Protein AF-0000000084611366 (afdb_homodimer)

pLDDT: mean 76.88, std 22.02, range [22.88, 98.81]

Foldseek 3Di:
DPPPDPPPCDDDCPPVNVVVVVVPDPVVVVVVVVVVVVVVVVVVPVVPPVPDDDDPCPVPPVCPPQPPPPCRPVNPDDQLVVQCVVCVLDDSQQSVQKAWQPPDAPAQFDQLFEEEAEEAELPCVVVVLVQLVQQVAAYQYEYEAEDQDSPCPPVVNVVSVVVVVVVCVVRNSNNHHYGYMYGHDHDPVVPPRCRQDDFLVRRLSSLVPDRYFKYKHDYPQKHWANCQRVLVSVVSVLQVVFAKEFAWEKEFDPPAPDQDPVPDDRWLVSVLVCVVVVRMFTDWPPDDTQPDQLHVPVLNVQDKDWRDDDDLQTATIMMHGSDPPADRFDRNDRQDNRRRSSRVNLRQQLQHIYIYRSGTHMYRHDPDPCVVVSNDDDDPVNVVVVVVVVVVSNLVSLQVSLLVCLVVVNCPPNSNVRSCVVCVVSCLVPVVPSRPPPDVVVNPDD/DPPPDPPPPPPDCPPVNVVVVCCPPPVNVCVVVVVVVVVVVVVVVVVVCVVPPDDPCPVPPPPPPQPPPPCRPVNPDDQLVVQCVVCVLDDSQQSVQKAWQPPDAPAQFDQLFEEEQEEAELPCVVVVLVQLVQQVAAYQYEYEAADQDPPCPPVVNVVSVVVVVVVCVVRNSNNHHYGYMYGHGYDPVVPPRCRQDDFLVSRLSSLVPDRYFKYKHDYPQKHWANCQRVLVSVVSVLQVVFAKEFAWEKEFDPPAPDQDPVPDDRWLVSVLVCVVVVRMFTDWPPDDTQPDQLHVPVLNVQDKDWRDDDDLQTATIMMHGSDPPADRFDRNPRQDNRRRSSRVNLRQQLQHIYIYRSGTHMYRHDPDPCVVVSNDDDDPVNVVVVVVVVVVSNLVSLQVSCLVCLVVVNCPPNSNVRSCVVCVVSCLVPVVPSRVPDDVVVSDDD

InterPro domains:
  IPR051292 Alpha-1,3-xylosyltransferase/Beta-1,3-glucuronyltransferase [PTHR12270] (98-371)

Solvent-accessible surface area (backbone atoms only — not comparable to full-atom values): 48431 Å² total; per-residue (Å²): 134,70,84,74,74,81,78,75,85,75,81,79,85,54,71,70,59,49,56,56,45,55,80,64,35,69,64,62,54,48,52,58,51,49,50,60,50,48,58,55,49,50,68,53,49,61,78,51,54,101,66,72,78,81,69,68,80,49,23,63,61,66,66,34,66,42,67,48,88,60,83,28,77,67,68,73,46,56,65,60,55,53,43,36,46,45,39,55,75,49,59,64,58,53,50,72,24,52,27,65,49,63,40,62,31,71,52,78,60,53,54,83,36,63,23,39,24,33,59,29,50,75,84,31,57,67,56,48,50,52,47,42,66,37,57,69,48,42,29,19,30,27,37,42,39,69,23,79,55,82,31,57,60,40,62,70,55,44,52,52,50,50,51,50,49,52,52,39,70,69,31,64,64,44,39,38,26,33,28,29,24,36,30,48,29,62,31,38,69,85,63,52,73,55,60,81,60,77,22,21,58,46,51,44,51,17,48,70,68,39,74,29,46,24,32,28,49,46,59,74,54,50,40,62,36,77,56,23,60,66,54,53,56,73,49,47,69,51,30,75,70,54,20,31,41,30,33,52,31,29,33,73,34,88,73,32,87,70,90,50,80,86,67,59,61,87,43,57,68,50,39,49,52,36,35,76,71,48,27,26,38,42,54,35,75,96,43,58,72,45,64,27,51,84,32,46,73,57,45,73,67,67,45,76,42,66,59,79,58,78,53,77,66,51,51,74,36,37,34,34,46,49,56,70,87,42,72,69,46,60,44,83,38,73,77,34,91,56,19,58,9,51,30,49,43,52,34,33,36,64,36,31,50,48,33,36,37,50,76,30,36,30,38,48,51,71,86,49,78,70,60,64,69,57,60,73,84,70,50,74,61,55,48,52,49,48,51,51,52,49,52,52,47,51,55,48,50,43,53,51,40,50,39,51,32,39,51,68,68,34,54,90,38,78,42,29,48,45,34,52,64,79,26,39,72,54,35,66,73,60,34,64,68,70,32,88,79,57,45,82,69,66,74,50,72,131,137,80,82,77,78,75,76,66,80,64,77,75,75,45,67,68,59,44,49,53,40,50,64,60,33,67,63,52,42,47,50,51,49,48,46,52,51,47,48,51,46,45,53,51,44,47,65,45,35,71,65,62,64,70,58,71,72,57,19,63,63,66,67,36,70,43,66,48,91,58,84,28,76,67,67,74,46,55,64,60,55,52,43,35,46,45,39,58,75,48,58,64,58,51,49,71,26,51,27,63,49,62,40,63,31,72,51,78,60,52,55,82,36,62,22,40,23,34,60,28,48,75,84,32,57,66,57,48,50,52,47,41,66,38,56,71,47,39,30,19,30,25,38,40,38,69,21,79,53,79,36,58,65,38,63,68,58,44,53,52,49,50,52,48,49,51,51,39,71,69,29,64,65,44,38,38,27,32,28,30,24,34,30,46,23,61,31,41,68,86,64,53,74,51,59,80,61,76,22,21,57,48,51,45,52,15,48,71,69,40,74,29,46,24,32,28,49,46,58,75,52,50,40,59,36,77,56,22,61,66,54,53,56,72,49,46,68,52,30,75,71,54,20,32,41,30,36,51,31,30,31,73,34,88,75,33,87,69,89,50,79,88,66,59,58,88,43,59,68,51,40,50,53,37,36,75,69,48,28,26,38,42,52,34,76,95,40,57,71,44,64,28,53,84,32,44,74,58,42,74,66,67,47,76,42,66,59,79,60,78,53,79,68,50,52,73,36,37,34,35,46,49,57,69,89,44,71,70,46,58,44,82,40,74,79,35,93,54,19,57,9,51,28,47,42,54,34,34,36,65,35,31,50,50,33,34,36,49,76,32,36,29,38,50,51,70,85,51,77,69,59,62,69,56,59,73,82,72,51,73,63,54,47,52,49,49,52,52,50,47,52,51,47,50,53,49,51,42,55,52,41,52,41,51,33,43,48,68,68,34,54,89,38,77,43,28,46,46,35,51,63,79,26,39,72,54,35,63,75,60,32,63,69,71,37,79,82,51,47,82,72,69,71,56,80,127

Nearest PDB structures (foldseek):
  2z87-assembly2_A  TM=4.853E-01  e=6.093E-07  Escherichia coli
  2z87-assembly3_B  TM=5.654E-01  e=9.197E-06  Escherichia coli
  1h7l-assembly1_A  TM=5.752E-01  e=6.029E-06  Bacillus subtilis
  6p61-assembly3_C  TM=4.900E-01  e=2.118E-04  Leptospira borgpetersenii serovar Hardjo-bovis str. JB197
  7mxo-assembly1_A  TM=3.920E-01  e=6.456E-01  Homo sapiens

Organism: Rhizophagus irregularis (strain DAOM 197198w) (NCBI:txid1432141)

Sequence (892 aa):
MLPIFSSTNSPRLTPKTFLSWLITTRLVRIIVISFITFSAIFSFTHLFRGFYFGRSKILHPISRTYDTNQISPLSEMNNLYRFSKMHSKTSKLFTDSLYPYYYRAERTPELDDITVTTFVSQQGFDDLIRLAEAWQGPVSAVLHVPTETLDDKDPRIVNILATYNDLYKRNAILKQNVDIHLLAGPVSINNVTILPRPTNFHFNIARFFARSEFVLFLDQDTWPTQRARKILRKHKEILLQNDILVLPTFVFTELSTSHTSNDFPRSIEELTKLAKRKYMGLKDSGWSLNKGPTSYENWLKKKVYNVSDYEMHYQPNFVVRRGRELPWCTERFDNFENSKAACLLQMYISGSELWVIPEAFLIEYHYNRHSYLLKPIESKWEKTIKDRMYTKFFREACIHYAKILDSMGEWNTPKANHVKQQCARIITNWGLGIIDGLTADSITVLMLPIFSSTNSPRLTPKTFLSWLITTRLVRIIVISFITFSAIFSFTHLFRGFYFGRSKILHPISRTYDTNQISPLSEMNNLYRFSKMHSKTSKLFTDSLYPYYYRAERTPELDDITVTTFVSQQGFDDLIRLAEAWQGPVSAVLHVPTETLDDKDPRIVNILATYNDLYKRNAILKQNVDIHLLAGPVSINNVTILPRPTNFHFNIARFFARSEFVLFLDQDTWPTQRARKILRKHKEILLQNDILVLPTFVFTELSTSHTSNDFPRSIEELTKLAKRKYMGLKDSGWSLNKGPTSYENWLKKKVYNVSDYEMHYQPNFVVRRGRELPWCTERFDNFENSKAACLLQMYISGSELWVIPEAFLIEYHYNRHSYLLKPIESKWEKTIKDRMYTKFFREACIHYAKILDSMGEWNTPKANHVKQQCARIITNWGLGIIDGLTADSITVL

Radius of gyration: 35.4 Å; Cα contacts (8 Å, |Δi|>4): 1455; chains: 2; bounding box: 101×123×134 Å

Structure (mmCIF, N/CA/C/O backbone):
data_AF-0000000084611366-model_v1
#
loop_
_entity.id
_entity.type
_entity.pdbx_description
1 polymer 'Glycosyltransferase family 49 protein'
#
loop_
_atom_site.group_PDB
_atom_site.id
_atom_site.type_symbol
_atom_site.label_atom_id
_atom_site.label_alt_id
_atom_site.label_comp_id
_atom_site.label_asym_id
_atom_site.label_entity_id
_atom_site.label_seq_id
_atom_site.pdbx_PDB_ins_code
_atom_site.Cartn_x
_atom_site.Cartn_y
_atom_site.Cartn_z
_atom_site.occupancy
_atom_site.B_iso_or_equiv
_atom_site.auth_seq_id
_atom_site.auth_comp_id
_atom_site.auth_asym_id
_atom_site.auth_atom_id
_atom_site.pdbx_PDB_model_num
ATOM 1 N N . MET A 1 1 ? 53.094 -76.125 69.5 1 25.17 1 MET A N 1
ATOM 2 C CA . MET A 1 1 ? 52.188 -76.438 68.375 1 25.17 1 MET A CA 1
ATOM 3 C C . MET A 1 1 ? 51.031 -75.438 68.312 1 25.17 1 MET A C 1
ATOM 5 O O . MET A 1 1 ? 50.062 -75.562 69.062 1 25.17 1 MET A O 1
ATOM 9 N N . LEU A 1 2 ? 51.375 -74.25 68.125 1 29.25 2 LEU A N 1
ATOM 10 C CA . LEU A 1 2 ? 50.656 -73.062 68.375 1 29.25 2 LEU A CA 1
ATOM 11 C C . LEU A 1 2 ? 49.438 -72.875 67.5 1 29.25 2 LEU A C 1
ATOM 13 O O . LEU A 1 2 ? 49.531 -73.188 66.312 1 29.25 2 LEU A O 1
ATOM 17 N N . PRO A 1 3 ? 48.219 -72.938 68.062 1 35.88 3 PRO A N 1
ATOM 18 C CA . PRO A 1 3 ? 47.031 -73.25 67.312 1 35.88 3 PRO A CA 1
ATOM 19 C C . PRO A 1 3 ? 46.812 -72.312 66.125 1 35.88 3 PRO A C 1
ATOM 21 O O . PRO A 1 3 ? 46.969 -71.062 66.312 1 35.88 3 PRO A O 1
ATOM 24 N N . ILE A 1 4 ? 47.344 -72.562 65 1 29.56 4 ILE A N 1
ATOM 25 C CA . ILE A 1 4 ? 47.469 -71.875 63.688 1 29.56 4 ILE A CA 1
ATOM 26 C C . ILE A 1 4 ? 46.156 -71.25 63.312 1 29.56 4 ILE A C 1
ATOM 28 O O . ILE A 1 4 ? 45.125 -71.938 63.281 1 29.56 4 ILE A O 1
ATOM 32 N N . PHE A 1 5 ? 46.094 -70 63.438 1 31.31 5 PHE A N 1
ATOM 33 C CA . PHE A 1 5 ? 45.031 -69 63.375 1 31.31 5 PHE A CA 1
ATOM 34 C C . PHE A 1 5 ? 44.281 -69.062 62.031 1 31.31 5 PHE A C 1
ATOM 36 O O . PHE A 1 5 ? 44.906 -69.062 60.969 1 31.31 5 PHE A O 1
ATOM 43 N N . SER A 1 6 ? 43.25 -69.812 61.938 1 31.31 6 SER A N 1
ATOM 44 C CA . SER A 1 6 ? 42.5 -70.25 60.75 1 31.31 6 SER A CA 1
ATOM 45 C C . SER A 1 6 ? 42.125 -69 59.906 1 31.31 6 SER A C 1
ATOM 47 O O . SER A 1 6 ? 41.5 -68.062 60.375 1 31.31 6 SER A O 1
ATOM 49 N N . SER A 1 7 ? 43 -68.562 59 1 29.39 7 SER A N 1
ATOM 50 C CA . SER A 1 7 ? 43.188 -67.438 58.094 1 29.39 7 SER A CA 1
ATOM 51 C C . SER A 1 7 ? 41.938 -67.188 57.25 1 29.39 7 SER A C 1
ATOM 53 O O . SER A 1 7 ? 41.656 -68 56.344 1 29.39 7 SER A O 1
ATOM 55 N N . THR A 1 8 ? 40.875 -66.812 57.812 1 33.16 8 THR A N 1
ATOM 56 C CA . THR A 1 8 ? 39.562 -66.688 57.125 1 33.16 8 THR A CA 1
ATOM 57 C C . THR A 1 8 ? 39.656 -65.75 55.938 1 33.16 8 THR A C 1
ATOM 59 O O . THR A 1 8 ? 40.281 -64.688 56.031 1 33.16 8 THR A O 1
ATOM 62 N N . ASN A 1 9 ? 39.469 -66.125 54.625 1 30.45 9 ASN A N 1
ATOM 63 C CA . ASN A 1 9 ? 39.562 -65.75 53.219 1 30.45 9 ASN A CA 1
ATOM 64 C C . ASN A 1 9 ? 39 -64.312 53 1 30.45 9 ASN A C 1
ATOM 66 O O . ASN A 1 9 ? 37.812 -64.125 53.156 1 30.45 9 ASN A O 1
ATOM 70 N N . SER A 1 10 ? 39.781 -63.25 53.219 1 32.84 10 SER A N 1
ATOM 71 C CA . SER A 1 10 ? 39.406 -61.844 53.031 1 32.84 10 SER A CA 1
ATOM 72 C C . SER A 1 10 ? 39.094 -61.562 51.562 1 32.84 10 SER A C 1
ATOM 74 O O . SER A 1 10 ? 39.875 -61.875 50.656 1 32.84 10 SER A O 1
ATOM 76 N N . PRO A 1 11 ? 37.875 -61.312 51.094 1 36.56 11 PRO A N 1
ATOM 77 C CA . PRO A 1 11 ? 37.5 -61.25 49.656 1 36.56 11 PRO A CA 1
ATOM 78 C C . PRO A 1 11 ? 38.281 -60.219 48.875 1 36.56 11 PRO A C 1
ATOM 80 O O . PRO A 1 11 ? 38.688 -59.188 49.406 1 36.56 11 PRO A O 1
ATOM 83 N N . ARG A 1 12 ? 39.062 -60.531 47.844 1 36 12 ARG A N 1
ATOM 84 C CA . ARG A 1 12 ? 39.906 -59.875 46.844 1 36 12 ARG A CA 1
ATOM 85 C C . ARG A 1 12 ? 39.188 -58.625 46.312 1 36 12 ARG A C 1
ATOM 87 O O . ARG A 1 12 ? 38.062 -58.719 45.781 1 36 12 ARG A O 1
ATOM 94 N N . LEU A 1 13 ? 39.562 -57.375 46.688 1 36.94 13 LEU A N 1
ATOM 95 C CA . LEU A 1 13 ? 39.031 -56.094 46.25 1 36.94 13 LEU A CA 1
ATOM 96 C C . LEU A 1 13 ? 39.25 -55.875 44.781 1 36.94 13 LEU A C 1
ATOM 98 O O . LEU A 1 13 ? 40.406 -55.75 44.312 1 36.94 13 LEU A O 1
ATOM 102 N N . THR A 1 14 ? 38.562 -56.562 43.688 1 42.03 14 THR A N 1
ATOM 103 C CA . THR A 1 14 ? 38.844 -56.469 42.25 1 42.03 14 THR A CA 1
ATOM 104 C C . THR A 1 14 ? 38.812 -55.031 41.781 1 42.03 14 THR A C 1
ATOM 106 O O . THR A 1 14 ? 38.188 -54.188 42.438 1 42.03 14 THR A O 1
ATOM 109 N N . PRO A 1 15 ? 39.406 -54.625 40.781 1 43.94 15 PRO A N 1
ATOM 110 C CA . PRO A 1 15 ? 39.531 -53.312 40.188 1 43.94 15 PRO A CA 1
ATOM 111 C C . PRO A 1 15 ? 38.219 -52.562 40.094 1 43.94 15 PRO A C 1
ATOM 113 O O . PRO A 1 15 ? 38.219 -51.312 40.062 1 43.94 15 PRO A O 1
ATOM 116 N N . LYS A 1 16 ? 37.125 -53.312 39.969 1 49.06 16 LYS A N 1
ATOM 117 C CA . LYS A 1 16 ? 35.781 -52.688 39.781 1 49.06 16 LYS A CA 1
ATOM 118 C C . LYS A 1 16 ? 35.438 -51.812 40.969 1 49.06 16 LYS A C 1
ATOM 120 O O . LYS A 1 16 ? 34.781 -50.781 40.812 1 49.06 16 LYS A O 1
ATOM 125 N N . THR A 1 17 ? 35.906 -52.219 42.094 1 49.72 17 THR A N 1
ATOM 126 C CA . THR A 1 17 ? 35.625 -51.5 43.344 1 49.72 17 THR A CA 1
ATOM 127 C C . THR A 1 17 ? 36.344 -50.156 43.375 1 49.72 17 THR A C 1
ATOM 129 O O . THR A 1 17 ? 35.844 -49.219 43.969 1 49.72 17 THR A O 1
ATOM 132 N N . PHE A 1 18 ? 37.5 -50.25 42.844 1 48.38 18 PHE A N 1
ATOM 133 C CA . PHE A 1 18 ? 38.312 -49.031 42.938 1 48.38 18 PHE A CA 1
ATOM 134 C C . PHE A 1 18 ? 37.719 -47.906 42.062 1 48.38 18 PHE A C 1
ATOM 136 O O . PHE A 1 18 ? 37.625 -46.781 42.5 1 48.38 18 PHE A O 1
ATOM 143 N N . LEU A 1 19 ? 37.406 -48.312 40.812 1 44.44 19 LEU A N 1
ATOM 144 C CA . LEU A 1 19 ? 36.875 -47.344 39.906 1 44.44 19 LEU A CA 1
ATOM 145 C C . LEU A 1 19 ? 35.594 -46.688 40.438 1 44.44 19 LEU A C 1
ATOM 147 O O . LEU A 1 19 ? 35.375 -45.5 40.25 1 44.44 19 LEU A O 1
ATOM 151 N N . SER A 1 20 ? 34.812 -47.469 41.281 1 46.03 20 SER A N 1
ATOM 152 C CA . SER A 1 20 ? 33.688 -46.938 42 1 46.03 20 SER A CA 1
ATOM 153 C C . SER A 1 20 ? 34.125 -45.844 42.969 1 46.03 20 SER A C 1
ATOM 155 O O . SER A 1 20 ? 33.375 -44.875 43.188 1 46.03 20 SER A O 1
ATOM 157 N N . TRP A 1 21 ? 35.281 -46.094 43.406 1 52.41 21 TRP A N 1
ATOM 158 C CA . TRP A 1 21 ? 35.844 -45.219 44.438 1 52.41 21 TRP A CA 1
ATOM 159 C C . TRP A 1 21 ? 36.281 -43.906 43.812 1 52.41 21 TRP A C 1
ATOM 161 O O . TRP A 1 21 ? 36.062 -42.812 44.375 1 52.41 21 TRP A O 1
ATOM 171 N N . LEU A 1 22 ? 37.031 -44.094 42.75 1 45.44 22 LEU A N 1
ATOM 172 C CA . LEU A 1 22 ? 37.562 -42.875 42.156 1 45.44 22 LEU A CA 1
ATOM 173 C C . LEU A 1 22 ? 36.438 -41.906 41.812 1 45.44 22 LEU A C 1
ATOM 175 O O . LEU A 1 22 ? 36.562 -40.688 42 1 45.44 22 LEU A O 1
ATOM 179 N N . ILE A 1 23 ? 35.438 -42.406 41.031 1 48.97 23 ILE A N 1
ATOM 180 C CA . ILE A 1 23 ? 34.375 -41.594 40.469 1 48.97 23 ILE A CA 1
ATOM 181 C C . ILE A 1 23 ? 33.562 -40.938 41.594 1 48.97 23 ILE A C 1
ATOM 183 O O . ILE A 1 23 ? 32.906 -39.938 41.406 1 48.97 23 ILE A O 1
ATOM 187 N N . THR A 1 24 ? 33.688 -41.5 42.906 1 48.72 24 THR A N 1
ATOM 188 C CA . THR A 1 24 ? 33.156 -41.062 44.188 1 48.72 24 THR A CA 1
ATOM 189 C C . THR A 1 24 ? 34.062 -39.969 44.812 1 48.72 24 THR A C 1
ATOM 191 O O . THR A 1 24 ? 33.719 -39.406 45.844 1 48.72 24 THR A O 1
ATOM 194 N N . THR A 1 25 ? 35.344 -39.906 44.25 1 48.94 25 THR A N 1
ATOM 195 C CA . THR A 1 25 ? 36.125 -39 45.062 1 48.94 25 THR A CA 1
ATOM 196 C C . THR A 1 25 ? 35.75 -37.531 44.719 1 48.94 25 THR A C 1
ATOM 198 O O . THR A 1 25 ? 35.562 -37.188 43.562 1 48.94 25 THR A O 1
ATOM 201 N N . ARG A 1 26 ? 35.656 -36.625 45.688 1 55.62 26 ARG A N 1
ATOM 202 C CA . ARG A 1 26 ? 35.219 -35.25 45.719 1 55.62 26 ARG A CA 1
ATOM 203 C C . ARG A 1 26 ? 36.062 -34.375 44.844 1 55.62 26 ARG A C 1
ATOM 205 O O . ARG A 1 26 ? 35.562 -33.5 44.125 1 55.62 26 ARG A O 1
ATOM 212 N N . LEU A 1 27 ? 37.344 -34.719 44.781 1 59.81 27 LEU A N 1
ATOM 213 C CA . LEU A 1 27 ? 38.281 -33.75 44.188 1 59.81 27 LEU A CA 1
ATOM 214 C C . LEU A 1 27 ? 38.25 -33.812 42.688 1 59.81 27 LEU A C 1
ATOM 216 O O . LEU A 1 27 ? 38.281 -32.781 42 1 59.81 27 LEU A O 1
ATOM 220 N N . VAL A 1 28 ? 38.219 -34.969 42.25 1 56.75 28 VAL A N 1
ATOM 221 C CA . VAL A 1 28 ? 38.219 -35.125 40.812 1 56.75 28 VAL A CA 1
ATOM 222 C C . VAL A 1 28 ? 36.906 -34.562 40.219 1 56.75 28 VAL A C 1
ATOM 224 O O . VAL A 1 28 ? 36.906 -33.938 39.188 1 56.75 28 VAL A O 1
ATOM 227 N N . ARG A 1 29 ? 35.812 -34.625 41.062 1 53.44 29 ARG A N 1
ATOM 228 C CA . ARG A 1 29 ? 34.562 -34.031 40.625 1 53.44 29 ARG A CA 1
ATOM 229 C C . ARG A 1 29 ? 34.656 -32.531 40.5 1 53.44 29 ARG A C 1
ATOM 231 O O . ARG A 1 29 ? 34.156 -31.938 39.531 1 53.44 29 ARG A O 1
ATOM 238 N N . ILE A 1 30 ? 35.469 -31.938 41.219 1 60.25 30 ILE A N 1
ATOM 239 C CA . ILE A 1 30 ? 35.688 -30.5 41.219 1 60.25 30 ILE A CA 1
ATOM 240 C C . ILE A 1 30 ? 36.438 -30.062 39.969 1 60.25 30 ILE A C 1
ATOM 242 O O . ILE A 1 30 ? 36.062 -29.078 39.312 1 60.25 30 ILE A O 1
ATOM 246 N N . ILE A 1 31 ? 37.438 -30.812 39.625 1 60.31 31 ILE A N 1
ATOM 247 C CA . ILE A 1 31 ? 38.312 -30.422 38.531 1 60.31 31 ILE A CA 1
ATOM 248 C C . ILE A 1 31 ? 37.562 -30.516 37.219 1 60.31 31 ILE A C 1
ATOM 250 O O . ILE A 1 31 ? 37.625 -29.609 36.375 1 60.31 31 ILE A O 1
ATOM 254 N N . VAL A 1 32 ? 36.906 -31.609 37.094 1 55.5 32 VAL A N 1
ATOM 255 C CA . VAL A 1 32 ? 36.156 -31.781 35.875 1 55.5 32 VAL A CA 1
ATOM 256 C C . VAL A 1 32 ? 35.031 -30.75 35.781 1 55.5 32 VAL A C 1
ATOM 258 O O . VAL A 1 32 ? 34.812 -30.141 34.75 1 55.5 32 VAL A O 1
ATOM 261 N N . ILE A 1 33 ? 34.469 -30.234 37 1 55.53 33 ILE A N 1
ATOM 262 C CA . ILE A 1 33 ? 33.469 -29.172 37.031 1 55.53 33 ILE A CA 1
ATOM 263 C C . ILE A 1 33 ? 34.125 -27.844 36.625 1 55.53 33 ILE A C 1
ATOM 265 O O . ILE A 1 33 ? 33.531 -27.078 35.844 1 55.53 33 ILE A O 1
ATOM 269 N N . SER A 1 34 ? 35.281 -27.625 37 1 59.88 34 SER A N 1
ATOM 270 C CA . SER A 1 34 ? 35.969 -26.359 36.688 1 59.88 34 SER A CA 1
ATOM 271 C C . SER A 1 34 ? 36.25 -26.234 35.188 1 59.88 34 SER A C 1
ATOM 273 O O . SER A 1 34 ? 36.062 -25.172 34.594 1 59.88 34 SER A O 1
ATOM 275 N N . PHE A 1 35 ? 36.688 -27.281 34.688 1 58.34 35 PHE A N 1
ATOM 276 C CA . PHE A 1 35 ? 37.062 -27.25 33.281 1 58.34 35 PHE A CA 1
ATOM 277 C C . PHE A 1 35 ? 35.844 -27.016 32.406 1 58.34 35 PHE A C 1
ATOM 279 O O . PHE A 1 35 ? 35.875 -26.203 31.469 1 58.34 35 PHE A O 1
ATOM 286 N N . ILE A 1 36 ? 34.719 -27.766 32.781 1 53.22 36 ILE A N 1
ATOM 287 C CA . ILE A 1 36 ? 33.469 -27.594 32 1 53.22 36 ILE A CA 1
ATOM 288 C C . ILE A 1 36 ? 32.969 -26.156 32.156 1 53.22 36 ILE A C 1
ATOM 290 O O . ILE A 1 36 ? 32.562 -25.531 31.188 1 53.22 36 ILE A O 1
ATOM 294 N N . THR A 1 37 ? 33.281 -25.391 33.25 1 54.81 37 THR A N 1
ATOM 295 C CA . THR A 1 37 ? 32.969 -23.984 33.5 1 54.81 37 THR A CA 1
ATOM 296 C C . THR A 1 37 ? 33.812 -23.078 32.625 1 54.81 37 THR A C 1
ATOM 298 O O . THR A 1 37 ? 33.281 -22.125 32.031 1 54.81 37 THR A O 1
ATOM 301 N N . PHE A 1 38 ? 35.031 -23.312 32.438 1 56.78 38 PHE A N 1
ATOM 302 C CA . PHE A 1 38 ? 35.938 -22.453 31.703 1 56.78 38 PHE A CA 1
ATOM 303 C C . PHE A 1 38 ? 35.625 -22.516 30.203 1 56.78 38 PHE A C 1
ATOM 305 O O . PHE A 1 38 ? 35.594 -21.484 29.531 1 56.78 38 PHE A O 1
ATOM 312 N N . SER A 1 39 ? 35.531 -23.688 29.672 1 48.88 39 SER A N 1
ATOM 313 C CA . SER A 1 39 ? 35.125 -23.828 28.281 1 48.88 39 SER A CA 1
ATOM 314 C C . SER A 1 39 ? 33.781 -23.125 28.031 1 48.88 39 SER A C 1
ATOM 316 O O . SER A 1 39 ? 33.562 -22.594 26.938 1 48.88 39 SER A O 1
ATOM 318 N N . ALA A 1 40 ? 32.844 -23.031 29.109 1 53.22 40 ALA A N 1
ATOM 319 C CA . ALA A 1 40 ? 31.625 -22.25 28.953 1 53.22 40 ALA A CA 1
ATOM 320 C C . ALA A 1 40 ? 31.938 -20.766 28.859 1 53.22 40 ALA A C 1
ATOM 322 O O . ALA A 1 40 ? 31.375 -20.047 28.016 1 53.22 40 ALA A O 1
ATOM 323 N N . ILE A 1 41 ? 32.938 -20.266 29.359 1 55.78 41 ILE A N 1
ATOM 324 C CA . ILE A 1 41 ? 33.344 -18.859 29.359 1 55.78 41 ILE A CA 1
ATOM 325 C C . ILE A 1 41 ? 33.969 -18.5 28.016 1 55.78 41 ILE A C 1
ATOM 327 O O . ILE A 1 41 ? 33.656 -17.453 27.438 1 55.78 41 ILE A O 1
ATOM 331 N N . PHE A 1 42 ? 34.906 -19.266 27.562 1 49.25 42 PHE A N 1
ATOM 332 C CA . PHE A 1 42 ? 35.688 -18.953 26.375 1 49.25 42 PHE A CA 1
ATOM 333 C C . PHE A 1 42 ? 34.812 -18.953 25.125 1 49.25 42 PHE A C 1
ATOM 335 O O . PHE A 1 42 ? 34.938 -18.062 24.281 1 49.25 42 PHE A O 1
ATOM 342 N N . SER A 1 43 ? 34.031 -19.984 24.812 1 42.31 43 SER A N 1
ATOM 343 C CA . SER A 1 43 ? 33 -19.938 23.781 1 42.31 43 SER A CA 1
ATOM 344 C C . SER A 1 43 ? 32.031 -18.766 24 1 42.31 43 SER A C 1
ATOM 346 O O . SER A 1 43 ? 31.469 -18.234 23.047 1 42.31 43 SER A O 1
ATOM 348 N N . PHE A 1 44 ? 31.953 -18.062 25.234 1 47.28 44 PHE A N 1
ATOM 349 C CA . PHE A 1 44 ? 31.344 -16.766 25.469 1 47.28 44 PHE A CA 1
ATOM 350 C C . PHE A 1 44 ? 32.156 -15.648 24.844 1 47.28 44 PHE A C 1
ATOM 352 O O . PHE A 1 44 ? 31.625 -14.75 24.203 1 47.28 44 PHE A O 1
ATOM 359 N N . THR A 1 45 ? 33.406 -15.648 24.891 1 43.38 45 THR A N 1
ATOM 360 C CA . THR A 1 45 ? 34.156 -14.477 24.484 1 43.38 45 THR A CA 1
ATOM 361 C C . THR A 1 45 ? 34.344 -14.43 22.969 1 43.38 45 THR A C 1
ATOM 363 O O . THR A 1 45 ? 34.281 -13.359 22.375 1 43.38 45 THR A O 1
ATOM 366 N N . HIS A 1 46 ? 34.719 -15.461 22.359 1 39.16 46 HIS A N 1
ATOM 367 C CA . HIS A 1 46 ? 35 -15.469 20.938 1 39.16 46 HIS A CA 1
ATOM 368 C C . HIS A 1 46 ? 33.75 -15.156 20.125 1 39.16 46 HIS A C 1
ATOM 370 O O . HIS A 1 46 ? 33.812 -14.609 19.031 1 39.16 46 HIS A O 1
ATOM 376 N N . LEU A 1 47 ? 32.438 -15.609 20.516 1 34.09 47 LEU A N 1
ATOM 377 C CA . LEU A 1 47 ? 31.188 -15.07 20 1 34.09 47 LEU A CA 1
ATOM 378 C C . LEU A 1 47 ? 31.109 -13.562 20.219 1 34.09 47 LEU A C 1
ATOM 380 O O . LEU A 1 47 ? 30.469 -12.852 19.438 1 34.09 47 LEU A O 1
ATOM 384 N N . PHE A 1 48 ? 32.031 -12.867 20.641 1 37.19 48 PHE A N 1
ATOM 385 C CA . PHE A 1 48 ? 32.281 -11.445 20.891 1 37.19 48 PHE A CA 1
ATOM 386 C C . PHE A 1 48 ? 33.031 -10.82 19.719 1 37.19 48 PHE A C 1
ATOM 388 O O . PHE A 1 48 ? 32.719 -9.695 19.312 1 37.19 48 PHE A O 1
ATOM 395 N N . ARG A 1 49 ? 34.219 -11.164 19.328 1 34.91 49 ARG A N 1
ATOM 396 C CA . ARG A 1 49 ? 35.156 -10.398 18.484 1 34.91 49 ARG A CA 1
ATOM 397 C C . ARG A 1 49 ? 34.719 -10.43 17.031 1 34.91 49 ARG A C 1
ATOM 399 O O . ARG A 1 49 ? 34.969 -9.492 16.281 1 34.91 49 ARG A O 1
ATOM 406 N N . GLY A 1 50 ? 34.562 -11.555 16.094 1 32.66 50 GLY A N 1
ATOM 407 C CA . GLY A 1 50 ? 33.875 -11.57 14.82 1 32.66 50 GLY A CA 1
ATOM 408 C C . GLY A 1 50 ? 32.688 -10.625 14.773 1 32.66 50 GLY A C 1
ATOM 409 O O . GLY A 1 50 ? 31.859 -10.695 13.859 1 32.66 50 GLY A O 1
ATOM 410 N N . PHE A 1 51 ? 32.594 -9.555 15.492 1 30.92 51 PHE A N 1
ATOM 411 C CA . PHE A 1 51 ? 32.312 -8.148 15.773 1 30.92 51 PHE A CA 1
ATOM 412 C C . PHE A 1 51 ? 33.188 -7.25 14.914 1 30.92 51 PHE A C 1
ATOM 414 O O . PHE A 1 51 ? 32.75 -6.188 14.461 1 30.92 51 PHE A O 1
ATOM 421 N N . TYR A 1 52 ? 34.438 -7.281 14.852 1 28.89 52 TYR A N 1
ATOM 422 C CA . TYR A 1 52 ? 35.219 -6.074 14.648 1 28.89 52 TYR A CA 1
ATOM 423 C C . TYR A 1 52 ? 35.312 -5.715 13.172 1 28.89 52 TYR A C 1
ATOM 425 O O . TYR A 1 52 ? 35.125 -4.555 12.797 1 28.89 52 TYR A O 1
ATOM 433 N N . PHE A 1 53 ? 36.469 -6.008 12.312 1 29 53 PHE A N 1
ATOM 434 C CA . PHE A 1 53 ? 37.156 -5.191 11.312 1 29 53 PHE A CA 1
ATOM 435 C C . PHE A 1 53 ? 36.531 -5.383 9.938 1 29 53 PHE A C 1
ATOM 437 O O . PHE A 1 53 ? 36.5 -4.453 9.133 1 29 53 PHE A O 1
ATOM 444 N N . GLY A 1 54 ? 36.875 -6.355 9.164 1 27.75 54 GLY A N 1
ATOM 445 C CA . GLY A 1 54 ? 37.031 -6.453 7.719 1 27.75 54 GLY A CA 1
ATOM 446 C C . GLY A 1 54 ? 35.719 -6.184 6.965 1 27.75 54 GLY A C 1
ATOM 447 O O . GLY A 1 54 ? 35.625 -6.531 5.785 1 27.75 54 GLY A O 1
ATOM 448 N N . ARG A 1 55 ? 34.656 -6.258 7.609 1 26.77 55 ARG A N 1
ATOM 449 C CA . ARG A 1 55 ? 33.406 -6.23 6.867 1 26.77 55 ARG A CA 1
ATOM 450 C C . ARG A 1 55 ? 33.25 -4.941 6.066 1 26.77 55 ARG A C 1
ATOM 452 O O . ARG A 1 55 ? 33.531 -3.852 6.582 1 26.77 55 ARG A O 1
ATOM 459 N N . SER A 1 56 ? 33.625 -5.047 4.621 1 24.69 56 SER A N 1
ATOM 460 C CA . SER A 1 56 ? 33.469 -3.951 3.668 1 24.69 56 SER A CA 1
ATOM 461 C C . SER A 1 56 ? 32.531 -2.875 4.199 1 24.69 56 SER A C 1
ATOM 463 O O . SER A 1 56 ? 31.531 -3.184 4.844 1 24.69 56 SER A O 1
ATOM 465 N N . LYS A 1 57 ? 33.094 -1.693 4.191 1 23.88 57 LYS A N 1
ATOM 466 C CA . LYS A 1 57 ? 32.469 -0.585 4.91 1 23.88 57 LYS A CA 1
ATOM 467 C C . LYS A 1 57 ? 31 -0.44 4.52 1 23.88 57 LYS A C 1
ATOM 469 O O . LYS A 1 57 ? 30.672 0.203 3.518 1 23.88 57 LYS A O 1
ATOM 474 N N . ILE A 1 58 ? 30.375 -1.583 4.449 1 25.22 58 ILE A N 1
ATOM 475 C CA . ILE A 1 58 ? 28.922 -1.466 4.457 1 25.22 58 ILE A CA 1
ATOM 476 C C . ILE A 1 58 ? 28.516 -0.252 5.285 1 25.22 58 ILE A C 1
ATOM 478 O O . ILE A 1 58 ? 28.906 -0.122 6.449 1 25.22 58 ILE A O 1
ATOM 482 N N . LEU A 1 59 ? 28.438 0.942 4.586 1 27.09 59 LEU A N 1
ATOM 483 C CA . LEU A 1 59 ? 28 1.968 5.523 1 27.09 59 LEU A CA 1
ATOM 484 C C . LEU A 1 59 ? 27.391 1.337 6.777 1 27.09 59 LEU A C 1
ATOM 486 O O . LEU A 1 59 ? 26.547 0.443 6.68 1 27.09 59 LEU A O 1
ATOM 490 N N . HIS A 1 60 ? 28.266 1.015 7.719 1 29.08 60 HIS A N 1
ATOM 491 C CA . HIS A 1 60 ? 27.75 0.445 8.953 1 29.08 60 HIS A CA 1
ATOM 492 C C . HIS A 1 60 ? 26.281 0.838 9.172 1 29.08 60 HIS A C 1
ATOM 494 O O . HIS A 1 60 ? 25.953 2.023 9.148 1 29.08 60 HIS A O 1
ATOM 500 N N . PRO A 1 61 ? 25.438 0.029 8.492 1 31.84 61 PRO A N 1
ATOM 501 C CA . PRO A 1 61 ? 24.062 0.407 8.781 1 31.84 61 PRO A CA 1
ATOM 502 C C . PRO A 1 61 ? 23.922 1.146 10.109 1 31.84 61 PRO A C 1
ATOM 504 O O . PRO A 1 61 ? 24.547 0.775 11.094 1 31.84 61 PRO A O 1
ATOM 507 N N . ILE A 1 62 ? 24.203 2.475 10.047 1 35.38 62 ILE A N 1
ATOM 508 C CA . ILE A 1 62 ? 23.703 3.033 11.305 1 35.38 62 ILE A CA 1
ATOM 509 C C . ILE A 1 62 ? 22.781 2.023 11.992 1 35.38 62 ILE A C 1
ATOM 511 O O . ILE A 1 62 ? 21.812 1.551 11.391 1 35.38 62 ILE A O 1
ATOM 515 N N . SER A 1 63 ? 23.469 1.061 12.703 1 38.81 63 SER A N 1
ATOM 516 C CA . SER A 1 63 ? 22.609 0.099 13.375 1 38.81 63 SER A CA 1
ATOM 517 C C . SER A 1 63 ? 21.188 0.632 13.492 1 38.81 63 SER A C 1
ATOM 519 O O . SER A 1 63 ? 20.953 1.702 14.062 1 38.81 63 SER A O 1
ATOM 521 N N . ARG A 1 64 ? 20.641 0.499 12.391 1 41.25 64 ARG A N 1
ATOM 522 C CA . ARG A 1 64 ? 19.234 0.868 12.523 1 41.25 64 ARG A CA 1
ATOM 523 C C . ARG A 1 64 ? 18.734 0.656 13.945 1 41.25 64 ARG A C 1
ATOM 525 O O . ARG A 1 64 ? 18.922 -0.421 14.523 1 41.25 64 ARG A O 1
ATOM 532 N N . THR A 1 65 ? 18.969 1.734 14.641 1 37.59 65 THR A N 1
ATOM 533 C CA . THR A 1 65 ? 18.453 1.649 16 1 37.59 65 THR A CA 1
ATOM 534 C C . THR A 1 65 ? 17.406 0.55 16.109 1 37.59 65 THR A C 1
ATOM 536 O O . THR A 1 65 ? 17.141 0.042 17.203 1 37.59 65 THR A O 1
ATOM 539 N N . TYR A 1 66 ? 16.688 0.236 14.906 1 40.78 66 TYR A N 1
ATOM 540 C CA . TYR A 1 66 ? 15.633 -0.754 15.062 1 40.78 66 TYR A CA 1
ATOM 541 C C . TYR A 1 66 ? 16.172 -2.168 14.898 1 40.78 66 TYR A C 1
ATOM 543 O O . TYR A 1 66 ? 15.477 -3.146 15.172 1 40.78 66 TYR A O 1
ATOM 551 N N . ASP A 1 67 ? 17.219 -2.359 14.18 1 41.47 67 ASP A N 1
ATOM 552 C CA . ASP A 1 67 ? 17.688 -3.729 13.992 1 41.47 67 ASP A CA 1
ATOM 553 C C . ASP A 1 67 ? 18.25 -4.301 15.297 1 41.47 67 ASP A C 1
ATOM 555 O O . ASP A 1 67 ? 18.609 -5.48 15.359 1 41.47 67 ASP A O 1
ATOM 559 N N . THR A 1 68 ? 18.969 -3.498 16 1 38.28 68 THR A N 1
ATOM 560 C CA . THR A 1 68 ? 19.375 -4.23 17.188 1 38.28 68 THR A CA 1
ATOM 561 C C . THR A 1 68 ? 18.188 -4.918 17.844 1 38.28 68 THR A C 1
ATOM 563 O O . THR A 1 68 ? 17.047 -4.445 17.734 1 38.28 68 THR A O 1
ATOM 566 N N . ASN A 1 69 ? 18.359 -6.211 18.203 1 38.91 69 ASN A N 1
ATOM 567 C CA . ASN A 1 69 ? 17.438 -7.164 18.828 1 38.91 69 ASN A CA 1
ATOM 568 C C . ASN A 1 69 ? 16.375 -6.461 19.641 1 38.91 69 ASN A C 1
ATOM 570 O O . ASN A 1 69 ? 15.57 -7.109 20.328 1 38.91 69 ASN A O 1
ATOM 574 N N . GLN A 1 70 ? 16.688 -5.289 20.203 1 42.62 70 GLN A N 1
ATOM 575 C CA . GLN A 1 70 ? 15.602 -4.844 21.078 1 42.62 70 GLN A CA 1
ATOM 576 C C . GLN A 1 70 ? 14.312 -4.629 20.281 1 42.62 70 GLN A C 1
ATOM 578 O O . GLN A 1 70 ? 14.328 -4.602 19.047 1 42.62 70 GLN A O 1
ATOM 583 N N . ILE A 1 71 ? 13.195 -4.109 20.969 1 46.91 71 ILE A N 1
ATOM 584 C CA . ILE A 1 71 ? 11.781 -3.889 20.703 1 46.91 71 ILE A CA 1
ATOM 585 C C . ILE A 1 71 ? 11.617 -2.971 19.5 1 46.91 71 ILE A C 1
ATOM 587 O O . ILE A 1 71 ? 11.992 -1.797 19.547 1 46.91 71 ILE A O 1
ATOM 591 N N . SER A 1 72 ? 11.844 -3.551 18.25 1 57.34 72 SER A N 1
ATOM 592 C CA . SER A 1 72 ? 11.5 -2.777 17.062 1 57.34 72 SER A CA 1
ATOM 593 C C . SER A 1 72 ? 10.242 -1.944 17.297 1 57.34 72 SER A C 1
ATOM 595 O O . SER A 1 72 ? 9.281 -2.414 17.906 1 57.34 72 SER A O 1
ATOM 597 N N . PRO A 1 73 ? 10.406 -0.572 17.125 1 66.5 73 PRO A N 1
ATOM 598 C CA . PRO A 1 73 ? 9.211 0.265 17.266 1 66.5 73 PRO A CA 1
ATOM 599 C C . PRO A 1 73 ? 7.984 -0.34 16.578 1 66.5 73 PRO A C 1
ATOM 601 O O . PRO A 1 73 ? 6.859 -0.149 17.047 1 66.5 73 PRO A O 1
ATOM 604 N N . LEU A 1 74 ? 8.328 -1.252 15.602 1 73.31 74 LEU A N 1
ATOM 605 C CA . LEU A 1 74 ? 7.199 -1.871 14.914 1 73.31 74 LEU A CA 1
ATOM 606 C C . LEU A 1 74 ? 6.559 -2.949 15.781 1 73.31 74 LEU A C 1
ATOM 608 O O . LEU A 1 74 ? 5.34 -3.148 15.734 1 73.31 74 LEU A O 1
ATOM 612 N N . SER A 1 75 ? 7.406 -3.586 16.594 1 68.38 75 SER A N 1
ATOM 613 C CA . SER A 1 75 ? 6.898 -4.695 17.406 1 68.38 75 SER A CA 1
ATOM 614 C C . SER A 1 75 ? 5.992 -4.199 18.516 1 68.38 75 SER A C 1
ATOM 616 O O . SER A 1 75 ? 5.172 -4.957 19.047 1 68.38 75 SER A O 1
ATOM 618 N N . GLU A 1 76 ? 6.09 -2.926 18.797 1 71.19 76 GLU A N 1
ATOM 619 C CA . GLU A 1 76 ? 5.273 -2.34 19.859 1 71.19 76 GLU A CA 1
ATOM 620 C C . GLU A 1 76 ? 3.904 -1.922 19.344 1 71.19 76 GLU A C 1
ATOM 622 O O . GLU A 1 76 ? 2.975 -1.698 20.109 1 71.19 76 GLU A O 1
ATOM 627 N N . MET A 1 77 ? 3.77 -1.969 18.141 1 82.06 77 MET A N 1
ATOM 628 C CA . MET A 1 77 ? 2.533 -1.493 17.531 1 82.06 77 MET A CA 1
ATOM 629 C C . MET A 1 77 ? 1.516 -2.623 17.406 1 82.06 77 MET A C 1
ATOM 631 O O . MET A 1 77 ? 1.889 -3.785 17.25 1 82.06 77 MET A O 1
ATOM 635 N N . ASN A 1 78 ? 0.267 -2.26 17.516 1 81.5 78 ASN A N 1
ATOM 636 C CA . ASN A 1 78 ? -0.808 -3.223 17.312 1 81.5 78 ASN A CA 1
ATOM 637 C C . ASN A 1 78 ? -0.789 -3.777 15.883 1 81.5 78 ASN A C 1
ATOM 639 O O . ASN A 1 78 ? -0.498 -3.051 14.938 1 81.5 78 ASN A O 1
ATOM 643 N N . ASN A 1 79 ? -1.132 -5.086 15.781 1 80.81 79 ASN A N 1
ATOM 644 C CA . ASN A 1 79 ? -1.093 -5.754 14.484 1 80.81 79 ASN A CA 1
ATOM 645 C C . ASN A 1 79 ? -2.064 -5.117 13.492 1 80.81 79 ASN A C 1
ATOM 647 O O . ASN A 1 79 ? -1.756 -4.984 12.305 1 80.81 79 ASN A O 1
ATOM 651 N N . LEU A 1 80 ? -3.184 -4.762 14.039 1 84.81 80 LEU A N 1
ATOM 652 C CA . LEU A 1 80 ? -4.176 -4.164 13.148 1 84.81 80 LEU A CA 1
ATOM 653 C C . LEU A 1 80 ? -3.65 -2.869 12.539 1 84.81 80 LEU A C 1
ATOM 655 O O . LEU A 1 80 ? -3.883 -2.594 11.359 1 84.81 80 LEU A O 1
ATOM 659 N N . TYR A 1 81 ? -2.947 -2.162 13.406 1 88.62 81 TYR A N 1
ATOM 660 C CA . TYR A 1 81 ? -2.352 -0.915 12.938 1 88.62 81 TYR A CA 1
ATOM 661 C C . TYR A 1 81 ? -1.275 -1.183 11.891 1 88.62 81 TYR A C 1
ATOM 663 O O . TYR A 1 81 ? -1.252 -0.54 10.836 1 88.62 81 TYR A O 1
ATOM 671 N N . ARG A 1 82 ? -0.46 -2.174 12.07 1 88.38 82 ARG A N 1
ATOM 672 C CA . ARG A 1 82 ? 0.587 -2.539 11.117 1 88.38 82 ARG A CA 1
ATOM 673 C C . ARG A 1 82 ? -0.011 -3.041 9.812 1 88.38 82 ARG A C 1
ATOM 675 O O . ARG A 1 82 ? 0.404 -2.617 8.727 1 88.38 82 ARG A O 1
ATOM 682 N N . PHE A 1 83 ? -1.027 -3.877 9.859 1 88.31 83 PHE A N 1
ATOM 683 C CA . PHE A 1 83 ? -1.636 -4.461 8.672 1 88.31 83 PHE A CA 1
ATOM 684 C C . PHE A 1 83 ? -2.389 -3.404 7.875 1 88.31 83 PHE A C 1
ATOM 686 O O . PHE A 1 83 ? -2.441 -3.471 6.645 1 88.31 83 PHE A O 1
ATOM 693 N N . SER A 1 84 ? -2.93 -2.477 8.609 1 90.19 84 SER A N 1
ATOM 694 C CA . SER A 1 84 ? -3.645 -1.412 7.91 1 90.19 84 SER A CA 1
ATOM 695 C C . SER A 1 84 ? -2.723 -0.663 6.953 1 90.19 84 SER A C 1
ATOM 697 O O . SER A 1 84 ? -3.133 -0.295 5.848 1 90.19 84 SER A O 1
ATOM 699 N N . LYS A 1 85 ? -1.477 -0.46 7.41 1 92.31 85 LYS A N 1
ATOM 700 C CA . LYS A 1 85 ? -0.526 0.231 6.543 1 92.31 85 LYS A CA 1
ATOM 701 C C . LYS A 1 85 ? -0.028 -0.688 5.434 1 92.31 85 LYS A C 1
ATOM 703 O O . LYS A 1 85 ? 0.206 -0.239 4.309 1 92.31 85 LYS A O 1
ATOM 708 N N . MET A 1 86 ? 0.085 -1.947 5.727 1 91.19 86 MET A N 1
ATOM 709 C CA . MET A 1 86 ? 0.575 -2.906 4.742 1 91.19 86 MET A CA 1
ATOM 710 C C . MET A 1 86 ? -0.431 -3.084 3.609 1 91.19 86 MET A C 1
ATOM 712 O O . MET A 1 86 ? -0.05 -3.373 2.475 1 91.19 86 MET A O 1
ATOM 716 N N . HIS A 1 87 ? -1.65 -2.963 3.967 1 89.19 87 HIS A N 1
ATOM 717 C CA . HIS A 1 87 ? -2.738 -3.152 3.016 1 89.19 87 HIS A CA 1
ATOM 718 C C . HIS A 1 87 ? -3.621 -1.911 2.934 1 89.19 87 HIS A C 1
ATOM 720 O O . HIS A 1 87 ? -4.844 -2.004 3.068 1 89.19 87 HIS A O 1
ATOM 726 N N . SER A 1 88 ? -2.963 -0.813 2.596 1 87.69 88 SER A N 1
ATOM 727 C CA . SER A 1 88 ? -3.582 0.504 2.707 1 87.69 88 SER A CA 1
ATOM 728 C C . SER A 1 88 ? -4.703 0.676 1.688 1 87.69 88 SER A C 1
ATOM 730 O O . SER A 1 88 ? -5.543 1.567 1.827 1 87.69 88 SER A O 1
ATOM 732 N N . LYS A 1 89 ? -4.793 -0.151 0.673 1 82.62 89 LYS A N 1
ATOM 733 C CA . LYS A 1 89 ? -5.828 -0.016 -0.348 1 82.62 89 LYS A CA 1
ATOM 734 C C . LYS A 1 89 ? -7.012 -0.932 -0.055 1 82.62 89 LYS A C 1
ATOM 736 O O . LYS A 1 89 ? -8.055 -0.837 -0.708 1 82.62 89 LYS A O 1
ATOM 741 N N . THR A 1 90 ? -6.797 -1.753 0.927 1 79.62 90 THR A N 1
ATOM 742 C CA . THR A 1 90 ? -7.855 -2.701 1.262 1 79.62 90 THR A CA 1
ATOM 743 C C . THR A 1 90 ? -8.719 -2.168 2.4 1 79.62 90 THR A C 1
ATOM 745 O O . THR A 1 90 ? -8.242 -1.402 3.242 1 79.62 90 THR A O 1
ATOM 748 N N . SER A 1 91 ? -9.969 -2.594 2.367 1 76.06 91 SER A N 1
ATOM 749 C CA . SER A 1 91 ? -10.898 -2.162 3.408 1 76.06 91 SER A CA 1
ATOM 750 C C . SER A 1 91 ? -10.445 -2.637 4.785 1 76.06 91 SER A C 1
ATOM 752 O O . SER A 1 91 ? -9.891 -3.729 4.918 1 76.06 91 SER A O 1
ATOM 754 N N . LYS A 1 92 ? -10.734 -1.845 5.727 1 77.69 92 LYS A N 1
ATOM 755 C CA . LYS A 1 92 ? -10.391 -2.18 7.105 1 77.69 92 LYS A CA 1
ATOM 756 C C . LYS A 1 92 ? -11.094 -3.463 7.547 1 77.69 92 LYS A C 1
ATOM 758 O O . LYS A 1 92 ? -10.562 -4.207 8.375 1 77.69 92 LYS A O 1
ATOM 763 N N . LEU A 1 93 ? -12.172 -3.689 6.965 1 76.75 93 LEU A N 1
ATOM 764 C CA . LEU A 1 93 ? -12.906 -4.898 7.312 1 76.75 93 LEU A CA 1
ATOM 765 C C . LEU A 1 93 ? -12.078 -6.145 7.02 1 76.75 93 LEU A C 1
ATOM 767 O O . LEU A 1 93 ? -12.078 -7.098 7.805 1 76.75 93 LEU A O 1
ATOM 771 N N . PHE A 1 94 ? -11.359 -6.094 5.949 1 79.25 94 PHE A N 1
ATOM 772 C CA . PHE A 1 94 ? -10.523 -7.234 5.578 1 79.25 94 PHE A CA 1
ATOM 773 C C . PHE A 1 94 ? -9.328 -7.352 6.512 1 79.25 94 PHE A C 1
ATOM 775 O O . PHE A 1 94 ? -9.016 -8.445 6.988 1 79.25 94 PHE A O 1
ATOM 782 N N . THR A 1 95 ? -8.742 -6.203 6.809 1 83.19 95 THR A N 1
ATOM 783 C CA . THR A 1 95 ? -7.543 -6.242 7.645 1 83.19 95 THR A CA 1
ATOM 784 C C . THR A 1 95 ? -7.898 -6.617 9.078 1 83.19 95 THR A C 1
ATOM 786 O O . THR A 1 95 ? -7.117 -7.273 9.766 1 83.19 95 THR A O 1
ATOM 789 N N . ASP A 1 96 ? -9.109 -6.258 9.5 1 79.75 96 ASP A N 1
ATOM 790 C CA . ASP A 1 96 ? -9.562 -6.555 10.852 1 79.75 96 ASP A CA 1
ATOM 791 C C . ASP A 1 96 ? -9.883 -8.039 11.016 1 79.75 96 ASP A C 1
ATOM 793 O O . ASP A 1 96 ? -9.906 -8.562 12.133 1 79.75 96 ASP A O 1
ATOM 797 N N . SER A 1 97 ? -10.062 -8.656 9.922 1 79.94 97 SER A N 1
ATOM 798 C CA . SER A 1 97 ? -10.508 -10.039 9.977 1 79.94 97 SER A CA 1
ATOM 799 C C . SER A 1 97 ? -9.414 -11 9.508 1 79.94 97 SER A C 1
ATOM 801 O O . SER A 1 97 ? -9.695 -12.141 9.141 1 79.94 97 SER A O 1
ATOM 803 N N . LEU A 1 98 ? -8.25 -10.508 9.422 1 86.25 98 LEU A N 1
ATOM 804 C CA . LEU A 1 98 ? -7.125 -11.312 8.961 1 86.25 98 LEU A CA 1
ATOM 805 C C . LEU A 1 98 ? -6.391 -11.938 10.148 1 86.25 98 LEU A C 1
ATOM 807 O O . LEU A 1 98 ? -6.016 -11.242 11.086 1 86.25 98 LEU A O 1
ATOM 811 N N . TYR A 1 99 ? -6.246 -13.242 10.102 1 86 99 TYR A N 1
ATOM 812 C CA . TYR A 1 99 ? -5.523 -14.008 11.117 1 86 99 TYR A CA 1
ATOM 813 C C . TYR A 1 99 ? -4.398 -14.812 10.484 1 86 99 TYR A C 1
ATOM 815 O O . TYR A 1 99 ? -4.574 -15.992 10.164 1 86 99 TYR A O 1
ATOM 823 N N . PRO A 1 100 ? -3.201 -14.172 10.391 1 89.81 100 PRO A N 1
ATOM 824 C CA . PRO A 1 100 ? -2.08 -14.914 9.82 1 89.81 100 PRO A CA 1
ATOM 825 C C . PRO A 1 100 ? -1.667 -16.109 10.672 1 89.81 100 PRO A C 1
ATOM 827 O O . PRO A 1 100 ? -1.713 -16.047 11.906 1 89.81 100 PRO A O 1
ATOM 830 N N . TYR A 1 101 ? -1.269 -17.219 9.992 1 91.06 101 TYR A N 1
ATOM 831 C CA . TYR A 1 101 ? -0.824 -18.438 10.656 1 91.06 101 TYR A CA 1
ATOM 832 C C . TYR A 1 101 ? -1.875 -18.922 11.641 1 91.06 101 TYR A C 1
ATOM 834 O O . TYR A 1 101 ? -1.558 -19.234 12.797 1 91.06 101 TYR A O 1
ATOM 842 N N . TYR A 1 102 ? -3.072 -18.812 11.148 1 87.88 102 TYR A N 1
ATOM 843 C CA . TYR A 1 102 ? -4.117 -19.469 11.938 1 87.88 102 TYR A CA 1
ATOM 844 C C . TYR A 1 102 ? -3.771 -20.922 12.219 1 87.88 102 TYR A C 1
ATOM 846 O O . TYR A 1 102 ? -3.965 -21.406 13.336 1 87.88 102 TYR A O 1
ATOM 854 N N . TYR A 1 103 ? -3.391 -21.594 11.234 1 89.69 103 TYR A N 1
ATOM 855 C CA . TYR A 1 103 ? -2.643 -22.844 11.359 1 89.69 103 TYR A CA 1
ATOM 856 C C . TYR A 1 103 ? -1.229 -22.688 10.812 1 89.69 103 TYR A C 1
ATOM 858 O O . TYR A 1 103 ? -1.043 -22.234 9.68 1 89.69 103 TYR A O 1
ATOM 866 N N . ARG A 1 104 ? -0.285 -23 11.617 1 90.88 104 ARG A N 1
ATOM 867 C CA . ARG A 1 104 ? 1.105 -22.938 11.18 1 90.88 104 ARG A CA 1
ATOM 868 C C . ARG A 1 104 ? 1.699 -24.328 11.031 1 90.88 104 ARG A C 1
ATOM 870 O O . ARG A 1 104 ? 1.574 -25.172 11.93 1 90.88 104 ARG A O 1
ATOM 877 N N . ALA A 1 105 ? 2.307 -24.516 9.906 1 94.81 105 ALA A N 1
ATOM 878 C CA . ALA A 1 105 ? 2.914 -25.812 9.641 1 94.81 105 ALA A CA 1
ATOM 879 C C . ALA A 1 105 ? 4.031 -26.109 10.633 1 94.81 105 ALA A C 1
ATOM 881 O O . ALA A 1 105 ? 4.766 -25.203 11.039 1 94.81 105 ALA A O 1
ATOM 882 N N . GLU A 1 106 ? 4.215 -27.297 10.961 1 93.31 106 GLU A N 1
ATOM 883 C CA . GLU A 1 106 ? 5.23 -27.75 11.906 1 93.31 106 GLU A CA 1
ATOM 884 C C . GLU A 1 106 ? 6.621 -27.719 11.273 1 93.31 106 GLU A C 1
ATOM 886 O O . GLU A 1 106 ? 7.602 -27.375 11.938 1 93.31 106 GLU A O 1
ATOM 891 N N . ARG A 1 107 ? 6.656 -28.094 10.094 1 94.62 107 ARG A N 1
ATOM 892 C CA . ARG A 1 107 ? 7.941 -28.141 9.406 1 94.62 107 ARG A CA 1
ATOM 893 C C . ARG A 1 107 ? 8.359 -26.766 8.914 1 94.62 107 ARG A C 1
ATOM 895 O O . ARG A 1 107 ? 7.531 -26.016 8.391 1 94.62 107 ARG A O 1
ATOM 902 N N . THR A 1 108 ? 9.555 -26.375 9.141 1 93.19 108 THR A N 1
ATOM 903 C CA . THR A 1 108 ? 10.125 -25.172 8.555 1 93.19 108 THR A CA 1
ATOM 904 C C . THR A 1 108 ? 10.727 -25.469 7.18 1 93.19 108 THR A C 1
ATOM 906 O O . THR A 1 108 ? 11.617 -26.312 7.059 1 93.19 108 THR A O 1
ATOM 909 N N . PRO A 1 109 ? 10.227 -24.844 6.215 1 96.12 109 PRO A N 1
ATOM 910 C CA . PRO A 1 109 ? 10.758 -25.125 4.879 1 96.12 109 PRO A CA 1
ATOM 911 C C . PRO A 1 109 ? 12.219 -24.719 4.727 1 96.12 109 PRO A C 1
ATOM 913 O O . PRO A 1 109 ? 12.68 -23.812 5.422 1 96.12 109 PRO A O 1
ATOM 916 N N . GLU A 1 110 ? 12.875 -25.453 3.803 1 95.56 110 GLU A N 1
ATOM 917 C CA . GLU A 1 110 ? 14.195 -24.969 3.396 1 95.56 110 GLU A CA 1
ATOM 918 C C . GLU A 1 110 ? 14.109 -23.594 2.742 1 95.56 110 GLU A C 1
ATOM 920 O O . GLU A 1 110 ? 13.148 -23.312 2.027 1 95.56 110 GLU A O 1
ATOM 925 N N . LEU A 1 111 ? 15.102 -22.844 2.928 1 92.62 111 LEU A N 1
ATOM 926 C CA . LEU A 1 111 ? 15.094 -21.484 2.422 1 92.62 111 LEU A CA 1
ATOM 927 C C . LEU A 1 111 ? 14.953 -21.469 0.904 1 92.62 111 LEU A C 1
ATOM 929 O O . LEU A 1 111 ? 14.281 -20.594 0.35 1 92.62 111 LEU A O 1
ATOM 933 N N . ASP A 1 112 ? 15.594 -22.406 0.243 1 94.69 112 ASP A N 1
ATOM 934 C CA . ASP A 1 112 ? 15.594 -22.391 -1.217 1 94.69 112 ASP A CA 1
ATOM 935 C C . ASP A 1 112 ? 14.43 -23.203 -1.772 1 94.69 112 ASP A C 1
ATOM 937 O O . ASP A 1 112 ? 14.422 -23.562 -2.955 1 94.69 112 ASP A O 1
ATOM 941 N N . ASP A 1 113 ? 13.531 -23.562 -0.896 1 97.5 113 ASP A N 1
ATOM 942 C CA . ASP A 1 113 ? 12.336 -24.266 -1.351 1 97.5 113 ASP A CA 1
ATOM 943 C C . ASP A 1 113 ? 11.344 -23.312 -2.004 1 97.5 113 ASP A C 1
ATOM 945 O O . ASP A 1 113 ? 11.562 -22.094 -2.006 1 97.5 113 ASP A O 1
ATOM 949 N N . ILE A 1 114 ? 10.359 -23.875 -2.654 1 98.38 114 ILE A N 1
ATOM 950 C CA . ILE A 1 114 ? 9.312 -23.109 -3.312 1 98.38 114 ILE A CA 1
ATOM 951 C C . ILE A 1 114 ? 7.98 -23.312 -2.588 1 98.38 114 ILE A C 1
ATOM 953 O O . ILE A 1 114 ? 7.469 -24.438 -2.535 1 98.38 114 ILE A O 1
ATOM 957 N N . THR A 1 115 ? 7.484 -22.266 -1.958 1 98.56 115 THR A N 1
ATOM 958 C CA . THR A 1 115 ? 6.191 -22.328 -1.282 1 98.56 115 THR A CA 1
ATOM 959 C C . THR A 1 115 ? 5.055 -22.047 -2.262 1 98.56 115 THR A C 1
ATOM 961 O O . THR A 1 115 ? 5.062 -21.016 -2.953 1 98.56 115 THR A O 1
ATOM 964 N N . VAL A 1 116 ? 4.086 -22.938 -2.326 1 98.5 116 VAL A N 1
ATOM 965 C CA . VAL A 1 116 ? 2.879 -22.656 -3.098 1 98.5 116 VAL A CA 1
ATOM 966 C C . VAL A 1 116 ? 2.012 -21.641 -2.361 1 98.5 116 VAL A C 1
ATOM 968 O O . VAL A 1 116 ? 1.699 -21.828 -1.182 1 98.5 116 VAL A O 1
ATOM 971 N N . THR A 1 117 ? 1.701 -20.547 -3.018 1 97.94 117 THR A N 1
ATOM 972 C CA . THR A 1 117 ? 0.738 -19.578 -2.508 1 97.94 117 THR A CA 1
ATOM 973 C C . THR A 1 117 ? -0.604 -19.719 -3.219 1 97.94 117 THR A C 1
ATOM 975 O O . THR A 1 117 ? -0.664 -19.719 -4.449 1 97.94 117 THR A O 1
ATOM 978 N N . THR A 1 118 ? -1.662 -19.844 -2.43 1 94.88 118 THR A N 1
ATOM 979 C CA . THR A 1 118 ? -2.945 -20.094 -3.07 1 94.88 118 THR A CA 1
ATOM 980 C C . THR A 1 118 ? -4.098 -19.594 -2.207 1 94.88 118 THR A C 1
ATOM 982 O O . THR A 1 118 ? -3.918 -19.328 -1.016 1 94.88 118 THR A O 1
ATOM 985 N N . PHE A 1 119 ? -5.176 -19.391 -2.902 1 91.62 119 PHE A N 1
ATOM 986 C CA . PHE A 1 119 ? -6.449 -19.031 -2.285 1 91.62 119 PHE A CA 1
ATOM 987 C C . PHE A 1 119 ? -7.305 -20.281 -2.072 1 91.62 119 PHE A C 1
ATOM 989 O O . PHE A 1 119 ? -7.324 -21.172 -2.918 1 91.62 119 PHE A O 1
ATOM 996 N N . VAL A 1 120 ? -7.898 -20.344 -0.899 1 88.62 120 VAL A N 1
ATOM 997 C CA . VAL A 1 120 ? -8.789 -21.469 -0.597 1 88.62 120 VAL A CA 1
ATOM 998 C C . VAL A 1 120 ? -10.156 -20.938 -0.163 1 88.62 120 VAL A C 1
ATOM 1000 O O . VAL A 1 120 ? -10.25 -20.156 0.784 1 88.62 120 VAL A O 1
ATOM 1003 N N . SER A 1 121 ? -11.125 -21.391 -0.896 1 81.94 121 SER A N 1
ATOM 1004 C CA . SER A 1 121 ? -12.484 -21.031 -0.503 1 81.94 121 SER A CA 1
ATOM 1005 C C . SER A 1 121 ? -12.961 -21.875 0.676 1 81.94 121 SER A C 1
ATOM 1007 O O . SER A 1 121 ? -12.312 -22.859 1.041 1 81.94 121 SER A O 1
ATOM 1009 N N . GLN A 1 122 ? -14.094 -21.531 1.201 1 77.62 122 GLN A N 1
ATOM 1010 C CA . GLN A 1 122 ? -14.664 -22.234 2.344 1 77.62 122 GLN A CA 1
ATOM 1011 C C . GLN A 1 122 ? -14.906 -23.703 2.018 1 77.62 122 GLN A C 1
ATOM 1013 O O . GLN A 1 122 ? -14.742 -24.562 2.879 1 77.62 122 GLN A O 1
ATOM 1018 N N . GLN A 1 123 ? -15.172 -23.969 0.801 1 77.12 123 GLN A N 1
ATOM 1019 C CA . GLN A 1 123 ? -15.5 -25.328 0.393 1 77.12 123 GLN A CA 1
ATOM 1020 C C . GLN A 1 123 ? -14.289 -26.016 -0.224 1 77.12 123 GLN A C 1
ATOM 1022 O O . GLN A 1 123 ? -14.391 -27.156 -0.697 1 77.12 123 GLN A O 1
ATOM 1027 N N . GLY A 1 124 ? -13.188 -25.375 -0.141 1 80.5 124 GLY A N 1
ATOM 1028 C CA . GLY A 1 124 ? -12.047 -25.891 -0.893 1 80.5 124 GLY A CA 1
ATOM 1029 C C . GLY A 1 124 ? -11.016 -26.578 -0.022 1 80.5 124 GLY A C 1
ATOM 1030 O O . GLY A 1 124 ? -9.875 -26.766 -0.437 1 80.5 124 GLY A O 1
ATOM 1031 N N . PHE A 1 125 ? -11.352 -26.969 1.107 1 82.25 125 PHE A N 1
ATOM 1032 C CA . PHE A 1 125 ? -10.375 -27.547 2.016 1 82.25 125 PHE A CA 1
ATOM 1033 C C . PHE A 1 125 ? -9.906 -28.906 1.499 1 82.25 125 PHE A C 1
ATOM 1035 O O . PHE A 1 125 ? -8.734 -29.266 1.65 1 82.25 125 PHE A O 1
ATOM 1042 N N . ASP A 1 126 ? -10.797 -29.703 0.913 1 85.94 126 ASP A N 1
ATOM 1043 C CA . ASP A 1 126 ? -10.398 -30.969 0.289 1 85.94 126 ASP A CA 1
ATOM 1044 C C . ASP A 1 126 ? -9.375 -30.719 -0.822 1 85.94 126 ASP A C 1
ATOM 1046 O O . ASP A 1 126 ? -8.438 -31.5 -0.987 1 85.94 126 ASP A O 1
ATOM 1050 N N . ASP A 1 127 ? -9.648 -29.719 -1.539 1 89.94 127 ASP A N 1
ATOM 1051 C CA . ASP A 1 127 ? -8.727 -29.359 -2.611 1 89.94 127 ASP A CA 1
ATOM 1052 C C . ASP A 1 127 ? -7.363 -28.969 -2.049 1 89.94 127 ASP A C 1
ATOM 1054 O O . ASP A 1 127 ? -6.332 -29.219 -2.678 1 89.94 127 ASP A O 1
ATOM 1058 N N . LEU A 1 128 ? -7.391 -28.375 -0.915 1 92.12 128 LEU A N 1
ATOM 1059 C CA . LEU A 1 128 ? -6.129 -28.016 -0.269 1 92.12 128 LEU A CA 1
ATOM 1060 C C . LEU A 1 128 ? -5.348 -29.266 0.116 1 92.12 128 LEU A C 1
ATOM 1062 O O . LEU A 1 128 ? -4.125 -29.312 -0.034 1 92.12 128 LEU A O 1
ATOM 1066 N N . ILE A 1 129 ? -6.027 -30.266 0.579 1 92.31 129 ILE A N 1
ATOM 1067 C CA . ILE A 1 129 ? -5.391 -31.531 0.924 1 92.31 129 ILE A CA 1
ATOM 1068 C C . ILE A 1 129 ? -4.773 -32.156 -0.326 1 92.31 129 ILE A C 1
ATOM 1070 O O . ILE A 1 129 ? -3.613 -32.562 -0.31 1 92.31 129 ILE A O 1
ATOM 1074 N N . ARG A 1 130 ? -5.547 -32.188 -1.373 1 91.69 130 ARG A N 1
ATOM 1075 C CA . ARG A 1 130 ? -5.07 -32.719 -2.639 1 91.69 130 ARG A CA 1
ATOM 1076 C C . ARG A 1 130 ? -3.828 -31.984 -3.123 1 91.69 130 ARG A C 1
ATOM 1078 O O . ARG A 1 130 ? -2.883 -32.625 -3.615 1 91.69 130 ARG A O 1
ATOM 1085 N N . LEU A 1 131 ? -3.9 -30.719 -2.992 1 94.56 131 LEU A N 1
ATOM 1086 C CA . LEU A 1 131 ? -2.766 -29.891 -3.412 1 94.56 131 LEU A CA 1
ATOM 1087 C C . LEU A 1 131 ? -1.529 -30.219 -2.58 1 94.56 131 LEU A C 1
ATOM 1089 O O . LEU A 1 131 ? -0.43 -30.359 -3.121 1 94.56 131 LEU A O 1
ATOM 1093 N N . ALA A 1 132 ? -1.712 -30.266 -1.293 1 95.44 132 ALA A N 1
ATOM 1094 C CA . ALA A 1 132 ? -0.6 -30.578 -0.396 1 95.44 132 ALA A CA 1
ATOM 1095 C C . ALA A 1 132 ? -0.001 -31.938 -0.71 1 95.44 132 ALA A C 1
ATOM 1097 O O . ALA A 1 132 ? 1.218 -32.125 -0.658 1 95.44 132 ALA A O 1
ATOM 1098 N N . GLU A 1 133 ? -0.812 -32.875 -1.032 1 93.38 133 GLU A N 1
ATOM 1099 C CA . GLU A 1 133 ? -0.355 -34.219 -1.369 1 93.38 133 GLU A CA 1
ATOM 1100 C C . GLU A 1 133 ? 0.416 -34.219 -2.688 1 93.38 133 GLU A C 1
ATOM 1102 O O . GLU A 1 133 ? 1.402 -34.969 -2.832 1 93.38 133 GLU A O 1
ATOM 1107 N N . ALA A 1 134 ? -0.079 -33.5 -3.596 1 92.44 134 ALA A N 1
ATOM 1108 C CA . ALA A 1 134 ? 0.562 -33.438 -4.906 1 92.44 134 ALA A CA 1
ATOM 1109 C C . ALA A 1 134 ? 1.889 -32.688 -4.836 1 92.44 134 ALA A C 1
ATOM 1111 O O . ALA A 1 134 ? 2.879 -33.094 -5.441 1 92.44 134 ALA A O 1
ATOM 1112 N N . TRP A 1 135 ? 1.93 -31.594 -4.125 1 96.19 135 TRP A N 1
ATOM 1113 C CA . TRP A 1 135 ? 3.082 -30.703 -4.098 1 96.19 135 TRP A CA 1
ATOM 1114 C C . TRP A 1 135 ? 4.184 -31.25 -3.199 1 96.19 135 TRP A C 1
ATOM 1116 O O . TRP A 1 135 ? 5.367 -31.125 -3.506 1 96.19 135 TRP A O 1
ATOM 1126 N N . GLN A 1 136 ? 3.82 -31.875 -2.064 1 94.75 136 GLN A N 1
ATOM 1127 C CA . GLN A 1 136 ? 4.75 -32.469 -1.107 1 94.75 136 GLN A CA 1
ATOM 1128 C C . GLN A 1 136 ? 5.801 -31.453 -0.662 1 94.75 136 GLN A C 1
ATOM 1130 O O . GLN A 1 136 ? 6.996 -31.734 -0.675 1 94.75 136 GLN A O 1
ATOM 1135 N N . GLY A 1 137 ? 5.395 -30.266 -0.371 1 96.94 137 GLY A N 1
ATOM 1136 C CA . GLY A 1 137 ? 6.219 -29.156 0.079 1 96.94 137 GLY A CA 1
ATOM 1137 C C . GLY A 1 137 ? 5.418 -28.062 0.753 1 96.94 137 GLY A C 1
ATOM 1138 O O . GLY A 1 137 ? 4.242 -28.25 1.07 1 96.94 137 GLY A O 1
ATOM 1139 N N . PRO A 1 138 ? 6.121 -26.969 1.03 1 98.25 138 PRO A N 1
ATOM 1140 C CA . PRO A 1 138 ? 5.449 -25.906 1.783 1 98.25 138 PRO A CA 1
ATOM 1141 C C . PRO A 1 138 ? 4.328 -25.234 0.987 1 98.25 138 PRO A C 1
ATOM 1143 O O . PRO A 1 138 ? 4.473 -25.016 -0.217 1 98.25 138 PRO A O 1
ATOM 1146 N N . VAL A 1 139 ? 3.244 -24.953 1.693 1 98.31 139 VAL A N 1
ATOM 1147 C CA . VAL A 1 139 ? 2.092 -24.266 1.131 1 98.31 139 VAL A CA 1
ATOM 1148 C C . VAL A 1 139 ? 1.67 -23.125 2.059 1 98.31 139 VAL A C 1
ATOM 1150 O O . VAL A 1 139 ? 1.609 -23.312 3.279 1 98.31 139 VAL A O 1
ATOM 1153 N N . SER A 1 140 ? 1.557 -21.953 1.547 1 98 140 SER A N 1
ATOM 1154 C CA . SER A 1 140 ? 0.954 -20.797 2.207 1 98 140 SER A CA 1
ATOM 1155 C C . SER A 1 140 ? -0.427 -20.5 1.638 1 98 140 SER A C 1
ATOM 1157 O O . SER A 1 140 ? -0.543 -19.906 0.56 1 98 140 SER A O 1
ATOM 1159 N N . ALA A 1 141 ? -1.451 -20.797 2.393 1 96.62 141 ALA A N 1
ATOM 1160 C CA . ALA A 1 141 ? -2.816 -20.734 1.876 1 96.62 141 ALA A CA 1
ATOM 1161 C C . ALA A 1 141 ? -3.641 -19.703 2.652 1 96.62 141 ALA A C 1
ATOM 1163 O O . ALA A 1 141 ? -3.527 -19.609 3.877 1 96.62 141 ALA A O 1
ATOM 1164 N N . VAL A 1 142 ? -4.367 -18.906 1.911 1 94.06 142 VAL A N 1
ATOM 1165 C CA . VAL A 1 142 ? -5.32 -18 2.539 1 94.06 142 VAL A CA 1
ATOM 1166 C C . VAL A 1 142 ? -6.723 -18.609 2.479 1 94.06 142 VAL A C 1
ATOM 1168 O O . VAL A 1 142 ? -7.293 -18.766 1.395 1 94.06 142 VAL A O 1
ATOM 1171 N N . LEU A 1 143 ? -7.207 -18.984 3.6 1 90.12 143 LEU A N 1
ATOM 1172 C CA . LEU A 1 143 ? -8.562 -19.5 3.732 1 90.12 143 LEU A CA 1
ATOM 1173 C C . LEU A 1 143 ? -9.555 -18.375 3.988 1 90.12 143 LEU A C 1
ATOM 1175 O O . LEU A 1 143 ? -9.492 -17.703 5.023 1 90.12 143 LEU A O 1
ATOM 1179 N N . HIS A 1 144 ? -10.391 -18.156 3.051 1 86.38 144 HIS A N 1
ATOM 1180 C CA . HIS A 1 144 ? -11.375 -17.094 3.17 1 86.38 144 HIS A CA 1
ATOM 1181 C C . HIS A 1 144 ? -12.742 -17.656 3.549 1 86.38 144 HIS A C 1
ATOM 1183 O O . HIS A 1 144 ? -13.359 -18.391 2.771 1 86.38 144 HIS A O 1
ATOM 1189 N N . VAL A 1 145 ? -13.18 -17.328 4.711 1 81.5 145 VAL A N 1
ATOM 1190 C CA . VAL A 1 145 ? -14.469 -17.766 5.234 1 81.5 145 VAL A CA 1
ATOM 1191 C C . VAL A 1 145 ? -15.391 -16.562 5.426 1 81.5 145 VAL A C 1
ATOM 1193 O O . VAL A 1 145 ? -15.305 -15.867 6.438 1 81.5 145 VAL A O 1
ATOM 1196 N N . PRO A 1 146 ? -16.266 -16.391 4.418 1 75.19 146 PRO A N 1
ATOM 1197 C CA . PRO A 1 146 ? -17.156 -15.227 4.535 1 75.19 146 PRO A CA 1
ATOM 1198 C C . PRO A 1 146 ? -18.094 -15.32 5.738 1 75.19 146 PRO A C 1
ATOM 1200 O O . PRO A 1 146 ? -18.672 -16.375 5.992 1 75.19 146 PRO A O 1
ATOM 1203 N N . THR A 1 147 ? -18.062 -14.336 6.586 1 66.38 147 THR A N 1
ATOM 1204 C CA . THR A 1 147 ? -18.969 -14.281 7.734 1 66.38 147 THR A CA 1
ATOM 1205 C C . THR A 1 147 ? -19.781 -12.992 7.727 1 66.38 147 THR A C 1
ATOM 1207 O O . THR A 1 147 ? -19.297 -11.953 7.266 1 66.38 147 THR A O 1
ATOM 1210 N N . GLU A 1 148 ? -21.172 -13.203 7.699 1 58.78 148 GLU A N 1
ATOM 1211 C CA . GLU A 1 148 ? -22.031 -12.031 7.77 1 58.78 148 GLU A CA 1
ATOM 1212 C C . GLU A 1 148 ? -21.641 -11.133 8.938 1 58.78 148 GLU A C 1
ATOM 1214 O O . GLU A 1 148 ? -21.688 -9.906 8.828 1 58.78 148 GLU A O 1
ATOM 1219 N N . THR A 1 149 ? -21.656 -11.812 10.117 1 52.03 149 THR A N 1
ATOM 1220 C CA . THR A 1 149 ? -21.281 -11.055 11.312 1 52.03 149 THR A CA 1
ATOM 1221 C C . THR A 1 149 ? -19.812 -11.266 11.648 1 52.03 149 THR A C 1
ATOM 1223 O O . THR A 1 149 ? -19.266 -12.344 11.422 1 52.03 149 THR A O 1
ATOM 1226 N N . LEU A 1 150 ? -19.031 -10.125 11.641 1 48.59 150 LEU A N 1
ATOM 1227 C CA . LEU A 1 150 ? -17.656 -10.219 12.133 1 48.59 150 LEU A CA 1
ATOM 1228 C C . LEU A 1 150 ? -17.594 -10.945 13.469 1 48.59 150 LEU A C 1
ATOM 1230 O O . LEU A 1 150 ? -16.562 -10.953 14.133 1 48.59 150 LEU A O 1
ATOM 1234 N N . ASP A 1 151 ? -18.734 -11.438 13.891 1 46.72 151 ASP A N 1
ATOM 1235 C CA . ASP A 1 151 ? -18.797 -12.07 15.203 1 46.72 151 ASP A CA 1
ATOM 1236 C C . ASP A 1 151 ? -18.344 -13.523 15.133 1 46.72 151 ASP A C 1
ATOM 1238 O O . ASP A 1 151 ? -18.938 -14.344 14.43 1 46.72 151 ASP A O 1
ATOM 1242 N N . ASP A 1 152 ? -17.25 -13.758 15.492 1 48 152 ASP A N 1
ATOM 1243 C CA . ASP A 1 152 ? -16.703 -15.109 15.594 1 48 152 ASP A CA 1
ATOM 1244 C C . ASP A 1 152 ? -17.688 -16.047 16.281 1 48 152 ASP A C 1
ATOM 1246 O O . ASP A 1 152 ? -17.422 -17.25 16.391 1 48 152 ASP A O 1
ATOM 1250 N N . LYS A 1 153 ? -18.891 -15.422 16.688 1 50.59 153 LYS A N 1
ATOM 1251 C CA . LYS A 1 153 ? -19.891 -16.266 17.344 1 50.59 153 LYS A CA 1
ATOM 1252 C C . LYS A 1 153 ? -20.938 -16.75 16.359 1 50.59 153 LYS A C 1
ATOM 1254 O O . LYS A 1 153 ? -21.922 -17.375 16.766 1 50.59 153 LYS A O 1
ATOM 1259 N N . ASP A 1 154 ? -20.766 -16.234 15.117 1 58.75 154 ASP A N 1
ATOM 1260 C CA . ASP A 1 154 ? -21.672 -16.812 14.117 1 58.75 154 ASP A CA 1
ATOM 1261 C C . ASP A 1 154 ? -21.547 -18.328 14.07 1 58.75 154 ASP A C 1
ATOM 1263 O O . ASP A 1 154 ? -20.469 -18.859 13.789 1 58.75 154 ASP A O 1
ATOM 1267 N N . PRO A 1 155 ? -22.547 -18.969 14.656 1 61.84 155 PRO A N 1
ATOM 1268 C CA . PRO A 1 155 ? -22.484 -20.438 14.727 1 61.84 155 PRO A CA 1
ATOM 1269 C C . PRO A 1 155 ? -21.984 -21.062 13.43 1 61.84 155 PRO A C 1
ATOM 1271 O O . PRO A 1 155 ? -21.328 -22.109 13.461 1 61.84 155 PRO A O 1
ATOM 1274 N N . ARG A 1 156 ? -22.312 -20.453 12.398 1 61.62 156 ARG A N 1
ATOM 1275 C CA . ARG A 1 156 ? -21.891 -21.031 11.125 1 61.62 156 ARG A CA 1
ATOM 1276 C C . ARG A 1 156 ? -20.359 -21.016 11.008 1 61.62 156 ARG A C 1
ATOM 1278 O O . ARG A 1 156 ? -19.766 -22 10.586 1 61.62 156 ARG A O 1
ATOM 1285 N N . ILE A 1 157 ? -19.703 -19.969 11.5 1 69.44 157 ILE A N 1
ATOM 1286 C CA . ILE A 1 157 ? -18.25 -19.859 11.391 1 69.44 157 ILE A CA 1
ATOM 1287 C C . ILE A 1 157 ? -17.578 -20.781 12.406 1 69.44 157 ILE A C 1
ATOM 1289 O O . ILE A 1 157 ? -16.562 -21.422 12.102 1 69.44 157 ILE A O 1
ATOM 1293 N N . VAL A 1 158 ? -18.234 -20.891 13.445 1 72.38 158 VAL A N 1
ATOM 1294 C CA . VAL A 1 158 ? -17.672 -21.734 14.492 1 72.38 158 VAL A CA 1
ATOM 1295 C C . VAL A 1 158 ? -17.656 -23.188 14.031 1 72.38 158 VAL A C 1
ATOM 1297 O O . VAL A 1 158 ? -16.641 -23.891 14.195 1 72.38 158 VAL A O 1
ATOM 1300 N N . ASN A 1 159 ? -18.75 -23.578 13.477 1 75.31 159 ASN A N 1
ATOM 1301 C CA . ASN A 1 159 ? -18.844 -24.953 13.008 1 75.31 159 ASN A CA 1
ATOM 1302 C C . ASN A 1 159 ? -17.859 -25.234 11.875 1 75.31 159 ASN A C 1
ATOM 1304 O O . ASN A 1 159 ? -17.203 -26.281 11.852 1 75.31 159 ASN A O 1
ATOM 1308 N N . ILE A 1 160 ? -17.719 -24.328 11.039 1 76.06 160 ILE A N 1
ATOM 1309 C CA . ILE A 1 160 ? -16.812 -24.469 9.898 1 76.06 160 ILE A CA 1
ATOM 1310 C C . ILE A 1 160 ? -15.375 -24.531 10.391 1 76.06 160 ILE A C 1
ATOM 1312 O O . ILE A 1 160 ? -14.609 -25.406 9.969 1 76.06 160 ILE A O 1
ATOM 1316 N N . LEU A 1 161 ? -15.086 -23.75 11.352 1 80.62 161 LEU A N 1
ATOM 1317 C CA . LEU A 1 161 ? -13.727 -23.703 11.859 1 80.62 161 LEU A CA 1
ATOM 1318 C C . LEU A 1 161 ? -13.406 -24.969 12.672 1 80.62 161 LEU A C 1
ATOM 1320 O O . LEU A 1 161 ? -12.273 -25.453 12.656 1 80.62 161 LEU A O 1
ATOM 1324 N N . ALA A 1 162 ? -14.438 -25.438 13.297 1 81.38 162 ALA A N 1
ATOM 1325 C CA . ALA A 1 162 ? -14.25 -26.688 14.023 1 81.38 162 ALA A CA 1
ATOM 1326 C C . ALA A 1 162 ? -13.93 -27.828 13.062 1 81.38 162 ALA A C 1
ATOM 1328 O O . ALA A 1 162 ? -13.047 -28.641 13.328 1 81.38 162 ALA A O 1
ATOM 1329 N N . THR A 1 163 ? -14.656 -27.828 12.062 1 82.25 163 THR A N 1
ATOM 1330 C CA . THR A 1 163 ? -14.422 -28.844 11.039 1 82.25 163 THR A CA 1
ATOM 1331 C C . THR A 1 163 ? -13.023 -28.719 10.453 1 82.25 163 THR A C 1
ATOM 1333 O O . THR A 1 163 ? -12.312 -29.719 10.305 1 82.25 163 THR A O 1
ATOM 1336 N N . TYR A 1 164 ? -12.602 -27.531 10.18 1 84.56 164 TYR A N 1
ATOM 1337 C CA . TYR A 1 164 ? -11.281 -27.297 9.609 1 84.56 164 TYR A CA 1
ATOM 1338 C C . TYR A 1 164 ? -10.188 -27.672 10.602 1 84.56 164 TYR A C 1
ATOM 1340 O O . TYR A 1 164 ? -9.141 -28.188 10.211 1 84.56 164 TYR A O 1
ATOM 1348 N N . ASN A 1 165 ? -10.477 -27.406 11.797 1 85.75 165 ASN A N 1
ATOM 1349 C CA . ASN A 1 165 ? -9.523 -27.781 12.836 1 85.75 165 ASN A CA 1
ATOM 1350 C C . ASN A 1 165 ? -9.32 -29.297 12.891 1 85.75 165 ASN A C 1
ATOM 1352 O O . ASN A 1 165 ? -8.18 -29.766 12.969 1 85.75 165 ASN A O 1
ATOM 1356 N N . ASP A 1 166 ? -10.398 -29.922 12.805 1 87 166 ASP A N 1
ATOM 1357 C CA . ASP A 1 166 ? -10.336 -31.375 12.828 1 87 166 ASP A CA 1
ATOM 1358 C C . ASP A 1 166 ? -9.602 -31.922 11.602 1 87 166 ASP A C 1
ATOM 1360 O O . ASP A 1 166 ? -8.742 -32.781 11.727 1 87 166 ASP A O 1
ATOM 1364 N N . LEU A 1 167 ? -9.914 -31.406 10.523 1 86.25 167 LEU A N 1
ATOM 1365 C CA . LEU A 1 167 ? -9.305 -31.844 9.273 1 86.25 167 LEU A CA 1
ATOM 1366 C C . LEU A 1 167 ? -7.809 -31.547 9.258 1 86.25 167 LEU A C 1
ATOM 1368 O O . LEU A 1 167 ? -7.004 -32.375 8.828 1 86.25 167 LEU A O 1
ATOM 1372 N N . TYR A 1 168 ? -7.453 -30.406 9.742 1 90.5 168 TYR A N 1
ATOM 1373 C CA . TYR A 1 168 ? -6.047 -30.016 9.773 1 90.5 168 TYR A CA 1
ATOM 1374 C C . TYR A 1 168 ? -5.258 -30.891 10.734 1 90.5 168 TYR A C 1
ATOM 1376 O O . TYR A 1 168 ? -4.172 -31.375 10.391 1 90.5 168 TYR A O 1
ATOM 1384 N N . LYS A 1 169 ? -5.848 -31.188 11.836 1 88.06 169 LYS A N 1
ATOM 1385 C CA . LYS A 1 169 ? -5.156 -31.969 12.852 1 88.06 169 LYS A CA 1
ATOM 1386 C C . LYS A 1 169 ? -5.031 -33.438 12.43 1 88.06 169 LYS A C 1
ATOM 1388 O O . LYS A 1 169 ? -4.031 -34.094 12.734 1 88.06 169 LYS A O 1
ATOM 1393 N N . ARG A 1 170 ? -5.953 -33.875 11.711 1 91.31 170 ARG A N 1
ATOM 1394 C CA . ARG A 1 170 ? -5.988 -35.281 11.359 1 91.31 170 ARG A CA 1
ATOM 1395 C C . ARG A 1 170 ? -5.16 -35.562 10.109 1 91.31 170 ARG A C 1
ATOM 1397 O O . ARG A 1 170 ? -4.797 -36.688 9.836 1 91.31 170 ARG A O 1
ATOM 1404 N N . ASN A 1 171 ? -4.93 -34.562 9.391 1 94.25 171 ASN A N 1
ATOM 1405 C CA . ASN A 1 171 ? -4.188 -34.75 8.148 1 94.25 171 ASN A CA 1
ATOM 1406 C C . ASN A 1 171 ? -2.715 -34.375 8.32 1 94.25 171 ASN A C 1
ATOM 1408 O O . ASN A 1 171 ? -2.363 -33.219 8.383 1 94.25 171 ASN A O 1
ATOM 1412 N N . ALA A 1 172 ? -1.882 -35.344 8.25 1 94.88 172 ALA A N 1
ATOM 1413 C CA . ALA A 1 172 ? -0.458 -35.156 8.539 1 94.88 172 ALA A CA 1
ATOM 1414 C C . ALA A 1 172 ? 0.2 -34.25 7.512 1 94.88 172 ALA A C 1
ATOM 1416 O O . ALA A 1 172 ? 1.066 -33.438 7.859 1 94.88 172 ALA A O 1
ATOM 1417 N N . ILE A 1 173 ? -0.233 -34.406 6.293 1 95.5 173 ILE A N 1
ATOM 1418 C CA . ILE A 1 173 ? 0.4 -33.625 5.238 1 95.5 173 ILE A CA 1
ATOM 1419 C C . ILE A 1 173 ? 0.088 -32.125 5.434 1 95.5 173 ILE A C 1
ATOM 1421 O O . ILE A 1 173 ? 0.94 -31.266 5.191 1 95.5 173 ILE A O 1
ATOM 1425 N N . LEU A 1 174 ? -1.097 -31.797 5.828 1 95.06 174 LEU A N 1
ATOM 1426 C CA . LEU A 1 174 ? -1.461 -30.406 6.129 1 95.06 174 LEU A CA 1
ATOM 1427 C C . LEU A 1 174 ? -0.663 -29.891 7.32 1 95.06 174 LEU A C 1
ATOM 1429 O O . LEU A 1 174 ? -0.032 -28.828 7.23 1 95.06 174 LEU A O 1
ATOM 1433 N N . LYS A 1 175 ? -0.591 -30.625 8.297 1 94.69 175 LYS A N 1
ATOM 1434 C CA . LYS A 1 175 ? 0.067 -30.234 9.539 1 94.69 175 LYS A CA 1
ATOM 1435 C C . LYS A 1 175 ? 1.557 -29.984 9.312 1 94.69 175 LYS A C 1
ATOM 1437 O O . LYS A 1 175 ? 2.146 -29.109 9.945 1 94.69 175 LYS A O 1
ATOM 1442 N N . GLN A 1 176 ? 2.066 -30.688 8.461 1 95.88 176 GLN A N 1
ATOM 1443 C CA . GLN A 1 176 ? 3.512 -30.641 8.266 1 95.88 176 GLN A CA 1
ATOM 1444 C C . GLN A 1 176 ? 3.898 -29.516 7.301 1 95.88 176 GLN A C 1
ATOM 1446 O O . GLN A 1 176 ? 4.957 -28.906 7.445 1 95.88 176 GLN A O 1
ATOM 1451 N N . ASN A 1 177 ? 3.02 -29.234 6.336 1 97 177 ASN A N 1
ATOM 1452 C CA . ASN A 1 177 ? 3.541 -28.453 5.219 1 97 177 ASN A CA 1
ATOM 1453 C C . ASN A 1 177 ? 2.699 -27.203 4.961 1 97 177 ASN A C 1
ATOM 1455 O O . ASN A 1 177 ? 3.129 -26.297 4.246 1 97 177 ASN A O 1
ATOM 1459 N N . VAL A 1 178 ? 1.558 -27.094 5.578 1 97.31 178 VAL A N 1
ATOM 1460 C CA . VAL A 1 178 ? 0.625 -26.078 5.086 1 97.31 178 VAL A CA 1
ATOM 1461 C C . VAL A 1 178 ? 0.391 -25.031 6.164 1 97.31 178 VAL A C 1
ATOM 1463 O O . VAL A 1 178 ? -0.121 -25.328 7.242 1 97.31 178 VAL A O 1
ATOM 1466 N N . ASP A 1 179 ? 0.833 -23.828 5.914 1 95.81 179 ASP A N 1
ATOM 1467 C CA . ASP A 1 179 ? 0.406 -22.656 6.684 1 95.81 179 ASP A CA 1
ATOM 1468 C C . ASP A 1 179 ? -0.945 -22.141 6.191 1 95.81 179 ASP A C 1
ATOM 1470 O O . ASP A 1 179 ? -1.15 -21.969 4.988 1 95.81 179 ASP A O 1
ATOM 1474 N N . ILE A 1 180 ? -1.811 -21.906 7.113 1 94.38 180 ILE A N 1
ATOM 1475 C CA . ILE A 1 180 ? -3.115 -21.359 6.742 1 94.38 180 ILE A CA 1
ATOM 1476 C C . ILE A 1 180 ? -3.309 -20 7.391 1 94.38 180 ILE A C 1
ATOM 1478 O O . ILE A 1 180 ? -3.152 -19.844 8.602 1 94.38 180 ILE A O 1
ATOM 1482 N N . HIS A 1 181 ? -3.545 -19.031 6.578 1 93.19 181 HIS A N 1
ATOM 1483 C CA . HIS A 1 181 ? -3.941 -17.688 7 1 93.19 181 HIS A CA 1
ATOM 1484 C C . HIS A 1 181 ? -5.445 -17.484 6.848 1 93.19 181 HIS A C 1
ATOM 1486 O O . HIS A 1 181 ? -5.973 -17.531 5.734 1 93.19 181 HIS A O 1
ATOM 1492 N N . LEU A 1 182 ? -6.074 -17.219 7.91 1 89.69 182 LEU A N 1
ATOM 1493 C CA . LEU A 1 182 ? -7.531 -17.156 7.914 1 89.69 182 LEU A CA 1
ATOM 1494 C C . LEU A 1 182 ? -8.016 -15.734 7.668 1 89.69 182 LEU A C 1
ATOM 1496 O O . LEU A 1 182 ? -7.543 -14.789 8.312 1 89.69 182 LEU A O 1
ATOM 1500 N N . LEU A 1 183 ? -8.781 -15.562 6.734 1 87.12 183 LEU A N 1
ATOM 1501 C CA . LEU A 1 183 ? -9.555 -14.344 6.496 1 87.12 183 LEU A CA 1
ATOM 1502 C C . LEU A 1 183 ? -11.031 -14.578 6.781 1 87.12 183 LEU A C 1
ATOM 1504 O O . LEU A 1 183 ? -11.734 -15.211 5.984 1 87.12 183 LEU A O 1
ATOM 1508 N N . ALA A 1 184 ? -11.453 -14.195 8.016 1 77.94 184 ALA A N 1
ATOM 1509 C CA . ALA A 1 184 ? -12.828 -14.422 8.445 1 77.94 184 ALA A CA 1
ATOM 1510 C C . ALA A 1 184 ? -13.719 -13.242 8.078 1 77.94 184 ALA A C 1
ATOM 1512 O O . ALA A 1 184 ? -14.148 -12.484 8.953 1 77.94 184 ALA A O 1
ATOM 1513 N N . GLY A 1 185 ? -13.719 -12.734 7.07 1 68.88 185 GLY A N 1
ATOM 1514 C CA . GLY A 1 185 ? -14.414 -11.461 7.043 1 68.88 185 GLY A CA 1
ATOM 1515 C C . GLY A 1 185 ? -15.117 -11.195 5.723 1 68.88 185 GLY A C 1
ATOM 1516 O O . GLY A 1 185 ? -14.992 -11.977 4.777 1 68.88 185 GLY A O 1
ATOM 1517 N N . PRO A 1 186 ? -15.742 -9.75 5.684 1 58.81 186 PRO A N 1
ATOM 1518 C CA . PRO A 1 186 ? -17.172 -9.414 5.754 1 58.81 186 PRO A CA 1
ATOM 1519 C C . PRO A 1 186 ? -17.922 -9.797 4.484 1 58.81 186 PRO A C 1
ATOM 1521 O O . PRO A 1 186 ? -17.312 -10.008 3.436 1 58.81 186 PRO A O 1
ATOM 1524 N N . VAL A 1 187 ? -19.016 -10.453 4.875 1 55.03 187 VAL A N 1
ATOM 1525 C CA . VAL A 1 187 ? -19.953 -10.617 3.773 1 55.03 187 VAL A CA 1
ATOM 1526 C C . VAL A 1 187 ? -20.531 -9.258 3.385 1 55.03 187 VAL A C 1
ATOM 1528 O O . VAL A 1 187 ? -20.75 -8.398 4.242 1 55.03 187 VAL A O 1
ATOM 1531 N N . SER A 1 188 ? -20.203 -8.93 2.125 1 50.38 188 SER A N 1
ATOM 1532 C CA . SER A 1 188 ? -20.922 -7.723 1.747 1 50.38 188 SER A CA 1
ATOM 1533 C C . SER A 1 188 ? -22.375 -7.77 2.236 1 50.38 188 SER A C 1
ATOM 1535 O O . SER A 1 188 ? -23.016 -8.82 2.197 1 50.38 188 SER A O 1
ATOM 1537 N N . ILE A 1 189 ? -22.859 -6.883 3.092 1 44.69 189 ILE A N 1
ATOM 1538 C CA . ILE A 1 189 ? -24.219 -6.785 3.604 1 44.69 189 ILE A CA 1
ATOM 1539 C C . ILE A 1 189 ? -25.219 -6.977 2.463 1 44.69 189 ILE A C 1
ATOM 1541 O O . ILE A 1 189 ? -26.297 -7.523 2.664 1 44.69 189 ILE A O 1
ATOM 1545 N N . ASN A 1 190 ? -25.047 -6.27 1.416 1 43.38 190 ASN A N 1
ATOM 1546 C CA . ASN A 1 190 ? -26.141 -6.289 0.455 1 43.38 190 ASN A CA 1
ATOM 1547 C C . ASN A 1 190 ? -26.234 -7.629 -0.271 1 43.38 190 ASN A C 1
ATOM 1549 O O . ASN A 1 190 ? -26.812 -7.719 -1.352 1 43.38 190 ASN A O 1
ATOM 1553 N N . ASN A 1 191 ? -26 -8.688 0.365 1 40.97 191 ASN A N 1
ATOM 1554 C CA . ASN A 1 191 ? -26.297 -10.047 -0.074 1 40.97 191 ASN A CA 1
ATOM 1555 C C . ASN A 1 191 ? -25.453 -10.438 -1.282 1 40.97 191 ASN A C 1
ATOM 1557 O O . ASN A 1 191 ? -25.844 -11.297 -2.07 1 40.97 191 ASN A O 1
ATOM 1561 N N . VAL A 1 192 ? -24.891 -9.508 -1.839 1 40.66 192 VAL A N 1
ATOM 1562 C CA . VAL A 1 192 ? -24.109 -10.055 -2.949 1 40.66 192 VAL A CA 1
ATOM 1563 C C . VAL A 1 192 ? -23.016 -10.961 -2.414 1 40.66 192 VAL A C 1
ATOM 1565 O O . VAL A 1 192 ? -22.25 -10.57 -1.527 1 40.66 192 VAL A O 1
ATOM 1568 N N . THR A 1 193 ? -23.453 -12.172 -2.303 1 42.06 193 THR A N 1
ATOM 1569 C CA . THR A 1 193 ? -22.594 -13.289 -1.927 1 42.06 193 THR A CA 1
ATOM 1570 C C . THR A 1 193 ? -21.156 -13.023 -2.357 1 42.06 193 THR A C 1
ATOM 1572 O O . THR A 1 193 ? -20.859 -13.016 -3.553 1 42.06 193 THR A O 1
ATOM 1575 N N . ILE A 1 194 ? -20.547 -12.117 -1.781 1 46.44 194 ILE A N 1
ATOM 1576 C CA . ILE A 1 194 ? -19.156 -11.992 -2.205 1 46.44 194 ILE A CA 1
ATOM 1577 C C . ILE A 1 194 ? -18.422 -13.312 -2.004 1 46.44 194 ILE A C 1
ATOM 1579 O O . ILE A 1 194 ? -18.141 -13.703 -0.87 1 46.44 194 ILE A O 1
ATOM 1583 N N . LEU A 1 195 ? -19.047 -14.445 -2.564 1 49.94 195 LEU A N 1
ATOM 1584 C CA . LEU A 1 195 ? -18.062 -15.508 -2.531 1 49.94 195 LEU A CA 1
ATOM 1585 C C . LEU A 1 195 ? -16.656 -14.953 -2.803 1 49.94 195 LEU A C 1
ATOM 1587 O O . LEU A 1 195 ? -16.453 -14.227 -3.773 1 49.94 195 LEU A O 1
ATOM 1591 N N . PRO A 1 196 ? -15.773 -15.086 -1.806 1 62.69 196 PRO A N 1
ATOM 1592 C CA . PRO A 1 196 ? -14.445 -14.477 -1.946 1 62.69 196 PRO A CA 1
ATOM 1593 C C . PRO A 1 196 ? -13.695 -14.977 -3.178 1 62.69 196 PRO A C 1
ATOM 1595 O O . PRO A 1 196 ? -13.68 -16.188 -3.449 1 62.69 196 PRO A O 1
ATOM 1598 N N . ARG A 1 197 ? -13.5 -14.258 -4.16 1 73.12 197 ARG A N 1
ATOM 1599 C CA . ARG A 1 197 ? -12.586 -14.531 -5.27 1 73.12 197 ARG A CA 1
ATOM 1600 C C . ARG A 1 197 ? -11.156 -14.164 -4.902 1 73.12 197 ARG A C 1
ATOM 1602 O O . ARG A 1 197 ? -10.922 -13.289 -4.066 1 73.12 197 ARG A O 1
ATOM 1609 N N . PRO A 1 198 ? -10.406 -15.07 -5.488 1 83.44 198 PRO A N 1
ATOM 1610 C CA . PRO A 1 198 ? -9 -14.734 -5.238 1 83.44 198 PRO A CA 1
ATOM 1611 C C . PRO A 1 198 ? -8.617 -13.359 -5.781 1 83.44 198 PRO A C 1
ATOM 1613 O O . PRO A 1 198 ? -8.961 -13.023 -6.918 1 83.44 198 PRO A O 1
ATOM 1616 N N . THR A 1 199 ? -8.062 -12.516 -5.016 1 85.75 199 THR A N 1
ATOM 1617 C CA . THR A 1 199 ? -7.539 -11.203 -5.395 1 85.75 199 THR A CA 1
ATOM 1618 C C . THR A 1 199 ? -6.07 -11.07 -4.996 1 85.75 199 THR A C 1
ATOM 1620 O O . THR A 1 199 ? -5.523 -11.945 -4.324 1 85.75 199 THR A O 1
ATOM 1623 N N . ASN A 1 200 ? -5.457 -10 -5.457 1 91.19 200 ASN A N 1
ATOM 1624 C CA . ASN A 1 200 ? -4.059 -9.773 -5.113 1 91.19 200 ASN A CA 1
ATOM 1625 C C . ASN A 1 200 ? -3.875 -9.555 -3.615 1 91.19 200 ASN A C 1
ATOM 1627 O O . ASN A 1 200 ? -2.77 -9.711 -3.092 1 91.19 200 ASN A O 1
ATOM 1631 N N . PHE A 1 201 ? -5.004 -9.203 -2.938 1 89.81 201 PHE A N 1
ATOM 1632 C CA . PHE A 1 201 ? -4.926 -9.156 -1.481 1 89.81 201 PHE A CA 1
ATOM 1633 C C . PHE A 1 201 ? -4.59 -10.531 -0.914 1 89.81 201 PHE A C 1
ATOM 1635 O O . PHE A 1 201 ? -3.684 -10.656 -0.089 1 89.81 201 PHE A O 1
ATOM 1642 N N . HIS A 1 202 ? -5.254 -11.516 -1.386 1 91.44 202 HIS A N 1
ATOM 1643 C CA . HIS A 1 202 ? -5.02 -12.883 -0.938 1 91.44 202 HIS A CA 1
ATOM 1644 C C . HIS A 1 202 ? -3.609 -13.344 -1.285 1 91.44 202 HIS A C 1
ATOM 1646 O O . HIS A 1 202 ? -2.91 -13.906 -0.44 1 91.44 202 HIS A O 1
ATOM 1652 N N . PHE A 1 203 ? -3.156 -13.047 -2.469 1 93.5 203 PHE A N 1
ATOM 1653 C CA . PHE A 1 203 ? -1.847 -13.484 -2.932 1 93.5 203 PHE A CA 1
ATOM 1654 C C . PHE A 1 203 ? -0.735 -12.789 -2.16 1 93.5 203 PHE A C 1
ATOM 1656 O O . PHE A 1 203 ? 0.268 -13.406 -1.803 1 93.5 203 PHE A O 1
ATOM 1663 N N . ASN A 1 204 ? -0.967 -11.477 -1.934 1 95.19 204 ASN A N 1
ATOM 1664 C CA . ASN A 1 204 ? 0.023 -10.742 -1.155 1 95.19 204 ASN A CA 1
ATOM 1665 C C . ASN A 1 204 ? 0.146 -11.297 0.262 1 95.19 204 ASN A C 1
ATOM 1667 O O . ASN A 1 204 ? 1.246 -11.359 0.813 1 95.19 204 ASN A O 1
ATOM 1671 N N . ILE A 1 205 ? -1.003 -11.656 0.839 1 93.81 205 ILE A N 1
ATOM 1672 C CA . ILE A 1 205 ? -0.973 -12.227 2.18 1 93.81 205 ILE A CA 1
ATOM 1673 C C . ILE A 1 205 ? -0.2 -13.547 2.16 1 93.81 205 ILE A C 1
ATOM 1675 O O . ILE A 1 205 ? 0.706 -13.75 2.973 1 93.81 205 ILE A O 1
ATOM 1679 N N . ALA A 1 206 ? -0.555 -14.359 1.254 1 97 206 ALA A N 1
ATOM 1680 C CA . ALA A 1 206 ? 0.105 -15.656 1.157 1 97 206 ALA A CA 1
ATOM 1681 C C . ALA A 1 206 ? 1.599 -15.492 0.888 1 97 206 ALA A C 1
ATOM 1683 O O . ALA A 1 206 ? 2.422 -16.203 1.48 1 97 206 ALA A O 1
ATOM 1684 N N . ARG A 1 207 ? 1.99 -14.641 0.001 1 97.5 207 ARG A N 1
ATOM 1685 C CA . ARG A 1 207 ? 3.387 -14.359 -0.313 1 97.5 207 ARG A CA 1
ATOM 1686 C C . ARG A 1 207 ? 4.121 -13.797 0.901 1 97.5 207 ARG A C 1
ATOM 1688 O O . ARG A 1 207 ? 5.215 -14.258 1.239 1 97.5 207 ARG A O 1
ATOM 1695 N N . PHE A 1 208 ? 3.512 -12.812 1.542 1 95.69 208 PHE A N 1
ATOM 1696 C CA . PHE A 1 208 ? 4.141 -12.086 2.641 1 95.69 208 PHE A CA 1
ATOM 1697 C C . PHE A 1 208 ? 4.48 -13.031 3.787 1 95.69 208 PHE A C 1
ATOM 1699 O O . PHE A 1 208 ? 5.52 -12.883 4.434 1 95.69 208 PHE A O 1
ATOM 1706 N N . PHE A 1 209 ? 3.656 -14.031 4.004 1 95 209 PHE A N 1
ATOM 1707 C CA . PHE A 1 209 ? 3.83 -14.891 5.168 1 95 209 PHE A CA 1
ATOM 1708 C C . PHE A 1 209 ? 4.457 -16.219 4.77 1 95 209 PHE A C 1
ATOM 1710 O O . PHE A 1 209 ? 4.598 -17.109 5.605 1 95 209 PHE A O 1
ATOM 1717 N N . ALA A 1 210 ? 4.77 -16.359 3.49 1 96.69 210 ALA A N 1
ATOM 1718 C CA . ALA A 1 210 ? 5.512 -17.547 3.09 1 96.69 210 ALA A CA 1
ATOM 1719 C C . ALA A 1 210 ? 6.852 -17.641 3.812 1 96.69 210 ALA A C 1
ATOM 1721 O O . ALA A 1 210 ? 7.434 -16.609 4.176 1 96.69 210 ALA A O 1
ATOM 1722 N N . ARG A 1 211 ? 7.371 -18.797 3.994 1 94.25 211 ARG A N 1
ATOM 1723 C CA . ARG A 1 211 ? 8.547 -18.953 4.836 1 94.25 211 ARG A CA 1
ATOM 1724 C C . ARG A 1 211 ? 9.734 -19.484 4.031 1 94.25 211 ARG A C 1
ATOM 1726 O O . ARG A 1 211 ? 10.75 -19.875 4.602 1 94.25 211 ARG A O 1
ATOM 1733 N N . SER A 1 212 ? 9.602 -19.578 2.717 1 96.38 212 SER A N 1
ATOM 1734 C CA . SER A 1 212 ? 10.695 -19.906 1.809 1 96.38 212 SER A CA 1
ATOM 1735 C C . SER A 1 212 ? 11.047 -18.703 0.926 1 96.38 212 SER A C 1
ATOM 1737 O O . SER A 1 212 ? 10.305 -17.719 0.877 1 96.38 212 SER A O 1
ATOM 1739 N N . GLU A 1 213 ? 12.148 -18.781 0.227 1 96.25 213 GLU A N 1
ATOM 1740 C CA . GLU A 1 213 ? 12.648 -17.672 -0.578 1 96.25 213 GLU A CA 1
ATOM 1741 C C . GLU A 1 213 ? 11.852 -17.516 -1.87 1 96.25 213 GLU A C 1
ATOM 1743 O O . GLU A 1 213 ? 11.789 -16.422 -2.438 1 96.25 213 GLU A O 1
ATOM 1748 N N . PHE A 1 214 ? 11.312 -18.578 -2.299 1 98.38 214 PHE A N 1
ATOM 1749 C CA . PHE A 1 214 ? 10.578 -18.562 -3.559 1 98.38 214 PHE A CA 1
ATOM 1750 C C . PHE A 1 214 ? 9.125 -18.938 -3.342 1 98.38 214 PHE A C 1
ATOM 1752 O O . PHE A 1 214 ? 8.805 -19.703 -2.434 1 98.38 214 PHE A O 1
ATOM 1759 N N . VAL A 1 215 ? 8.266 -18.328 -4.168 1 98.62 215 VAL A N 1
ATOM 1760 C CA . VAL A 1 215 ? 6.836 -18.609 -4.047 1 98.62 215 VAL A CA 1
ATOM 1761 C C . VAL A 1 215 ? 6.246 -18.891 -5.426 1 98.62 215 VAL A C 1
ATOM 1763 O O . VAL A 1 215 ? 6.652 -18.281 -6.418 1 98.62 215 VAL A O 1
ATOM 1766 N N . LEU A 1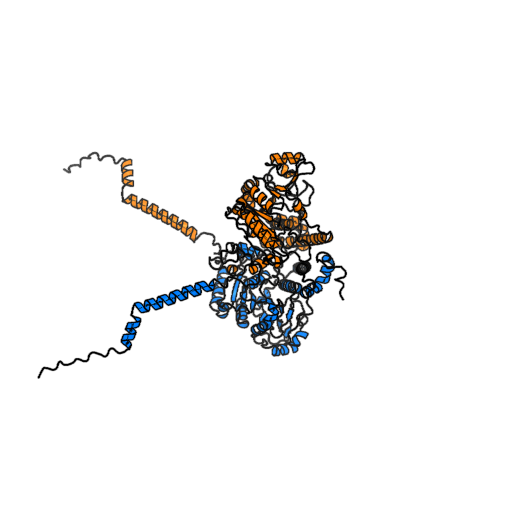 216 ? 5.332 -19.828 -5.469 1 98.62 216 LEU A N 1
ATOM 1767 C CA . LEU A 1 216 ? 4.543 -20.141 -6.652 1 98.62 216 LEU A CA 1
ATOM 1768 C C . LEU A 1 216 ? 3.131 -19.578 -6.527 1 98.62 216 LEU A C 1
ATOM 1770 O O . LEU A 1 216 ? 2.389 -19.953 -5.617 1 98.62 216 LEU A O 1
ATOM 1774 N N . PHE A 1 217 ? 2.779 -18.641 -7.41 1 97.38 217 PHE A N 1
ATOM 1775 C CA . PHE A 1 217 ? 1.399 -18.172 -7.508 1 97.38 217 PHE A CA 1
ATOM 1776 C C . PHE A 1 217 ? 0.541 -19.203 -8.25 1 97.38 217 PHE A C 1
ATOM 1778 O O . PHE A 1 217 ? 0.586 -19.281 -9.477 1 97.38 217 PHE A O 1
ATOM 1785 N N . LEU A 1 218 ? -0.265 -19.875 -7.496 1 96.69 218 LEU A N 1
ATOM 1786 C CA . LEU A 1 218 ? -1.026 -20.969 -8.078 1 96.69 218 LEU A CA 1
ATOM 1787 C C . LEU A 1 218 ? -2.521 -20.672 -8.062 1 96.69 218 LEU A C 1
ATOM 1789 O O . LEU A 1 218 ? -3.078 -20.328 -7.016 1 96.69 218 LEU A O 1
ATOM 1793 N N . ASP A 1 219 ? -3.137 -20.859 -9.203 1 91.75 219 ASP A N 1
ATOM 1794 C CA . ASP A 1 219 ? -4.574 -20.656 -9.328 1 91.75 219 ASP A CA 1
ATOM 1795 C C . ASP A 1 219 ? -5.352 -21.812 -8.68 1 91.75 219 ASP A C 1
ATOM 1797 O O . ASP A 1 219 ? -4.848 -22.922 -8.57 1 91.75 219 ASP A O 1
ATOM 1801 N N . GLN A 1 220 ? -6.531 -21.406 -8.344 1 86.25 220 GLN A N 1
ATOM 1802 C CA . GLN A 1 220 ? -7.434 -22.453 -7.871 1 86.25 220 GLN A CA 1
ATOM 1803 C C . GLN A 1 220 ? -7.695 -23.484 -8.961 1 86.25 220 GLN A C 1
ATOM 1805 O O . GLN A 1 220 ? -7.648 -23.172 -10.148 1 86.25 220 GLN A O 1
ATOM 1810 N N . ASP A 1 221 ? -7.902 -24.688 -8.578 1 87.25 221 ASP A N 1
ATOM 1811 C CA . ASP A 1 221 ? -8.266 -25.812 -9.445 1 87.25 221 ASP A CA 1
ATOM 1812 C C . ASP A 1 221 ? -7.137 -26.141 -10.414 1 87.25 221 ASP A C 1
ATOM 1814 O O . ASP A 1 221 ? -7.387 -26.656 -11.508 1 87.25 221 ASP A O 1
ATOM 1818 N N . THR A 1 222 ? -6.027 -25.734 -10.148 1 92.44 222 THR A N 1
ATOM 1819 C CA . THR A 1 222 ? -4.832 -26.078 -10.906 1 92.44 222 THR A CA 1
ATOM 1820 C C . THR A 1 222 ? -3.918 -26.984 -10.078 1 92.44 222 THR A C 1
ATOM 1822 O O . THR A 1 222 ? -3.676 -26.719 -8.898 1 92.44 222 THR A O 1
ATOM 1825 N N . TRP A 1 223 ? -3.387 -28.016 -10.742 1 93.62 223 TRP A N 1
ATOM 1826 C CA . TRP A 1 223 ? -2.699 -29.047 -9.992 1 93.62 223 TRP A CA 1
ATOM 1827 C C . TRP A 1 223 ? -1.311 -29.312 -10.57 1 93.62 223 TRP A C 1
ATOM 1829 O O . TRP A 1 223 ? -1.17 -29.594 -11.758 1 93.62 223 TRP A O 1
ATOM 1839 N N . PRO A 1 224 ? -0.324 -29.266 -9.688 1 94.94 224 PRO A N 1
ATOM 1840 C CA . PRO A 1 224 ? 1.022 -29.594 -10.156 1 94.94 224 PRO A CA 1
ATOM 1841 C C . PRO A 1 224 ? 1.231 -31.109 -10.32 1 94.94 224 PRO A C 1
ATOM 1843 O O . PRO A 1 224 ? 0.584 -31.906 -9.641 1 94.94 224 PRO A O 1
ATOM 1846 N N . THR A 1 225 ? 2.096 -31.406 -11.188 1 87.75 225 THR A N 1
ATOM 1847 C CA . THR A 1 225 ? 2.494 -32.812 -11.328 1 87.75 225 THR A CA 1
ATOM 1848 C C . THR A 1 225 ? 3.494 -33.188 -10.242 1 87.75 225 THR A C 1
ATOM 1850 O O . THR A 1 225 ? 4.086 -32.312 -9.602 1 87.75 225 THR A O 1
ATOM 1853 N N . GLN A 1 226 ? 3.674 -34.438 -10.023 1 80 226 GLN A N 1
ATOM 1854 C CA . GLN A 1 226 ? 4.453 -34.969 -8.898 1 80 226 GLN A CA 1
ATOM 1855 C C . GLN A 1 226 ? 5.902 -34.5 -8.977 1 80 226 GLN A C 1
ATOM 1857 O O . GLN A 1 226 ? 6.555 -34.281 -7.949 1 80 226 GLN A O 1
ATOM 1862 N N . ARG A 1 227 ? 6.41 -34.188 -10.047 1 88.44 227 ARG A N 1
ATOM 1863 C CA . ARG A 1 227 ? 7.828 -33.812 -10.141 1 88.44 227 ARG A CA 1
ATOM 1864 C C . ARG A 1 227 ? 8.016 -32.312 -10.336 1 88.44 227 ARG A C 1
ATOM 1866 O O . ARG A 1 227 ? 9.141 -31.844 -10.484 1 88.44 227 ARG A O 1
ATOM 1873 N N . ALA A 1 228 ? 7 -31.672 -10.281 1 94.75 228 ALA A N 1
ATOM 1874 C CA . ALA A 1 228 ? 7.07 -30.25 -10.617 1 94.75 228 ALA A CA 1
ATOM 1875 C C . ALA A 1 228 ? 7.973 -29.5 -9.648 1 94.75 228 ALA A C 1
ATOM 1877 O O . ALA A 1 228 ? 8.836 -28.719 -10.062 1 94.75 228 ALA A O 1
ATOM 1878 N N . ARG A 1 229 ? 7.844 -29.734 -8.344 1 96.25 229 ARG A N 1
ATOM 1879 C CA . ARG A 1 229 ? 8.617 -29.047 -7.312 1 96.25 229 ARG A CA 1
ATOM 1880 C C . ARG A 1 229 ? 10.117 -29.297 -7.496 1 96.25 229 ARG A C 1
ATOM 1882 O O . ARG A 1 229 ? 10.914 -28.359 -7.504 1 96.25 229 ARG A O 1
ATOM 1889 N N . LYS A 1 230 ? 10.43 -30.531 -7.668 1 94.88 230 LYS A N 1
ATOM 1890 C CA . LYS A 1 230 ? 11.828 -30.906 -7.859 1 94.88 230 LYS A CA 1
ATOM 1891 C C . LYS A 1 230 ? 12.406 -30.266 -9.117 1 94.88 230 LYS A C 1
ATOM 1893 O O . LYS A 1 230 ? 13.539 -29.766 -9.102 1 94.88 230 LYS A O 1
ATOM 1898 N N . ILE A 1 231 ? 11.688 -30.281 -10.172 1 96.19 231 ILE A N 1
ATOM 1899 C CA . ILE A 1 231 ? 12.117 -29.719 -11.445 1 96.19 231 ILE A CA 1
ATOM 1900 C C . ILE A 1 231 ? 12.359 -28.219 -11.281 1 96.19 231 ILE A C 1
ATOM 1902 O O . ILE A 1 231 ? 13.383 -27.688 -11.727 1 96.19 231 ILE A O 1
ATOM 1906 N N . LEU A 1 232 ? 11.453 -27.531 -10.641 1 97.81 232 LEU A N 1
ATOM 1907 C CA . LEU A 1 232 ? 11.531 -26.094 -10.5 1 97.81 232 LEU A CA 1
ATOM 1908 C C . LEU A 1 232 ? 12.727 -25.688 -9.641 1 97.81 232 LEU A C 1
ATOM 1910 O O . LEU A 1 232 ? 13.367 -24.672 -9.906 1 97.81 232 LEU A O 1
ATOM 1914 N N . ARG A 1 233 ? 13 -26.438 -8.672 1 96.69 233 ARG A N 1
ATOM 1915 C CA . ARG A 1 233 ? 14.102 -26.141 -7.766 1 96.69 233 ARG A CA 1
ATOM 1916 C C . ARG A 1 233 ? 15.438 -26.172 -8.5 1 96.69 233 ARG A C 1
ATOM 1918 O O . ARG A 1 233 ? 16.406 -25.531 -8.062 1 96.69 233 ARG A O 1
ATOM 1925 N N . LYS A 1 234 ? 15.461 -26.828 -9.594 1 96.25 234 LYS A N 1
ATOM 1926 C CA . LYS A 1 234 ? 16.672 -26.891 -10.398 1 96.25 234 LYS A CA 1
ATOM 1927 C C . LYS A 1 234 ? 16.953 -25.562 -11.086 1 96.25 234 LYS A C 1
ATOM 1929 O O . LYS A 1 234 ? 18.062 -25.312 -11.562 1 96.25 234 LYS A O 1
ATOM 1934 N N . HIS A 1 235 ? 15.969 -24.734 -11.148 1 97.06 235 HIS A N 1
ATOM 1935 C CA . HIS A 1 235 ? 16.109 -23.484 -11.875 1 97.06 235 HIS A CA 1
ATOM 1936 C C . HIS A 1 235 ? 16.188 -22.297 -10.906 1 97.06 235 HIS A C 1
ATOM 1938 O O . HIS A 1 235 ? 15.781 -21.188 -11.25 1 97.06 235 HIS A O 1
ATOM 1944 N N . LYS A 1 236 ? 16.672 -22.484 -9.727 1 96.06 236 LYS A N 1
ATOM 1945 C CA . LYS A 1 236 ? 16.734 -21.469 -8.68 1 96.06 236 LYS A CA 1
ATOM 1946 C C . LYS A 1 236 ? 17.625 -20.297 -9.102 1 96.06 236 LYS A C 1
ATOM 1948 O O . LYS A 1 236 ? 17.406 -19.156 -8.68 1 96.06 236 LYS A O 1
ATOM 1953 N N . GLU A 1 237 ? 18.594 -20.547 -9.938 1 96.69 237 GLU A N 1
ATOM 1954 C CA . GLU A 1 237 ? 19.5 -19.484 -10.383 1 96.69 237 GLU A CA 1
ATOM 1955 C C . GLU A 1 237 ? 18.75 -18.406 -11.156 1 96.69 237 GLU A C 1
ATOM 1957 O O . GLU A 1 237 ? 19.078 -17.219 -11.062 1 96.69 237 GLU A O 1
ATOM 1962 N N . ILE A 1 238 ? 17.781 -18.828 -11.922 1 97.44 238 ILE A N 1
ATOM 1963 C CA . ILE A 1 238 ? 16.969 -17.875 -12.664 1 97.44 238 ILE A CA 1
ATOM 1964 C C . ILE A 1 238 ? 16.203 -16.984 -11.688 1 97.44 238 ILE A C 1
ATOM 1966 O O . ILE A 1 238 ? 16.125 -15.766 -11.875 1 97.44 238 ILE A O 1
ATOM 1970 N N . LEU A 1 239 ? 15.727 -17.562 -10.609 1 97.94 239 LEU A N 1
ATOM 1971 C CA . LEU A 1 239 ? 14.945 -16.859 -9.602 1 97.94 239 LEU A CA 1
ATOM 1972 C C . LEU A 1 239 ? 15.828 -15.898 -8.812 1 97.94 239 LEU A C 1
ATOM 1974 O O . LEU A 1 239 ? 15.391 -14.805 -8.453 1 97.94 239 LEU A O 1
ATOM 1978 N N . LEU A 1 240 ? 17.016 -16.281 -8.57 1 96.5 240 LEU A N 1
ATOM 1979 C CA . LEU A 1 240 ? 17.953 -15.453 -7.812 1 96.5 240 LEU A CA 1
ATOM 1980 C C . LEU A 1 240 ? 18.312 -14.195 -8.594 1 96.5 240 LEU A C 1
ATOM 1982 O O . LEU A 1 240 ? 18.734 -13.195 -8.008 1 96.5 240 LEU A O 1
ATOM 1986 N N . GLN A 1 241 ? 18.141 -14.242 -9.891 1 95.81 241 GLN A N 1
ATOM 1987 C CA . GLN A 1 241 ? 18.344 -13.062 -10.727 1 95.81 241 GLN A CA 1
ATOM 1988 C C . GLN A 1 241 ? 17.078 -12.219 -10.828 1 95.81 241 GLN A C 1
ATOM 1990 O O . GLN A 1 241 ? 17.016 -11.266 -11.609 1 95.81 241 GLN A O 1
ATOM 1995 N N . ASN A 1 242 ? 16.094 -12.57 -10.086 1 96.38 242 ASN A N 1
ATOM 1996 C CA . ASN A 1 242 ? 14.805 -11.883 -10.016 1 96.38 242 ASN A CA 1
ATOM 1997 C C . ASN A 1 242 ? 14 -12.062 -11.297 1 96.38 242 ASN A C 1
ATOM 1999 O O . ASN A 1 242 ? 13.188 -11.211 -11.656 1 96.38 242 ASN A O 1
ATOM 2003 N N . ASP A 1 243 ? 14.289 -13.109 -12.039 1 98.19 243 ASP A N 1
ATOM 2004 C CA . ASP A 1 243 ? 13.445 -13.516 -13.156 1 98.19 243 ASP A CA 1
ATOM 2005 C C . ASP A 1 243 ? 12.336 -14.453 -12.695 1 98.19 243 ASP A C 1
ATOM 2007 O O . ASP A 1 243 ? 12.281 -14.828 -11.523 1 98.19 243 ASP A O 1
ATOM 2011 N N . ILE A 1 244 ? 11.43 -14.75 -13.633 1 98.69 244 ILE A N 1
ATOM 2012 C CA . ILE A 1 244 ? 10.188 -15.438 -13.281 1 98.69 244 ILE A CA 1
ATOM 2013 C C . ILE A 1 244 ? 10.102 -16.766 -14.039 1 98.69 244 ILE A C 1
ATOM 2015 O O . ILE A 1 244 ? 10.406 -16.828 -15.227 1 98.69 244 ILE A O 1
ATOM 2019 N N . LEU A 1 245 ? 9.773 -17.859 -13.32 1 98.81 245 LEU A N 1
ATOM 2020 C CA . LEU A 1 245 ? 9.484 -19.125 -13.961 1 98.81 245 LEU A CA 1
ATOM 2021 C C . LEU A 1 245 ? 7.988 -19.281 -14.234 1 98.81 245 LEU A C 1
ATOM 2023 O O . LEU A 1 245 ? 7.168 -19.094 -13.336 1 98.81 245 LEU A O 1
ATOM 2027 N N . VAL A 1 246 ? 7.68 -19.562 -15.453 1 98.69 246 VAL A N 1
ATOM 2028 C CA . VAL A 1 246 ? 6.289 -19.734 -15.867 1 98.69 246 VAL A CA 1
ATOM 2029 C C . VAL A 1 246 ? 5.98 -21.219 -16.031 1 98.69 246 VAL A C 1
ATOM 2031 O O . VAL A 1 246 ? 6.758 -21.953 -16.641 1 98.69 246 VAL A O 1
ATOM 2034 N N . LEU A 1 247 ? 4.891 -21.641 -15.445 1 98.38 247 LEU A N 1
ATOM 2035 C CA . LEU A 1 247 ? 4.445 -23.031 -15.594 1 98.38 247 LEU A CA 1
ATOM 2036 C C . LEU A 1 247 ? 3.295 -23.125 -16.594 1 98.38 247 LEU A C 1
ATOM 2038 O O . LEU A 1 247 ? 2.24 -22.516 -16.391 1 98.38 247 LEU A O 1
ATOM 2042 N N . PRO A 1 248 ? 3.521 -23.906 -17.656 1 98 248 PRO A N 1
ATOM 2043 C CA . PRO A 1 248 ? 2.402 -24.109 -18.578 1 98 248 PRO A CA 1
ATOM 2044 C C . PRO A 1 248 ? 1.247 -24.891 -17.938 1 98 248 PRO A C 1
ATOM 2046 O O . PRO A 1 248 ? 1.474 -25.844 -17.188 1 98 248 PRO A O 1
ATOM 2049 N N . THR A 1 249 ? 0.05 -24.484 -18.172 1 97.62 249 THR A N 1
ATOM 2050 C CA . THR A 1 249 ? -1.156 -25.125 -17.656 1 97.62 249 THR A CA 1
ATOM 2051 C C . THR A 1 249 ? -1.934 -25.797 -18.781 1 97.62 249 THR A C 1
ATOM 2053 O O . THR A 1 249 ? -2.221 -25.172 -19.812 1 97.62 249 THR A O 1
ATOM 2056 N N . PHE A 1 250 ? -2.275 -27.031 -18.594 1 96.56 250 PHE A N 1
ATOM 2057 C CA . PHE A 1 250 ? -3.002 -27.781 -19.609 1 96.56 250 PHE A CA 1
ATOM 2058 C C . PHE A 1 250 ? -4.391 -28.156 -19.109 1 96.56 250 PHE A C 1
ATOM 2060 O O . PHE A 1 250 ? -4.617 -28.25 -17.891 1 96.56 250 PHE A O 1
ATOM 2067 N N . VAL A 1 251 ? -5.289 -28.344 -20 1 94.75 251 VAL A N 1
ATOM 2068 C CA . VAL A 1 251 ? -6.656 -28.75 -19.703 1 94.75 251 VAL A CA 1
ATOM 2069 C C . VAL A 1 251 ? -7.082 -29.859 -20.656 1 94.75 251 VAL A C 1
ATOM 2071 O O . VAL A 1 251 ? -6.586 -29.953 -21.781 1 94.75 251 VAL A O 1
ATOM 2074 N N . PHE A 1 252 ? -7.934 -30.672 -20.188 1 92.56 252 PHE A N 1
ATOM 2075 C CA . PHE A 1 252 ? -8.531 -31.672 -21.062 1 92.56 252 PHE A CA 1
ATOM 2076 C C . PHE A 1 252 ? -9.508 -31.047 -22.047 1 92.56 252 PHE A C 1
ATOM 2078 O O . PHE A 1 252 ? -10.258 -30.141 -21.672 1 92.56 252 PHE A O 1
ATOM 2085 N N . THR A 1 253 ? -9.414 -31.531 -23.219 1 91.44 253 THR A N 1
ATOM 2086 C CA . THR A 1 253 ? -10.344 -31.031 -24.234 1 91.44 253 THR A CA 1
ATOM 2087 C C . THR A 1 253 ? -11.602 -31.891 -24.281 1 91.44 253 THR A C 1
ATOM 2089 O O . THR A 1 253 ? -11.688 -32.906 -23.594 1 91.44 253 THR A O 1
ATOM 2092 N N . GLU A 1 254 ? -12.57 -31.391 -25.031 1 84.44 254 GLU A N 1
ATOM 2093 C CA . GLU A 1 254 ? -13.82 -32.125 -25.188 1 84.44 254 GLU A CA 1
ATOM 2094 C C . GLU A 1 254 ? -13.586 -33.469 -25.844 1 84.44 254 GLU A C 1
ATOM 2096 O O . GLU A 1 254 ? -14.406 -34.406 -25.703 1 84.44 254 GLU A O 1
ATOM 2101 N N . LEU A 1 255 ? -12.57 -33.625 -26.516 1 77.81 255 LEU A N 1
ATOM 2102 C CA . LEU A 1 255 ? -12.273 -34.844 -27.25 1 77.81 255 LEU A CA 1
ATOM 2103 C C . LEU A 1 255 ? -11.789 -35.969 -26.312 1 77.81 255 LEU A C 1
ATOM 2105 O O . LEU A 1 255 ? -11.758 -37.125 -26.688 1 77.81 255 LEU A O 1
ATOM 2109 N N . SER A 1 256 ? -11.453 -35.438 -25.188 1 73.75 256 SER A N 1
ATOM 2110 C CA . SER A 1 256 ? -10.945 -36.438 -24.25 1 73.75 256 SER A CA 1
ATOM 2111 C C . SER A 1 256 ? -12.078 -37.281 -23.672 1 73.75 256 SER A C 1
ATOM 2113 O O . SER A 1 256 ? -13.133 -36.75 -23.328 1 73.75 256 SER A O 1
ATOM 2115 N N . THR A 1 257 ? -11.945 -38.531 -23.781 1 63.34 257 THR A N 1
ATOM 2116 C CA . THR A 1 257 ? -12.961 -39.469 -23.312 1 63.34 257 THR A CA 1
ATOM 2117 C C . THR A 1 257 ? -12.906 -39.594 -21.781 1 63.34 257 THR A C 1
ATOM 2119 O O . THR A 1 257 ? -13.891 -40 -21.156 1 63.34 257 THR A O 1
ATOM 2122 N N . SER A 1 258 ? -11.781 -39.469 -21.25 1 58.69 258 SER A N 1
ATOM 2123 C CA . SER A 1 258 ? -11.641 -39.562 -19.812 1 58.69 258 SER A CA 1
ATOM 2124 C C . SER A 1 258 ? -11.273 -38.219 -19.203 1 58.69 258 SER A C 1
ATOM 2126 O O . SER A 1 258 ? -10.391 -37.531 -19.703 1 58.69 258 SER A O 1
ATOM 2128 N N . HIS A 1 259 ? -12.117 -37.781 -18.375 1 63.19 259 HIS A N 1
ATOM 2129 C CA . HIS A 1 259 ? -11.898 -36.5 -17.719 1 63.19 259 HIS A CA 1
ATOM 2130 C C . HIS A 1 259 ? -11.656 -36.688 -16.219 1 63.19 259 HIS A C 1
ATOM 2132 O O . HIS A 1 259 ? -12.133 -35.906 -15.406 1 63.19 259 HIS A O 1
ATOM 2138 N N . THR A 1 260 ? -10.984 -37.906 -16.062 1 67.06 260 THR A N 1
ATOM 2139 C CA . THR A 1 260 ? -10.812 -38.125 -14.625 1 67.06 260 THR A CA 1
ATOM 2140 C C . THR A 1 260 ? -9.391 -37.781 -14.188 1 67.06 260 THR A C 1
ATOM 2142 O O . THR A 1 260 ? -8.469 -37.75 -15.016 1 67.06 260 THR A O 1
ATOM 2145 N N . SER A 1 261 ? -9.219 -37.469 -13.016 1 68.06 261 SER A N 1
ATOM 2146 C CA . SER A 1 261 ? -7.93 -37.125 -12.422 1 68.06 261 SER A CA 1
ATOM 2147 C C . SER A 1 261 ? -6.949 -38.281 -12.508 1 68.06 261 SER A C 1
ATOM 2149 O O . SER A 1 261 ? -5.734 -38.094 -12.422 1 68.06 261 SER A O 1
ATOM 2151 N N . ASN A 1 262 ? -7.426 -39.375 -12.656 1 66.56 262 ASN A N 1
ATOM 2152 C CA . ASN A 1 262 ? -6.578 -40.562 -12.789 1 66.56 262 ASN A CA 1
ATOM 2153 C C . ASN A 1 262 ? -5.855 -40.594 -14.133 1 66.56 262 ASN A C 1
ATOM 2155 O O . ASN A 1 262 ? -4.883 -41.312 -14.312 1 66.56 262 ASN A O 1
ATOM 2159 N N . ASP A 1 263 ? -6.195 -39.75 -14.906 1 72.69 263 ASP A N 1
ATOM 2160 C CA . ASP A 1 263 ? -5.641 -39.719 -16.266 1 72.69 263 ASP A CA 1
ATOM 2161 C C . ASP A 1 263 ? -4.656 -38.562 -16.453 1 72.69 263 ASP A C 1
ATOM 2163 O O . ASP A 1 263 ? -4.312 -38.219 -17.578 1 72.69 263 ASP A O 1
ATOM 2167 N N . PHE A 1 264 ? -4.25 -38.094 -15.383 1 86.62 264 PHE A N 1
ATOM 2168 C CA . PHE A 1 264 ? -3.273 -37.031 -15.492 1 86.62 264 PHE A CA 1
ATOM 2169 C C . PHE A 1 264 ? -1.952 -37.531 -16.047 1 86.62 264 PHE A C 1
ATOM 2171 O O . PHE A 1 264 ? -1.434 -38.562 -15.578 1 86.62 264 PHE A O 1
ATOM 2178 N N . PRO A 1 265 ? -1.478 -36.906 -17.109 1 91.88 265 PRO A N 1
ATOM 2179 C CA . PRO A 1 265 ? -0.129 -37.281 -17.547 1 91.88 265 PRO A CA 1
ATOM 2180 C C . PRO A 1 265 ? 0.918 -37.062 -16.453 1 91.88 265 PRO A C 1
ATOM 2182 O O . PRO A 1 265 ? 0.848 -36.094 -15.695 1 91.88 265 PRO A O 1
ATOM 2185 N N . ARG A 1 266 ? 1.914 -37.969 -16.391 1 89 266 ARG A N 1
ATOM 2186 C CA . ARG A 1 266 ? 2.904 -37.938 -15.32 1 89 266 ARG A CA 1
ATOM 2187 C C . ARG A 1 266 ? 4.246 -37.438 -15.836 1 89 266 ARG A C 1
ATOM 2189 O O . ARG A 1 266 ? 5.16 -37.188 -15.047 1 89 266 ARG A O 1
ATOM 2196 N N . SER A 1 267 ? 4.363 -37.312 -17.094 1 91.31 267 SER A N 1
ATOM 2197 C CA . SER A 1 267 ? 5.598 -36.875 -17.703 1 91.31 267 SER A CA 1
ATOM 2198 C C . SER A 1 267 ? 5.316 -35.969 -18.906 1 91.31 267 SER A C 1
ATOM 2200 O O . SER A 1 267 ? 4.199 -35.969 -19.438 1 91.31 267 SER A O 1
ATOM 2202 N N . ILE A 1 268 ? 6.305 -35.312 -19.25 1 94 268 ILE A N 1
ATOM 2203 C CA . ILE A 1 268 ? 6.164 -34.406 -20.391 1 94 268 ILE A CA 1
ATOM 2204 C C . ILE A 1 268 ? 5.906 -35.219 -21.656 1 94 268 ILE A C 1
ATOM 2206 O O . ILE A 1 268 ? 5.172 -34.781 -22.547 1 94 268 ILE A O 1
ATOM 2210 N N . GLU A 1 269 ? 6.434 -36.438 -21.719 1 94.19 269 GLU A N 1
ATOM 2211 C CA . GLU A 1 269 ? 6.219 -37.312 -22.859 1 94.19 269 GLU A CA 1
ATOM 2212 C C . GLU A 1 269 ? 4.758 -37.75 -22.984 1 94.19 269 GLU A C 1
ATOM 2214 O O . GLU A 1 269 ? 4.176 -37.688 -24.062 1 94.19 269 GLU A O 1
ATOM 2219 N N . GLU A 1 270 ? 4.238 -38.094 -21.844 1 93.88 270 GLU A N 1
ATOM 2220 C CA . GLU A 1 270 ? 2.826 -38.469 -21.844 1 93.88 270 GLU A CA 1
ATOM 2221 C C . GLU A 1 270 ? 1.937 -37.281 -22.203 1 93.88 270 GLU A C 1
ATOM 2223 O O . GLU A 1 270 ? 0.977 -37.438 -22.969 1 93.88 270 GLU A O 1
ATOM 2228 N N . LEU A 1 271 ? 2.26 -36.188 -21.672 1 94.88 271 LEU A N 1
ATOM 2229 C CA . LEU A 1 271 ? 1.487 -35 -21.953 1 94.88 271 LEU A CA 1
ATOM 2230 C C . LEU A 1 271 ? 1.564 -34.625 -23.438 1 94.88 271 LEU A C 1
ATOM 2232 O O . LEU A 1 271 ? 0.56 -34.25 -24.047 1 94.88 271 LEU A O 1
ATOM 2236 N N . THR A 1 272 ? 2.76 -34.75 -23.984 1 96.12 272 THR A N 1
ATOM 2237 C CA . THR A 1 272 ? 2.963 -34.438 -25.391 1 96.12 272 THR A CA 1
ATOM 2238 C C . THR A 1 272 ? 2.107 -35.344 -26.281 1 96.12 272 THR A C 1
ATOM 2240 O O . THR A 1 272 ? 1.534 -34.875 -27.281 1 96.12 272 THR A O 1
ATOM 2243 N N . LYS A 1 273 ? 1.993 -36.562 -25.906 1 94.62 273 LYS A N 1
ATOM 2244 C CA . LYS A 1 273 ? 1.162 -37.5 -26.656 1 94.62 273 LYS A CA 1
ATOM 2245 C C . LYS A 1 273 ? -0.307 -37.062 -26.625 1 94.62 273 LYS A C 1
ATOM 2247 O O . LYS A 1 273 ? -0.982 -37.062 -27.656 1 94.62 273 LYS A O 1
ATOM 2252 N N . LEU A 1 274 ? -0.716 -36.781 -25.422 1 94.06 274 LEU A N 1
ATOM 2253 C CA . LEU A 1 274 ? -2.107 -36.375 -25.266 1 94.06 274 LEU A CA 1
ATOM 2254 C C . LEU A 1 274 ? -2.383 -35.062 -26 1 94.06 274 LEU A C 1
ATOM 2256 O O . LEU A 1 274 ? -3.453 -34.875 -26.594 1 94.06 274 LEU A O 1
ATOM 2260 N N . ALA A 1 275 ? -1.463 -34.156 -25.969 1 94.75 275 ALA A N 1
ATOM 2261 C CA . ALA A 1 275 ? -1.612 -32.844 -26.625 1 94.75 275 ALA A CA 1
ATOM 2262 C C . ALA A 1 275 ? -1.635 -33 -28.141 1 94.75 275 ALA A C 1
ATOM 2264 O O . ALA A 1 275 ? -2.449 -32.375 -28.828 1 94.75 275 ALA A O 1
ATOM 2265 N N . LYS A 1 276 ? -0.785 -33.812 -28.656 1 94.56 276 LYS A N 1
ATOM 2266 C CA . LYS A 1 276 ? -0.727 -34.031 -30.094 1 94.56 276 LYS A CA 1
ATOM 2267 C C . LYS A 1 276 ? -2.008 -34.688 -30.609 1 94.56 276 LYS A C 1
ATOM 2269 O O . LYS A 1 276 ? -2.441 -34.438 -31.734 1 94.56 276 LYS A O 1
ATOM 2274 N N . ARG A 1 277 ? -2.594 -35.469 -29.75 1 92.88 277 ARG A N 1
ATOM 2275 C CA . ARG A 1 277 ? -3.85 -36.125 -30.109 1 92.88 277 ARG A CA 1
ATOM 2276 C C . ARG A 1 277 ? -5.035 -35.219 -29.859 1 92.88 277 ARG A C 1
ATOM 2278 O O . ARG A 1 277 ? -6.188 -35.594 -30.047 1 92.88 277 ARG A O 1
ATOM 2285 N N . LYS A 1 278 ? -4.758 -34.062 -29.281 1 92.75 278 LYS A N 1
ATOM 2286 C CA . LYS A 1 278 ? -5.742 -33.031 -29.047 1 92.75 278 LYS A CA 1
ATOM 2287 C C . LYS A 1 278 ? -6.672 -33.375 -27.891 1 92.75 278 LYS A C 1
ATOM 2289 O O . LYS A 1 278 ? -7.793 -32.875 -27.797 1 92.75 278 LYS A O 1
ATOM 2294 N N . TYR A 1 279 ? -6.199 -34.281 -27.078 1 93.12 279 TYR A N 1
ATOM 2295 C CA . TYR A 1 279 ? -6.961 -34.625 -25.875 1 93.12 279 TYR A CA 1
ATOM 2296 C C . TYR A 1 279 ? -6.73 -33.594 -24.781 1 93.12 279 TYR A C 1
ATOM 2298 O O . TYR A 1 279 ? -7.562 -33.438 -23.875 1 93.12 279 TYR A O 1
ATOM 2306 N N . MET A 1 280 ? -5.594 -33 -24.859 1 94.81 280 MET A N 1
ATOM 2307 C CA . MET A 1 280 ? -5.27 -31.906 -23.953 1 94.81 280 MET A CA 1
ATOM 2308 C C . MET A 1 280 ? -4.703 -30.719 -24.719 1 94.81 280 MET A C 1
ATOM 2310 O O . MET A 1 280 ? -4.148 -30.875 -25.812 1 94.81 280 MET A O 1
ATOM 2314 N N . GLY A 1 281 ? -4.855 -29.547 -24.141 1 96.38 281 GLY A N 1
ATOM 2315 C CA . GLY A 1 281 ? -4.324 -28.344 -24.75 1 96.38 281 GLY A CA 1
ATOM 2316 C C . GLY A 1 281 ? -3.764 -27.359 -23.734 1 96.38 281 GLY A C 1
ATOM 2317 O O . GLY A 1 281 ? -4.105 -27.422 -22.562 1 96.38 281 GLY A O 1
ATOM 2318 N N . LEU A 1 282 ? -2.803 -26.578 -24.25 1 97.94 282 LEU A N 1
ATOM 2319 C CA . LEU A 1 282 ? -2.215 -25.516 -23.438 1 97.94 282 LEU A CA 1
ATOM 2320 C C . LEU A 1 282 ? -3.195 -24.375 -23.25 1 97.94 282 LEU A C 1
ATOM 2322 O O . LEU A 1 282 ? -3.699 -23.812 -24.234 1 97.94 282 LEU A O 1
ATOM 2326 N N . LYS A 1 283 ? -3.422 -24.047 -21.984 1 96.69 283 LYS A N 1
ATOM 2327 C CA . LYS A 1 283 ? -4.426 -23.031 -21.672 1 96.69 283 LYS A CA 1
ATOM 2328 C C . LYS A 1 283 ? -3.777 -21.781 -21.094 1 96.69 283 LYS A C 1
ATOM 2330 O O . LYS A 1 283 ? -3.064 -21.844 -20.094 1 96.69 283 LYS A O 1
ATOM 2335 N N . ASP A 1 284 ? -3.941 -20.672 -21.734 1 95.19 284 ASP A N 1
ATOM 2336 C CA . ASP A 1 284 ? -3.746 -19.328 -21.188 1 95.19 284 ASP A CA 1
ATOM 2337 C C . ASP A 1 284 ? -5.078 -18.609 -21.031 1 95.19 284 ASP A C 1
ATOM 2339 O O . ASP A 1 284 ? -5.828 -18.453 -22 1 95.19 284 ASP A O 1
ATOM 2343 N N . SER A 1 285 ? -5.352 -18.203 -19.828 1 89.62 285 SER A N 1
ATOM 2344 C CA . SER A 1 285 ? -6.625 -17.547 -19.578 1 89.62 285 SER A CA 1
ATOM 2345 C C . SER A 1 285 ? -6.82 -16.344 -20.5 1 89.62 285 SER A C 1
ATOM 2347 O O . SER A 1 285 ? -5.938 -15.492 -20.609 1 89.62 285 SER A O 1
ATOM 2349 N N . GLY A 1 286 ? -7.957 -16.281 -21.141 1 87.75 286 GLY A N 1
ATOM 2350 C CA . GLY A 1 286 ? -8.266 -15.172 -22.047 1 87.75 286 GLY A CA 1
ATOM 2351 C C . GLY A 1 286 ? -7.957 -15.477 -23.5 1 87.75 286 GLY A C 1
ATOM 2352 O O . GLY A 1 286 ? -8.328 -14.719 -24.391 1 87.75 286 GLY A O 1
ATOM 2353 N N . TRP A 1 287 ? -7.297 -16.562 -23.812 1 94.69 287 TRP A N 1
ATOM 2354 C CA . TRP A 1 287 ? -6.957 -16.953 -25.172 1 94.69 287 TRP A CA 1
ATOM 2355 C C . TRP A 1 287 ? -7.57 -18.297 -25.516 1 94.69 287 TRP A C 1
ATOM 2357 O O . TRP A 1 287 ? -7.887 -19.094 -24.625 1 94.69 287 TRP A O 1
ATOM 2367 N N . SER A 1 288 ? -7.688 -18.469 -26.828 1 95 288 SER A N 1
ATOM 2368 C CA . SER A 1 288 ? -8.047 -19.812 -27.297 1 95 288 SER A CA 1
ATOM 2369 C C . SER A 1 288 ? -6.949 -20.812 -26.969 1 95 288 SER A C 1
ATOM 2371 O O . SER A 1 288 ? -5.781 -20.453 -26.844 1 95 288 SER A O 1
ATOM 2373 N N . LEU A 1 289 ? -7.336 -22.062 -26.906 1 95.44 289 LEU A N 1
ATOM 2374 C CA . LEU A 1 289 ? -6.402 -23.141 -26.562 1 95.44 289 LEU A CA 1
ATOM 2375 C C . LEU A 1 289 ? -5.195 -23.109 -27.5 1 95.44 289 LEU A C 1
ATOM 2377 O O . LEU A 1 289 ? -5.352 -23 -28.719 1 95.44 289 LEU A O 1
ATOM 2381 N N . ASN A 1 290 ? -4.059 -23.172 -26.953 1 96.88 290 ASN A N 1
ATOM 2382 C CA . ASN A 1 290 ? -2.783 -23.297 -27.641 1 96.88 290 ASN A CA 1
ATOM 2383 C C . ASN A 1 290 ? -2.41 -22.016 -28.375 1 96.88 290 ASN A C 1
ATOM 2385 O O . ASN A 1 290 ? -1.498 -22.016 -29.203 1 96.88 290 ASN A O 1
ATOM 2389 N N . LYS A 1 291 ? -3.074 -20.922 -28.094 1 96.06 291 LYS A N 1
ATOM 2390 C CA . LYS A 1 291 ? -2.826 -19.703 -28.859 1 96.06 291 LYS A CA 1
ATOM 2391 C C . LYS A 1 291 ? -2.396 -18.562 -27.938 1 96.06 291 LYS A C 1
ATOM 2393 O O . LYS A 1 291 ? -2.377 -17.391 -28.359 1 96.06 291 LYS A O 1
ATOM 2398 N N . GLY A 1 292 ? -2.07 -18.844 -26.75 1 97.12 292 GLY A N 1
ATOM 2399 C CA . GLY A 1 292 ? -1.69 -17.797 -25.812 1 97.12 292 GLY A CA 1
ATOM 2400 C C . GLY A 1 292 ? -0.199 -17.516 -25.797 1 97.12 292 GLY A C 1
ATOM 2401 O O . GLY A 1 292 ? 0.557 -18.125 -26.547 1 97.12 292 GLY A O 1
ATOM 2402 N N . PRO A 1 293 ? 0.236 -16.562 -24.953 1 97.75 293 PRO A N 1
ATOM 2403 C CA . PRO A 1 293 ? 1.63 -16.125 -24.906 1 97.75 293 PRO A CA 1
ATOM 2404 C C . PRO A 1 293 ? 2.592 -17.219 -24.484 1 97.75 293 PRO A C 1
ATOM 2406 O O . PRO A 1 293 ? 3.787 -17.156 -24.781 1 97.75 293 PRO A O 1
ATOM 2409 N N . THR A 1 294 ? 2.141 -18.234 -23.703 1 98.31 294 THR A N 1
ATOM 2410 C CA . THR A 1 294 ? 3.012 -19.328 -23.297 1 98.31 294 THR A CA 1
ATOM 2411 C C . THR A 1 294 ? 3.521 -20.094 -24.531 1 98.31 294 THR A C 1
ATOM 2413 O O . THR A 1 294 ? 4.602 -20.672 -24.5 1 98.31 294 THR A O 1
ATOM 2416 N N . SER A 1 295 ? 2.791 -20.125 -25.609 1 97.81 295 SER A N 1
ATOM 2417 C CA . SER A 1 295 ? 3.166 -20.641 -26.922 1 97.81 295 SER A CA 1
ATOM 2418 C C . SER A 1 295 ? 3.258 -22.156 -26.922 1 97.81 295 SER A C 1
ATOM 2420 O O . SER A 1 295 ? 4.266 -22.734 -26.484 1 97.81 295 SER A O 1
ATOM 2422 N N . TYR A 1 296 ? 2.283 -22.75 -27.469 1 97.69 296 TYR A N 1
ATOM 2423 C CA . TYR A 1 296 ? 2.24 -24.203 -27.625 1 97.69 296 TYR A CA 1
ATOM 2424 C C . TYR A 1 296 ? 3.381 -24.688 -28.516 1 97.69 296 TYR A C 1
ATOM 2426 O O . TYR A 1 296 ? 3.998 -25.719 -28.219 1 97.69 296 TYR A O 1
ATOM 2434 N N . GLU A 1 297 ? 3.705 -23.969 -29.531 1 96.81 297 GLU A N 1
ATOM 2435 C CA . GLU A 1 297 ? 4.766 -24.328 -30.469 1 96.81 297 GLU A CA 1
ATOM 2436 C C . GLU A 1 297 ? 6.117 -24.391 -29.766 1 96.81 297 GLU A C 1
ATOM 2438 O O . GLU A 1 297 ? 6.883 -25.344 -29.969 1 96.81 297 GLU A O 1
ATOM 2443 N N . ASN A 1 298 ? 6.391 -23.422 -28.984 1 97.69 298 ASN A N 1
ATOM 2444 C CA . ASN A 1 298 ? 7.656 -23.422 -28.25 1 97.69 298 ASN A CA 1
ATOM 2445 C C . ASN A 1 298 ? 7.691 -24.516 -27.188 1 97.69 298 ASN A C 1
ATOM 2447 O O . ASN A 1 298 ? 8.742 -25.109 -26.938 1 97.69 298 ASN A O 1
ATOM 2451 N N . TRP A 1 299 ? 6.555 -24.719 -26.562 1 97.81 299 TRP A N 1
ATOM 2452 C CA . TRP A 1 299 ? 6.484 -25.75 -25.547 1 97.81 299 TRP A CA 1
ATOM 2453 C C . TRP A 1 299 ? 6.801 -27.125 -26.141 1 97.81 299 TRP A C 1
ATOM 2455 O O . TRP A 1 299 ? 7.457 -27.953 -25.5 1 97.81 299 TRP A O 1
ATOM 2465 N N . LEU A 1 300 ? 6.398 -27.391 -27.359 1 96.5 300 LEU A N 1
ATOM 2466 C CA . LEU A 1 300 ? 6.598 -28.672 -28.031 1 96.5 300 LEU A CA 1
ATOM 2467 C C . LEU A 1 300 ? 8.078 -28.984 -28.172 1 96.5 300 LEU A C 1
ATOM 2469 O O . LEU A 1 300 ? 8.469 -30.156 -28.312 1 96.5 300 LEU A O 1
ATOM 2473 N N . LYS A 1 301 ? 8.875 -27.938 -28.125 1 95.44 301 LYS A N 1
ATOM 2474 C CA . LYS A 1 301 ? 10.32 -28.125 -28.266 1 95.44 301 LYS A CA 1
ATOM 2475 C C . LYS A 1 301 ? 10.922 -28.688 -26.984 1 95.44 301 LYS A C 1
ATOM 2477 O O . LYS A 1 301 ? 12.055 -29.172 -26.984 1 95.44 301 LYS A O 1
ATOM 2482 N N . LYS A 1 302 ? 10.258 -28.672 -25.875 1 93.75 302 LYS A N 1
ATOM 2483 C CA . LYS A 1 302 ? 10.578 -29.297 -24.594 1 93.75 302 LYS A CA 1
ATOM 2484 C C . LYS A 1 302 ? 11.867 -28.719 -24 1 93.75 302 LYS A C 1
ATOM 2486 O O . LYS A 1 302 ? 12.641 -29.438 -23.375 1 93.75 302 LYS A O 1
ATOM 2491 N N . LYS A 1 303 ? 12.18 -27.469 -24.359 1 96 303 LYS A N 1
ATOM 2492 C CA . LYS A 1 303 ? 13.297 -26.719 -23.781 1 96 303 LYS A CA 1
ATOM 2493 C C . LYS A 1 303 ? 12.812 -25.438 -23.109 1 96 303 LYS A C 1
ATOM 2495 O O . LYS A 1 303 ? 11.781 -24.875 -23.5 1 96 303 LYS A O 1
ATOM 2500 N N . VAL A 1 304 ? 13.609 -25.125 -22.094 1 97.75 304 VAL A N 1
ATOM 2501 C CA . VAL A 1 304 ? 13.297 -23.859 -21.422 1 97.75 304 VAL A CA 1
ATOM 2502 C C . VAL A 1 304 ? 13.383 -22.703 -22.422 1 97.75 304 VAL A C 1
ATOM 2504 O O . VAL A 1 304 ? 14.32 -22.625 -23.219 1 97.75 304 VAL A O 1
ATOM 2507 N N . TYR A 1 305 ? 12.328 -21.844 -22.406 1 98 305 TYR A N 1
ATOM 2508 C CA . TYR A 1 305 ? 12.305 -20.734 -23.344 1 98 305 TYR A CA 1
ATOM 2509 C C . TYR A 1 305 ? 11.695 -19.484 -22.703 1 98 305 TYR A C 1
ATOM 2511 O O . TYR A 1 305 ? 11.047 -19.578 -21.656 1 98 305 TYR A O 1
ATOM 2519 N N . ASN A 1 306 ? 11.953 -18.328 -23.297 1 96.94 306 ASN A N 1
ATOM 2520 C CA . ASN A 1 306 ? 11.398 -17.062 -22.844 1 96.94 306 ASN A CA 1
ATOM 2521 C C . ASN A 1 306 ? 10.062 -16.766 -23.516 1 96.94 306 ASN A C 1
ATOM 2523 O O . ASN A 1 306 ? 9.852 -17.125 -24.672 1 96.94 306 ASN A O 1
ATOM 2527 N N . VAL A 1 307 ? 9.219 -16.109 -22.734 1 97.44 307 VAL A N 1
ATOM 2528 C CA . VAL A 1 307 ? 7.984 -15.609 -23.328 1 97.44 307 VAL A CA 1
ATOM 2529 C C . VAL A 1 307 ? 8.297 -14.422 -24.25 1 97.44 307 VAL A C 1
ATOM 2531 O O . VAL A 1 307 ? 8.789 -13.391 -23.781 1 97.44 307 VAL A O 1
ATOM 2534 N N . SER A 1 308 ? 8.047 -14.531 -25.484 1 91.06 308 SER A N 1
ATOM 2535 C CA . SER A 1 308 ? 8.391 -13.492 -26.453 1 91.06 308 SER A CA 1
ATOM 2536 C C . SER A 1 308 ? 7.195 -12.602 -26.766 1 91.06 308 SER A C 1
ATOM 2538 O O . SER A 1 308 ? 7.352 -11.406 -27.016 1 91.06 308 SER A O 1
ATOM 2540 N N . ASP A 1 309 ? 6.039 -13.148 -26.781 1 93 309 ASP A N 1
ATOM 2541 C CA . ASP A 1 309 ? 4.832 -12.406 -27.156 1 93 309 ASP A CA 1
ATOM 2542 C C . ASP A 1 309 ? 4 -12.07 -25.922 1 93 309 ASP A C 1
ATOM 2544 O O . ASP A 1 309 ? 2.822 -12.422 -25.844 1 93 309 ASP A O 1
ATOM 2548 N N . TYR A 1 310 ? 4.578 -11.25 -25.125 1 95.81 310 TYR A N 1
ATOM 2549 C CA . TYR A 1 310 ? 3.893 -10.859 -23.906 1 95.81 310 TYR A CA 1
ATOM 2550 C C . TYR A 1 310 ? 2.709 -9.945 -24.203 1 95.81 310 TYR A C 1
ATOM 2552 O O . TYR A 1 310 ? 2.799 -9.07 -25.062 1 95.81 310 TYR A O 1
ATOM 2560 N N . GLU A 1 311 ? 1.619 -10.18 -23.531 1 93.19 311 GLU A N 1
ATOM 2561 C CA . GLU A 1 311 ? 0.438 -9.328 -23.578 1 93.19 311 GLU A CA 1
ATOM 2562 C C . GLU A 1 311 ? -0.025 -8.953 -22.172 1 93.19 311 GLU A C 1
ATOM 2564 O O . GLU A 1 311 ? 0.049 -9.766 -21.25 1 93.19 311 GLU A O 1
ATOM 2569 N N . MET A 1 312 ? -0.592 -7.766 -22.047 1 90.81 312 MET A N 1
ATOM 2570 C CA . MET A 1 312 ? -0.827 -7.164 -20.734 1 90.81 312 MET A CA 1
ATOM 2571 C C . MET A 1 312 ? -1.843 -7.977 -19.938 1 90.81 312 MET A C 1
ATOM 2573 O O . MET A 1 312 ? -1.936 -7.836 -18.719 1 90.81 312 MET A O 1
ATOM 2577 N N . HIS A 1 313 ? -2.648 -8.812 -20.531 1 91.94 313 HIS A N 1
ATOM 2578 C CA . HIS A 1 313 ? -3.645 -9.602 -19.812 1 91.94 313 HIS A CA 1
ATOM 2579 C C . HIS A 1 313 ? -3.125 -11 -19.5 1 91.94 313 HIS A C 1
ATOM 2581 O O . HIS A 1 313 ? -3.844 -11.82 -18.922 1 91.94 313 HIS A O 1
ATOM 2587 N N . TYR A 1 314 ? -1.9 -11.281 -19.859 1 95.44 314 TYR A N 1
ATOM 2588 C CA . TYR A 1 314 ? -1.273 -12.578 -19.625 1 95.44 314 TYR A CA 1
ATOM 2589 C C . TYR A 1 314 ? -1.173 -12.875 -18.141 1 95.44 314 TYR A C 1
ATOM 2591 O O . TYR A 1 314 ? -0.643 -12.07 -17.359 1 95.44 314 TYR A O 1
ATOM 2599 N N . GLN A 1 315 ? -1.723 -14.016 -17.672 1 95.19 315 GLN A N 1
ATOM 2600 C CA . GLN A 1 315 ? -1.733 -14.336 -16.25 1 95.19 315 GLN A CA 1
ATOM 2601 C C . GLN A 1 315 ? -1.508 -15.828 -16.016 1 95.19 315 GLN A C 1
ATOM 2603 O O . GLN A 1 315 ? -2.367 -16.516 -15.453 1 95.19 315 GLN A O 1
ATOM 2608 N N . PRO A 1 316 ? -0.379 -16.344 -16.359 1 96.81 316 PRO A N 1
ATOM 2609 C CA . PRO A 1 316 ? -0.02 -17.75 -16.078 1 96.81 316 PRO A CA 1
ATOM 2610 C C . PRO A 1 316 ? 0.263 -17.984 -14.594 1 96.81 316 PRO A C 1
ATOM 2612 O O . PRO A 1 316 ? 0.248 -17.047 -13.789 1 96.81 316 PRO A O 1
ATOM 2615 N N . ASN A 1 317 ? 0.381 -19.266 -14.227 1 97.25 317 ASN A N 1
ATOM 2616 C CA . ASN A 1 317 ? 0.994 -19.594 -12.945 1 97.25 317 ASN A CA 1
ATOM 2617 C C . ASN A 1 317 ? 2.51 -19.438 -12.992 1 97.25 317 ASN A C 1
ATOM 2619 O O . ASN A 1 317 ? 3.15 -19.797 -13.977 1 97.25 317 ASN A O 1
ATOM 2623 N N . PHE A 1 318 ? 3.082 -18.812 -11.984 1 98.38 318 PHE A N 1
ATOM 2624 C CA . PHE A 1 318 ? 4.5 -18.484 -12.094 1 98.38 318 PHE A CA 1
ATOM 2625 C C . PHE A 1 318 ? 5.164 -18.516 -10.727 1 98.38 318 PHE A C 1
ATOM 2627 O O . PHE A 1 318 ? 4.492 -18.391 -9.695 1 98.38 318 PHE A O 1
ATOM 2634 N N . VAL A 1 319 ? 6.48 -18.75 -10.703 1 98.75 319 VAL A N 1
ATOM 2635 C CA . VAL A 1 319 ? 7.324 -18.75 -9.508 1 98.75 319 VAL A CA 1
ATOM 2636 C C . VAL A 1 319 ? 8.203 -17.5 -9.5 1 98.75 319 VAL A C 1
ATOM 2638 O O . VAL A 1 319 ? 8.781 -17.125 -10.523 1 98.75 319 VAL A O 1
ATOM 2641 N N . VAL A 1 320 ? 8.25 -16.828 -8.383 1 98.5 320 VAL A N 1
ATOM 2642 C CA . VAL A 1 320 ? 9.086 -15.648 -8.234 1 98.5 320 VAL A CA 1
ATOM 2643 C C . VAL A 1 320 ? 9.828 -15.695 -6.898 1 98.5 320 VAL A C 1
ATOM 2645 O O . VAL A 1 320 ? 9.516 -16.531 -6.039 1 98.5 320 VAL A O 1
ATOM 2648 N N . ARG A 1 321 ? 10.805 -14.875 -6.828 1 97.69 321 ARG A N 1
ATOM 2649 C CA . ARG A 1 321 ? 11.406 -14.625 -5.52 1 97.69 321 ARG A CA 1
ATOM 2650 C C . ARG A 1 321 ? 10.438 -13.875 -4.609 1 97.69 321 ARG A C 1
ATOM 2652 O O . ARG A 1 321 ? 9.789 -12.914 -5.039 1 97.69 321 ARG A O 1
ATOM 2659 N N . ARG A 1 322 ? 10.336 -14.25 -3.387 1 96.12 322 ARG A N 1
ATOM 2660 C CA . ARG A 1 322 ? 9.367 -13.758 -2.414 1 96.12 322 ARG A CA 1
ATOM 2661 C C . ARG A 1 322 ? 9.711 -12.336 -1.97 1 96.12 322 ARG A C 1
ATOM 2663 O O . ARG A 1 322 ? 8.812 -11.547 -1.675 1 96.12 322 ARG A O 1
ATOM 2670 N N . GLY A 1 323 ? 10.891 -12.039 -1.953 1 89.5 323 GLY A N 1
ATOM 2671 C CA . GLY A 1 323 ? 11.414 -10.875 -1.257 1 89.5 323 GLY A CA 1
ATOM 2672 C C . GLY A 1 323 ? 10.961 -9.562 -1.859 1 89.5 323 GLY A C 1
ATOM 2673 O O . GLY A 1 323 ? 10.023 -9.531 -2.658 1 89.5 323 GLY A O 1
ATOM 2674 N N . ARG A 1 324 ? 11.609 -8.562 -1.452 1 88.69 324 ARG A N 1
ATOM 2675 C CA . ARG A 1 324 ? 11.25 -7.18 -1.766 1 88.69 324 ARG A CA 1
ATOM 2676 C C . ARG A 1 324 ? 11.82 -6.766 -3.119 1 88.69 324 ARG A C 1
ATOM 2678 O O . ARG A 1 324 ? 11.594 -5.637 -3.568 1 88.69 324 ARG A O 1
ATOM 2685 N N . GLU A 1 325 ? 12.523 -7.59 -3.729 1 90.56 325 GLU A N 1
ATOM 2686 C CA . GLU A 1 325 ? 13.18 -7.234 -4.984 1 90.56 325 GLU A CA 1
ATOM 2687 C C . GLU A 1 325 ? 12.164 -7.117 -6.121 1 90.56 325 GLU A C 1
ATOM 2689 O O . GLU A 1 325 ? 12.398 -6.387 -7.09 1 90.56 325 GLU A O 1
ATOM 2694 N N . LEU A 1 326 ? 11.156 -7.836 -5.988 1 95.31 326 LEU A N 1
ATOM 2695 C CA . LEU A 1 326 ? 10.078 -7.742 -6.969 1 95.31 326 LEU A CA 1
ATOM 2696 C C . LEU A 1 326 ? 8.891 -6.969 -6.41 1 95.31 326 LEU A C 1
ATOM 2698 O O . LEU A 1 326 ? 8.648 -6.984 -5.199 1 95.31 326 LEU A O 1
ATOM 2702 N N . PRO A 1 327 ? 8.258 -6.289 -7.293 1 95.12 327 PRO A N 1
ATOM 2703 C CA . PRO A 1 327 ? 7.117 -5.492 -6.824 1 95.12 327 PRO A CA 1
ATOM 2704 C C . PRO A 1 327 ? 6.035 -6.344 -6.164 1 95.12 327 PRO A C 1
ATOM 2706 O O . PRO A 1 327 ? 5.824 -7.496 -6.555 1 95.12 327 PRO A O 1
ATOM 2709 N N . TRP A 1 328 ? 5.395 -5.746 -5.129 1 95 328 TRP A N 1
ATOM 2710 C CA . TRP A 1 328 ? 4.176 -6.332 -4.578 1 95 328 TRP A CA 1
ATOM 2711 C C . TRP A 1 328 ? 3.01 -6.172 -5.547 1 95 328 TRP A C 1
ATOM 2713 O O . TRP A 1 328 ? 2.953 -5.207 -6.309 1 95 328 TRP A O 1
ATOM 2723 N N . CYS A 1 329 ? 2.096 -7.148 -5.504 1 94.5 329 CYS A N 1
ATOM 2724 C CA . CYS A 1 329 ? 0.937 -7.098 -6.391 1 94.5 329 CYS A CA 1
ATOM 2725 C C . CYS A 1 329 ? -0.023 -5.992 -5.969 1 94.5 329 CYS A C 1
ATOM 2727 O O . CYS A 1 329 ? -0.324 -5.84 -4.785 1 94.5 329 CYS A O 1
ATOM 2729 N N . THR A 1 330 ? -0.485 -5.23 -6.926 1 90.75 330 THR A N 1
ATOM 2730 C CA . THR A 1 330 ? -1.419 -4.152 -6.617 1 90.75 330 THR A CA 1
ATOM 2731 C C . THR A 1 330 ? -2.729 -4.711 -6.074 1 90.75 330 THR A C 1
ATOM 2733 O O . THR A 1 330 ? -3.262 -5.688 -6.602 1 90.75 330 THR A O 1
ATOM 2736 N N . GLU A 1 331 ? -3.236 -4.148 -5.051 1 87.5 331 GLU A N 1
ATOM 2737 C CA . GLU A 1 331 ? -4.484 -4.586 -4.43 1 87.5 331 GLU A CA 1
ATOM 2738 C C . GLU A 1 331 ? -5.648 -3.688 -4.832 1 87.5 331 GLU A C 1
ATOM 2740 O O . GLU A 1 331 ? -6.703 -3.705 -4.195 1 87.5 331 GLU A O 1
ATOM 2745 N N . ARG A 1 332 ? -5.453 -3.021 -5.844 1 76.44 332 ARG A N 1
ATOM 2746 C CA . ARG A 1 332 ? -6.426 -2.041 -6.316 1 76.44 332 ARG A CA 1
ATOM 2747 C C . ARG A 1 332 ? -7.668 -2.729 -6.875 1 76.44 332 ARG A C 1
ATOM 2749 O O . ARG A 1 332 ? -8.75 -2.145 -6.887 1 76.44 332 ARG A O 1
ATOM 2756 N N . PHE A 1 333 ? -7.453 -3.992 -7.266 1 74.06 333 PHE A N 1
ATOM 2757 C CA . PHE A 1 333 ? -8.531 -4.66 -7.984 1 74.06 333 PHE A CA 1
ATOM 2758 C C . PHE A 1 333 ? -9.195 -5.715 -7.105 1 74.06 333 PHE A C 1
ATOM 2760 O O . PHE A 1 333 ? -8.531 -6.633 -6.617 1 74.06 333 PHE A O 1
ATOM 2767 N N . ASP A 1 334 ? -10.281 -5.543 -6.363 1 61.25 334 ASP A N 1
ATOM 2768 C CA . ASP A 1 334 ? -10.945 -6.449 -5.434 1 61.25 334 ASP A CA 1
ATOM 2769 C C . ASP A 1 334 ? -11.617 -7.602 -6.176 1 61.25 334 ASP A C 1
ATOM 2771 O O . ASP A 1 334 ? -11.891 -8.648 -5.59 1 61.25 334 ASP A O 1
ATOM 2775 N N . ASN A 1 335 ? -11.867 -7.488 -7.328 1 57.16 335 ASN A N 1
ATOM 2776 C CA . ASN A 1 335 ? -12.711 -8.539 -7.898 1 57.16 335 ASN A CA 1
ATOM 2777 C C . ASN A 1 335 ? -12.414 -8.75 -9.375 1 57.16 335 ASN A C 1
ATOM 2779 O O . ASN A 1 335 ? -13.328 -9 -10.164 1 57.16 335 ASN A O 1
ATOM 2783 N N . PHE A 1 336 ? -11.258 -8.578 -9.594 1 57.03 336 PHE A N 1
ATOM 2784 C CA . PHE A 1 336 ? -11.156 -8.531 -11.047 1 57.03 336 PHE A CA 1
ATOM 2785 C C . PHE A 1 336 ? -10.266 -9.656 -11.562 1 57.03 336 PHE A C 1
ATOM 2787 O O . PHE A 1 336 ? -9.289 -10.023 -10.906 1 57.03 336 PHE A O 1
ATOM 2794 N N . GLU A 1 337 ? -10.836 -10.406 -12.508 1 58.16 337 GLU A N 1
ATOM 2795 C CA . GLU A 1 337 ? -10.094 -11.438 -13.234 1 58.16 337 GLU A CA 1
ATOM 2796 C C . GLU A 1 337 ? -8.68 -10.961 -13.57 1 58.16 337 GLU A C 1
ATOM 2798 O O . GLU A 1 337 ? -7.758 -11.773 -13.664 1 58.16 337 GLU A O 1
ATOM 2803 N N . ASN A 1 338 ? -8.539 -9.695 -13.43 1 67.12 338 ASN A N 1
ATOM 2804 C CA . ASN A 1 338 ? -7.273 -9.164 -13.93 1 67.12 338 ASN A CA 1
ATOM 2805 C C . ASN A 1 338 ? -6.297 -8.867 -12.789 1 67.12 338 ASN A C 1
ATOM 2807 O O . ASN A 1 338 ? -5.281 -8.203 -12.992 1 67.12 338 ASN A O 1
ATOM 2811 N N . SER A 1 339 ? -6.551 -9.523 -11.664 1 82.69 339 SER A N 1
ATOM 2812 C CA . SER A 1 339 ? -5.68 -9.195 -10.539 1 82.69 339 SER A CA 1
ATOM 2813 C C . SER A 1 339 ? -4.293 -9.797 -10.719 1 82.69 339 SER A C 1
ATOM 2815 O O . SER A 1 339 ? -3.285 -9.109 -10.562 1 82.69 339 SER A O 1
ATOM 2817 N N . LYS A 1 340 ? -4.297 -11.031 -11.148 1 90.62 340 LYS A N 1
ATOM 2818 C CA . LYS A 1 340 ? -3.006 -11.695 -11.289 1 90.62 340 LYS A CA 1
ATOM 2819 C C . LYS A 1 340 ? -2.225 -11.133 -12.477 1 90.62 340 LYS A C 1
ATOM 2821 O O . LYS A 1 340 ? -0.997 -11.039 -12.43 1 90.62 340 LYS A O 1
ATOM 2826 N N . ALA A 1 341 ? -2.961 -10.781 -13.562 1 93.62 341 ALA A N 1
ATOM 2827 C CA . ALA A 1 341 ? -2.322 -10.164 -14.719 1 93.62 341 ALA A CA 1
ATOM 2828 C C . ALA A 1 341 ? -1.621 -8.859 -14.328 1 93.62 341 ALA A C 1
ATOM 2830 O O . ALA A 1 341 ? -0.512 -8.586 -14.789 1 93.62 341 ALA A O 1
ATOM 2831 N N . ALA A 1 342 ? -2.301 -8.102 -13.492 1 93.69 342 ALA A N 1
ATOM 2832 C CA . ALA A 1 342 ? -1.709 -6.844 -13.031 1 93.69 342 ALA A CA 1
ATOM 2833 C C . ALA A 1 342 ? -0.427 -7.102 -12.242 1 93.69 342 ALA A C 1
ATOM 2835 O O . ALA A 1 342 ? 0.543 -6.348 -12.359 1 93.69 342 ALA A O 1
ATOM 2836 N N . CYS A 1 343 ? -0.444 -8.109 -11.453 1 95.5 343 CYS A N 1
ATOM 2837 C CA . CYS A 1 343 ? 0.724 -8.492 -10.672 1 95.5 343 CYS A CA 1
ATOM 2838 C C . CYS A 1 343 ? 1.897 -8.844 -11.578 1 95.5 343 CYS A C 1
ATOM 2840 O O . CYS A 1 343 ? 2.988 -8.289 -11.43 1 95.5 343 CYS A O 1
ATOM 2842 N N . LEU A 1 344 ? 1.645 -9.711 -12.516 1 96.88 344 LEU A N 1
ATOM 2843 C CA . LEU A 1 344 ? 2.699 -10.133 -13.422 1 96.88 344 LEU A CA 1
ATOM 2844 C C . LEU A 1 344 ? 3.195 -8.969 -14.266 1 96.88 344 LEU A C 1
ATOM 2846 O O . LEU A 1 344 ? 4.395 -8.852 -14.531 1 96.88 344 LEU A O 1
ATOM 2850 N N . LEU A 1 345 ? 2.305 -8.156 -14.727 1 96.38 345 LEU A N 1
ATOM 2851 C CA . LEU A 1 345 ? 2.668 -6.984 -15.516 1 96.38 345 LEU A CA 1
ATOM 2852 C C . LEU A 1 345 ? 3.666 -6.109 -14.766 1 96.38 345 LEU A C 1
ATOM 2854 O O . LEU A 1 345 ? 4.672 -5.68 -15.336 1 96.38 345 LEU A O 1
ATOM 2858 N N . GLN A 1 346 ? 3.412 -5.836 -13.508 1 95.94 346 GLN A N 1
ATOM 2859 C CA . GLN A 1 346 ? 4.312 -5.012 -12.703 1 95.94 346 GLN A CA 1
ATOM 2860 C C . GLN A 1 346 ? 5.715 -5.617 -12.656 1 95.94 346 GLN A C 1
ATOM 2862 O O . GLN A 1 346 ? 6.707 -4.906 -12.828 1 95.94 346 GLN A O 1
ATOM 2867 N N . MET A 1 347 ? 5.758 -6.887 -12.477 1 97.19 347 MET A N 1
ATOM 2868 C CA . MET A 1 347 ? 7.047 -7.562 -12.375 1 97.19 347 MET A CA 1
ATOM 2869 C C . MET A 1 347 ? 7.762 -7.57 -13.727 1 97.19 347 MET A C 1
ATOM 2871 O O . MET A 1 347 ? 8.969 -7.352 -13.797 1 97.19 347 MET A O 1
ATOM 2875 N N . TYR A 1 348 ? 6.977 -7.762 -14.727 1 97.56 348 TYR A N 1
ATOM 2876 C CA . TYR A 1 348 ? 7.52 -7.82 -16.078 1 97.56 348 TYR A CA 1
ATOM 2877 C C . TYR A 1 348 ? 8.109 -6.477 -16.5 1 97.56 348 TYR A C 1
ATOM 2879 O O . TYR A 1 348 ? 9.258 -6.406 -16.938 1 97.56 348 TYR A O 1
ATOM 2887 N N . ILE A 1 349 ? 7.387 -5.406 -16.297 1 96.19 349 ILE A N 1
ATOM 2888 C CA . ILE A 1 349 ? 7.844 -4.109 -16.781 1 96.19 349 ILE A CA 1
ATOM 2889 C C . ILE A 1 349 ? 8.875 -3.535 -15.805 1 96.19 349 ILE A C 1
ATOM 2891 O O . ILE A 1 349 ? 9.547 -2.549 -16.109 1 96.19 349 ILE A O 1
ATOM 2895 N N . SER A 1 350 ? 9.023 -4.125 -14.625 1 94.94 350 SER A N 1
ATOM 2896 C CA . SER A 1 350 ? 10.078 -3.713 -13.703 1 94.94 350 SER A CA 1
ATOM 2897 C C . SER A 1 350 ? 11.422 -4.328 -14.086 1 94.94 350 SER A C 1
ATOM 2899 O O . SER A 1 350 ? 12.461 -3.975 -13.523 1 94.94 350 SER A O 1
ATOM 2901 N N . GLY A 1 351 ? 11.383 -5.32 -15 1 95.94 351 GLY A N 1
ATOM 2902 C CA . GLY A 1 351 ? 12.656 -5.766 -15.555 1 95.94 351 GLY A CA 1
ATOM 2903 C C . GLY A 1 351 ? 12.82 -7.273 -15.523 1 95.94 351 GLY A C 1
ATOM 2904 O O . GLY A 1 351 ? 13.836 -7.797 -15.992 1 95.94 351 GLY A O 1
ATOM 2905 N N . SER A 1 352 ? 11.875 -8.039 -15.055 1 97.31 352 SER A N 1
ATOM 2906 C CA . SER A 1 352 ? 12.008 -9.484 -14.938 1 97.31 352 SER A CA 1
ATOM 2907 C C . SER A 1 352 ? 11.727 -10.172 -16.281 1 97.31 352 SER A C 1
ATOM 2909 O O . SER A 1 352 ? 10.805 -9.781 -17 1 97.31 352 SER A O 1
ATOM 2911 N N . GLU A 1 353 ? 12.516 -11.18 -16.562 1 97.62 353 GLU A N 1
ATOM 2912 C CA . GLU A 1 353 ? 12.242 -12.047 -17.703 1 97.62 353 GLU A CA 1
ATOM 2913 C C . GLU A 1 353 ? 11.312 -13.195 -17.312 1 97.62 353 GLU A C 1
ATOM 2915 O O . GLU A 1 353 ? 11.281 -13.602 -16.156 1 97.62 353 GLU A O 1
ATOM 2920 N N . LEU A 1 354 ? 10.562 -13.648 -18.328 1 98.56 354 LEU A N 1
ATOM 2921 C CA . LEU A 1 354 ? 9.664 -14.773 -18.125 1 98.56 354 LEU A CA 1
ATOM 2922 C C . LEU A 1 354 ? 10.203 -16.031 -18.797 1 98.56 354 LEU A C 1
ATOM 2924 O O . LEU A 1 354 ? 10.336 -16.078 -20.031 1 98.56 354 LEU A O 1
ATOM 2928 N N . TRP A 1 355 ? 10.508 -17.031 -18 1 98.69 355 TRP A N 1
ATOM 2929 C CA . TRP A 1 355 ? 11.039 -18.281 -18.5 1 98.69 355 TRP A CA 1
ATOM 2930 C C . TRP A 1 355 ? 10.031 -19.422 -18.312 1 98.69 355 TRP A C 1
ATOM 2932 O O . TRP A 1 355 ? 9.688 -19.766 -17.188 1 98.69 355 TRP A O 1
ATOM 2942 N N . VAL A 1 356 ? 9.648 -20.016 -19.406 1 98.69 356 VAL A N 1
ATOM 2943 C CA . VAL A 1 356 ? 8.719 -21.125 -19.344 1 98.69 356 VAL A CA 1
ATOM 2944 C C . VAL A 1 356 ? 9.477 -22.422 -19.094 1 98.69 356 VAL A C 1
ATOM 2946 O O . VAL A 1 356 ? 10.469 -22.719 -19.766 1 98.69 356 VAL A O 1
ATOM 2949 N N . ILE A 1 357 ? 9.039 -23.156 -18.094 1 98.19 357 ILE A N 1
ATOM 2950 C CA . ILE A 1 357 ? 9.617 -24.453 -17.781 1 98.19 357 ILE A CA 1
ATOM 2951 C C . ILE A 1 357 ? 8.68 -25.562 -18.281 1 98.19 357 ILE A C 1
ATOM 2953 O O . ILE A 1 357 ? 7.766 -25.969 -17.547 1 98.19 357 ILE A O 1
ATOM 2957 N N . PRO A 1 358 ? 8.977 -26.109 -19.391 1 96.88 358 PRO A N 1
ATOM 2958 C CA . PRO A 1 358 ? 8.023 -27.047 -20.016 1 96.88 358 PRO A CA 1
ATOM 2959 C C . PRO A 1 358 ? 7.793 -28.297 -19.172 1 96.88 358 PRO A C 1
ATOM 2961 O O . PRO A 1 358 ? 6.676 -28.812 -19.125 1 96.88 358 PRO A O 1
ATOM 2964 N N . GLU A 1 359 ? 8.82 -28.781 -18.5 1 95.38 359 GLU A N 1
ATOM 2965 C CA . GLU A 1 359 ? 8.742 -30.047 -17.781 1 95.38 359 GLU A CA 1
ATOM 2966 C C . GLU A 1 359 ? 7.895 -29.922 -16.516 1 95.38 359 GLU A C 1
ATOM 2968 O O . GLU A 1 359 ? 7.406 -30.922 -15.984 1 95.38 359 GLU A O 1
ATOM 2973 N N . ALA A 1 360 ? 7.859 -28.75 -15.977 1 96.62 360 ALA A N 1
ATOM 2974 C CA . ALA A 1 360 ? 7.027 -28.5 -14.805 1 96.62 360 ALA A CA 1
ATOM 2975 C C . ALA A 1 360 ? 5.676 -27.922 -15.203 1 96.62 360 ALA A C 1
ATOM 2977 O O . ALA A 1 360 ? 5.469 -26.703 -15.156 1 96.62 360 ALA A O 1
ATOM 2978 N N . PHE A 1 361 ? 4.746 -28.781 -15.594 1 96.69 361 PHE A N 1
ATOM 2979 C CA . PHE A 1 361 ? 3.459 -28.328 -16.094 1 96.69 361 PHE A CA 1
ATOM 2980 C C . PHE A 1 361 ? 2.357 -28.578 -15.07 1 96.69 361 PHE A C 1
ATOM 2982 O O . PHE A 1 361 ? 2.543 -29.359 -14.133 1 96.69 361 PHE A O 1
ATOM 2989 N N . LEU A 1 362 ? 1.275 -27.844 -15.211 1 96.94 362 LEU A N 1
ATOM 2990 C CA . LEU A 1 362 ? 0.091 -27.922 -14.359 1 96.94 362 LEU A CA 1
ATOM 2991 C C . LEU A 1 362 ? -1.11 -28.422 -15.156 1 96.94 362 LEU A C 1
ATOM 2993 O O . LEU A 1 362 ? -1.136 -28.328 -16.375 1 96.94 362 LEU A O 1
ATOM 2997 N N . ILE A 1 363 ? -2.047 -28.969 -14.43 1 94.75 363 ILE A N 1
ATOM 2998 C CA . ILE A 1 363 ? -3.305 -29.406 -15.023 1 94.75 363 ILE A CA 1
ATOM 2999 C C . ILE A 1 363 ? -4.473 -28.703 -14.352 1 94.75 363 ILE A C 1
ATOM 3001 O O . ILE A 1 363 ? -4.602 -28.734 -13.125 1 94.75 363 ILE A O 1
ATOM 3005 N N . GLU A 1 364 ? -5.234 -27.969 -15.094 1 92.75 364 GLU A N 1
ATOM 3006 C CA . GLU A 1 364 ? -6.473 -27.406 -14.57 1 92.75 364 GLU A CA 1
ATOM 3007 C C . GLU A 1 364 ? -7.59 -28.453 -14.555 1 92.75 364 GLU A C 1
ATOM 3009 O O . GLU A 1 364 ? -7.902 -29.047 -15.586 1 92.75 364 GLU A O 1
ATOM 3014 N N . TYR A 1 365 ? -8.102 -28.688 -13.43 1 89.06 365 TYR A N 1
ATOM 3015 C CA . TYR A 1 365 ? -9.148 -29.688 -13.234 1 89.06 365 TYR A CA 1
ATOM 3016 C C . TYR A 1 365 ? -10.039 -29.328 -12.055 1 89.06 365 TYR A C 1
ATOM 3018 O O . TYR A 1 365 ? -9.547 -28.922 -11 1 89.06 365 TYR A O 1
ATOM 3026 N N . HIS A 1 366 ? -11.32 -29.438 -12.289 1 85.5 366 HIS A N 1
ATOM 3027 C CA . HIS A 1 366 ? -12.281 -29.109 -11.234 1 85.5 366 HIS A CA 1
ATOM 3028 C C . HIS A 1 366 ? -12.773 -30.359 -10.531 1 85.5 366 HIS A C 1
ATOM 3030 O O . HIS A 1 366 ? -13.695 -31.031 -11.008 1 85.5 366 HIS A O 1
ATOM 3036 N N . TYR A 1 367 ? -12.242 -30.625 -9.469 1 76.5 367 TYR A N 1
ATOM 3037 C CA . TYR A 1 367 ? -12.688 -31.781 -8.703 1 76.5 367 TYR A CA 1
ATOM 3038 C C . TYR A 1 367 ? -14.086 -31.562 -8.148 1 76.5 367 TYR A C 1
ATOM 3040 O O . TYR A 1 367 ? -14.891 -32.5 -8.086 1 76.5 367 TYR A O 1
ATOM 3048 N N . ASN A 1 368 ? -14.234 -30.281 -7.625 1 66.88 368 ASN A N 1
ATOM 3049 C CA . ASN A 1 368 ? -15.539 -29.906 -7.102 1 66.88 368 ASN A CA 1
ATOM 3050 C C . ASN A 1 368 ? -16.344 -29.125 -8.133 1 66.88 368 ASN A C 1
ATOM 3052 O O . ASN A 1 368 ? -15.945 -28.031 -8.555 1 66.88 368 ASN A O 1
ATOM 3056 N N . ARG A 1 369 ? -17.344 -29.859 -8.641 1 60.69 369 ARG A N 1
ATOM 3057 C CA . ARG A 1 369 ? -18.172 -29.234 -9.672 1 60.69 369 ARG A CA 1
ATOM 3058 C C . ARG A 1 369 ? -18.703 -27.875 -9.203 1 60.69 369 ARG A C 1
ATOM 3060 O O . ARG A 1 369 ? -19 -27 -10.023 1 60.69 369 ARG A O 1
ATOM 3067 N N . HIS A 1 370 ? -18.859 -27.766 -7.938 1 56.34 370 HIS A N 1
ATOM 3068 C CA . HIS A 1 370 ? -19.469 -26.531 -7.43 1 56.34 370 HIS A CA 1
ATOM 3069 C C . HIS A 1 370 ? -18.406 -25.438 -7.246 1 56.34 370 HIS A C 1
ATOM 3071 O O . HIS A 1 370 ? -18.734 -24.312 -6.852 1 56.34 370 HIS A O 1
ATOM 3077 N N . SER A 1 371 ? -17.203 -25.859 -7.594 1 54.09 371 SER A N 1
ATOM 3078 C CA . SER A 1 371 ? -16.141 -24.875 -7.383 1 54.09 371 SER A CA 1
ATOM 3079 C C . SER A 1 371 ? -16.25 -23.734 -8.391 1 54.09 371 SER A C 1
ATOM 3081 O O . SER A 1 371 ? -15.875 -22.594 -8.094 1 54.09 371 SER A O 1
ATOM 3083 N N . TYR A 1 372 ? -16.688 -24.094 -9.617 1 48.94 372 TYR A N 1
ATOM 3084 C CA . TYR A 1 372 ? -16.797 -23.125 -10.703 1 48.94 372 TYR A CA 1
ATOM 3085 C C . TYR A 1 372 ? -17.906 -22.109 -10.414 1 48.94 372 TYR A C 1
ATOM 3087 O O . TYR A 1 372 ? -17.906 -21 -10.961 1 48.94 372 TYR A O 1
ATOM 3095 N N . LEU A 1 373 ? -18.875 -22.594 -9.695 1 44.88 373 LEU A N 1
ATOM 3096 C CA . LEU A 1 373 ? -20.047 -21.766 -9.453 1 44.88 373 LEU A CA 1
ATOM 3097 C C . LEU A 1 373 ? -19.656 -20.484 -8.734 1 44.88 373 LEU A C 1
ATOM 3099 O O . LEU A 1 373 ? -20.469 -19.547 -8.633 1 44.88 373 LEU A O 1
ATOM 3103 N N . LEU A 1 374 ? -18.469 -20.547 -8.414 1 49.5 374 LEU A N 1
ATOM 3104 C CA . LEU A 1 374 ? -18.094 -19.391 -7.613 1 49.5 374 LEU A CA 1
ATOM 3105 C C . LEU A 1 374 ? -17.656 -18.234 -8.508 1 49.5 374 LEU A C 1
ATOM 3107 O O . LEU A 1 374 ? -17.297 -17.156 -8.016 1 49.5 374 LEU A O 1
ATOM 3111 N N . LYS A 1 375 ? -17.734 -18.531 -9.867 1 52.59 375 LYS A N 1
ATOM 3112 C CA . LYS A 1 375 ? -17.312 -17.375 -10.641 1 52.59 375 LYS A CA 1
ATOM 3113 C C . LYS A 1 375 ? -18.453 -16.391 -10.836 1 52.59 375 LYS A C 1
ATOM 3115 O O . LYS A 1 375 ? -19.484 -16.734 -11.43 1 52.59 375 LYS A O 1
ATOM 3120 N N . PRO A 1 376 ? -18.516 -15.359 -10.047 1 52.53 376 PRO A N 1
ATOM 3121 C CA . PRO A 1 376 ? -19.625 -14.414 -10.18 1 52.53 376 PRO A CA 1
ATOM 3122 C C . PRO A 1 376 ? -19.828 -13.945 -11.617 1 52.53 376 PRO A C 1
ATOM 3124 O O . PRO A 1 376 ? -18.859 -13.805 -12.367 1 52.53 376 PRO A O 1
ATOM 3127 N N . ILE A 1 377 ? -21.016 -14.125 -12.062 1 54.44 377 ILE A N 1
ATOM 3128 C CA . ILE A 1 377 ? -21.406 -13.531 -13.336 1 54.44 377 ILE A CA 1
ATOM 3129 C C . ILE A 1 377 ? -21.234 -12.016 -13.266 1 54.44 377 ILE A C 1
ATOM 3131 O O . ILE A 1 377 ? -21.875 -11.352 -12.445 1 54.44 377 ILE A O 1
ATOM 3135 N N . GLU A 1 378 ? -20.188 -11.578 -13.852 1 61.69 378 GLU A N 1
ATOM 3136 C CA . GLU A 1 378 ? -19.969 -10.133 -13.945 1 61.69 378 GLU A CA 1
ATOM 3137 C C . GLU A 1 378 ? -20.875 -9.508 -15 1 61.69 378 GLU A C 1
ATOM 3139 O O . GLU A 1 378 ? -21.016 -10.055 -16.094 1 61.69 378 GLU A O 1
ATOM 3144 N N . SER A 1 379 ? -21.609 -8.453 -14.586 1 63.56 379 SER A N 1
ATOM 3145 C CA . SER A 1 379 ? -22.406 -7.703 -15.562 1 63.56 379 SER A CA 1
ATOM 3146 C C . SER A 1 379 ? -21.516 -7.055 -16.609 1 63.56 379 SER A C 1
ATOM 3148 O O . SER A 1 379 ? -20.297 -6.906 -16.406 1 63.56 379 SER A O 1
ATOM 3150 N N . LYS A 1 380 ? -22.094 -6.844 -17.797 1 65.38 380 LYS A N 1
ATOM 3151 C CA . LYS A 1 380 ? -21.375 -6.18 -18.875 1 65.38 380 LYS A CA 1
ATOM 3152 C C . LYS A 1 380 ? -20.812 -4.84 -18.422 1 65.38 380 LYS A C 1
ATOM 3154 O O . LYS A 1 380 ? -19.688 -4.48 -18.766 1 65.38 380 LYS A O 1
ATOM 3159 N N . TRP A 1 381 ? -21.5 -4.191 -17.625 1 62.94 381 TRP A N 1
ATOM 3160 C CA . TRP A 1 381 ? -21.094 -2.877 -17.156 1 62.94 381 TRP A CA 1
ATOM 3161 C C . TRP A 1 381 ? -19.906 -2.992 -16.188 1 62.94 381 TRP A C 1
ATOM 3163 O O . TRP A 1 381 ? -18.953 -2.221 -16.281 1 62.94 381 TRP A O 1
ATOM 3173 N N . GLU A 1 382 ? -19.953 -3.959 -15.359 1 66.44 382 GLU A N 1
ATOM 3174 C CA . GLU A 1 382 ? -18.844 -4.191 -14.438 1 66.44 382 GLU A CA 1
ATOM 3175 C C . GLU A 1 382 ? -17.562 -4.531 -15.188 1 66.44 382 GLU A C 1
ATOM 3177 O O . GLU A 1 382 ? -16.484 -4.062 -14.82 1 66.44 382 GLU A O 1
ATOM 3182 N N . LYS A 1 383 ? -17.828 -5.195 -16.219 1 71.12 383 LYS A N 1
ATOM 3183 C CA . LYS A 1 383 ? -16.672 -5.582 -17.031 1 71.12 383 LYS A CA 1
ATOM 3184 C C . LYS A 1 383 ? -16.047 -4.363 -17.703 1 71.12 383 LYS A C 1
ATOM 3186 O O . LYS A 1 383 ? -14.82 -4.227 -17.734 1 71.12 383 LYS A O 1
ATOM 3191 N N . THR A 1 384 ? -16.875 -3.514 -18.219 1 72.38 384 THR A N 1
ATOM 3192 C CA . THR A 1 384 ? -16.391 -2.309 -18.875 1 72.38 384 THR A CA 1
ATOM 3193 C C . THR A 1 384 ? -15.617 -1.426 -17.891 1 72.38 384 THR A C 1
ATOM 3195 O O . THR A 1 384 ? -14.555 -0.903 -18.234 1 72.38 384 THR A O 1
ATOM 3198 N N . ILE A 1 385 ? -16.125 -1.304 -16.766 1 69.69 385 ILE A N 1
ATOM 3199 C CA . ILE A 1 385 ? -15.477 -0.479 -15.758 1 69.69 385 ILE A CA 1
ATOM 3200 C C . ILE A 1 385 ? -14.133 -1.096 -15.367 1 69.69 385 ILE A C 1
ATOM 3202 O O . ILE A 1 385 ? -13.133 -0.388 -15.234 1 69.69 385 ILE A O 1
ATOM 3206 N N . LYS A 1 386 ? -14.156 -2.344 -15.297 1 73.38 386 LYS A N 1
ATOM 3207 C CA . LYS A 1 386 ? -12.938 -3.057 -14.93 1 73.38 386 LYS A CA 1
ATOM 3208 C C . LYS A 1 386 ? -11.859 -2.885 -15.992 1 73.38 386 LYS A C 1
ATOM 3210 O O . LYS A 1 386 ? -10.688 -2.664 -15.664 1 73.38 386 LYS A O 1
ATOM 3215 N N . ASP A 1 387 ? -12.289 -2.953 -17.125 1 77.25 387 ASP A N 1
ATOM 3216 C CA . ASP A 1 387 ? -11.352 -2.805 -18.234 1 77.25 387 ASP A CA 1
ATOM 3217 C C . ASP A 1 387 ? -10.766 -1.396 -18.266 1 77.25 387 ASP A C 1
ATOM 3219 O O . ASP A 1 387 ? -9.57 -1.221 -18.531 1 77.25 387 ASP A O 1
ATOM 3223 N N . ARG A 1 388 ? -11.586 -0.499 -18.016 1 76.06 388 ARG A N 1
ATOM 3224 C CA . ARG A 1 388 ? -11.125 0.886 -18 1 76.06 388 ARG A CA 1
ATOM 3225 C C . ARG A 1 388 ? -10.164 1.126 -16.828 1 76.06 388 ARG A C 1
ATOM 3227 O O . ARG A 1 388 ? -9.156 1.812 -17 1 76.06 388 ARG A O 1
ATOM 3234 N N . MET A 1 389 ? -10.461 0.56 -15.719 1 78.12 389 MET A N 1
ATOM 3235 C CA . MET A 1 389 ? -9.586 0.699 -14.555 1 78.12 389 MET A CA 1
ATOM 3236 C C . MET A 1 389 ? -8.242 0.026 -14.797 1 78.12 389 MET A C 1
ATOM 3238 O O . MET A 1 389 ? -7.199 0.553 -14.406 1 78.12 389 MET A O 1
ATOM 3242 N N . TYR A 1 390 ? -8.336 -1.068 -15.5 1 85.56 390 TYR A N 1
ATOM 3243 C CA . TYR A 1 390 ? -7.09 -1.777 -15.789 1 85.56 390 TYR A CA 1
ATOM 3244 C C . TYR A 1 390 ? -6.223 -0.982 -16.766 1 85.56 390 TYR A C 1
ATOM 3246 O O . TYR A 1 390 ? -5.004 -0.914 -16.594 1 85.56 390 TYR A O 1
ATOM 3254 N N . THR A 1 391 ? -6.855 -0.395 -17.703 1 83.56 391 THR A N 1
ATOM 3255 C CA . THR A 1 391 ? -6.117 0.408 -18.672 1 83.56 391 THR A CA 1
ATOM 3256 C C . THR A 1 391 ? -5.461 1.606 -17.984 1 83.56 391 THR A C 1
ATOM 3258 O O . THR A 1 391 ? -4.324 1.959 -18.312 1 83.56 391 THR A O 1
ATOM 3261 N N . LYS A 1 392 ? -6.152 2.168 -17.141 1 80.06 392 LYS A N 1
ATOM 3262 C CA . LYS A 1 392 ? -5.602 3.301 -16.406 1 80.06 392 LYS A CA 1
ATOM 3263 C C . LYS A 1 392 ? -4.445 2.861 -15.508 1 80.06 392 LYS A C 1
ATOM 3265 O O . LYS A 1 392 ? -3.432 3.557 -15.406 1 80.06 392 LYS A O 1
ATOM 3270 N N . PHE A 1 393 ? -4.691 1.769 -14.906 1 86 393 PHE A N 1
ATOM 3271 C CA . PHE A 1 393 ? -3.613 1.207 -14.102 1 86 393 PHE A CA 1
ATOM 3272 C C . PHE A 1 393 ? -2.373 0.958 -14.953 1 86 393 PHE A C 1
ATOM 3274 O O . PHE A 1 393 ? -1.257 1.278 -14.539 1 86 393 PHE A O 1
ATOM 3281 N N . PHE A 1 394 ? -2.625 0.374 -16.109 1 88.75 394 PHE A N 1
ATOM 3282 C CA . PHE A 1 394 ? -1.528 0.066 -17.016 1 88.75 394 PHE A CA 1
ATOM 3283 C C . PHE A 1 394 ? -0.729 1.32 -17.344 1 88.75 394 PHE A C 1
ATOM 3285 O O . PHE A 1 394 ? 0.501 1.317 -17.266 1 88.75 394 PHE A O 1
ATOM 3292 N N . ARG A 1 395 ? -1.35 2.367 -17.609 1 83.38 395 ARG A N 1
ATOM 3293 C CA . ARG A 1 395 ? -0.692 3.625 -17.953 1 83.38 395 ARG A CA 1
ATOM 3294 C C . ARG A 1 395 ? 0.097 4.168 -16.766 1 83.38 395 ARG A C 1
ATOM 3296 O O . ARG A 1 395 ? 1.233 4.621 -16.922 1 83.38 395 ARG A O 1
ATOM 3303 N N . GLU A 1 396 ? -0.454 4.059 -15.641 1 81.94 396 GLU A N 1
ATOM 3304 C CA . GLU A 1 396 ? 0.208 4.539 -14.43 1 81.94 396 GLU A CA 1
ATOM 3305 C C . GLU A 1 396 ? 1.433 3.693 -14.102 1 81.94 396 GLU A C 1
ATOM 3307 O O . GLU A 1 396 ? 2.473 4.227 -13.703 1 81.94 396 GLU A O 1
ATOM 3312 N N . ALA A 1 397 ? 1.203 2.402 -14.203 1 88.44 397 ALA A N 1
ATOM 3313 C CA . ALA A 1 397 ? 2.316 1.498 -13.922 1 88.44 397 ALA A CA 1
ATOM 3314 C C . ALA A 1 397 ? 3.488 1.766 -14.859 1 88.44 397 ALA A C 1
ATOM 3316 O O . ALA A 1 397 ? 4.648 1.745 -14.438 1 88.44 397 ALA A O 1
ATOM 3317 N N . CYS A 1 398 ? 3.182 2.07 -16.094 1 88.31 398 CYS A N 1
ATOM 3318 C CA . CYS A 1 398 ? 4.211 2.369 -17.094 1 88.31 398 CYS A CA 1
ATOM 3319 C C . CYS A 1 398 ? 5.031 3.586 -16.672 1 88.31 398 CYS A C 1
ATOM 3321 O O . CYS A 1 398 ? 6.262 3.537 -16.672 1 88.31 398 CYS A O 1
ATOM 3323 N N . ILE A 1 399 ? 4.359 4.566 -16.266 1 79.81 399 ILE A N 1
ATOM 3324 C CA . ILE A 1 399 ? 5.039 5.797 -15.875 1 79.81 399 ILE A CA 1
ATOM 3325 C C . ILE A 1 399 ? 5.836 5.566 -14.594 1 79.81 399 ILE A C 1
ATOM 3327 O O . ILE A 1 399 ? 6.984 6.004 -14.484 1 79.81 399 ILE A O 1
ATOM 3331 N N . HIS A 1 400 ? 5.27 4.902 -13.711 1 81.75 400 HIS A N 1
ATOM 3332 C CA . HIS A 1 400 ? 5.883 4.641 -12.422 1 81.75 400 HIS A CA 1
ATOM 3333 C C . HIS A 1 400 ? 7.188 3.867 -12.578 1 81.75 400 HIS A C 1
ATOM 3335 O O . HIS A 1 400 ? 8.227 4.281 -12.055 1 81.75 400 HIS A O 1
ATOM 3341 N N . TYR A 1 401 ? 7.176 2.811 -13.273 1 87.94 401 TYR A N 1
ATOM 3342 C CA . TYR A 1 401 ? 8.352 1.954 -13.367 1 87.94 401 TYR A CA 1
ATOM 3343 C C . TYR A 1 401 ? 9.383 2.543 -14.32 1 87.94 401 TYR A C 1
ATOM 3345 O O . TYR A 1 401 ? 10.586 2.357 -14.133 1 87.94 401 TYR A O 1
ATOM 3353 N N . ALA A 1 402 ? 8.906 3.297 -15.305 1 84.56 402 ALA A N 1
ATOM 3354 C CA . ALA A 1 402 ? 9.852 4.031 -16.141 1 84.56 402 ALA A CA 1
ATOM 3355 C C . ALA A 1 402 ? 10.648 5.031 -15.297 1 84.56 402 ALA A C 1
ATOM 3357 O O . ALA A 1 402 ? 11.875 5.109 -15.414 1 84.56 402 ALA A O 1
ATOM 3358 N N . LYS A 1 403 ? 10.008 5.691 -14.477 1 77.81 403 LYS A N 1
ATOM 3359 C CA . LYS A 1 403 ? 10.656 6.684 -13.625 1 77.81 403 LYS A CA 1
ATOM 3360 C C . LYS A 1 403 ? 11.609 6.016 -12.641 1 77.81 403 LYS A C 1
ATOM 3362 O O . LYS A 1 403 ? 12.711 6.52 -12.391 1 77.81 403 LYS A O 1
ATOM 3367 N N . ILE A 1 404 ? 11.156 4.977 -12.062 1 79.19 404 ILE A N 1
ATOM 3368 C CA . ILE A 1 404 ? 11.977 4.262 -11.094 1 79.19 404 ILE A CA 1
ATOM 3369 C C . ILE A 1 404 ? 13.266 3.783 -11.758 1 79.19 404 ILE A C 1
ATOM 3371 O O . ILE A 1 404 ? 14.359 3.971 -11.219 1 79.19 404 ILE A O 1
ATOM 3375 N N . LEU A 1 405 ? 13.148 3.191 -12.898 1 83.38 405 LEU A N 1
ATOM 3376 C CA . LEU A 1 405 ? 14.32 2.67 -13.602 1 83.38 405 LEU A CA 1
ATOM 3377 C C . LEU A 1 405 ? 15.25 3.803 -14.031 1 83.38 405 LEU A C 1
ATOM 3379 O O . LEU A 1 405 ? 16.469 3.662 -13.969 1 83.38 405 LEU A O 1
ATOM 3383 N N . ASP A 1 406 ? 14.641 4.879 -14.375 1 76.5 406 ASP A N 1
ATOM 3384 C CA . ASP A 1 406 ? 15.445 6.051 -14.727 1 76.5 406 ASP A CA 1
ATOM 3385 C C . ASP A 1 406 ? 16.188 6.598 -13.508 1 76.5 406 ASP A C 1
ATOM 3387 O O . ASP A 1 406 ? 17.375 6.867 -13.578 1 76.5 406 ASP A O 1
ATOM 3391 N N . SER A 1 407 ? 15.484 6.676 -12.469 1 70.88 407 SER A N 1
ATOM 3392 C CA . SER A 1 407 ? 16.062 7.23 -11.25 1 70.88 407 SER A CA 1
ATOM 3393 C C . SER A 1 407 ? 17.188 6.34 -10.711 1 70.88 407 SER A C 1
ATOM 3395 O O . SER A 1 407 ? 18.125 6.824 -10.078 1 70.88 407 SER A O 1
ATOM 3397 N N . MET A 1 408 ? 17.094 5.094 -11.055 1 74.06 408 MET A N 1
ATOM 3398 C CA . MET A 1 408 ? 18.094 4.137 -10.602 1 74.06 408 MET A CA 1
ATOM 3399 C C . MET A 1 408 ? 19.25 4.066 -11.586 1 74.06 408 MET A C 1
ATOM 3401 O O . MET A 1 408 ? 20.234 3.346 -11.352 1 74.06 408 MET A O 1
ATOM 3405 N N . GLY A 1 409 ? 19.172 4.758 -12.633 1 74.75 409 GLY A N 1
ATOM 3406 C CA . GLY A 1 409 ? 20.188 4.715 -13.656 1 74.75 409 GLY A CA 1
ATOM 3407 C C . GLY A 1 409 ? 20.156 3.445 -14.484 1 74.75 409 GLY A C 1
ATOM 3408 O O . GLY A 1 409 ? 21.172 3.041 -15.055 1 74.75 409 GLY A O 1
ATOM 3409 N N . GLU A 1 410 ? 19.016 2.797 -14.539 1 84 410 GLU A N 1
ATOM 3410 C CA . GLU A 1 410 ? 18.906 1.509 -15.219 1 84 410 GLU A CA 1
ATOM 3411 C C . GLU A 1 410 ? 18.172 1.641 -16.547 1 84 410 GLU A C 1
ATOM 3413 O O . GLU A 1 410 ? 17.859 0.638 -17.188 1 84 410 GLU A O 1
ATOM 3418 N N . TRP A 1 411 ? 17.906 2.844 -16.953 1 84 411 TRP A N 1
ATOM 3419 C CA . TRP A 1 411 ? 17.109 3.064 -18.156 1 84 411 TRP A CA 1
ATOM 3420 C C . TRP A 1 411 ? 17.812 2.52 -19.391 1 84 411 TRP A C 1
ATOM 3422 O O . TRP A 1 411 ? 17.156 2.023 -20.312 1 84 411 TRP A O 1
ATOM 3432 N N . ASN A 1 412 ? 19.141 2.566 -19.359 1 86.94 412 ASN A N 1
ATOM 3433 C CA . ASN A 1 412 ? 19.875 2.141 -20.547 1 86.94 412 ASN A CA 1
ATOM 3434 C C . ASN A 1 412 ? 20.375 0.708 -20.406 1 86.94 412 ASN A C 1
ATOM 3436 O O . ASN A 1 412 ? 21.203 0.252 -21.203 1 86.94 412 ASN A O 1
ATOM 3440 N N . THR A 1 413 ? 19.891 0.04 -19.453 1 90.94 413 THR A N 1
ATOM 3441 C CA . THR A 1 413 ? 20.234 -1.366 -19.266 1 90.94 413 THR A CA 1
ATOM 3442 C C . THR A 1 413 ? 19.094 -2.266 -19.75 1 90.94 413 THR A C 1
ATOM 3444 O O . THR A 1 413 ? 17.984 -1.798 -19.984 1 90.94 413 THR A O 1
ATOM 34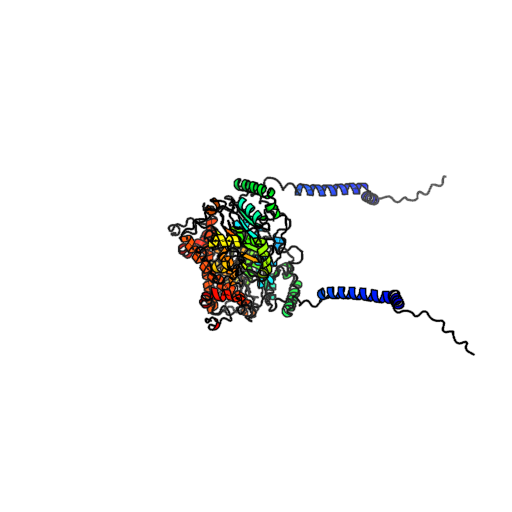47 N N . PRO A 1 414 ? 19.391 -3.521 -19.938 1 93.56 414 PRO A N 1
ATOM 3448 C CA . PRO A 1 414 ? 18.359 -4.453 -20.391 1 93.56 414 PRO A CA 1
ATOM 3449 C C . PRO A 1 414 ? 17.172 -4.547 -19.422 1 93.56 414 PRO A C 1
ATOM 3451 O O . PRO A 1 414 ? 16.094 -4.992 -19.812 1 93.56 414 PRO A O 1
ATOM 3454 N N . LYS A 1 415 ? 17.359 -4.086 -18.297 1 93.06 415 LYS A N 1
ATOM 3455 C CA . LYS A 1 415 ? 16.281 -4.117 -17.312 1 93.06 415 LYS A CA 1
ATOM 3456 C C . LYS A 1 415 ? 15.117 -3.246 -17.75 1 93.06 415 LYS A C 1
ATOM 3458 O O . LYS A 1 415 ? 13.977 -3.48 -17.344 1 93.06 415 LYS A O 1
ATOM 3463 N N . ALA A 1 416 ? 15.398 -2.277 -18.562 1 92.88 416 ALA A N 1
ATOM 3464 C CA . ALA A 1 416 ? 14.367 -1.328 -18.953 1 92.88 416 ALA A CA 1
ATOM 3465 C C . ALA A 1 416 ? 13.75 -1.715 -20.297 1 92.88 416 ALA A C 1
ATOM 3467 O O . ALA A 1 416 ? 12.891 -1.004 -20.812 1 92.88 416 ALA A O 1
ATOM 3468 N N . ASN A 1 417 ? 14.148 -2.834 -20.875 1 94.19 417 ASN A N 1
ATOM 3469 C CA . ASN A 1 417 ? 13.688 -3.217 -22.203 1 94.19 417 ASN A CA 1
ATOM 3470 C C . ASN A 1 417 ? 12.18 -3.441 -22.234 1 94.19 417 ASN A C 1
ATOM 3472 O O . ASN A 1 417 ? 11.492 -2.963 -23.141 1 94.19 417 ASN A O 1
ATOM 3476 N N . HIS A 1 418 ? 11.68 -4.109 -21.266 1 95.69 418 HIS A N 1
ATOM 3477 C CA . HIS A 1 418 ? 10.258 -4.445 -21.266 1 95.69 418 HIS A CA 1
ATOM 3478 C C . HIS A 1 418 ? 9.398 -3.195 -21.125 1 95.69 418 HIS A C 1
ATOM 3480 O O . HIS A 1 418 ? 8.375 -3.062 -21.797 1 95.69 418 HIS A O 1
ATOM 3486 N N . VAL A 1 419 ? 9.805 -2.32 -20.234 1 93.44 419 VAL A N 1
ATOM 3487 C CA . VAL A 1 419 ? 9.023 -1.102 -20.047 1 93.44 419 VAL A CA 1
ATOM 3488 C C . VAL A 1 419 ? 9.109 -0.24 -21.297 1 93.44 419 VAL A C 1
ATOM 3490 O O . VAL A 1 419 ? 8.125 0.389 -21.703 1 93.44 419 VAL A O 1
ATOM 3493 N N . LYS A 1 420 ? 10.234 -0.231 -21.953 1 90.31 420 LYS A N 1
ATOM 3494 C CA . LYS A 1 420 ? 10.398 0.516 -23.188 1 90.31 420 LYS A CA 1
ATOM 3495 C C . LYS A 1 420 ? 9.516 -0.063 -24.297 1 90.31 420 LYS A C 1
ATOM 3497 O O . LYS A 1 420 ? 8.922 0.682 -25.078 1 90.31 420 LYS A O 1
ATOM 3502 N N . GLN A 1 421 ? 9.414 -1.315 -24.281 1 91.31 421 GLN A N 1
ATOM 3503 C CA . GLN A 1 421 ? 8.664 -1.985 -25.344 1 91.31 421 GLN A CA 1
ATOM 3504 C C . GLN A 1 421 ? 7.164 -1.916 -25.078 1 91.31 421 GLN A C 1
ATOM 3506 O O . GLN A 1 421 ? 6.395 -1.477 -25.938 1 91.31 421 GLN A O 1
ATOM 3511 N N . GLN A 1 422 ? 6.707 -2.289 -23.891 1 91.81 422 GLN A N 1
ATOM 3512 C CA . GLN A 1 422 ? 5.289 -2.398 -23.562 1 91.81 422 GLN A CA 1
ATOM 3513 C C . GLN A 1 422 ? 4.66 -1.02 -23.375 1 91.81 422 GLN A C 1
ATOM 3515 O O . GLN A 1 422 ? 3.461 -0.845 -23.609 1 91.81 422 GLN A O 1
ATOM 3520 N N . CYS A 1 423 ? 5.488 -0.044 -22.969 1 89.44 423 CYS A N 1
ATOM 3521 C CA . CYS A 1 423 ? 4.953 1.257 -22.594 1 89.44 423 CYS A CA 1
ATOM 3522 C C . CYS A 1 423 ? 5.371 2.334 -23.578 1 89.44 423 CYS A C 1
ATOM 3524 O O . CYS A 1 423 ? 5.348 3.523 -23.266 1 89.44 423 CYS A O 1
ATOM 3526 N N . ALA A 1 424 ? 5.809 1.954 -24.734 1 85.62 424 ALA A N 1
ATOM 3527 C CA . ALA A 1 424 ? 6.363 2.883 -25.719 1 85.62 424 ALA A CA 1
ATOM 3528 C C . ALA A 1 424 ? 5.379 4.012 -26.016 1 85.62 424 ALA A C 1
ATOM 3530 O O . ALA A 1 424 ? 5.742 5.188 -25.969 1 85.62 424 ALA A O 1
ATOM 3531 N N . ARG A 1 425 ? 4.16 3.67 -26.281 1 80.38 425 ARG A N 1
ATOM 3532 C CA . ARG A 1 425 ? 3.15 4.66 -26.641 1 80.38 425 ARG A CA 1
ATOM 3533 C C . ARG A 1 425 ? 2.854 5.586 -25.453 1 80.38 425 ARG A C 1
ATOM 3535 O O . ARG A 1 425 ? 2.66 6.793 -25.641 1 80.38 425 ARG A O 1
ATOM 3542 N N . ILE A 1 426 ? 2.881 5.078 -24.359 1 79.44 426 ILE A N 1
ATOM 3543 C CA . ILE A 1 426 ? 2.562 5.84 -23.156 1 79.44 426 ILE A CA 1
ATOM 3544 C C . ILE A 1 426 ? 3.719 6.777 -22.812 1 79.44 426 ILE A C 1
ATOM 3546 O O . ILE A 1 426 ? 3.502 7.945 -22.484 1 79.44 426 ILE A O 1
ATOM 3550 N N . ILE A 1 427 ? 4.855 6.277 -22.906 1 76.62 427 ILE A N 1
ATOM 3551 C CA . ILE A 1 427 ? 6.043 7.051 -22.562 1 76.62 427 ILE A CA 1
ATOM 3552 C C . ILE A 1 427 ? 6.23 8.18 -23.578 1 76.62 427 ILE A C 1
ATOM 3554 O O . ILE A 1 427 ? 6.594 9.305 -23.203 1 76.62 427 ILE A O 1
ATOM 3558 N N . THR A 1 428 ? 6.035 7.875 -24.812 1 70.31 428 THR A N 1
ATOM 3559 C CA . THR A 1 428 ? 6.176 8.898 -25.844 1 70.31 428 THR A CA 1
ATOM 3560 C C . THR A 1 428 ? 5.152 10.008 -25.656 1 70.31 428 THR A C 1
ATOM 3562 O O . THR A 1 428 ? 5.461 11.188 -25.859 1 70.31 428 THR A O 1
ATOM 3565 N N . ASN A 1 429 ? 4 9.633 -25.281 1 61.84 429 ASN A N 1
ATOM 3566 C CA . ASN A 1 429 ? 2.945 10.633 -25.109 1 61.84 429 ASN A CA 1
ATOM 3567 C C . ASN A 1 429 ? 3.09 11.375 -23.797 1 61.84 429 ASN A C 1
ATOM 3569 O O . ASN A 1 429 ? 2.777 12.562 -23.703 1 61.84 429 ASN A O 1
ATOM 3573 N N . TRP A 1 430 ? 3.523 10.633 -22.844 1 55.59 430 TRP A N 1
ATOM 3574 C CA . TRP A 1 430 ? 3.467 11.156 -21.484 1 55.59 430 TRP A CA 1
ATOM 3575 C C . TRP A 1 430 ? 4.867 11.375 -20.938 1 55.59 430 TRP A C 1
ATOM 3577 O O . TRP A 1 430 ? 5.074 12.234 -20.062 1 55.59 430 TRP A O 1
ATOM 3587 N N . GLY A 1 431 ? 5.773 10.539 -21.391 1 52.12 431 GLY A N 1
ATOM 3588 C CA . GLY A 1 431 ? 7.047 10.367 -20.703 1 52.12 431 GLY A CA 1
ATOM 3589 C C . GLY A 1 431 ? 8.109 11.336 -21.188 1 52.12 431 GLY A C 1
ATOM 3590 O O . GLY A 1 431 ? 9.195 11.422 -20.594 1 52.12 431 GLY A O 1
ATOM 3591 N N . LEU A 1 432 ? 7.676 12.102 -22.219 1 47.62 432 LEU A N 1
ATOM 3592 C CA . LEU A 1 432 ? 8.641 13.094 -22.688 1 47.62 432 LEU A CA 1
ATOM 3593 C C . LEU A 1 432 ? 8.797 14.227 -21.688 1 47.62 432 LEU A C 1
ATOM 3595 O O . LEU A 1 432 ? 7.812 14.859 -21.297 1 47.62 432 LEU A O 1
ATOM 3599 N N . GLY A 1 433 ? 9.922 14.031 -20.703 1 47.5 433 GLY A N 1
ATOM 3600 C CA . GLY A 1 433 ? 10.297 15.008 -19.688 1 47.5 433 GLY A CA 1
ATOM 3601 C C . GLY A 1 433 ? 10.398 14.414 -18.297 1 47.5 433 GLY A C 1
ATOM 3602 O O . GLY A 1 433 ? 10.945 15.039 -17.391 1 47.5 433 GLY A O 1
ATOM 3603 N N . ILE A 1 434 ? 9.57 13.422 -18.156 1 51.72 434 ILE A N 1
ATOM 3604 C CA . ILE A 1 434 ? 9.617 12.867 -16.812 1 51.72 434 ILE A CA 1
ATOM 3605 C C . ILE A 1 434 ? 10.883 12.023 -16.641 1 51.72 434 ILE A C 1
ATOM 3607 O O . ILE A 1 434 ? 11.422 11.922 -15.539 1 51.72 434 ILE A O 1
ATOM 3611 N N . ILE A 1 435 ? 11.32 11.375 -17.703 1 50.44 435 ILE A N 1
ATOM 3612 C CA . ILE A 1 435 ? 12.516 10.531 -17.656 1 50.44 435 ILE A CA 1
ATOM 3613 C C . ILE A 1 435 ? 13.734 11.336 -18.109 1 50.44 435 ILE A C 1
ATOM 3615 O O . ILE A 1 435 ? 13.75 11.883 -19.219 1 50.44 435 ILE A O 1
ATOM 3619 N N . ASP A 1 436 ? 14.578 11.641 -17.25 1 48.53 436 ASP A N 1
ATOM 3620 C CA . ASP A 1 436 ? 15.852 12.312 -17.5 1 48.53 436 ASP A CA 1
ATOM 3621 C C . ASP A 1 436 ? 16.656 11.57 -18.562 1 48.53 436 ASP A C 1
ATOM 3623 O O . ASP A 1 436 ? 16.75 10.344 -18.547 1 48.53 436 ASP A O 1
ATOM 3627 N N . GLY A 1 437 ? 16.656 12.141 -19.938 1 46 437 GLY A N 1
ATOM 3628 C CA . GLY A 1 437 ? 17.422 11.672 -21.078 1 46 437 GLY A CA 1
ATOM 3629 C C . GLY A 1 437 ? 16.562 11.242 -22.25 1 46 437 GLY A C 1
ATOM 3630 O O . GLY A 1 437 ? 17.062 10.789 -23.266 1 46 437 GLY A O 1
ATOM 3631 N N . LEU A 1 438 ? 15.367 11.078 -21.922 1 45.66 438 LEU A N 1
ATOM 3632 C CA . LEU A 1 438 ? 14.586 10.719 -23.094 1 45.66 438 LEU A CA 1
ATOM 3633 C C . LEU A 1 438 ? 14.375 11.938 -24 1 45.66 438 LEU A C 1
ATOM 3635 O O . LEU A 1 438 ? 13.805 12.938 -23.562 1 45.66 438 LEU A O 1
ATOM 3639 N N . THR A 1 439 ? 15.383 12.188 -24.797 1 41.59 439 THR A N 1
ATOM 3640 C CA . THR A 1 439 ? 15.172 13.062 -25.938 1 41.59 439 THR A CA 1
ATOM 3641 C C . THR A 1 439 ? 14.25 12.406 -26.969 1 41.59 439 THR A C 1
ATOM 3643 O O . THR A 1 439 ? 14.141 11.18 -27 1 41.59 439 THR A O 1
ATOM 3646 N N . ALA A 1 440 ? 13.344 13.188 -27.578 1 39.38 440 ALA A N 1
ATOM 3647 C CA . ALA A 1 440 ? 12.523 12.734 -28.703 1 39.38 440 ALA A CA 1
ATOM 3648 C C . ALA A 1 440 ? 13.297 11.758 -29.578 1 39.38 440 ALA A C 1
ATOM 3650 O O . ALA A 1 440 ? 12.727 10.797 -30.109 1 39.38 440 ALA A O 1
ATOM 3651 N N . ASP A 1 441 ? 14.375 12 -29.859 1 36.44 441 ASP A N 1
ATOM 3652 C CA . ASP A 1 441 ? 15.227 11.242 -30.766 1 36.44 441 ASP A CA 1
ATOM 3653 C C . ASP A 1 441 ? 15.555 9.859 -30.219 1 36.44 441 ASP A C 1
ATOM 3655 O O . ASP A 1 441 ? 15.898 8.953 -30.969 1 36.44 441 ASP A O 1
ATOM 3659 N N . SER A 1 442 ? 15.672 9.703 -28.984 1 35.41 442 SER A N 1
ATOM 3660 C CA . SER A 1 442 ? 16.109 8.414 -28.469 1 35.41 442 SER A CA 1
ATOM 3661 C C . SER A 1 442 ? 14.969 7.395 -28.484 1 35.41 442 SER A C 1
ATOM 3663 O O . SER A 1 442 ? 15.18 6.211 -28.203 1 35.41 442 SER A O 1
ATOM 3665 N N . ILE A 1 443 ? 13.875 7.684 -28.359 1 36 443 ILE A N 1
ATOM 3666 C CA . ILE A 1 443 ? 12.727 6.801 -28.547 1 36 443 ILE A CA 1
ATOM 3667 C C . ILE A 1 443 ? 12.648 6.363 -30.016 1 36 443 ILE A C 1
ATOM 3669 O O . ILE A 1 443 ? 11.773 5.57 -30.375 1 36 443 ILE A O 1
ATOM 3673 N N . THR A 1 444 ? 13.344 7.129 -30.922 1 29.81 444 THR A N 1
ATOM 3674 C CA . THR A 1 444 ? 13.281 6.656 -32.312 1 29.81 444 THR A CA 1
ATOM 3675 C C . THR A 1 444 ? 13.906 5.27 -32.438 1 29.81 444 THR A C 1
ATOM 3677 O O . THR A 1 444 ? 15.125 5.145 -32.531 1 29.81 444 THR A O 1
ATOM 3680 N N . VAL A 1 445 ? 14.156 4.465 -31.609 1 26.72 445 VAL A N 1
ATOM 3681 C CA . VAL A 1 445 ? 14.773 3.336 -32.312 1 26.72 445 VAL A CA 1
ATOM 3682 C C . VAL A 1 445 ? 14.25 3.252 -33.719 1 26.72 445 VAL A C 1
ATOM 3684 O O . VAL A 1 445 ? 13.188 3.795 -34.031 1 26.72 445 VAL A O 1
ATOM 3687 N N . LEU A 1 446 ? 14.609 1.912 -34.156 1 22.88 446 LEU A N 1
ATOM 3688 C CA . LEU A 1 446 ? 14.766 0.816 -35.125 1 22.88 446 LEU A CA 1
ATOM 3689 C C . LEU A 1 446 ? 13.414 0.341 -35.625 1 22.88 446 LEU A C 1
ATOM 3691 O O . LEU A 1 446 ? 12.461 0.225 -34.844 1 22.88 446 LEU A O 1
ATOM 3695 N N . MET B 1 1 ? -48.812 -20.578 98.812 1 24.88 1 MET B N 1
ATOM 3696 C CA . MET B 1 1 ? -48.844 -19.172 98.438 1 24.88 1 MET B CA 1
ATOM 3697 C C . MET B 1 1 ? -47.5 -18.719 97.875 1 24.88 1 MET B C 1
ATOM 3699 O O . MET B 1 1 ? -46.438 -18.922 98.5 1 24.88 1 MET B O 1
ATOM 3703 N N . LEU B 1 2 ? -47.375 -18.578 96.438 1 26.77 2 LEU B N 1
ATOM 3704 C CA . LEU B 1 2 ? -46.375 -18.594 95.375 1 26.77 2 LEU B CA 1
ATOM 3705 C C . LEU B 1 2 ? -45.562 -17.297 95.375 1 26.77 2 LEU B C 1
ATOM 3707 O O . LEU B 1 2 ? -46.156 -16.203 95.25 1 26.77 2 LEU B O 1
ATOM 3711 N N . PRO B 1 3 ? -44.594 -17.203 96.25 1 31.39 3 PRO B N 1
ATOM 3712 C CA . PRO B 1 3 ? -44.125 -15.836 96.5 1 31.39 3 PRO B CA 1
ATOM 3713 C C . PRO B 1 3 ? -43.75 -15.07 95.25 1 31.39 3 PRO B C 1
ATOM 3715 O O . PRO B 1 3 ? -43.125 -15.641 94.375 1 31.39 3 PRO B O 1
ATOM 3718 N N . ILE B 1 4 ? -44.594 -14.164 94.812 1 28.48 4 ILE B N 1
ATOM 3719 C CA . ILE B 1 4 ? -44.688 -13.336 93.562 1 28.48 4 ILE B CA 1
ATOM 3720 C C . ILE B 1 4 ? -43.438 -12.445 93.5 1 28.48 4 ILE B C 1
ATOM 3722 O O . ILE B 1 4 ? -43.062 -11.773 94.438 1 28.48 4 ILE B O 1
ATOM 3726 N N . PHE B 1 5 ? -42.625 -12.758 92.5 1 30.36 5 PHE B N 1
ATOM 3727 C CA . PHE B 1 5 ? -41.281 -12.391 92.062 1 30.36 5 PHE B CA 1
ATOM 3728 C C . PHE B 1 5 ? -41.156 -10.883 91.875 1 30.36 5 PHE B C 1
ATOM 3730 O O . PHE B 1 5 ? -41.969 -10.266 91.188 1 30.36 5 PHE B O 1
ATOM 3737 N N . SER B 1 6 ? -40.906 -10.25 92.938 1 29.8 6 SER B N 1
ATOM 3738 C CA . SER B 1 6 ? -40.812 -8.805 93.125 1 29.8 6 SER B CA 1
ATOM 3739 C C . SER B 1 6 ? -40.094 -8.18 91.938 1 29.8 6 SER B C 1
ATOM 3741 O O . SER B 1 6 ? -39.094 -8.742 91.375 1 29.8 6 SER B O 1
ATOM 3743 N N . SER B 1 7 ? -40.75 -7.418 91.188 1 30.03 7 SER B N 1
ATOM 3744 C CA . SER B 1 7 ? -40.688 -6.746 89.875 1 30.03 7 SER B CA 1
ATOM 3745 C C . SER B 1 7 ? -39.469 -5.84 89.75 1 30.03 7 SER B C 1
ATOM 3747 O O . SER B 1 7 ? -39.531 -4.684 90.188 1 30.03 7 SER B O 1
ATOM 3749 N N . THR B 1 8 ? -38.469 -6.25 90.5 1 32.75 8 THR B N 1
ATOM 3750 C CA . THR B 1 8 ? -37.406 -5.262 90.625 1 32.75 8 THR B CA 1
ATOM 3751 C C . THR B 1 8 ? -37.094 -4.664 89.25 1 32.75 8 THR B C 1
ATOM 3753 O O . THR B 1 8 ? -37.156 -5.367 88.25 1 32.75 8 THR B O 1
ATOM 3756 N N . ASN B 1 9 ? -37.219 -3.357 89.188 1 33.28 9 ASN B N 1
ATOM 3757 C CA . ASN B 1 9 ? -37.156 -2.328 88.188 1 33.28 9 ASN B CA 1
ATOM 3758 C C . ASN B 1 9 ? -36 -2.572 87.188 1 33.28 9 ASN B C 1
ATOM 3760 O O . ASN B 1 9 ? -34.844 -2.504 87.625 1 33.28 9 ASN B O 1
ATOM 3764 N N . SER B 1 10 ? -36.156 -3.568 86.375 1 31.7 10 SER B N 1
ATOM 3765 C CA . SER B 1 10 ? -35.156 -4 85.375 1 31.7 10 SER B CA 1
ATOM 3766 C C . SER B 1 10 ? -34.719 -2.846 84.5 1 31.7 10 SER B C 1
ATOM 3768 O O . SER B 1 10 ? -35.531 -2.096 84 1 31.7 10 SER B O 1
ATOM 3770 N N . PRO B 1 11 ? -33.594 -2.27 84.875 1 35.94 11 PRO B N 1
ATOM 3771 C CA . PRO B 1 11 ? -33.188 -1.063 84.125 1 35.94 11 PRO B CA 1
ATOM 3772 C C . PRO B 1 11 ? -33.531 -1.132 82.625 1 35.94 11 PRO B C 1
ATOM 3774 O O . PRO B 1 11 ? -33.438 -2.195 82 1 35.94 11 PRO B O 1
ATOM 3777 N N . ARG B 1 12 ? -34.562 -0.273 82.188 1 36.41 12 ARG B N 1
ATOM 3778 C CA . ARG B 1 12 ? -35.094 -0.085 80.875 1 36.41 12 ARG B CA 1
ATOM 3779 C C . ARG B 1 12 ? -33.969 -0.111 79.812 1 36.41 12 ARG B C 1
ATOM 3781 O O . ARG B 1 12 ? -33 0.657 79.938 1 36.41 12 ARG B O 1
ATOM 3788 N N . LEU B 1 13 ? -33.781 -1.261 79.188 1 36.78 13 LEU B N 1
ATOM 3789 C CA . LEU B 1 13 ? -32.812 -1.503 78.125 1 36.78 13 LEU B CA 1
ATOM 3790 C C . LEU B 1 13 ? -32.906 -0.453 77.062 1 36.78 13 LEU B C 1
ATOM 3792 O O . LEU B 1 13 ? -33.906 -0.384 76.312 1 36.78 13 LEU B O 1
ATOM 3796 N N . THR B 1 14 ? -32.594 0.936 77.438 1 40.09 14 THR B N 1
ATOM 3797 C CA . THR B 1 14 ? -32.781 1.976 76.438 1 40.09 14 THR B CA 1
ATOM 3798 C C . THR B 1 14 ? -32.25 1.532 75.125 1 40.09 14 THR B C 1
ATOM 3800 O O . THR B 1 14 ? -31.359 0.683 75 1 40.09 14 THR B O 1
ATOM 3803 N N . PRO B 1 15 ? -32.969 1.905 74.062 1 43.78 15 PRO B N 1
ATOM 3804 C CA . PRO B 1 15 ? -32.656 1.479 72.688 1 43.78 15 PRO B CA 1
ATOM 3805 C C . PRO B 1 15 ? -31.172 1.595 72.375 1 43.78 15 PRO B C 1
ATOM 3807 O O . PRO B 1 15 ? -30.656 0.803 71.562 1 43.78 15 PRO B O 1
ATOM 3810 N N . LYS B 1 16 ? -30.609 2.699 72.938 1 51.19 16 LYS B N 1
ATOM 3811 C CA . LYS B 1 16 ? -29.203 2.939 72.625 1 51.19 16 LYS B CA 1
ATOM 3812 C C . LYS B 1 16 ? -28.328 1.768 73.062 1 51.19 16 LYS B C 1
ATOM 3814 O O . LYS B 1 16 ? -27.391 1.384 72.375 1 51.19 16 LYS B O 1
ATOM 3819 N N . THR B 1 17 ? -28.656 1.34 74.312 1 49.25 17 THR B N 1
ATOM 3820 C CA . THR B 1 17 ? -27.891 0.238 74.875 1 49.25 17 THR B CA 1
ATOM 3821 C C . THR B 1 17 ? -28.125 -1.047 74.125 1 49.25 17 THR B C 1
ATOM 3823 O O . THR B 1 17 ? -27.281 -1.95 74.125 1 49.25 17 THR B O 1
ATOM 3826 N N . PHE B 1 18 ? -29.406 -1.136 73.75 1 47.31 18 PHE B N 1
ATOM 3827 C CA . PHE B 1 18 ? -29.719 -2.318 73 1 47.31 18 PHE B CA 1
ATOM 3828 C C . PHE B 1 18 ? -28.953 -2.32 71.688 1 47.31 18 PHE B C 1
ATOM 3830 O O . PHE B 1 18 ? -28.422 -3.354 71.25 1 47.31 18 PHE B O 1
ATOM 3837 N N . LEU B 1 19 ? -28.969 -1.132 71.062 1 45.28 19 LEU B N 1
ATOM 3838 C CA . LEU B 1 19 ? -28.281 -1.017 69.75 1 45.28 19 LEU B CA 1
ATOM 3839 C C . LEU B 1 19 ? -26.797 -1.301 69.938 1 45.28 19 LEU B C 1
ATOM 3841 O O . LEU B 1 19 ? -26.203 -1.949 69.062 1 45.28 19 LEU B O 1
ATOM 3845 N N . SER B 1 20 ? -26.203 -0.777 71 1 49.53 20 SER B N 1
ATOM 3846 C CA . SER B 1 20 ? -24.812 -1.087 71.312 1 49.53 20 SER B CA 1
ATOM 3847 C C . SER B 1 20 ? -24.609 -2.586 71.5 1 49.53 20 SER B C 1
ATOM 3849 O O . SER B 1 20 ? -23.562 -3.129 71.125 1 49.53 20 SER B O 1
ATOM 3851 N N . TRP B 1 21 ? -25.625 -3.111 72.188 1 52.09 21 TRP B N 1
ATOM 3852 C CA . TRP B 1 21 ? -25.625 -4.551 72.438 1 52.09 21 TRP B CA 1
ATOM 3853 C C . TRP B 1 21 ? -25.734 -5.324 71.125 1 52.09 21 TRP B C 1
ATOM 3855 O O . TRP B 1 21 ? -25.047 -6.332 70.938 1 52.09 21 TRP B O 1
ATOM 3865 N N . LEU B 1 22 ? -26.766 -4.895 70.438 1 46.34 22 LEU B N 1
ATOM 3866 C CA . LEU B 1 22 ? -26.953 -5.566 69.188 1 46.34 22 LEU B CA 1
ATOM 3867 C C . LEU B 1 22 ? -25.656 -5.562 68.375 1 46.34 22 LEU B C 1
ATOM 3869 O O . LEU B 1 22 ? -25.312 -6.566 67.75 1 46.34 22 LEU B O 1
ATOM 3873 N N . ILE B 1 23 ? -25.016 -4.359 68.312 1 51.19 23 ILE B N 1
ATOM 3874 C CA . ILE B 1 23 ? -23.812 -4.168 67.5 1 51.19 23 ILE B CA 1
ATOM 3875 C C . ILE B 1 23 ? -22.656 -4.969 68.062 1 51.19 23 ILE B C 1
ATOM 3877 O O . ILE B 1 23 ? -21.797 -5.453 67.375 1 51.19 23 ILE B O 1
ATOM 3881 N N . THR B 1 24 ? -22.688 -5.137 69.5 1 51 24 THR B N 1
ATOM 3882 C CA . THR B 1 24 ? -21.656 -5.848 70.25 1 51 24 THR B CA 1
ATOM 3883 C C . THR B 1 24 ? -21.875 -7.355 70.188 1 51 24 THR B C 1
ATOM 3885 O O . THR B 1 24 ? -21.078 -8.133 70.688 1 51 24 THR B O 1
ATOM 3888 N N . THR B 1 25 ? -23.156 -7.719 70 1 50.16 25 THR B N 1
ATOM 3889 C CA . THR B 1 25 ? -23.312 -9.164 70.125 1 50.16 25 THR B CA 1
ATOM 3890 C C . THR B 1 25 ? -22.609 -9.852 68.938 1 50.16 25 THR B C 1
ATOM 3892 O O . THR B 1 25 ? -22.688 -9.398 67.812 1 50.16 25 THR B O 1
ATOM 3895 N N . ARG B 1 26 ? -21.703 -10.852 69.375 1 56.56 26 ARG B N 1
ATOM 3896 C CA . ARG B 1 26 ? -20.766 -11.555 68.5 1 56.56 26 ARG B CA 1
ATOM 3897 C C . ARG B 1 26 ? -21.484 -12.133 67.25 1 56.56 26 ARG B C 1
ATOM 3899 O O . ARG B 1 26 ? -20.953 -12.094 66.125 1 56.56 26 ARG B O 1
ATOM 3906 N N . LEU B 1 27 ? -22.734 -12.453 67.562 1 60.12 27 LEU B N 1
ATOM 3907 C CA . LEU B 1 27 ? -23.422 -13.156 66.5 1 60.12 27 LEU B CA 1
ATOM 3908 C C . LEU B 1 27 ? -23.844 -12.188 65.375 1 60.12 27 LEU B C 1
ATOM 3910 O O . LEU B 1 27 ? -23.719 -12.5 64.188 1 60.12 27 LEU B O 1
ATOM 3914 N N . VAL B 1 28 ? -24.359 -11.086 65.812 1 57.81 28 VAL B N 1
ATOM 3915 C CA . VAL B 1 28 ? -24.797 -10.125 64.812 1 57.81 28 VAL B CA 1
ATOM 3916 C C . VAL B 1 28 ? -23.609 -9.594 64.062 1 57.81 28 VAL B C 1
ATOM 3918 O O . VAL B 1 28 ? -23.672 -9.422 62.844 1 57.81 28 VAL B O 1
ATOM 3921 N N . ARG B 1 29 ? -22.422 -9.438 64.812 1 54.78 29 ARG B N 1
ATOM 3922 C CA . ARG B 1 29 ? -21.219 -9.008 64.125 1 54.78 29 ARG B CA 1
ATOM 3923 C C . ARG B 1 29 ? -20.781 -10.031 63.062 1 54.78 29 ARG B C 1
ATOM 3925 O O . ARG B 1 29 ? -20.391 -9.672 61.969 1 54.78 29 ARG B O 1
ATOM 3932 N N . ILE B 1 30 ? -20.938 -11.281 63.344 1 60.09 30 ILE B N 1
ATOM 3933 C CA . ILE B 1 30 ? -20.594 -12.344 62.406 1 60.09 30 ILE B CA 1
ATOM 3934 C C . ILE B 1 30 ? -21.516 -12.297 61.188 1 60.09 30 ILE B C 1
ATOM 3936 O O . ILE B 1 30 ? -21.047 -12.43 60.062 1 60.09 30 ILE B O 1
ATOM 3940 N N . ILE B 1 31 ? -22.766 -12.023 61.531 1 60.69 31 ILE B N 1
ATOM 3941 C CA . ILE B 1 31 ? -23.719 -12.047 60.438 1 60.69 31 ILE B CA 1
ATOM 3942 C C . ILE B 1 31 ? -23.469 -10.859 59.531 1 60.69 31 ILE B C 1
ATOM 3944 O O . ILE B 1 31 ? -23.469 -11 58.281 1 60.69 31 ILE B O 1
ATOM 3948 N N . VAL B 1 32 ? -23.234 -9.75 60.156 1 58.06 32 VAL B N 1
ATOM 3949 C CA . VAL B 1 32 ? -23 -8.555 59.344 1 58.06 32 VAL B CA 1
ATOM 3950 C C . VAL B 1 32 ? -21.672 -8.703 58.594 1 58.06 32 VAL B C 1
ATOM 3952 O O . VAL B 1 32 ? -21.594 -8.398 57.406 1 58.06 32 VAL B O 1
ATOM 3955 N N . ILE B 1 33 ? -20.547 -9.258 59.312 1 57.03 33 ILE B N 1
ATOM 3956 C CA . ILE B 1 33 ? -19.281 -9.469 58.625 1 57.03 33 ILE B CA 1
ATOM 3957 C C . ILE B 1 33 ? -19.453 -10.508 57.5 1 57.03 33 ILE B C 1
ATOM 3959 O O . ILE B 1 33 ? -18.938 -10.336 56.406 1 57.03 33 ILE B O 1
ATOM 3963 N N . SER B 1 34 ? -20.188 -11.539 57.781 1 59.91 34 SER B N 1
ATOM 3964 C CA . SER B 1 34 ? -20.438 -12.539 56.75 1 59.91 34 SER B CA 1
ATOM 3965 C C . SER B 1 34 ? -21.172 -11.93 55.562 1 59.91 34 SER B C 1
ATOM 3967 O O . SER B 1 34 ? -20.844 -12.211 54.406 1 59.91 34 SER B O 1
ATOM 3969 N N . PHE B 1 35 ? -22.141 -11.109 55.906 1 58.12 35 PHE B N 1
ATOM 3970 C CA . PHE B 1 35 ? -22.891 -10.492 54.812 1 58.12 35 PHE B CA 1
ATOM 3971 C C . PHE B 1 35 ? -22 -9.562 54 1 58.12 35 PHE B C 1
ATOM 3973 O O . PHE B 1 35 ? -22.031 -9.578 52.781 1 58.12 35 PHE B O 1
ATOM 3980 N N . ILE B 1 36 ? -21.188 -8.727 54.75 1 53.28 36 ILE B N 1
ATOM 3981 C CA . ILE B 1 36 ? -20.297 -7.789 54.062 1 53.28 36 ILE B CA 1
ATOM 3982 C C . ILE B 1 36 ? -19.25 -8.555 53.25 1 53.28 36 ILE B C 1
ATOM 3984 O O . ILE B 1 36 ? -18.969 -8.211 52.094 1 53.28 36 ILE B O 1
ATOM 3988 N N . THR B 1 37 ? -18.672 -9.695 53.75 1 54.5 37 THR B N 1
ATOM 3989 C CA . THR B 1 37 ? -17.75 -10.547 53 1 54.5 37 THR B CA 1
ATOM 3990 C C . THR B 1 37 ? -18.469 -11.203 51.812 1 54.5 37 THR B C 1
ATOM 3992 O O . THR B 1 37 ? -17.922 -11.258 50.719 1 54.5 37 THR B O 1
ATOM 3995 N N . PHE B 1 38 ? -19.641 -11.672 52.062 1 56.94 38 PHE B N 1
ATOM 3996 C CA . PHE B 1 38 ? -20.391 -12.305 50.969 1 56.94 38 PHE B CA 1
ATOM 3997 C C . PHE B 1 38 ? -20.719 -11.289 49.875 1 56.94 38 PHE B C 1
ATOM 3999 O O . PHE B 1 38 ? -20.578 -11.57 48.688 1 56.94 38 PHE B O 1
ATOM 4006 N N . SER B 1 39 ? -21.25 -10.164 50.344 1 50.22 39 SER B N 1
ATOM 4007 C CA . SER B 1 39 ? -21.516 -9.117 49.344 1 50.22 39 SER B CA 1
ATOM 4008 C C . SER B 1 39 ? -20.234 -8.711 48.625 1 50.22 39 SER B C 1
ATOM 4010 O O . SER B 1 39 ? -20.25 -8.461 47.438 1 50.22 39 SER B O 1
ATOM 4012 N N . ALA B 1 40 ? -19.078 -8.578 49.438 1 51.81 40 ALA B N 1
ATOM 4013 C CA . ALA B 1 40 ? -17.797 -8.281 48.812 1 51.81 40 ALA B CA 1
ATOM 4014 C C . ALA B 1 40 ? -17.391 -9.391 47.844 1 51.81 40 ALA B C 1
ATOM 4016 O O . ALA B 1 40 ? -16.922 -9.109 46.75 1 51.81 40 ALA B O 1
ATOM 4017 N N . ILE B 1 41 ? -17.609 -10.648 48.156 1 54.88 41 ILE B N 1
ATOM 4018 C CA . ILE B 1 41 ? -17.375 -11.781 47.25 1 54.88 41 ILE B CA 1
ATOM 4019 C C . ILE B 1 41 ? -18.328 -11.719 46.062 1 54.88 41 ILE B C 1
ATOM 4021 O O . ILE B 1 41 ? -17.906 -11.922 44.938 1 54.88 41 ILE B O 1
ATOM 4025 N N . PHE B 1 42 ? -19.547 -11.484 46.406 1 49.31 42 PHE B N 1
ATOM 4026 C CA . PHE B 1 42 ? -20.547 -11.484 45.344 1 49.31 42 PHE B CA 1
ATOM 4027 C C . PHE B 1 42 ? -20.312 -10.336 44.375 1 49.31 42 PHE B C 1
ATOM 4029 O O . PHE B 1 42 ? -20.375 -10.516 43.156 1 49.31 42 PHE B O 1
ATOM 4036 N N . SER B 1 43 ? -20.156 -9.086 44.906 1 41.62 43 SER B N 1
ATOM 4037 C CA . SER B 1 43 ? -19.734 -7.988 44.031 1 41.62 43 SER B CA 1
ATOM 4038 C C . SER B 1 43 ? -18.391 -8.289 43.375 1 41.62 43 SER B C 1
ATOM 4040 O O . SER B 1 43 ? -18.172 -7.949 42.219 1 41.62 43 SER B O 1
ATOM 4042 N N . PHE B 1 44 ? -17.359 -9.023 44.094 1 45.38 44 PHE B N 1
ATOM 4043 C CA . PHE B 1 44 ? -16.156 -9.516 43.438 1 45.38 44 PHE B CA 1
ATOM 4044 C C . PHE B 1 44 ? -16.516 -10.57 42.406 1 45.38 44 PHE B C 1
ATOM 4046 O O . PHE B 1 44 ? -15.961 -10.57 41.312 1 45.38 44 PHE B O 1
ATOM 4053 N N . THR B 1 45 ? -17.406 -11.414 42.625 1 44.72 45 THR B N 1
ATOM 4054 C CA . THR B 1 45 ? -17.812 -12.43 41.656 1 44.72 45 THR B CA 1
ATOM 4055 C C . THR B 1 45 ? -18.578 -11.789 40.5 1 44.72 45 THR B C 1
ATOM 4057 O O . THR B 1 45 ? -18.438 -12.211 39.344 1 44.72 45 THR B O 1
ATOM 4060 N N . HIS B 1 46 ? -19.562 -10.953 40.75 1 38.16 46 HIS B N 1
ATOM 4061 C CA . HIS B 1 46 ? -20.266 -10.281 39.688 1 38.16 46 HIS B CA 1
ATOM 4062 C C . HIS B 1 46 ? -19.297 -9.445 38.844 1 38.16 46 HIS B C 1
ATOM 4064 O O . HIS B 1 46 ? -19.438 -9.398 37.594 1 38.16 46 HIS B O 1
ATOM 4070 N N . LEU B 1 47 ? -18.391 -8.57 39.469 1 34.78 47 LEU B N 1
ATOM 4071 C CA . LEU B 1 47 ? -17.312 -7.887 38.75 1 34.78 47 LEU B CA 1
ATOM 4072 C C . LEU B 1 47 ? -16.375 -8.891 38.094 1 34.78 47 LEU B C 1
ATOM 4074 O O . LEU B 1 47 ? -15.867 -8.648 37 1 34.78 47 LEU B O 1
ATOM 4078 N N . PHE B 1 48 ? -16.219 -10.102 38.438 1 37.38 48 PHE B N 1
ATOM 4079 C CA . PHE B 1 48 ? -15.727 -11.328 37.812 1 37.38 48 PHE B CA 1
ATOM 4080 C C . PHE B 1 48 ? -16.672 -11.812 36.719 1 37.38 48 PHE B C 1
ATOM 4082 O O . PHE B 1 48 ? -16.234 -12.312 35.688 1 37.38 48 PHE B O 1
ATOM 4089 N N . ARG B 1 49 ? -17.875 -12.039 36.969 1 34.88 49 ARG B N 1
ATOM 4090 C CA . ARG B 1 49 ? -18.781 -12.602 35.969 1 34.88 49 ARG B CA 1
ATOM 4091 C C . ARG B 1 49 ? -19.016 -11.617 34.844 1 34.88 49 ARG B C 1
ATOM 4093 O O . ARG B 1 49 ? -19.25 -12.023 33.688 1 34.88 49 ARG B O 1
ATOM 4100 N N . GLY B 1 50 ? -19.344 -10.281 35.031 1 31.45 50 GLY B N 1
ATOM 4101 C CA . GLY B 1 50 ? -19.172 -9.305 33.969 1 31.45 50 GLY B CA 1
ATOM 4102 C C . GLY B 1 50 ? -17.812 -9.383 33.312 1 31.45 50 GLY B C 1
ATOM 4103 O O . GLY B 1 50 ? -17.531 -8.648 32.344 1 31.45 50 GLY B O 1
ATOM 4104 N N . PHE B 1 51 ? -16.672 -9.992 33.781 1 30.84 51 PHE B N 1
ATOM 4105 C CA . PHE B 1 51 ? -15.719 -10.82 33.062 1 30.84 51 PHE B CA 1
ATOM 4106 C C . PHE B 1 51 ? -16.422 -11.922 32.281 1 30.84 51 PHE B C 1
ATOM 4108 O O . PHE B 1 51 ? -16.016 -12.289 31.188 1 30.84 51 PHE B O 1
ATOM 4115 N N . TYR B 1 52 ? -17.188 -12.664 32.875 1 28.95 52 TYR B N 1
ATOM 4116 C CA . TYR B 1 52 ? -17.672 -13.875 32.25 1 28.95 52 TYR B CA 1
ATOM 4117 C C . TYR B 1 52 ? -18.688 -13.547 31.156 1 28.95 52 TYR B C 1
ATOM 4119 O O . TYR B 1 52 ? -18.688 -14.156 30.094 1 28.95 52 TYR B O 1
ATOM 4127 N N . PHE B 1 53 ? -19.984 -13.359 31.516 1 29.03 53 PHE B N 1
ATOM 4128 C CA . PHE B 1 53 ? -21.109 -13.664 30.641 1 29.03 53 PHE B CA 1
ATOM 4129 C C . PHE B 1 53 ? -21.344 -12.523 29.656 1 29.03 53 PHE B C 1
ATOM 4131 O O . PHE B 1 53 ? -21.844 -12.742 28.547 1 29.03 53 PHE B O 1
ATOM 4138 N N . GLY B 1 54 ? -21.844 -11.438 30.172 1 27.58 54 GLY B N 1
ATOM 4139 C CA . GLY B 1 54 ? -22.797 -10.641 29.422 1 27.58 54 GLY B CA 1
ATOM 4140 C C . GLY B 1 54 ? -22.188 -10.008 28.172 1 27.58 54 GLY B C 1
ATOM 4141 O O . GLY B 1 54 ? -22.781 -9.094 27.594 1 27.58 54 GLY B O 1
ATOM 4142 N N . ARG B 1 55 ? -20.875 -9.82 28.297 1 27.95 55 ARG B N 1
ATOM 4143 C CA . ARG B 1 55 ? -20.359 -8.922 27.281 1 27.95 55 ARG B CA 1
ATOM 4144 C C . ARG B 1 55 ? -20.672 -9.461 25.875 1 27.95 55 ARG B C 1
ATOM 4146 O O . ARG B 1 55 ? -20.516 -10.656 25.625 1 27.95 55 ARG B O 1
ATOM 4153 N N . SER B 1 56 ? -21.609 -8.836 25.266 1 24.56 56 SER B N 1
ATOM 4154 C CA . SER B 1 56 ? -22 -9.258 23.922 1 24.56 56 SER B CA 1
ATOM 4155 C C . SER B 1 56 ? -20.859 -9.984 23.219 1 24.56 56 SER B C 1
ATOM 4157 O O . SER B 1 56 ? -19.719 -9.523 23.234 1 24.56 56 SER B O 1
ATOM 4159 N N . LYS B 1 57 ? -21 -11.234 23.141 1 23.86 57 LYS B N 1
ATOM 4160 C CA . LYS B 1 57 ? -20.016 -12.195 22.656 1 23.86 57 LYS B CA 1
ATOM 4161 C C . LYS B 1 57 ? -19.219 -11.609 21.5 1 23.86 57 LYS B C 1
ATOM 4163 O O . LYS B 1 57 ? -19.703 -11.539 20.375 1 23.86 57 LYS B O 1
ATOM 4168 N N . ILE B 1 58 ? -18.609 -10.508 21.891 1 25.27 58 ILE B N 1
ATOM 4169 C CA . ILE B 1 58 ? -17.531 -10.195 20.953 1 25.27 58 ILE B CA 1
ATOM 4170 C C . ILE B 1 58 ? -16.906 -11.484 20.438 1 25.27 58 ILE B C 1
ATOM 4172 O O . ILE B 1 58 ? -16.438 -12.312 21.219 1 25.27 58 ILE B O 1
ATOM 4176 N N . LEU B 1 59 ? -17.562 -12.031 19.422 1 27.19 59 LEU B N 1
ATOM 4177 C CA . LEU B 1 59 ? -16.859 -13.203 18.906 1 27.19 59 LEU B CA 1
ATOM 4178 C C . LEU B 1 59 ? -15.406 -13.227 19.406 1 27.19 59 LEU B C 1
ATOM 4180 O O . LEU B 1 59 ? -14.719 -12.211 19.344 1 27.19 59 LEU B O 1
ATOM 4184 N N . HIS B 1 60 ? -15.211 -13.883 20.531 1 29.14 60 HIS B N 1
ATOM 4185 C CA . HIS B 1 60 ? -13.844 -14.023 21.031 1 29.14 60 HIS B CA 1
ATOM 4186 C C . HIS B 1 60 ? -12.836 -13.969 19.891 1 29.14 60 HIS B C 1
ATOM 4188 O O . HIS B 1 60 ? -12.977 -14.695 18.891 1 29.14 60 HIS B O 1
ATOM 4194 N N . PRO B 1 61 ? -12.438 -12.742 19.594 1 32.12 61 PRO B N 1
ATOM 4195 C CA . PRO B 1 61 ? -11.398 -12.734 18.562 1 32.12 61 PRO B CA 1
ATOM 4196 C C . PRO B 1 61 ? -10.578 -14.023 18.547 1 32.12 61 PRO B C 1
ATOM 4198 O O . PRO B 1 61 ? -10.281 -14.586 19.594 1 32.12 61 PRO B O 1
ATOM 4201 N N . ILE B 1 62 ? -11.07 -15.016 17.766 1 36.19 62 ILE B N 1
ATOM 4202 C CA . ILE B 1 62 ? -10.039 -16.031 17.594 1 36.19 62 ILE B CA 1
ATOM 4203 C C . ILE B 1 62 ? -8.672 -15.453 17.953 1 36.19 62 ILE B C 1
ATOM 4205 O O . ILE B 1 62 ? -8.258 -14.43 17.406 1 36.19 62 ILE B O 1
ATOM 4209 N N . SER B 1 63 ? -8.414 -15.484 19.312 1 40.22 63 SER B N 1
ATOM 4210 C CA . SER B 1 63 ? -7.102 -14.961 19.656 1 40.22 63 SER B CA 1
ATOM 4211 C C . SER B 1 63 ? -6.148 -15.008 18.469 1 40.22 63 SER B C 1
ATOM 4213 O O . SER B 1 63 ? -5.949 -16.062 17.875 1 40.22 63 SER B O 1
ATOM 4215 N N . ARG B 1 64 ? -6.309 -14.023 17.797 1 42.88 64 ARG B N 1
ATOM 4216 C CA . ARG B 1 64 ? -5.328 -13.977 16.719 1 42.88 64 ARG B CA 1
ATOM 4217 C C . ARG B 1 64 ? -4.016 -14.625 17.125 1 42.88 64 ARG B C 1
ATOM 4219 O O . ARG B 1 64 ? -3.465 -14.305 18.188 1 42.88 64 ARG B O 1
ATOM 4226 N N . THR B 1 65 ? -4.027 -15.906 16.812 1 38.03 65 THR B N 1
ATOM 4227 C CA . THR B 1 65 ? -2.791 -16.609 17.109 1 38.03 65 THR B CA 1
ATOM 4228 C C . THR B 1 65 ? -1.624 -15.641 17.25 1 38.03 65 THR B C 1
ATOM 4230 O O . THR B 1 65 ? -0.606 -15.961 17.859 1 38.03 65 THR B O 1
ATOM 4233 N N . TYR B 1 66 ? -1.749 -14.422 16.531 1 41.34 66 TYR B N 1
ATOM 4234 C CA . TYR B 1 66 ? -0.58 -13.555 16.594 1 41.34 66 TYR B CA 1
ATOM 4235 C C . TYR B 1 66 ? -0.678 -12.602 17.781 1 41.34 66 TYR B C 1
ATOM 4237 O O . TYR B 1 66 ? 0.286 -11.906 18.125 1 41.34 66 TYR B O 1
ATOM 4245 N N . ASP B 1 67 ? -1.811 -12.297 18.266 1 41.91 67 ASP B N 1
ATOM 4246 C CA . ASP B 1 67 ? -1.892 -11.367 19.375 1 41.91 67 ASP B CA 1
ATOM 4247 C C . ASP B 1 67 ? -1.289 -11.969 20.641 1 41.91 67 ASP B C 1
ATOM 4249 O O . ASP B 1 67 ? -1.185 -11.297 21.672 1 41.91 67 ASP B O 1
ATOM 4253 N N . THR B 1 68 ? -1.515 -13.219 20.812 1 38.34 68 THR B N 1
ATOM 4254 C CA . THR B 1 68 ? -0.851 -13.594 22.062 1 38.34 68 THR B CA 1
ATOM 4255 C C . THR B 1 68 ? 0.613 -13.164 22.047 1 38.34 68 THR B C 1
ATOM 4257 O O . THR B 1 68 ? 1.217 -13.039 20.984 1 38.34 68 THR B O 1
ATOM 4260 N N . ASN B 1 69 ? 1.08 -12.578 23.188 1 39.69 69 ASN B N 1
ATOM 4261 C CA . ASN B 1 69 ? 2.395 -12.031 23.5 1 39.69 69 ASN B CA 1
ATOM 4262 C C . ASN B 1 69 ? 3.496 -12.711 22.703 1 39.69 69 ASN B C 1
ATOM 4264 O O . ASN B 1 69 ? 4.684 -12.461 22.922 1 39.69 69 ASN B O 1
ATOM 4268 N N . GLN B 1 70 ? 3.273 -13.977 22.266 1 43.09 70 GLN B N 1
ATOM 4269 C CA . GLN B 1 70 ? 4.453 -14.57 21.641 1 43.09 70 GLN B CA 1
ATOM 4270 C C . GLN B 1 70 ? 4.812 -13.844 20.344 1 43.09 70 GLN B C 1
ATOM 4272 O O . GLN B 1 70 ? 4.027 -13.031 19.844 1 43.09 70 GLN B O 1
ATOM 4277 N N . ILE B 1 71 ? 5.914 -14.352 19.594 1 47.25 71 ILE B N 1
ATOM 4278 C CA . ILE B 1 71 ? 6.688 -13.883 18.438 1 47.25 71 ILE B CA 1
ATOM 4279 C C . ILE B 1 71 ? 5.766 -13.719 17.234 1 47.25 71 ILE B C 1
ATOM 4281 O O . ILE B 1 71 ? 5.215 -14.703 16.734 1 47.25 71 ILE B O 1
ATOM 4285 N N . SER B 1 72 ? 5 -12.57 17.188 1 58.41 72 SER B N 1
ATOM 4286 C CA . SER B 1 72 ? 4.25 -12.266 15.977 1 58.41 72 SER B CA 1
ATOM 4287 C C . SER B 1 72 ? 5.047 -12.633 14.727 1 58.41 72 SER B C 1
ATOM 4289 O O . SER B 1 72 ? 6.266 -12.43 14.68 1 58.41 72 SER B O 1
ATOM 4291 N N . PRO B 1 73 ? 4.418 -13.555 13.875 1 67.12 73 PRO B N 1
ATOM 4292 C CA . PRO B 1 73 ? 5.09 -13.875 12.609 1 67.12 73 PRO B CA 1
ATOM 4293 C C . PRO B 1 73 ? 5.703 -12.648 11.938 1 67.12 73 PRO B C 1
ATOM 4295 O O . PRO B 1 73 ? 6.738 -12.758 11.273 1 67.12 73 PRO B O 1
ATOM 4298 N N . LEU B 1 74 ? 5.113 -11.484 12.359 1 73.56 74 LEU B N 1
ATOM 4299 C CA . LEU B 1 74 ? 5.652 -10.273 11.75 1 73.56 74 LEU B CA 1
ATOM 4300 C C . LEU B 1 74 ? 6.984 -9.891 12.391 1 73.56 74 LEU B C 1
ATOM 4302 O O . LEU B 1 74 ? 7.871 -9.359 11.719 1 73.56 74 LEU B O 1
ATOM 4306 N N . SER B 1 75 ? 7.094 -10.227 13.688 1 69.06 75 SER B N 1
ATOM 4307 C CA . SER B 1 75 ? 8.297 -9.828 14.406 1 69.06 75 SER B CA 1
ATOM 4308 C C . SER B 1 75 ? 9.508 -10.641 13.961 1 69.06 75 SER B C 1
ATOM 4310 O O . SER B 1 75 ? 10.648 -10.211 14.148 1 69.06 75 SER B O 1
ATOM 4312 N N . GLU B 1 76 ? 9.234 -11.75 13.297 1 71 76 GLU B N 1
ATOM 4313 C CA . GLU B 1 76 ? 10.32 -12.617 12.828 1 71 76 GLU B CA 1
ATOM 4314 C C . GLU B 1 76 ? 10.828 -12.164 11.461 1 71 76 GLU B C 1
ATOM 4316 O O . GLU B 1 76 ? 11.922 -12.555 11.047 1 71 76 GLU B O 1
ATOM 4321 N N . MET B 1 77 ? 10.188 -11.305 10.922 1 82.5 77 MET B N 1
ATOM 4322 C CA . MET B 1 77 ? 10.539 -10.875 9.57 1 82.5 77 MET B CA 1
ATOM 4323 C C . MET B 1 77 ? 11.516 -9.703 9.609 1 82.5 77 MET B C 1
ATOM 4325 O O . MET B 1 77 ? 11.477 -8.891 10.531 1 82.5 77 MET B O 1
ATOM 4329 N N . ASN B 1 78 ? 12.375 -9.656 8.633 1 81.81 78 ASN B N 1
ATOM 4330 C CA . ASN B 1 78 ? 13.281 -8.523 8.492 1 81.81 78 ASN B CA 1
ATOM 4331 C C . ASN B 1 78 ? 12.523 -7.223 8.258 1 81.81 78 ASN B C 1
ATOM 4333 O O . ASN B 1 78 ? 11.5 -7.211 7.57 1 81.81 78 ASN B O 1
ATOM 4337 N N . ASN B 1 79 ? 13.078 -6.129 8.828 1 80.94 79 ASN B N 1
ATOM 4338 C CA . ASN B 1 79 ? 12.414 -4.832 8.734 1 80.94 79 ASN B CA 1
ATOM 4339 C C . ASN B 1 79 ? 12.289 -4.371 7.285 1 80.94 79 ASN B C 1
ATOM 4341 O O . ASN B 1 79 ? 11.273 -3.789 6.898 1 80.94 79 ASN B O 1
ATOM 4345 N N . LEU B 1 80 ? 13.336 -4.652 6.566 1 84.75 80 LEU B N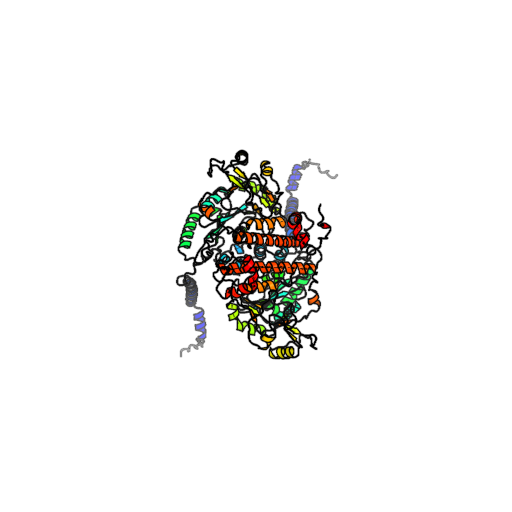 1
ATOM 4346 C CA . LEU B 1 80 ? 13.305 -4.219 5.176 1 84.75 80 LEU B CA 1
ATOM 4347 C C . LEU B 1 80 ? 12.156 -4.883 4.426 1 84.75 80 LEU B C 1
ATOM 4349 O O . LEU B 1 80 ? 11.484 -4.242 3.611 1 84.75 80 LEU B O 1
ATOM 4353 N N . TYR B 1 81 ? 12.008 -6.137 4.781 1 88.5 81 TYR B N 1
ATOM 4354 C CA . TYR B 1 81 ? 10.922 -6.887 4.164 1 88.5 81 TYR B CA 1
ATOM 4355 C C . TYR B 1 81 ? 9.57 -6.336 4.598 1 88.5 81 TYR B C 1
ATOM 4357 O O . TYR B 1 81 ? 8.688 -6.109 3.764 1 88.5 81 TYR B O 1
ATOM 4365 N N . ARG B 1 82 ? 9.391 -6 5.836 1 88.31 82 ARG B N 1
ATOM 4366 C CA . ARG B 1 82 ? 8.148 -5.438 6.355 1 88.31 82 ARG B CA 1
ATOM 4367 C C . ARG B 1 82 ? 7.879 -4.062 5.754 1 88.31 82 ARG B C 1
ATOM 4369 O O . ARG B 1 82 ? 6.762 -3.787 5.301 1 88.31 82 ARG B O 1
ATOM 4376 N N . PHE B 1 83 ? 8.859 -3.201 5.652 1 88.44 83 PHE B N 1
ATOM 4377 C CA . PHE B 1 83 ? 8.695 -1.844 5.148 1 88.44 83 PHE B CA 1
ATOM 4378 C C . PHE B 1 83 ? 8.414 -1.852 3.65 1 88.44 83 PHE B C 1
ATOM 4380 O O . PHE B 1 83 ? 7.676 -0.999 3.148 1 88.44 83 PHE B O 1
ATOM 4387 N N . SER B 1 84 ? 9.008 -2.826 3.008 1 90.31 84 SER B N 1
ATOM 4388 C CA . SER B 1 84 ? 8.75 -2.918 1.573 1 90.31 84 SER B CA 1
ATOM 4389 C C . SER B 1 84 ? 7.266 -3.102 1.282 1 90.31 84 SER B C 1
ATOM 4391 O O . SER B 1 84 ? 6.738 -2.521 0.331 1 90.31 84 SER B O 1
ATOM 4393 N N . LYS B 1 85 ? 6.625 -3.908 2.135 1 92.31 85 LYS B N 1
ATOM 4394 C CA . LYS B 1 85 ? 5.191 -4.117 1.941 1 92.31 85 LYS B CA 1
ATOM 4395 C C . LYS B 1 85 ? 4.391 -2.9 2.391 1 92.31 85 LYS B C 1
ATOM 4397 O O . LYS B 1 85 ? 3.369 -2.564 1.788 1 92.31 85 LYS B O 1
ATOM 4402 N N . MET B 1 86 ? 4.863 -2.232 3.4 1 91.25 86 MET B N 1
ATOM 4403 C CA . MET B 1 86 ? 4.164 -1.063 3.924 1 91.25 86 MET B CA 1
ATOM 4404 C C . MET B 1 86 ? 4.199 0.087 2.924 1 91.25 86 MET B C 1
ATOM 4406 O O . MET B 1 86 ? 3.291 0.918 2.893 1 91.25 86 MET B O 1
ATOM 4410 N N . HIS B 1 87 ? 5.25 0.127 2.213 1 89.38 87 HIS B N 1
ATOM 4411 C CA . HIS B 1 87 ? 5.469 1.199 1.246 1 89.38 87 HIS B CA 1
ATOM 4412 C C . HIS B 1 87 ? 5.68 0.642 -0.157 1 89.38 87 HIS B C 1
ATOM 4414 O O . HIS B 1 87 ? 6.66 0.985 -0.823 1 89.38 87 HIS B O 1
ATOM 4420 N N . SER B 1 88 ? 4.688 -0.106 -0.583 1 87.56 88 SER B N 1
ATOM 4421 C CA . SER B 1 88 ? 4.816 -0.918 -1.788 1 87.56 88 SER B CA 1
ATOM 4422 C C . SER B 1 88 ? 4.91 -0.046 -3.035 1 87.56 88 SER B C 1
ATOM 4424 O O . SER B 1 88 ? 5.34 -0.511 -4.094 1 87.56 88 SER B O 1
ATOM 4426 N N . LYS B 1 89 ? 4.566 1.224 -2.971 1 82.69 89 LYS B N 1
ATOM 4427 C CA . LYS B 1 89 ? 4.605 2.096 -4.141 1 82.69 89 LYS B CA 1
ATOM 4428 C C . LYS B 1 89 ? 5.891 2.92 -4.168 1 82.69 89 LYS B C 1
ATOM 4430 O O . LYS B 1 89 ? 6.168 3.613 -5.148 1 82.69 89 LYS B O 1
ATOM 4435 N N . THR B 1 90 ? 6.605 2.773 -3.094 1 80 90 THR B N 1
ATOM 4436 C CA . THR B 1 90 ? 7.84 3.545 -2.998 1 80 90 THR B CA 1
ATOM 4437 C C . THR B 1 90 ? 9.039 2.701 -3.416 1 80 90 THR B C 1
ATOM 4439 O O . THR B 1 90 ? 9.031 1.479 -3.248 1 80 90 THR B O 1
ATOM 4442 N N . SER B 1 91 ? 10.023 3.412 -3.963 1 75.88 91 SER B N 1
ATOM 4443 C CA . SER B 1 91 ? 11.227 2.721 -4.406 1 75.88 91 SER B CA 1
ATOM 4444 C C . SER B 1 91 ? 11.93 2.027 -3.24 1 75.88 91 SER B C 1
ATOM 4446 O O . SER B 1 91 ? 11.945 2.545 -2.121 1 75.88 91 SER B O 1
ATOM 4448 N N . LYS B 1 92 ? 12.508 0.944 -3.561 1 77.69 92 LYS B N 1
ATOM 4449 C CA . LYS B 1 92 ? 13.25 0.181 -2.561 1 77.69 92 LYS B CA 1
ATOM 4450 C C . LYS B 1 92 ? 14.406 0.998 -1.993 1 77.69 92 LYS B C 1
ATOM 4452 O O . LYS B 1 92 ? 14.797 0.817 -0.836 1 77.69 92 LYS B O 1
ATOM 4457 N N . LEU B 1 93 ? 14.859 1.852 -2.768 1 76.5 93 LEU B N 1
ATOM 4458 C CA . LEU B 1 93 ? 15.953 2.695 -2.311 1 76.5 93 LEU B CA 1
ATOM 4459 C C . LEU B 1 93 ? 15.547 3.504 -1.084 1 76.5 93 LEU B C 1
ATOM 4461 O O . LEU B 1 93 ? 16.328 3.656 -0.146 1 76.5 93 LEU B O 1
ATOM 4465 N N . PHE B 1 94 ? 14.344 3.951 -1.094 1 79.25 94 PHE B N 1
ATOM 4466 C CA . PHE B 1 94 ? 13.852 4.742 0.029 1 79.25 94 PHE B CA 1
ATOM 4467 C C . PHE B 1 94 ? 13.609 3.857 1.249 1 79.25 94 PHE B C 1
ATOM 4469 O O . PHE B 1 94 ? 14 4.215 2.363 1 79.25 94 PHE B O 1
ATOM 4476 N N . THR B 1 95 ? 13.047 2.691 0.988 1 83.38 95 THR B N 1
ATOM 4477 C CA . THR B 1 95 ? 12.734 1.818 2.111 1 83.38 95 THR B CA 1
ATOM 4478 C C . THR B 1 95 ? 14.008 1.237 2.719 1 83.38 95 THR B C 1
ATOM 4480 O O . THR B 1 95 ? 14.078 1.011 3.93 1 83.38 95 THR B O 1
ATOM 4483 N N . ASP B 1 96 ? 15.039 1.064 1.896 1 79.69 96 ASP B N 1
ATOM 4484 C CA . ASP B 1 96 ? 16.312 0.506 2.357 1 79.69 96 ASP B CA 1
ATOM 4485 C C . ASP B 1 96 ? 17.094 1.525 3.186 1 79.69 96 ASP B C 1
ATOM 4487 O O . ASP B 1 96 ? 17.969 1.155 3.971 1 79.69 96 ASP B O 1
ATOM 4491 N N . SER B 1 97 ? 16.719 2.717 3.016 1 80.06 97 SER B N 1
ATOM 4492 C CA . SER B 1 97 ? 17.5 3.771 3.66 1 80.06 97 SER B CA 1
ATOM 4493 C C . SER B 1 97 ? 16.703 4.449 4.766 1 80.06 97 SER B C 1
ATOM 4495 O O . SER B 1 97 ? 16.984 5.586 5.145 1 80.06 97 SER B O 1
ATOM 4497 N N . LEU B 1 98 ? 15.664 3.83 5.164 1 86.25 98 LEU B N 1
ATOM 4498 C CA . LEU B 1 98 ? 14.82 4.375 6.215 1 86.25 98 LEU B CA 1
ATOM 4499 C C . LEU B 1 98 ? 15.234 3.84 7.582 1 86.25 98 LEU B C 1
ATOM 4501 O O . LEU B 1 98 ? 15.359 2.627 7.766 1 86.25 98 LEU B O 1
ATOM 4505 N N . TYR B 1 99 ? 15.5 4.754 8.5 1 86.12 99 TYR B N 1
ATOM 4506 C CA . TYR B 1 99 ? 15.859 4.426 9.875 1 86.12 99 TYR B CA 1
ATOM 4507 C C . TYR B 1 99 ? 14.898 5.074 10.859 1 86.12 99 TYR B C 1
ATOM 4509 O O . TYR B 1 99 ? 15.164 6.164 11.375 1 86.12 99 TYR B O 1
ATOM 4517 N N . PRO B 1 100 ? 13.797 4.324 11.172 1 89.81 100 PRO B N 1
ATOM 4518 C CA . PRO B 1 100 ? 12.852 4.898 12.133 1 89.81 100 PRO B CA 1
ATOM 4519 C C . PRO B 1 100 ? 13.461 5.066 13.523 1 89.81 100 PRO B C 1
ATOM 4521 O O . PRO B 1 100 ? 14.258 4.234 13.961 1 89.81 100 PRO B O 1
ATOM 4524 N N . TYR B 1 101 ? 13.062 6.16 14.219 1 91.19 101 TYR B N 1
ATOM 4525 C CA . TYR B 1 101 ? 13.531 6.461 15.57 1 91.19 101 TYR B CA 1
ATOM 4526 C C . TYR B 1 101 ? 15.055 6.477 15.625 1 91.19 101 TYR B C 1
ATOM 4528 O O . TYR B 1 101 ? 15.656 5.875 16.516 1 91.19 101 TYR B O 1
ATOM 4536 N N . TYR B 1 102 ? 15.562 7.059 14.586 1 87.81 102 TYR B N 1
ATOM 4537 C CA . TYR B 1 102 ? 17 7.309 14.664 1 87.81 102 TYR B CA 1
ATOM 4538 C C . TYR B 1 102 ? 17.359 8.055 15.945 1 87.81 102 TYR B C 1
ATOM 4540 O O . TYR B 1 102 ? 18.344 7.738 16.594 1 87.81 102 TYR B O 1
ATOM 4548 N N . TYR B 1 103 ? 16.641 9.055 16.219 1 89.5 103 TYR B N 1
ATOM 4549 C CA . TYR B 1 103 ? 16.562 9.633 17.547 1 89.5 103 TYR B CA 1
ATOM 4550 C C . TYR B 1 103 ? 15.156 9.461 18.125 1 89.5 103 TYR B C 1
ATOM 4552 O O . TYR B 1 103 ? 14.172 9.82 17.484 1 89.5 103 TYR B O 1
ATOM 4560 N N . ARG B 1 104 ? 15.102 8.898 19.297 1 90.62 104 ARG B N 1
ATOM 4561 C CA . ARG B 1 104 ? 13.812 8.734 19.953 1 90.62 104 ARG B CA 1
ATOM 4562 C C . ARG B 1 104 ? 13.703 9.648 21.172 1 90.62 104 ARG B C 1
ATOM 4564 O O . ARG B 1 104 ? 14.609 9.688 22 1 90.62 104 ARG B O 1
ATOM 4571 N N . ALA B 1 105 ? 12.609 10.32 21.203 1 94.69 105 ALA B N 1
ATOM 4572 C CA . ALA B 1 105 ? 12.391 11.234 22.312 1 94.69 105 ALA B CA 1
ATOM 4573 C C . ALA B 1 105 ? 12.328 10.484 23.641 1 94.69 105 ALA B C 1
ATOM 4575 O O . ALA B 1 105 ? 11.797 9.367 23.703 1 94.69 105 ALA B O 1
ATOM 4576 N N . GLU B 1 106 ? 12.758 11.039 24.672 1 93.19 106 GLU B N 1
ATOM 4577 C CA . GLU B 1 106 ? 12.781 10.453 26 1 93.19 106 GLU B CA 1
ATOM 4578 C C . GLU B 1 106 ? 11.383 10.438 26.625 1 93.19 106 GLU B C 1
ATOM 4580 O O . GLU B 1 106 ? 11.008 9.469 27.297 1 93.19 106 GLU B O 1
ATOM 4585 N N . ARG B 1 107 ? 10.711 11.453 26.375 1 94.5 107 ARG B N 1
ATOM 4586 C CA . ARG B 1 107 ? 9.375 11.555 26.953 1 94.5 107 ARG B CA 1
ATOM 4587 C C . ARG B 1 107 ? 8.359 10.781 26.125 1 94.5 107 ARG B C 1
ATOM 4589 O O . ARG B 1 107 ? 8.391 10.836 24.891 1 94.5 107 ARG B O 1
ATOM 4596 N N . THR B 1 108 ? 7.547 10 26.734 1 93.12 108 THR B N 1
ATOM 4597 C CA . THR B 1 108 ? 6.41 9.359 26.078 1 93.12 108 THR B CA 1
ATOM 4598 C C . THR B 1 108 ? 5.195 10.289 26.094 1 93.12 108 THR B C 1
ATOM 4600 O O . THR B 1 108 ? 4.73 10.703 27.156 1 93.12 108 THR B O 1
ATOM 4603 N N . PRO B 1 109 ? 4.758 10.625 24.969 1 96.06 109 PRO B N 1
ATOM 4604 C CA . PRO B 1 109 ? 3.605 11.531 24.938 1 96.06 109 PRO B CA 1
ATOM 4605 C C . PRO B 1 109 ? 2.352 10.906 25.547 1 96.06 109 PRO B C 1
ATOM 4607 O O . PRO B 1 109 ? 2.203 9.68 25.547 1 96.06 109 PRO B O 1
ATOM 4610 N N . GLU B 1 110 ? 1.521 11.836 26.047 1 95.31 110 GLU B N 1
ATOM 4611 C CA . GLU B 1 110 ? 0.187 11.375 26.422 1 95.31 110 GLU B CA 1
ATOM 4612 C C . GLU B 1 110 ? -0.575 10.844 25.203 1 95.31 110 GLU B C 1
ATOM 4614 O O . GLU B 1 110 ? -0.438 11.375 24.094 1 95.31 110 GLU B O 1
ATOM 4619 N N . LEU B 1 111 ? -1.378 9.883 25.453 1 92.56 111 LEU B N 1
ATOM 4620 C CA . LEU B 1 111 ? -2.098 9.242 24.359 1 92.56 111 LEU B CA 1
ATOM 4621 C C . LEU B 1 111 ? -2.979 10.25 23.625 1 92.56 111 LEU B C 1
ATOM 4623 O O . LEU B 1 111 ? -3.113 10.188 22.406 1 92.56 111 LEU B O 1
ATOM 4627 N N . ASP B 1 112 ? -3.596 11.156 24.359 1 94.75 112 ASP B N 1
ATOM 4628 C CA . ASP B 1 112 ? -4.535 12.086 23.734 1 94.75 112 ASP B CA 1
ATOM 4629 C C . ASP B 1 112 ? -3.826 13.367 23.297 1 94.75 112 ASP B C 1
ATOM 4631 O O . ASP B 1 112 ? -4.473 14.383 23.031 1 94.75 112 ASP B O 1
ATOM 4635 N N . ASP B 1 113 ? -2.521 13.312 23.312 1 97.5 113 ASP B N 1
ATOM 4636 C CA . ASP B 1 113 ? -1.761 14.461 22.828 1 97.5 113 ASP B CA 1
ATOM 4637 C C . ASP B 1 113 ? -1.761 14.5 21.297 1 97.5 113 ASP B C 1
ATOM 4639 O O . ASP B 1 113 ? -2.271 13.578 20.641 1 97.5 113 ASP B O 1
ATOM 4643 N N . ILE B 1 114 ? -1.319 15.609 20.766 1 98.44 114 ILE B N 1
ATOM 4644 C CA . ILE B 1 114 ? -1.221 15.805 19.312 1 98.44 114 ILE B CA 1
ATOM 4645 C C . ILE B 1 114 ? 0.248 15.875 18.906 1 98.44 114 ILE B C 1
ATOM 4647 O O . ILE B 1 114 ? 0.975 16.781 19.328 1 98.44 114 ILE B O 1
ATOM 4651 N N . THR B 1 115 ? 0.696 14.891 18.156 1 98.56 115 THR B N 1
ATOM 4652 C CA . THR B 1 115 ? 2.061 14.867 17.641 1 98.56 115 THR B CA 1
ATOM 4653 C C . THR B 1 115 ? 2.154 15.633 16.328 1 98.56 115 THR B C 1
ATOM 4655 O O . THR B 1 115 ? 1.409 15.359 15.391 1 98.56 115 THR B O 1
ATOM 4658 N N . VAL B 1 116 ? 3.062 16.578 16.25 1 98.5 116 VAL B N 1
ATOM 4659 C CA . VAL B 1 116 ? 3.344 17.25 14.984 1 98.5 116 VAL B CA 1
ATOM 4660 C C . VAL B 1 116 ? 4.129 16.297 14.078 1 98.5 116 VAL B C 1
ATOM 4662 O O . VAL B 1 116 ? 5.16 15.758 14.477 1 98.5 116 VAL B O 1
ATOM 4665 N N . THR B 1 117 ? 3.605 16.047 12.906 1 97.94 117 THR B N 1
ATOM 4666 C CA . THR B 1 117 ? 4.328 15.312 11.875 1 97.94 117 THR B CA 1
ATOM 4667 C C . THR B 1 117 ? 4.867 16.266 10.812 1 97.94 117 THR B C 1
ATOM 4669 O O . THR B 1 117 ? 4.125 17.078 10.273 1 97.94 117 THR B O 1
ATOM 4672 N N . THR B 1 118 ? 6.16 16.141 10.531 1 94.94 118 THR B N 1
ATOM 4673 C CA . THR B 1 118 ? 6.738 17.125 9.609 1 94.94 118 THR B CA 1
ATOM 4674 C C . THR B 1 118 ? 7.957 16.547 8.898 1 94.94 118 THR B C 1
ATOM 4676 O O . THR B 1 118 ? 8.508 15.531 9.328 1 94.94 118 THR B O 1
ATOM 4679 N N . PHE B 1 119 ? 8.219 17.172 7.789 1 91.81 119 PHE B N 1
ATOM 4680 C CA . PHE B 1 119 ? 9.414 16.891 7.004 1 91.81 119 PHE B CA 1
ATOM 4681 C C . PHE B 1 119 ? 10.523 17.891 7.344 1 91.81 119 PHE B C 1
ATOM 4683 O O . PHE B 1 119 ? 10.258 19.078 7.562 1 91.81 119 PHE B O 1
ATOM 4690 N N . VAL B 1 120 ? 11.719 17.359 7.488 1 88.75 120 VAL B N 1
ATOM 4691 C CA . VAL B 1 120 ? 12.867 18.203 7.758 1 88.75 120 VAL B CA 1
ATOM 4692 C C . VAL B 1 120 ? 13.961 17.953 6.719 1 88.75 120 VAL B C 1
ATOM 4694 O O . VAL B 1 120 ? 14.398 16.812 6.547 1 88.75 120 VAL B O 1
ATOM 4697 N N . SER B 1 121 ? 14.32 19.016 6.094 1 82.12 121 SER B N 1
ATOM 4698 C CA . SER B 1 121 ? 15.43 18.906 5.148 1 82.12 121 SER B CA 1
ATOM 4699 C C . SER B 1 121 ? 16.766 18.875 5.875 1 82.12 121 SER B C 1
ATOM 4701 O O . SER B 1 121 ? 16.828 19.141 7.078 1 82.12 121 SER B O 1
ATOM 4703 N N . GLN B 1 122 ? 17.812 18.641 5.137 1 78 122 GLN B N 1
ATOM 4704 C CA . GLN B 1 122 ? 19.156 18.562 5.699 1 78 122 GLN B CA 1
ATOM 4705 C C . GLN B 1 122 ? 19.547 19.875 6.371 1 78 122 GLN B C 1
ATOM 4707 O O . GLN B 1 122 ? 20.234 19.875 7.391 1 78 122 GLN B O 1
ATOM 4712 N N . GLN B 1 123 ? 19.031 20.938 5.875 1 77.38 123 GLN B N 1
ATOM 4713 C CA . GLN B 1 123 ? 19.406 22.25 6.391 1 77.38 123 GLN B CA 1
ATOM 4714 C C . GLN B 1 123 ? 18.344 22.781 7.348 1 77.38 123 GLN B C 1
ATOM 4716 O O . GLN B 1 123 ? 18.422 23.922 7.809 1 77.38 123 GLN B O 1
ATOM 4721 N N . GLY B 1 124 ? 17.422 21.938 7.68 1 81.06 124 GLY B N 1
ATOM 4722 C CA . GLY B 1 124 ? 16.281 22.438 8.414 1 81.06 124 GLY B CA 1
ATOM 4723 C C . GLY B 1 124 ? 16.312 22.078 9.891 1 81.06 124 GLY B C 1
ATOM 4724 O O . GLY B 1 124 ? 15.289 22.156 10.578 1 81.06 124 GLY B O 1
ATOM 4725 N N . PHE B 1 125 ? 17.406 21.75 10.406 1 82.69 125 PHE B N 1
ATOM 4726 C CA . PHE B 1 125 ? 17.469 21.297 11.789 1 82.69 125 PHE B CA 1
ATOM 4727 C C . PHE B 1 125 ? 17.188 22.453 12.75 1 82.69 125 PHE B C 1
ATOM 4729 O O . PHE B 1 125 ? 16.562 22.266 13.789 1 82.69 125 PHE B O 1
ATOM 4736 N N . ASP B 1 126 ? 17.672 23.656 12.43 1 86.44 126 ASP B N 1
ATOM 4737 C CA . ASP B 1 126 ? 17.359 24.828 13.242 1 86.44 126 ASP B CA 1
ATOM 4738 C C . ASP B 1 126 ? 15.852 25.078 13.281 1 86.44 126 ASP B C 1
ATOM 4740 O O . ASP B 1 126 ? 15.305 25.453 14.32 1 86.44 126 ASP B O 1
ATOM 4744 N N . ASP B 1 127 ? 15.289 24.906 12.164 1 90.12 127 ASP B N 1
ATOM 4745 C CA . ASP B 1 127 ? 13.844 25.078 12.086 1 90.12 127 ASP B CA 1
ATOM 4746 C C . ASP B 1 127 ? 13.117 24.031 12.93 1 90.12 127 ASP B C 1
ATOM 4748 O O . ASP B 1 127 ? 12.055 24.297 13.492 1 90.12 127 ASP B O 1
ATOM 4752 N N . LEU B 1 128 ? 13.68 22.875 12.984 1 92.31 128 LEU B N 1
ATOM 4753 C CA . LEU B 1 128 ? 13.102 21.844 13.828 1 92.31 128 LEU B CA 1
ATOM 4754 C C . LEU B 1 128 ? 13.164 22.25 15.297 1 92.31 128 LEU B C 1
ATOM 4756 O O . LEU B 1 128 ? 12.211 22.016 16.047 1 92.31 128 LEU B O 1
ATOM 4760 N N . ILE B 1 129 ? 14.242 22.844 15.711 1 92.62 129 ILE B N 1
ATOM 4761 C CA . ILE B 1 129 ? 14.375 23.312 17.078 1 92.62 129 ILE B CA 1
ATOM 4762 C C . ILE B 1 129 ? 13.32 24.391 17.359 1 92.62 129 ILE B C 1
ATOM 4764 O O . ILE B 1 129 ? 12.633 24.328 18.391 1 92.62 129 ILE B O 1
ATOM 4768 N N . ARG B 1 130 ? 13.211 25.312 16.453 1 91.88 130 ARG B N 1
ATOM 4769 C CA . ARG B 1 130 ? 12.219 26.375 16.594 1 91.88 130 ARG B CA 1
ATOM 4770 C C . ARG B 1 130 ? 10.812 25.797 16.703 1 91.88 130 ARG B C 1
ATOM 4772 O O . ARG B 1 130 ? 10.008 26.281 17.516 1 91.88 130 ARG B O 1
ATOM 4779 N N . LEU B 1 131 ? 10.562 24.844 15.891 1 94.62 131 LEU B N 1
ATOM 4780 C CA . LEU B 1 131 ? 9.25 24.203 15.914 1 94.62 131 LEU B CA 1
ATOM 4781 C C . LEU B 1 131 ? 9 23.531 17.266 1 94.62 131 LEU B C 1
ATOM 4783 O O . LEU B 1 131 ? 7.914 23.641 17.828 1 94.62 131 LEU B O 1
ATOM 4787 N N . ALA B 1 132 ? 9.984 22.781 17.703 1 95.5 132 ALA B N 1
ATOM 4788 C CA . ALA B 1 132 ? 9.859 22.094 18.984 1 95.5 132 ALA B CA 1
ATOM 4789 C C . ALA B 1 132 ? 9.641 23.078 20.125 1 95.5 132 ALA B C 1
ATOM 4791 O O . ALA B 1 132 ? 8.867 22.812 21.047 1 95.5 132 ALA B O 1
ATOM 4792 N N . GLU B 1 133 ? 10.273 24.188 20.078 1 93.38 133 GLU B N 1
ATOM 4793 C CA . GLU B 1 133 ? 10.133 25.219 21.109 1 93.38 133 GLU B CA 1
ATOM 4794 C C . GLU B 1 133 ? 8.742 25.844 21.062 1 93.38 133 GLU B C 1
ATOM 4796 O O . GLU B 1 133 ? 8.164 26.156 22.109 1 93.38 133 GLU B O 1
ATOM 4801 N N . ALA B 1 134 ? 8.297 26.062 19.891 1 92.38 134 ALA B N 1
ATOM 4802 C CA . ALA B 1 134 ? 6.984 26.688 19.719 1 92.38 134 ALA B CA 1
ATOM 4803 C C . ALA B 1 134 ? 5.867 25.719 20.125 1 92.38 134 ALA B C 1
ATOM 4805 O O . ALA B 1 134 ? 4.902 26.109 20.781 1 92.38 134 ALA B O 1
ATOM 4806 N N . TRP B 1 135 ? 5.977 24.469 19.734 1 96.25 135 TRP B N 1
ATOM 4807 C CA . TRP B 1 135 ? 4.914 23.484 19.906 1 96.25 135 TRP B CA 1
ATOM 4808 C C . TRP B 1 135 ? 4.879 22.984 21.344 1 96.25 135 TRP B C 1
ATOM 4810 O O . TRP B 1 135 ? 3.805 22.719 21.891 1 96.25 135 TRP B O 1
ATOM 4820 N N . GLN B 1 136 ? 6.043 22.781 21.984 1 94.75 136 GLN B N 1
ATOM 4821 C CA . GLN B 1 136 ? 6.176 22.297 23.344 1 94.75 136 GLN B CA 1
ATOM 4822 C C . GLN B 1 136 ? 5.418 20.984 23.547 1 94.75 136 GLN B C 1
ATOM 4824 O O . GLN B 1 136 ? 4.645 20.859 24.5 1 94.75 136 GLN B O 1
ATOM 4829 N N . GLY B 1 137 ? 5.547 20.109 22.656 1 96.94 137 GLY B N 1
ATOM 4830 C CA . GLY B 1 137 ? 4.922 18.797 22.641 1 96.94 137 GLY B CA 1
ATOM 4831 C C . GLY B 1 137 ? 5.598 17.812 21.703 1 96.94 137 GLY B C 1
ATOM 4832 O O . GLY B 1 137 ? 6.691 18.078 21.203 1 96.94 137 GLY B O 1
ATOM 4833 N N . PRO B 1 138 ? 4.957 16.656 21.562 1 98.19 138 PRO B N 1
ATOM 4834 C CA . PRO B 1 138 ? 5.602 15.617 20.75 1 98.19 138 PRO B CA 1
ATOM 4835 C C . PRO B 1 138 ? 5.688 15.992 19.266 1 98.19 138 PRO B C 1
ATOM 4837 O O . PRO B 1 138 ? 4.746 16.562 18.719 1 98.19 138 PRO B O 1
ATOM 4840 N N . VAL B 1 139 ? 6.824 15.664 18.688 1 98.38 139 VAL B N 1
ATOM 4841 C CA . VAL B 1 139 ? 7.074 15.875 17.266 1 98.38 139 VAL B CA 1
ATOM 4842 C C . VAL B 1 139 ? 7.637 14.594 16.641 1 98.38 139 VAL B C 1
ATOM 4844 O O . VAL B 1 139 ? 8.516 13.953 17.219 1 98.38 139 VAL B O 1
ATOM 4847 N N . SER B 1 140 ? 7.047 14.125 15.609 1 97.94 140 SER B N 1
ATOM 4848 C CA . SER B 1 140 ? 7.559 13.062 14.75 1 97.94 140 SER B CA 1
ATOM 4849 C C . SER B 1 140 ? 8.086 13.617 13.43 1 97.94 140 SER B C 1
ATOM 4851 O O . SER B 1 140 ? 7.301 13.945 12.531 1 97.94 140 SER B O 1
ATOM 4853 N N . ALA B 1 141 ? 9.383 13.648 13.281 1 96.69 141 ALA B N 1
ATOM 4854 C CA . ALA B 1 141 ? 10 14.328 12.141 1 96.69 141 ALA B CA 1
ATOM 4855 C C . ALA B 1 141 ? 10.781 13.352 11.273 1 96.69 141 ALA B C 1
ATOM 4857 O O . ALA B 1 141 ? 11.453 12.461 11.789 1 96.69 141 ALA B O 1
ATOM 4858 N N . VAL B 1 142 ? 10.578 13.484 9.992 1 94.19 142 VAL B N 1
ATOM 4859 C CA . VAL B 1 142 ? 11.391 12.719 9.047 1 94.19 142 VAL B CA 1
ATOM 4860 C C . VAL B 1 142 ? 12.523 13.594 8.516 1 94.19 142 VAL B C 1
ATOM 4862 O O . VAL B 1 142 ? 12.273 14.562 7.797 1 94.19 142 VAL B O 1
ATOM 4865 N N . LEU B 1 143 ? 13.695 13.273 8.906 1 90.19 143 LEU B N 1
ATOM 4866 C CA . LEU B 1 143 ? 14.891 13.953 8.43 1 90.19 143 LEU B CA 1
ATOM 4867 C C . LEU B 1 143 ? 15.43 13.281 7.168 1 90.19 143 LEU B C 1
ATOM 4869 O O . LEU B 1 143 ? 15.859 12.125 7.207 1 90.19 143 LEU B O 1
ATOM 4873 N N . HIS B 1 144 ? 15.367 13.992 6.109 1 86.56 144 HIS B N 1
ATOM 4874 C CA . HIS B 1 144 ? 15.836 13.461 4.836 1 86.56 144 HIS B CA 1
ATOM 4875 C C . HIS B 1 144 ? 17.219 14.008 4.484 1 86.56 144 HIS B C 1
ATOM 4877 O O . HIS B 1 144 ? 17.359 15.211 4.242 1 86.56 144 HIS B O 1
ATOM 4883 N N . VAL B 1 145 ? 18.172 13.148 4.473 1 81.62 145 VAL B N 1
ATOM 4884 C CA . VAL B 1 145 ? 19.547 13.508 4.156 1 81.62 145 VAL B CA 1
ATOM 4885 C C . VAL B 1 145 ? 19.984 12.805 2.869 1 81.62 145 VAL B C 1
ATOM 4887 O O . VAL B 1 145 ? 20.375 11.633 2.891 1 81.62 145 VAL B O 1
ATOM 4890 N N . PRO B 1 146 ? 19.922 13.586 1.789 1 75.12 146 PRO B N 1
ATOM 4891 C CA . PRO B 1 146 ? 20.297 12.953 0.522 1 75.12 146 PRO B CA 1
ATOM 4892 C C . PRO B 1 146 ? 21.75 12.508 0.492 1 75.12 146 PRO B C 1
ATOM 4894 O O . PRO B 1 146 ? 22.641 13.234 0.968 1 75.12 146 PRO B O 1
ATOM 4897 N N . THR B 1 147 ? 22 11.258 0.153 1 66.31 147 THR B N 1
ATOM 4898 C CA . THR B 1 147 ? 23.359 10.742 0.023 1 66.31 147 THR B CA 1
ATOM 4899 C C . THR B 1 147 ? 23.594 10.195 -1.381 1 66.31 147 THR B C 1
ATOM 4901 O O . THR B 1 147 ? 22.672 9.68 -2.018 1 66.31 147 THR B O 1
ATOM 4904 N N . GLU B 1 148 ? 24.641 10.836 -2.062 1 58.56 148 GLU B N 1
ATOM 4905 C CA . GLU B 1 148 ? 25 10.32 -3.379 1 58.56 148 GLU B CA 1
ATOM 4906 C C . GLU B 1 148 ? 25.219 8.805 -3.334 1 58.56 148 GLU B C 1
ATOM 4908 O O . GLU B 1 148 ? 24.859 8.094 -4.273 1 58.56 148 GLU B O 1
ATOM 4913 N N . THR B 1 149 ? 26.172 8.484 -2.414 1 52.28 149 THR B N 1
ATOM 4914 C CA . THR B 1 149 ? 26.453 7.059 -2.26 1 52.28 149 THR B CA 1
ATOM 4915 C C . THR B 1 149 ? 25.672 6.477 -1.083 1 52.28 149 THR B C 1
ATOM 4917 O O . THR B 1 149 ? 25.453 7.16 -0.083 1 52.28 149 THR B O 1
ATOM 4920 N N . LEU B 1 150 ? 24.797 5.457 -1.383 1 48.72 150 LEU B N 1
ATOM 4921 C CA . LEU B 1 150 ? 24.125 4.734 -0.308 1 48.72 150 LEU B CA 1
ATOM 4922 C C . LEU B 1 150 ? 25.109 4.312 0.768 1 48.72 150 LEU B C 1
ATOM 4924 O O . LEU B 1 150 ? 24.781 3.518 1.65 1 48.72 150 LEU B O 1
ATOM 4928 N N . ASP B 1 151 ? 26.359 4.758 0.601 1 47.34 151 ASP B N 1
ATOM 4929 C CA . ASP B 1 151 ? 27.391 4.316 1.544 1 47.34 151 ASP B CA 1
ATOM 4930 C C . ASP B 1 151 ? 27.406 5.195 2.793 1 47.34 151 ASP B C 1
ATOM 4932 O O . ASP B 1 151 ? 27.641 6.402 2.705 1 47.34 151 ASP B O 1
ATOM 4936 N N . ASP B 1 152 ? 26.859 4.762 3.752 1 48.56 152 ASP B N 1
ATOM 4937 C CA . ASP B 1 152 ? 26.891 5.422 5.055 1 48.56 152 ASP B CA 1
ATOM 4938 C C . ASP B 1 152 ? 28.297 5.906 5.395 1 48.56 152 ASP B C 1
ATOM 4940 O O . ASP B 1 152 ? 28.484 6.59 6.402 1 48.56 152 ASP B O 1
ATOM 4944 N N . LYS B 1 153 ? 29.234 5.559 4.441 1 51.44 153 LYS B N 1
ATOM 4945 C CA . LYS B 1 153 ? 30.609 5.988 4.688 1 51.44 153 LYS B CA 1
ATOM 4946 C C . LYS B 1 153 ? 30.938 7.277 3.938 1 51.44 153 LYS B C 1
ATOM 4948 O O . LYS B 1 153 ? 32.094 7.711 3.904 1 51.44 153 LYS B O 1
ATOM 4953 N N . ASP B 1 154 ? 29.891 7.715 3.25 1 59.66 154 ASP B N 1
ATOM 4954 C CA . ASP B 1 154 ? 30.094 9.016 2.627 1 59.66 154 ASP B CA 1
ATOM 4955 C C . ASP B 1 154 ? 30.438 10.078 3.672 1 59.66 154 ASP B C 1
ATOM 4957 O O . ASP B 1 154 ? 29.656 10.328 4.59 1 59.66 154 ASP B O 1
ATOM 4961 N N . PRO B 1 155 ? 31.703 10.438 3.691 1 62.78 155 PRO B N 1
ATOM 4962 C CA . PRO B 1 155 ? 32.125 11.406 4.711 1 62.78 155 PRO B CA 1
ATOM 4963 C C . PRO B 1 155 ? 31.141 12.555 4.891 1 62.78 155 PRO B C 1
ATOM 4965 O O . PRO B 1 155 ? 31.016 13.086 5.996 1 62.78 155 PRO B O 1
ATOM 4968 N N . ARG B 1 156 ? 30.516 12.891 3.873 1 63 156 ARG B N 1
ATOM 4969 C CA . ARG B 1 156 ? 29.578 14 3.986 1 63 156 ARG B CA 1
ATOM 4970 C C . ARG B 1 156 ? 28.406 13.641 4.898 1 63 156 ARG B C 1
ATOM 4972 O O . ARG B 1 156 ? 28 14.438 5.75 1 63 156 ARG B O 1
ATOM 4979 N N . ILE B 1 157 ? 27.922 12.414 4.852 1 70.06 157 ILE B N 1
ATOM 4980 C CA . ILE B 1 157 ? 26.781 11.992 5.66 1 70.06 157 ILE B CA 1
ATOM 4981 C C . ILE B 1 157 ? 27.234 11.797 7.109 1 70.06 157 ILE B C 1
ATOM 4983 O O . ILE B 1 157 ? 26.5 12.156 8.039 1 70.06 157 ILE B O 1
ATOM 4987 N N . VAL B 1 158 ? 28.406 11.406 7.184 1 72.56 158 VAL B N 1
ATOM 4988 C CA . VAL B 1 158 ? 28.922 11.164 8.531 1 72.56 158 VAL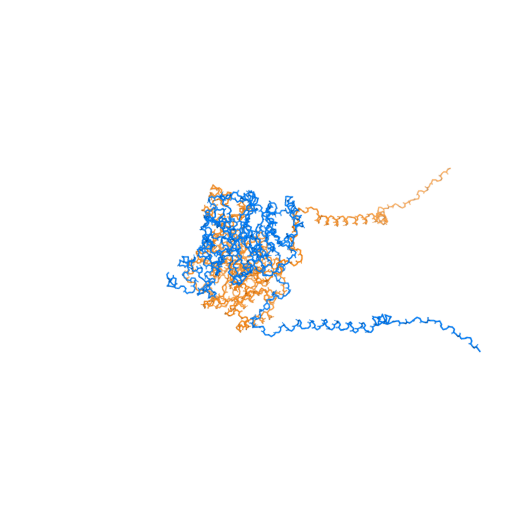 B CA 1
ATOM 4989 C C . VAL B 1 158 ? 29.031 12.484 9.281 1 72.56 158 VAL B C 1
ATOM 4991 O O . VAL B 1 158 ? 28.625 12.578 10.445 1 72.56 158 VAL B O 1
ATOM 4994 N N . ASN B 1 159 ? 29.594 13.422 8.594 1 75.75 159 ASN B N 1
ATOM 4995 C CA . ASN B 1 159 ? 29.766 14.727 9.227 1 75.75 159 ASN B CA 1
ATOM 4996 C C . ASN B 1 159 ? 28.422 15.367 9.555 1 75.75 159 ASN B C 1
ATOM 4998 O O . ASN B 1 159 ? 28.25 15.945 10.633 1 75.75 159 ASN B O 1
ATOM 5002 N N . ILE B 1 160 ? 27.516 15.242 8.719 1 76.44 160 ILE B N 1
ATOM 5003 C CA . ILE B 1 160 ? 26.188 15.82 8.906 1 76.44 160 ILE B CA 1
ATOM 5004 C C . ILE B 1 160 ? 25.5 15.141 10.086 1 76.44 160 ILE B C 1
ATOM 5006 O O . ILE B 1 160 ? 24.938 15.805 10.961 1 76.44 160 ILE B O 1
ATOM 5010 N N . LEU B 1 161 ? 25.656 13.891 10.164 1 81 161 LEU B N 1
ATOM 5011 C CA . LEU B 1 161 ? 25 13.141 11.234 1 81 161 LEU B CA 1
ATOM 5012 C C . LEU B 1 161 ? 25.656 13.414 12.578 1 81 161 LEU B C 1
ATOM 5014 O O . LEU B 1 161 ? 25 13.43 13.609 1 81 161 LEU B O 1
ATOM 5018 N N . ALA B 1 162 ? 26.938 13.625 12.484 1 81.62 162 ALA B N 1
ATOM 5019 C CA . ALA B 1 162 ? 27.641 13.992 13.719 1 81.62 162 ALA B CA 1
ATOM 5020 C C . ALA B 1 162 ? 27.141 15.328 14.25 1 81.62 162 ALA B C 1
ATOM 5022 O O . ALA B 1 162 ? 26.922 15.484 15.461 1 81.62 162 ALA B O 1
ATOM 5023 N N . THR B 1 163 ? 27.016 16.172 13.367 1 82.81 163 THR B N 1
ATOM 5024 C CA . THR B 1 163 ? 26.5 17.484 13.742 1 82.81 163 THR B CA 1
ATOM 5025 C C . THR B 1 163 ? 25.094 17.375 14.312 1 82.81 163 THR B C 1
ATOM 5027 O O . THR B 1 163 ? 24.781 17.984 15.344 1 82.81 163 THR B O 1
ATOM 5030 N N . TYR B 1 164 ? 24.25 16.609 13.703 1 84.56 164 TYR B N 1
ATOM 5031 C CA . TYR B 1 164 ? 22.875 16.438 14.164 1 84.56 164 TYR B CA 1
ATOM 5032 C C . TYR B 1 164 ? 22.844 15.742 15.516 1 84.56 164 TYR B C 1
ATOM 5034 O O . TYR B 1 164 ? 22 16.062 16.359 1 84.56 164 TYR B O 1
ATOM 5042 N N . ASN B 1 165 ? 23.734 14.875 15.664 1 85.88 165 ASN B N 1
ATOM 5043 C CA . ASN B 1 165 ? 23.828 14.195 16.953 1 85.88 165 ASN B CA 1
ATOM 5044 C C . ASN B 1 165 ? 24.156 15.164 18.078 1 85.88 165 ASN B C 1
ATOM 5046 O O . ASN B 1 165 ? 23.547 15.117 19.141 1 85.88 165 ASN B O 1
ATOM 5050 N N . ASP B 1 166 ? 25.078 15.977 17.766 1 87.06 166 ASP B N 1
ATOM 5051 C CA . ASP B 1 166 ? 25.469 16.969 18.75 1 87.06 166 ASP B CA 1
ATOM 5052 C C . ASP B 1 166 ? 24.328 17.938 19.047 1 87.06 166 ASP B C 1
ATOM 5054 O O . ASP B 1 166 ? 24.047 18.219 20.219 1 87.06 166 ASP B O 1
ATOM 5058 N N . LEU B 1 167 ? 23.703 18.344 18.062 1 86.62 167 LEU B N 1
ATOM 5059 C CA . LEU B 1 167 ? 22.609 19.297 18.219 1 86.62 167 LEU B CA 1
ATOM 5060 C C . LEU B 1 167 ? 21.453 18.656 18.984 1 86.62 167 LEU B C 1
ATOM 5062 O O . LEU B 1 167 ? 20.844 19.297 19.844 1 86.62 167 LEU B O 1
ATOM 5066 N N . TYR B 1 168 ? 21.156 17.438 18.672 1 90.62 168 TYR B N 1
ATOM 5067 C CA . TYR B 1 168 ? 20.062 16.734 19.328 1 90.62 168 TYR B CA 1
ATOM 5068 C C . TYR B 1 168 ? 20.375 16.5 20.812 1 90.62 168 TYR B C 1
ATOM 5070 O O . TYR B 1 168 ? 19.516 16.766 21.672 1 90.62 168 TYR B O 1
ATOM 5078 N N . LYS B 1 169 ? 21.578 16.172 21.094 1 88.12 169 LYS B N 1
ATOM 5079 C CA . LYS B 1 169 ? 21.969 15.859 22.469 1 88.12 169 LYS B CA 1
ATOM 5080 C C . LYS B 1 169 ? 22.047 17.125 23.312 1 88.12 169 LYS B C 1
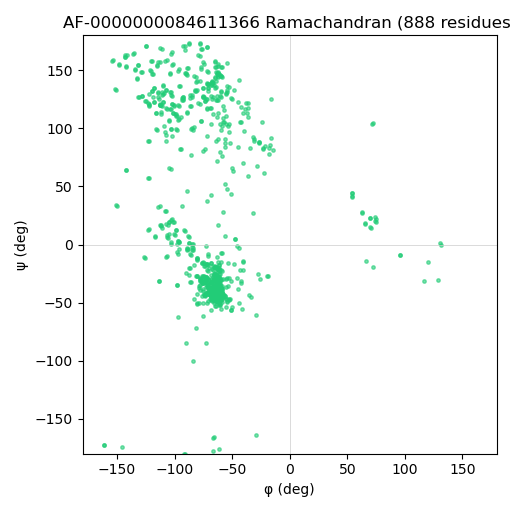ATOM 5082 O O . LYS B 1 169 ? 21.734 17.109 24.5 1 88.12 169 LYS B O 1
ATOM 5087 N N . ARG B 1 170 ? 22.359 18.156 22.703 1 91.31 170 ARG B N 1
ATOM 5088 C CA . ARG B 1 170 ? 22.578 19.391 23.438 1 91.31 170 ARG B CA 1
ATOM 5089 C C . ARG B 1 170 ? 21.281 20.156 23.625 1 91.31 170 ARG B C 1
ATOM 5091 O O . ARG B 1 170 ? 21.188 21.047 24.484 1 91.31 170 ARG B O 1
ATOM 5098 N N . ASN B 1 171 ? 20.359 19.859 22.844 1 94.38 171 ASN B N 1
ATOM 5099 C CA . ASN B 1 171 ? 19.094 20.562 22.922 1 94.38 171 ASN B CA 1
ATOM 5100 C C . ASN B 1 171 ? 18.062 19.766 23.703 1 94.38 171 ASN B C 1
ATOM 5102 O O . ASN B 1 171 ? 17.5 18.797 23.203 1 94.38 171 ASN B O 1
ATOM 5106 N N . ALA B 1 172 ? 17.703 20.25 24.828 1 95 172 ALA B N 1
ATOM 5107 C CA . ALA B 1 172 ? 16.828 19.531 25.766 1 95 172 ALA B CA 1
ATOM 5108 C C . ALA B 1 172 ? 15.43 19.344 25.156 1 95 172 ALA B C 1
ATOM 5110 O O . ALA B 1 172 ? 14.805 18.297 25.344 1 95 172 ALA B O 1
ATOM 5111 N N . ILE B 1 173 ? 14.992 20.359 24.469 1 95.56 173 ILE B N 1
ATOM 5112 C CA . ILE B 1 173 ? 13.641 20.297 23.938 1 95.56 173 ILE B CA 1
ATOM 5113 C C . ILE B 1 173 ? 13.555 19.219 22.859 1 95.56 173 ILE B C 1
ATOM 5115 O O . ILE B 1 173 ? 12.547 18.516 22.75 1 95.56 173 ILE B O 1
ATOM 5119 N N . LEU B 1 174 ? 14.539 19.062 22.047 1 95.19 174 LEU B N 1
ATOM 5120 C CA . LEU B 1 174 ? 14.594 18 21.047 1 95.19 174 LEU B CA 1
ATOM 5121 C C . LEU B 1 174 ? 14.641 16.625 21.703 1 95.19 174 LEU B C 1
ATOM 5123 O O . LEU B 1 174 ? 13.828 15.758 21.391 1 95.19 174 LEU B O 1
ATOM 5127 N N . LYS B 1 175 ? 15.445 16.516 22.641 1 94.62 175 LYS B N 1
ATOM 5128 C CA . LYS B 1 175 ? 15.656 15.234 23.312 1 94.62 175 LYS B CA 1
ATOM 5129 C C . LYS B 1 175 ? 14.383 14.773 24.016 1 94.62 175 LYS B C 1
ATOM 5131 O O . LYS B 1 175 ? 14.109 13.57 24.078 1 94.62 175 LYS B O 1
ATOM 5136 N N . GLN B 1 176 ? 13.68 15.664 24.438 1 95.75 176 GLN B N 1
ATOM 5137 C CA . GLN B 1 176 ? 12.516 15.328 25.25 1 95.75 176 GLN B CA 1
ATOM 5138 C C . GLN B 1 176 ? 11.297 15.055 24.375 1 95.75 176 GLN B C 1
ATOM 5140 O O . GLN B 1 176 ? 10.461 14.211 24.719 1 95.75 176 GLN B O 1
ATOM 5145 N N . ASN B 1 177 ? 11.211 15.734 23.234 1 97 177 ASN B N 1
ATOM 5146 C CA . ASN B 1 177 ? 9.891 15.758 22.609 1 97 177 ASN B CA 1
ATOM 5147 C C . ASN B 1 177 ? 9.961 15.281 21.156 1 97 177 ASN B C 1
ATOM 5149 O O . ASN B 1 177 ? 8.938 14.977 20.547 1 97 177 ASN B O 1
ATOM 5153 N N . VAL B 1 178 ? 11.125 15.148 20.609 1 97.31 178 VAL B N 1
ATOM 5154 C CA . VAL B 1 178 ? 11.18 15.031 19.156 1 97.31 178 VAL B CA 1
ATOM 5155 C C . VAL B 1 178 ? 11.727 13.656 18.766 1 97.31 178 VAL B C 1
ATOM 5157 O O . VAL B 1 178 ? 12.875 13.328 19.078 1 97.31 178 VAL B O 1
ATOM 5160 N N . ASP B 1 179 ? 10.891 12.836 18.156 1 95.69 179 ASP B N 1
ATOM 5161 C CA . ASP B 1 179 ? 11.344 11.641 17.453 1 95.69 179 ASP B CA 1
ATOM 5162 C C . ASP B 1 179 ? 11.836 11.984 16.047 1 95.69 179 ASP B C 1
ATOM 5164 O O . ASP B 1 179 ? 11.164 12.703 15.305 1 95.69 179 ASP B O 1
ATOM 5168 N N . ILE B 1 180 ? 12.969 11.477 15.711 1 94.44 180 ILE B N 1
ATOM 5169 C CA . ILE B 1 180 ? 13.5 11.719 14.375 1 94.44 180 ILE B CA 1
ATOM 5170 C C . ILE B 1 180 ? 13.648 10.391 13.633 1 94.44 180 ILE B C 1
ATOM 5172 O O . ILE B 1 180 ? 14.273 9.461 14.133 1 94.44 180 ILE B O 1
ATOM 5176 N N . HIS B 1 181 ? 13.008 10.312 12.516 1 93.19 181 HIS B N 1
ATOM 5177 C CA . HIS B 1 181 ? 13.172 9.211 11.57 1 93.19 181 HIS B CA 1
ATOM 5178 C C . HIS B 1 181 ? 14.078 9.602 10.414 1 93.19 181 HIS B C 1
ATOM 5180 O O . HIS B 1 181 ? 13.758 10.516 9.648 1 93.19 181 HIS B O 1
ATOM 5186 N N . LEU B 1 182 ? 15.133 8.906 10.258 1 89.81 182 LEU B N 1
ATOM 5187 C CA . LEU B 1 182 ? 16.156 9.289 9.289 1 89.81 182 LEU B CA 1
ATOM 5188 C C . LEU B 1 182 ? 15.922 8.586 7.953 1 89.81 182 LEU B C 1
ATOM 5190 O O . LEU B 1 182 ? 15.711 7.371 7.914 1 89.81 182 LEU B O 1
ATOM 5194 N N . LEU B 1 183 ? 15.82 9.305 6.961 1 87 183 LEU B N 1
ATOM 5195 C CA . LEU B 1 183 ? 15.844 8.828 5.582 1 87 183 LEU B CA 1
ATOM 5196 C C . LEU B 1 183 ? 17.141 9.234 4.887 1 87 183 LEU B C 1
ATOM 5198 O O . LEU B 1 183 ? 17.312 10.406 4.527 1 87 183 LEU B O 1
ATOM 5202 N N . ALA B 1 184 ? 18.094 8.281 4.762 1 78.06 184 ALA B N 1
ATOM 5203 C CA . ALA B 1 184 ? 19.406 8.57 4.18 1 78.06 184 ALA B CA 1
ATOM 5204 C C . ALA B 1 184 ? 19.422 8.258 2.686 1 78.06 184 ALA B C 1
ATOM 5206 O O . ALA B 1 184 ? 20.359 7.645 2.184 1 78.06 184 ALA B O 1
ATOM 5207 N N . GLY B 1 185 ? 18.484 8.391 1.981 1 67.75 185 GLY B N 1
ATOM 5208 C CA . GLY B 1 185 ? 18.328 7.762 0.683 1 67.75 185 GLY B CA 1
ATOM 5209 C C . GLY B 1 185 ? 18.844 8.609 -0.463 1 67.75 185 GLY B C 1
ATOM 5210 O O . GLY B 1 185 ? 19.125 9.789 -0.287 1 67.75 185 GLY B O 1
ATOM 5211 N N . PRO B 1 186 ? 18.922 7.844 -1.637 1 57.53 186 PRO B N 1
ATOM 5212 C CA . PRO B 1 186 ? 19.797 8.242 -2.734 1 57.53 186 PRO B CA 1
ATOM 5213 C C . PRO B 1 186 ? 19.328 9.516 -3.438 1 57.53 186 PRO B C 1
ATOM 5215 O O . PRO B 1 186 ? 18.156 9.875 -3.354 1 57.53 186 PRO B O 1
ATOM 5218 N N . VAL B 1 187 ? 20.422 10.227 -3.672 1 53.62 187 VAL B N 1
ATOM 5219 C CA . VAL B 1 187 ? 20.266 11.344 -4.594 1 53.62 187 VAL B CA 1
ATOM 5220 C C . VAL B 1 187 ? 20.016 10.828 -6.008 1 53.62 187 VAL B C 1
ATOM 5222 O O . VAL B 1 187 ? 20.547 9.773 -6.387 1 53.62 187 VAL B O 1
ATOM 5225 N N . SER B 1 188 ? 18.844 11.195 -6.465 1 48.81 188 SER B N 1
ATOM 5226 C CA . SER B 1 188 ? 18.75 10.828 -7.875 1 48.81 188 SER B CA 1
ATOM 5227 C C . SER B 1 188 ? 20.078 11.023 -8.586 1 48.81 188 SER B C 1
ATOM 5229 O O . SER B 1 188 ? 20.766 12.016 -8.359 1 48.81 188 SER B O 1
ATOM 5231 N N . ILE B 1 189 ? 20.766 10.008 -9.047 1 43.78 189 ILE B N 1
ATOM 5232 C CA . ILE B 1 189 ? 22.031 10.062 -9.773 1 43.78 189 ILE B CA 1
ATOM 5233 C C . ILE B 1 189 ? 22 11.203 -10.781 1 43.78 189 ILE B C 1
ATOM 5235 O O . ILE B 1 189 ? 23.016 11.844 -11.039 1 43.78 189 ILE B O 1
ATOM 5239 N N . ASN B 1 190 ? 21.031 11.203 -11.625 1 42.16 190 ASN B N 1
ATOM 5240 C CA . ASN B 1 190 ? 21.188 12.125 -12.742 1 42.16 190 ASN B CA 1
ATOM 5241 C C . ASN B 1 190 ? 21.094 13.578 -12.289 1 42.16 190 ASN B C 1
ATOM 5243 O O . ASN B 1 190 ? 20.828 14.469 -13.094 1 42.16 190 ASN B O 1
ATOM 5247 N N . ASN B 1 191 ? 21.656 13.953 -11.25 1 39.59 191 ASN B N 1
ATOM 5248 C CA . ASN B 1 191 ? 21.969 15.328 -10.852 1 39.59 191 ASN B CA 1
ATOM 5249 C C . ASN B 1 191 ? 20.703 16.094 -10.453 1 39.59 191 ASN B C 1
ATOM 5251 O O . ASN B 1 191 ? 20.688 17.328 -10.492 1 39.59 191 ASN B O 1
ATOM 5255 N N . VAL B 1 192 ? 19.641 15.633 -10.844 1 40.16 192 VAL B N 1
ATOM 5256 C CA . VAL B 1 192 ? 18.547 16.5 -10.398 1 40.16 192 VAL B CA 1
ATOM 5257 C C . VAL B 1 192 ? 18.5 16.531 -8.875 1 40.16 192 VAL B C 1
ATOM 5259 O O . VAL B 1 192 ? 18.5 15.477 -8.227 1 40.16 192 VAL B O 1
ATOM 5262 N N . THR B 1 193 ? 19.219 17.5 -8.375 1 40.66 193 THR B N 1
ATOM 5263 C CA . THR B 1 193 ? 19.234 17.875 -6.965 1 40.66 193 THR B CA 1
ATOM 5264 C C . THR B 1 193 ? 17.953 17.406 -6.27 1 40.66 193 THR B C 1
ATOM 5266 O O . THR B 1 193 ? 16.891 17.969 -6.492 1 40.66 193 THR B O 1
ATOM 5269 N N . ILE B 1 194 ? 17.734 16.172 -6.246 1 46.06 194 ILE B N 1
ATOM 5270 C CA . ILE B 1 194 ? 16.5 15.797 -5.562 1 46.06 194 ILE B CA 1
ATOM 5271 C C . ILE B 1 194 ? 16.5 16.391 -4.156 1 46.06 194 ILE B C 1
ATOM 5273 O O . ILE B 1 194 ? 17.188 15.891 -3.264 1 46.06 194 ILE B O 1
ATOM 5277 N N . LEU B 1 195 ? 16.844 17.75 -4.098 1 49.84 195 LEU B N 1
ATOM 5278 C CA . LEU B 1 195 ? 16.453 18.156 -2.752 1 49.84 195 LEU B CA 1
ATOM 5279 C C . LEU B 1 195 ? 15.141 17.5 -2.35 1 49.84 195 LEU B C 1
ATOM 5281 O O . LEU B 1 195 ? 14.164 17.531 -3.105 1 49.84 195 LEU B O 1
ATOM 5285 N N . PRO B 1 196 ? 15.188 16.656 -1.303 1 62.66 196 PRO B N 1
ATOM 5286 C CA . PRO B 1 196 ? 13.992 15.914 -0.891 1 62.66 196 PRO B CA 1
ATOM 5287 C C . PRO B 1 196 ? 12.805 16.828 -0.601 1 62.66 196 PRO B C 1
ATOM 5289 O O . PRO B 1 196 ? 12.961 17.859 0.052 1 62.66 196 PRO B O 1
ATOM 5292 N N . ARG B 1 197 ? 11.82 16.844 -1.354 1 73.5 197 ARG B N 1
ATOM 5293 C CA . ARG B 1 197 ? 10.539 17.484 -1.062 1 73.5 197 ARG B CA 1
ATOM 5294 C C . ARG B 1 197 ? 9.648 16.578 -0.227 1 73.5 197 ARG B C 1
ATOM 5296 O O . ARG B 1 197 ? 9.773 15.344 -0.295 1 73.5 197 ARG B O 1
ATOM 5303 N N . PRO B 1 198 ? 8.984 17.375 0.573 1 83.38 198 PRO B N 1
ATOM 5304 C CA . PRO B 1 198 ? 8.055 16.562 1.358 1 83.38 198 PRO B CA 1
ATOM 5305 C C . PRO B 1 198 ? 7.035 15.82 0.49 1 83.38 198 PRO B C 1
ATOM 5307 O O . PRO B 1 198 ? 6.453 16.406 -0.422 1 83.38 198 PRO B O 1
ATOM 5310 N N . THR B 1 199 ? 6.879 14.562 0.621 1 85.69 199 THR B N 1
ATOM 5311 C CA . THR B 1 199 ? 5.887 13.727 -0.048 1 85.69 199 THR B CA 1
ATOM 5312 C C . THR B 1 199 ? 5.066 12.945 0.971 1 85.69 199 THR B C 1
ATOM 5314 O O . THR B 1 199 ? 5.359 12.977 2.168 1 85.69 199 THR B O 1
ATOM 5317 N N . ASN B 1 200 ? 4.023 12.305 0.481 1 91.31 200 ASN B N 1
ATOM 5318 C CA . ASN B 1 200 ? 3.178 11.516 1.373 1 91.31 200 ASN B CA 1
ATOM 5319 C C . ASN B 1 200 ? 3.941 10.336 1.972 1 91.31 200 ASN B C 1
ATOM 5321 O O . ASN B 1 200 ? 3.535 9.781 2.996 1 91.31 200 ASN B O 1
ATOM 5325 N N . PHE B 1 201 ? 5.082 9.969 1.304 1 89.94 201 PHE B N 1
ATOM 5326 C CA . PHE B 1 201 ? 5.938 8.969 1.932 1 89.94 201 PHE B CA 1
ATOM 5327 C C . PHE B 1 201 ? 6.465 9.477 3.27 1 89.94 201 PHE B C 1
ATOM 5329 O O . PHE B 1 201 ? 6.387 8.766 4.277 1 89.94 201 PHE B O 1
ATOM 5336 N N . HIS B 1 202 ? 6.938 10.672 3.279 1 91.56 202 HIS B N 1
ATOM 5337 C CA . HIS B 1 202 ? 7.457 11.281 4.5 1 91.56 202 HIS B CA 1
ATOM 5338 C C . HIS B 1 202 ? 6.371 11.414 5.559 1 91.56 202 HIS B C 1
ATOM 5340 O O . HIS B 1 202 ? 6.582 11.062 6.719 1 91.56 202 HIS B O 1
ATOM 5346 N N . PHE B 1 203 ? 5.199 11.828 5.16 1 93.56 203 PHE B N 1
ATOM 5347 C CA . PHE B 1 203 ? 4.102 12.055 6.098 1 93.56 203 PHE B CA 1
ATOM 5348 C C . PHE B 1 203 ? 3.604 10.734 6.672 1 93.56 203 PHE B C 1
ATOM 5350 O O . PHE B 1 203 ? 3.301 10.648 7.863 1 93.56 203 PHE B O 1
ATOM 5357 N N . ASN B 1 204 ? 3.527 9.742 5.773 1 95.25 204 ASN B N 1
ATOM 5358 C CA . ASN B 1 204 ? 3.109 8.43 6.254 1 95.25 204 ASN B CA 1
ATOM 5359 C C . ASN B 1 204 ? 4.09 7.871 7.281 1 95.25 204 ASN B C 1
ATOM 5361 O O . ASN B 1 204 ? 3.68 7.234 8.25 1 95.25 204 ASN B O 1
ATOM 5365 N N . ILE B 1 205 ? 5.383 8.078 7.012 1 94 205 ILE B N 1
ATOM 5366 C CA . ILE B 1 205 ? 6.391 7.609 7.957 1 94 205 ILE B CA 1
ATOM 5367 C C . ILE B 1 205 ? 6.215 8.32 9.297 1 94 205 ILE B C 1
ATOM 5369 O O . ILE B 1 205 ? 6.156 7.68 10.352 1 94 205 ILE B O 1
ATOM 5373 N N . ALA B 1 206 ? 6.121 9.586 9.211 1 97 206 ALA B N 1
ATOM 5374 C CA . ALA B 1 206 ? 5.973 10.375 10.438 1 97 206 ALA B CA 1
ATOM 5375 C C . ALA B 1 206 ? 4.695 9.992 11.18 1 97 206 ALA B C 1
ATOM 5377 O O . ALA B 1 206 ? 4.699 9.867 12.406 1 97 206 ALA B O 1
ATOM 5378 N N . ARG B 1 207 ? 3.596 9.852 10.508 1 97.5 207 ARG B N 1
ATOM 5379 C CA . ARG B 1 207 ? 2.322 9.445 11.094 1 97.5 207 ARG B CA 1
ATOM 5380 C C . ARG B 1 207 ? 2.418 8.055 11.703 1 97.5 207 ARG B C 1
ATOM 5382 O O . ARG B 1 207 ? 1.994 7.836 12.844 1 97.5 207 ARG B O 1
ATOM 5389 N N . PHE B 1 208 ? 2.977 7.125 10.938 1 95.75 208 PHE B N 1
ATOM 5390 C CA . PHE B 1 208 ? 3.021 5.719 11.32 1 95.75 208 PHE B CA 1
ATOM 5391 C C . PHE B 1 208 ? 3.791 5.543 12.625 1 95.75 208 PHE B C 1
ATOM 5393 O O . PHE B 1 208 ? 3.424 4.719 13.461 1 95.75 208 PHE B O 1
ATOM 5400 N N . PHE B 1 209 ? 4.809 6.34 12.844 1 95 209 PHE B N 1
ATOM 5401 C CA . PHE B 1 209 ? 5.688 6.141 13.992 1 95 209 PHE B CA 1
ATOM 5402 C C . PHE B 1 209 ? 5.375 7.145 15.094 1 95 209 PHE B C 1
ATOM 5404 O O . PHE B 1 209 ? 6.062 7.188 16.109 1 95 209 PHE B O 1
ATOM 5411 N N . ALA B 1 210 ? 4.383 7.992 14.852 1 96.69 210 ALA B N 1
ATOM 5412 C CA . ALA B 1 210 ? 3.951 8.875 15.93 1 96.69 210 ALA B CA 1
ATOM 5413 C C . ALA B 1 210 ? 3.484 8.07 17.141 1 96.69 210 ALA B C 1
ATOM 5415 O O . ALA B 1 210 ? 3.012 6.941 17 1 96.69 210 ALA B O 1
ATOM 5416 N N . ARG B 1 211 ? 3.574 8.617 18.312 1 94.19 211 ARG B N 1
ATOM 5417 C CA . ARG B 1 211 ? 3.324 7.844 19.516 1 94.19 211 ARG B CA 1
ATOM 5418 C C . ARG B 1 211 ? 2.125 8.391 20.281 1 94.19 211 ARG B C 1
ATOM 5420 O O . ARG B 1 211 ? 1.874 7.996 21.422 1 94.19 211 ARG B O 1
ATOM 5427 N N . SER B 1 212 ? 1.416 9.352 19.719 1 96.38 212 SER B N 1
ATOM 5428 C CA . SER B 1 212 ? 0.149 9.844 20.25 1 96.38 212 SER B CA 1
ATOM 5429 C C . SER B 1 212 ? -1.016 9.469 19.344 1 96.38 212 SER B C 1
ATOM 5431 O O . SER B 1 212 ? -0.808 9.023 18.219 1 96.38 212 SER B O 1
ATOM 5433 N N . GLU B 1 213 ? -2.227 9.641 19.812 1 96.25 213 GLU B N 1
ATOM 5434 C CA . GLU B 1 213 ? -3.426 9.227 19.094 1 96.25 213 GLU B CA 1
ATOM 5435 C C . GLU B 1 213 ? -3.736 10.188 17.938 1 96.25 213 GLU B C 1
ATOM 5437 O O . GLU B 1 213 ? -4.375 9.805 16.953 1 96.25 213 GLU B O 1
ATOM 5442 N N . PHE B 1 214 ? -3.316 11.367 18.094 1 98.38 214 PHE B N 1
ATOM 5443 C CA . PHE B 1 214 ? -3.609 12.383 17.094 1 98.38 214 PHE B CA 1
ATOM 5444 C C . PHE B 1 214 ? -2.324 12.938 16.5 1 98.38 214 PHE B C 1
ATOM 5446 O O . PHE B 1 214 ? -1.29 12.984 17.156 1 98.38 214 PHE B O 1
ATOM 5453 N N . VAL B 1 215 ? -2.422 13.289 15.211 1 98.62 215 VAL B N 1
ATOM 5454 C CA . VAL B 1 215 ? -1.251 13.836 14.531 1 98.62 215 VAL B CA 1
ATOM 5455 C C . VAL B 1 215 ? -1.639 15.094 13.766 1 98.62 215 VAL B C 1
ATOM 5457 O O . VAL B 1 215 ? -2.742 15.188 13.219 1 98.62 215 VAL B O 1
ATOM 5460 N N . LEU B 1 216 ? -0.744 16.047 13.758 1 98.62 216 LEU B N 1
ATOM 5461 C CA . LEU B 1 216 ? -0.855 17.266 12.961 1 98.62 216 LEU B CA 1
ATOM 5462 C C . LEU B 1 216 ? 0.057 17.203 11.742 1 98.62 216 LEU B C 1
ATOM 5464 O O . LEU B 1 216 ? 1.278 17.109 11.883 1 98.62 216 LEU B O 1
ATOM 5468 N N . PHE B 1 217 ? -0.54 17.219 10.547 1 97.38 217 PHE B N 1
ATOM 5469 C CA . PHE B 1 217 ? 0.236 17.359 9.32 1 97.38 217 PHE B CA 1
ATOM 5470 C C . PHE B 1 217 ? 0.673 18.812 9.125 1 97.38 217 PHE B C 1
ATOM 5472 O O . PHE B 1 217 ? -0.118 19.656 8.688 1 97.38 217 PHE B O 1
ATOM 5479 N N . LEU B 1 218 ? 1.925 19.031 9.359 1 96.62 218 LEU B N 1
ATOM 5480 C CA . LEU B 1 218 ? 2.412 20.406 9.344 1 96.62 218 LEU B CA 1
ATOM 5481 C C . LEU B 1 218 ? 3.389 20.625 8.188 1 96.62 218 LEU B C 1
ATOM 5483 O O . LEU B 1 218 ? 4.352 19.875 8.031 1 96.62 218 LEU B O 1
ATOM 5487 N N . ASP B 1 219 ? 3.156 21.688 7.457 1 91.81 219 ASP B N 1
ATOM 5488 C CA . ASP B 1 219 ? 4.031 22.047 6.348 1 91.81 219 ASP B CA 1
ATOM 5489 C C . ASP B 1 219 ? 5.336 22.656 6.855 1 91.81 219 ASP B C 1
ATOM 5491 O O . ASP B 1 219 ? 5.375 23.219 7.949 1 91.81 219 ASP B O 1
ATOM 5495 N N . GLN B 1 220 ? 6.254 22.531 5.977 1 86.31 220 GLN B N 1
ATOM 5496 C CA . GLN B 1 220 ? 7.508 23.219 6.27 1 86.31 220 GLN B CA 1
ATOM 5497 C C . GLN B 1 220 ? 7.301 24.734 6.324 1 86.31 220 GLN B C 1
ATOM 5499 O O . GLN B 1 220 ? 6.41 25.266 5.664 1 86.31 220 GLN B O 1
ATOM 5504 N N . ASP B 1 221 ? 8.047 25.391 7.125 1 87.44 221 ASP B N 1
ATOM 5505 C CA . ASP B 1 221 ? 8.078 26.828 7.262 1 87.44 221 ASP B CA 1
ATOM 5506 C C . ASP B 1 221 ? 6.758 27.375 7.809 1 87.44 221 ASP B C 1
ATOM 5508 O O . ASP B 1 221 ? 6.379 28.516 7.527 1 87.44 221 ASP B O 1
ATOM 5512 N N . THR B 1 222 ? 6.027 26.578 8.359 1 92.5 222 THR B N 1
ATOM 5513 C CA . THR B 1 222 ? 4.801 26.969 9.047 1 92.5 222 THR B CA 1
ATOM 5514 C C . THR B 1 222 ? 4.949 26.797 10.555 1 92.5 222 THR B C 1
ATOM 5516 O O . THR B 1 222 ? 5.469 25.781 11.023 1 92.5 222 THR B O 1
ATOM 5519 N N . TRP B 1 223 ? 4.441 27.797 11.289 1 93.69 223 TRP B N 1
ATOM 5520 C CA . TRP B 1 223 ? 4.742 27.844 12.711 1 93.69 223 TRP B CA 1
ATOM 5521 C C . TRP B 1 223 ? 3.465 27.984 13.539 1 93.69 223 TRP B C 1
ATOM 5523 O O . TRP B 1 223 ? 2.682 28.922 13.32 1 93.69 223 TRP B O 1
ATOM 5533 N N . PRO B 1 224 ? 3.32 27.094 14.492 1 94.94 224 PRO B N 1
ATOM 5534 C CA . PRO B 1 224 ? 2.162 27.234 15.383 1 94.94 224 PRO B CA 1
ATOM 5535 C C . PRO B 1 224 ? 2.346 28.328 16.422 1 94.94 224 PRO B C 1
ATOM 5537 O O . PRO B 1 224 ? 3.475 28.625 16.812 1 94.94 224 PRO B O 1
ATOM 5540 N N . THR B 1 225 ? 1.261 28.875 16.812 1 87.88 225 THR B N 1
ATOM 5541 C CA . THR B 1 225 ? 1.299 29.828 17.922 1 87.88 225 THR B CA 1
ATOM 5542 C C . THR B 1 225 ? 1.398 29.094 19.25 1 87.88 225 THR B C 1
ATOM 5544 O O . THR B 1 225 ? 1.138 27.891 19.344 1 87.88 225 THR B O 1
ATOM 5547 N N . GLN B 1 226 ? 1.788 29.781 20.266 1 80.25 226 GLN B N 1
ATOM 5548 C CA . GLN B 1 226 ? 2.107 29.188 21.562 1 80.25 226 GLN B CA 1
ATOM 5549 C C . GLN B 1 226 ? 0.894 28.469 22.156 1 80.25 226 GLN B C 1
ATOM 5551 O O . GLN B 1 226 ? 1.038 27.484 22.859 1 80.25 226 GLN B O 1
ATOM 5556 N N . ARG B 1 227 ? -0.245 28.797 21.844 1 88.44 227 ARG B N 1
ATOM 5557 C CA . ARG B 1 227 ? -1.403 28.203 22.484 1 88.44 227 ARG B CA 1
ATOM 5558 C C . ARG B 1 227 ? -2.105 27.219 21.547 1 88.44 227 ARG B C 1
ATOM 5560 O O . ARG B 1 227 ? -3.145 26.656 21.906 1 88.44 227 ARG B O 1
ATOM 5567 N N . ALA B 1 228 ? -1.549 27 20.5 1 94.81 228 ALA B N 1
ATOM 5568 C CA . ALA B 1 228 ? -2.232 26.203 19.484 1 94.81 228 ALA B CA 1
ATOM 5569 C C . ALA B 1 228 ? -2.473 24.781 19.984 1 94.81 228 ALA B C 1
ATOM 5571 O O . ALA B 1 228 ? -3.582 24.25 19.875 1 94.81 228 ALA B O 1
ATOM 5572 N N . ARG B 1 229 ? -1.471 24.141 20.594 1 96.25 229 ARG B N 1
ATOM 5573 C CA . ARG B 1 229 ? -1.564 22.766 21.078 1 96.25 229 ARG B CA 1
ATOM 5574 C C . ARG B 1 229 ? -2.664 22.625 22.125 1 96.25 229 ARG B C 1
ATOM 5576 O O . ARG B 1 229 ? -3.512 21.734 22.016 1 96.25 229 ARG B O 1
ATOM 5583 N N . LYS B 1 230 ? -2.637 23.516 23.031 1 94.88 230 LYS B N 1
ATOM 5584 C CA . LYS B 1 230 ? -3.637 23.5 24.109 1 94.88 230 LYS B CA 1
ATOM 5585 C C . LYS B 1 230 ? -5.043 23.672 23.531 1 94.88 230 LYS B C 1
ATOM 5587 O O . LYS B 1 230 ? -5.98 23 23.953 1 94.88 230 LYS B O 1
ATOM 5592 N N . ILE B 1 231 ? -5.188 24.578 22.656 1 96.12 231 ILE B N 1
ATOM 5593 C CA . ILE B 1 231 ? -6.48 24.875 22.047 1 96.12 231 ILE B CA 1
ATOM 5594 C C . ILE B 1 231 ? -6.984 23.641 21.297 1 96.12 231 ILE B C 1
ATOM 5596 O O . ILE B 1 231 ? -8.148 23.25 21.438 1 96.12 231 ILE B O 1
ATOM 5600 N N . LEU B 1 232 ? -6.145 23.016 20.547 1 97.81 232 LEU B N 1
ATOM 5601 C CA . LEU B 1 232 ? -6.527 21.891 19.703 1 97.81 232 LEU B CA 1
ATOM 5602 C C . LEU B 1 232 ? -6.945 20.703 20.578 1 97.81 232 LEU B C 1
ATOM 5604 O O . LEU B 1 232 ? -7.871 19.969 20.219 1 97.81 232 LEU B O 1
ATOM 5608 N N . ARG B 1 233 ? -6.285 20.516 21.641 1 96.69 233 ARG B N 1
ATOM 5609 C CA . ARG B 1 233 ? -6.574 19.391 22.531 1 96.69 233 ARG B CA 1
ATOM 5610 C C . ARG B 1 233 ? -7.98 19.5 23.109 1 96.69 233 ARG B C 1
ATOM 5612 O O . ARG B 1 233 ? -8.57 18.484 23.5 1 96.69 233 ARG B O 1
ATOM 5619 N N . LYS B 1 234 ? -8.5 20.672 23.094 1 96.12 234 LYS B N 1
ATOM 5620 C CA . LYS B 1 234 ? -9.859 20.891 23.594 1 96.12 234 LYS B CA 1
ATOM 5621 C C . LYS B 1 234 ? -10.891 20.312 22.609 1 96.12 234 LYS B C 1
ATOM 5623 O O . LYS B 1 234 ? -12.055 20.125 22.969 1 96.12 234 LYS B O 1
ATOM 5628 N N . HIS B 1 235 ? -10.477 20.062 21.422 1 97.06 235 HIS B N 1
ATOM 5629 C CA . HIS B 1 235 ? -11.406 19.609 20.406 1 97.06 235 HIS B CA 1
ATOM 5630 C C . HIS B 1 235 ? -11.195 18.125 20.094 1 97.06 235 HIS B C 1
ATOM 5632 O O . HIS B 1 235 ? -11.445 17.688 18.969 1 97.06 235 HIS B O 1
ATOM 5638 N N . LYS B 1 236 ? -10.734 17.344 21 1 96.06 236 LYS B N 1
ATOM 5639 C CA . LYS B 1 236 ? -10.406 15.938 20.812 1 96.06 236 LYS B CA 1
ATOM 5640 C C . LYS B 1 236 ? -11.648 15.125 20.438 1 96.06 236 LYS B C 1
ATOM 5642 O O . LYS B 1 236 ? -11.547 14.117 19.75 1 96.06 236 LYS B O 1
ATOM 5647 N N . GLU B 1 237 ? -12.797 15.555 20.891 1 96.69 237 GLU B N 1
ATOM 5648 C CA . GLU B 1 237 ? -14.031 14.836 20.609 1 96.69 237 GLU B CA 1
ATOM 5649 C C . GLU B 1 237 ? -14.312 14.789 19.109 1 96.69 237 GLU B C 1
ATOM 5651 O O . GLU B 1 237 ? -14.828 13.797 18.594 1 96.69 237 GLU B O 1
ATOM 5656 N N . ILE B 1 238 ? -14.008 15.867 18.438 1 97.5 238 ILE B N 1
ATOM 5657 C CA . ILE B 1 238 ? -14.172 15.922 16.984 1 97.5 238 ILE B CA 1
ATOM 5658 C C . ILE B 1 238 ? -13.266 14.883 16.328 1 97.5 238 ILE B C 1
ATOM 5660 O O . ILE B 1 238 ? -13.695 14.164 15.422 1 97.5 238 ILE B O 1
ATOM 5664 N N . LEU B 1 239 ? -12.07 14.742 16.844 1 98 239 LEU B N 1
ATOM 5665 C CA . LEU B 1 239 ? -11.078 13.82 16.297 1 98 239 LEU B CA 1
ATOM 5666 C C . LEU B 1 239 ? -11.477 12.367 16.562 1 98 239 LEU B C 1
ATOM 5668 O O . LEU B 1 239 ? -11.25 11.492 15.727 1 98 239 LEU B O 1
ATOM 5672 N N . LEU B 1 240 ? -12.047 12.133 17.672 1 96.56 240 LEU B N 1
ATOM 5673 C CA . LEU B 1 240 ? -12.469 10.781 18.047 1 96.56 240 LEU B CA 1
ATOM 5674 C C . LEU B 1 240 ? -13.594 10.297 17.156 1 96.56 240 LEU B C 1
ATOM 5676 O O . LEU B 1 240 ? -13.812 9.086 17.016 1 96.56 240 LEU B O 1
ATOM 5680 N N . GLN B 1 241 ? -14.289 11.219 16.531 1 95.88 241 GLN B N 1
ATOM 5681 C CA . GLN B 1 241 ? -15.328 10.867 15.57 1 95.88 241 GLN B CA 1
ATOM 5682 C C . GLN B 1 241 ? -14.734 10.711 14.172 1 95.88 241 GLN B C 1
ATOM 5684 O O . GLN B 1 241 ? -15.477 10.562 13.195 1 95.88 241 GLN B O 1
ATOM 5689 N N . ASN B 1 242 ? -13.469 10.758 14.062 1 96.38 242 ASN B N 1
ATOM 5690 C CA . ASN B 1 242 ? -12.719 10.602 12.82 1 96.38 242 ASN B CA 1
ATOM 5691 C C . ASN B 1 242 ? -12.914 11.805 11.891 1 96.38 242 ASN B C 1
ATOM 5693 O O . ASN B 1 242 ? -12.82 11.664 10.672 1 96.38 242 ASN B O 1
ATOM 5697 N N . ASP B 1 243 ? -13.281 12.938 12.461 1 98.19 243 ASP B N 1
ATOM 5698 C CA . ASP B 1 243 ? -13.281 14.195 11.719 1 98.19 243 ASP B CA 1
ATOM 5699 C C . ASP B 1 243 ? -11.922 14.875 11.797 1 98.19 243 ASP B C 1
ATOM 5701 O O . ASP B 1 243 ? -11.023 14.406 12.5 1 98.19 243 ASP B O 1
ATOM 5705 N N . ILE B 1 244 ? -11.805 15.953 11.023 1 98.69 244 ILE B N 1
ATOM 5706 C CA . ILE B 1 244 ? -10.5 16.578 10.82 1 98.69 244 ILE B CA 1
ATOM 5707 C C . ILE B 1 244 ? -10.531 18.016 11.305 1 98.69 244 ILE B C 1
ATOM 5709 O O . ILE B 1 244 ? -11.492 18.75 11.055 1 98.69 244 ILE B O 1
ATOM 5713 N N . LEU B 1 245 ? -9.516 18.422 12.094 1 98.81 245 LEU B N 1
ATOM 5714 C CA . LEU B 1 245 ? -9.352 19.828 12.477 1 98.81 245 LEU B CA 1
ATOM 5715 C C . LEU B 1 245 ? -8.43 20.547 11.5 1 98.81 245 LEU B C 1
ATOM 5717 O O . LEU B 1 245 ? -7.324 20.078 11.219 1 98.81 245 LEU B O 1
ATOM 5721 N N . VAL B 1 246 ? -8.906 21.625 10.984 1 98.69 246 VAL B N 1
ATOM 5722 C CA . VAL B 1 246 ? -8.133 22.422 10.039 1 98.69 246 VAL B CA 1
ATOM 5723 C C . VAL B 1 246 ? -7.582 23.672 10.734 1 98.69 246 VAL B C 1
ATOM 5725 O O . VAL B 1 246 ? -8.312 24.359 11.461 1 98.69 246 VAL B O 1
ATOM 5728 N N . LEU B 1 247 ? -6.316 23.922 10.555 1 98.38 247 LEU B N 1
ATOM 5729 C CA . LEU B 1 247 ? -5.691 25.109 11.102 1 98.38 247 LEU B CA 1
ATOM 5730 C C . LEU B 1 247 ? -5.492 26.172 10.016 1 98.38 247 LEU B C 1
ATOM 5732 O O . LEU B 1 247 ? -4.797 25.922 9.023 1 98.38 247 LEU B O 1
ATOM 5736 N N . PRO B 1 248 ? -6.09 27.344 10.234 1 98 248 PRO B N 1
ATOM 5737 C CA . PRO B 1 248 ? -5.836 28.406 9.266 1 98 248 PRO B CA 1
ATOM 5738 C C . PRO B 1 248 ? -4.387 28.875 9.281 1 98 248 PRO B C 1
ATOM 5740 O O . PRO B 1 248 ? -3.781 29 10.352 1 98 248 PRO B O 1
ATOM 5743 N N . THR B 1 249 ? -3.814 29.109 8.164 1 97.62 249 THR B N 1
ATOM 5744 C CA . THR B 1 249 ? -2.443 29.578 8.008 1 97.62 249 THR B CA 1
ATOM 5745 C C . THR B 1 249 ? -2.418 31.016 7.484 1 97.62 249 THR B C 1
ATOM 5747 O O . THR B 1 249 ? -3.049 31.312 6.473 1 97.62 249 THR B O 1
ATOM 5750 N N . PHE B 1 250 ? -1.694 31.844 8.148 1 96.62 250 PHE B N 1
ATOM 5751 C CA . PHE B 1 250 ? -1.609 33.25 7.75 1 96.62 250 PHE B CA 1
ATOM 5752 C C . PHE B 1 250 ? -0.193 33.594 7.312 1 96.62 250 PHE B C 1
ATOM 5754 O O . PHE B 1 250 ? 0.771 32.938 7.727 1 96.62 250 PHE B O 1
ATOM 5761 N N . VAL B 1 251 ? -0.086 34.562 6.488 1 94.88 251 VAL B N 1
ATOM 5762 C CA . VAL B 1 251 ? 1.196 35.062 6.004 1 94.88 251 VAL B CA 1
ATOM 5763 C C . VAL B 1 251 ? 1.214 36.594 6.062 1 94.88 251 VAL B C 1
ATOM 5765 O O . VAL B 1 251 ? 0.164 37.219 5.984 1 94.88 251 VAL B O 1
ATOM 5768 N N . PHE B 1 252 ? 2.354 37.125 6.23 1 92.62 252 PHE B N 1
ATOM 5769 C CA . PHE B 1 252 ? 2.514 38.562 6.148 1 92.62 252 PHE B CA 1
ATOM 5770 C C . PHE B 1 252 ? 2.393 39.031 4.707 1 92.62 252 PHE B C 1
ATOM 5772 O O . PHE B 1 252 ? 2.891 38.375 3.787 1 92.62 252 PHE B O 1
ATOM 5779 N N . THR B 1 253 ? 1.713 40.125 4.586 1 91.5 253 THR B N 1
ATOM 5780 C CA . THR B 1 253 ? 1.575 40.688 3.256 1 91.5 253 THR B CA 1
ATOM 5781 C C . THR B 1 253 ? 2.689 41.719 2.986 1 91.5 253 THR B C 1
ATOM 5783 O O . THR B 1 253 ? 3.484 42 3.879 1 91.5 253 THR B O 1
ATOM 5786 N N . GLU B 1 254 ? 2.73 42.125 1.738 1 84.56 254 GLU B N 1
ATOM 5787 C CA . GLU B 1 254 ? 3.732 43.094 1.348 1 84.56 254 GLU B CA 1
ATOM 5788 C C . GLU B 1 254 ? 3.535 44.406 2.102 1 84.56 254 GLU B C 1
ATOM 5790 O O . GLU B 1 254 ? 4.465 45.219 2.221 1 84.56 254 GLU B O 1
ATOM 5795 N N . LEU B 1 255 ? 2.434 44.656 2.574 1 78 255 LEU B N 1
ATOM 5796 C CA . LEU B 1 255 ? 2.096 45.906 3.248 1 78 255 LEU B CA 1
ATOM 5797 C C . LEU B 1 255 ? 2.676 45.938 4.66 1 78 255 LEU B C 1
ATOM 5799 O O . LEU B 1 255 ? 2.752 47 5.281 1 78 255 LEU B O 1
ATOM 5803 N N . SER B 1 256 ? 3.014 44.75 5.004 1 74.5 256 SER B N 1
ATOM 5804 C CA . SER B 1 256 ? 3.553 44.688 6.359 1 74.5 256 SER B CA 1
ATOM 5805 C C . SER B 1 256 ? 4.965 45.25 6.418 1 74.5 256 SER B C 1
ATOM 5807 O O . SER B 1 256 ? 5.785 45 5.539 1 74.5 256 SER B O 1
ATOM 5809 N N . THR B 1 257 ? 5.164 46.156 7.297 1 63.84 257 THR B N 1
ATOM 5810 C CA . THR B 1 257 ? 6.465 46.781 7.457 1 63.84 257 THR B CA 1
ATOM 5811 C C . THR B 1 257 ? 7.43 45.875 8.195 1 63.84 257 THR B C 1
ATOM 5813 O O . THR B 1 257 ? 8.648 46.031 8.094 1 63.84 257 THR B O 1
ATOM 5816 N N . SER B 1 258 ? 6.93 45.094 9.016 1 59.19 258 SER B N 1
ATOM 5817 C CA . SER B 1 258 ? 7.777 44.188 9.773 1 59.19 258 SER B CA 1
ATOM 5818 C C . SER B 1 258 ? 7.531 42.719 9.367 1 59.19 258 SER B C 1
ATOM 5820 O O . SER B 1 258 ? 6.383 42.312 9.234 1 59.19 258 SER B O 1
ATOM 5822 N N . HIS B 1 259 ? 8.562 42.156 8.922 1 63.44 259 HIS B N 1
ATOM 5823 C CA . HIS B 1 259 ? 8.477 40.781 8.5 1 63.44 259 HIS B CA 1
ATOM 5824 C C . HIS B 1 259 ? 9.312 39.875 9.398 1 63.44 259 HIS B C 1
ATOM 5826 O O . HIS B 1 259 ? 9.906 38.906 8.93 1 63.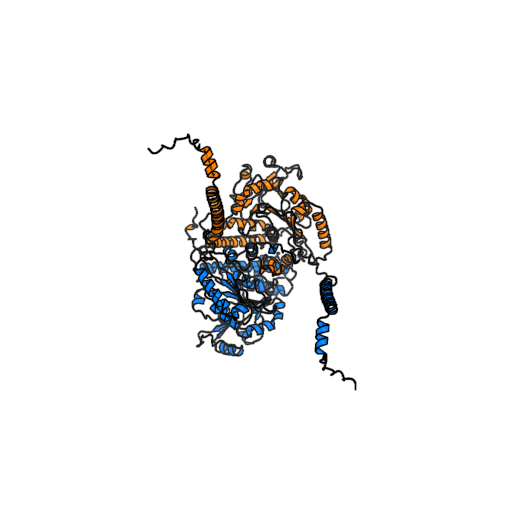44 259 HIS B O 1
ATOM 5832 N N . THR B 1 260 ? 9.289 40.406 10.672 1 67.31 260 THR B N 1
ATOM 5833 C CA . THR B 1 260 ? 10.148 39.594 11.516 1 67.31 260 THR B CA 1
ATOM 5834 C C . THR B 1 260 ? 9.32 38.656 12.391 1 67.31 260 THR B C 1
ATOM 5836 O O . THR B 1 260 ? 8.133 38.906 12.625 1 67.31 260 THR B O 1
ATOM 5839 N N . SER B 1 261 ? 9.859 37.625 12.773 1 68.38 261 SER B N 1
ATOM 5840 C CA . SER B 1 261 ? 9.227 36.625 13.617 1 68.38 261 SER B CA 1
ATOM 5841 C C . SER B 1 261 ? 8.82 37.188 14.969 1 68.38 261 SER B C 1
ATOM 5843 O O . SER B 1 261 ? 7.953 36.656 15.648 1 68.38 261 SER B O 1
ATOM 5845 N N . ASN B 1 262 ? 9.391 38.219 15.312 1 66.56 262 ASN B N 1
ATOM 5846 C CA . ASN B 1 262 ? 9.047 38.875 16.562 1 66.56 262 ASN B CA 1
ATOM 5847 C C . ASN B 1 262 ? 7.676 39.531 16.5 1 66.56 262 ASN B C 1
ATOM 5849 O O . ASN B 1 262 ? 7.09 39.875 17.516 1 66.56 262 ASN B O 1
ATOM 5853 N N . ASP B 1 263 ? 7.191 39.562 15.414 1 72.56 263 ASP B N 1
ATOM 5854 C CA . ASP B 1 263 ? 5.93 40.25 15.211 1 72.56 263 ASP B CA 1
ATOM 5855 C C . ASP B 1 263 ? 4.773 39.281 15.016 1 72.56 263 ASP B C 1
ATOM 5857 O O . ASP B 1 263 ? 3.701 39.656 14.547 1 72.56 263 ASP B O 1
ATOM 5861 N N . PHE B 1 264 ? 5.023 38.125 15.391 1 86.62 264 PHE B N 1
ATOM 5862 C CA . PHE B 1 264 ? 3.941 37.156 15.266 1 86.62 264 PHE B CA 1
ATOM 5863 C C . PHE B 1 264 ? 2.801 37.5 16.219 1 86.62 264 PHE B C 1
ATOM 5865 O O . PHE B 1 264 ? 3.031 37.75 17.406 1 86.62 264 PHE B O 1
ATOM 5872 N N . PRO B 1 265 ? 1.616 37.594 15.664 1 92 265 PRO B N 1
ATOM 5873 C CA . PRO B 1 265 ? 0.493 37.75 16.594 1 92 265 PRO B CA 1
ATOM 5874 C C . PRO B 1 265 ? 0.395 36.562 17.578 1 92 265 PRO B C 1
ATOM 5876 O O . PRO B 1 265 ? 0.643 35.438 17.203 1 92 265 PRO B O 1
ATOM 5879 N N . ARG B 1 266 ? -0.024 36.875 18.828 1 89.19 266 ARG B N 1
ATOM 5880 C CA . ARG B 1 266 ? -0.05 35.875 19.891 1 89.19 266 ARG B CA 1
ATOM 5881 C C . ARG B 1 266 ? -1.48 35.469 20.203 1 89.19 266 ARG B C 1
ATOM 5883 O O . ARG B 1 266 ? -1.701 34.5 20.953 1 89.19 266 ARG B O 1
ATOM 5890 N N . SER B 1 267 ? -2.393 36.156 19.703 1 91.25 267 SER B N 1
ATOM 5891 C CA . SER B 1 267 ? -3.803 35.875 19.938 1 91.25 267 SER B CA 1
ATOM 5892 C C . SER B 1 267 ? -4.641 36.094 18.688 1 91.25 267 SER B C 1
ATOM 5894 O O . SER B 1 267 ? -4.188 36.75 17.75 1 91.25 267 SER B O 1
ATOM 5896 N N . ILE B 1 268 ? -5.766 35.562 18.75 1 93.94 268 ILE B N 1
ATOM 5897 C CA . ILE B 1 268 ? -6.664 35.719 17.609 1 93.94 268 ILE B CA 1
ATOM 5898 C C . ILE B 1 268 ? -7.051 37.188 17.453 1 93.94 268 ILE B C 1
ATOM 5900 O O . ILE B 1 268 ? -7.234 37.656 16.344 1 93.94 268 ILE B O 1
ATOM 5904 N N . GLU B 1 269 ? -7.09 37.938 18.578 1 94.19 269 GLU B N 1
ATOM 5905 C CA . GLU B 1 269 ? -7.418 39.344 18.531 1 94.19 269 GLU B CA 1
ATOM 5906 C C . GLU B 1 269 ? -6.332 40.156 17.812 1 94.19 269 GLU B C 1
ATOM 5908 O O . GLU B 1 269 ? -6.633 41 16.969 1 94.19 269 GLU B O 1
ATOM 5913 N N . GLU B 1 270 ? -5.137 39.812 18.172 1 93.94 270 GLU B N 1
ATOM 5914 C CA . GLU B 1 270 ? -4.02 40.5 17.516 1 93.94 270 GLU B CA 1
ATOM 5915 C C . GLU B 1 270 ? -3.977 40.156 16.031 1 93.94 270 GLU B C 1
ATOM 5917 O O . GLU B 1 270 ? -3.734 41.031 15.195 1 93.94 270 GLU B O 1
ATOM 5922 N N . LEU B 1 271 ? -4.191 38.938 15.734 1 94.94 271 LEU B N 1
ATOM 5923 C CA . LEU B 1 271 ? -4.18 38.5 14.344 1 94.94 271 LEU B CA 1
ATOM 5924 C C . LEU B 1 271 ? -5.289 39.188 13.555 1 94.94 271 LEU B C 1
ATOM 5926 O O . LEU B 1 271 ? -5.078 39.594 12.414 1 94.94 271 LEU B O 1
ATOM 5930 N N . THR B 1 272 ? -6.453 39.281 14.172 1 96.19 272 THR B N 1
ATOM 5931 C CA . THR B 1 272 ? -7.598 39.906 13.523 1 96.19 272 THR B CA 1
ATOM 5932 C C . THR B 1 272 ? -7.293 41.375 13.188 1 96.19 272 THR B C 1
ATOM 5934 O O . THR B 1 272 ? -7.66 41.875 12.117 1 96.19 272 THR B O 1
ATOM 5937 N N . LYS B 1 273 ? -6.609 42.031 14.062 1 94.69 273 LYS B N 1
ATOM 5938 C CA . LYS B 1 273 ? -6.227 43.406 13.82 1 94.69 273 LYS B CA 1
ATOM 5939 C C . LYS B 1 273 ? -5.281 43.531 12.633 1 94.69 273 LYS B C 1
ATOM 5941 O O . LYS B 1 273 ? -5.473 44.375 11.758 1 94.69 273 LYS B O 1
ATOM 5946 N N . LEU B 1 274 ? -4.312 42.656 12.656 1 94.06 274 LEU B N 1
ATOM 5947 C CA . LEU B 1 274 ? -3.342 42.656 11.562 1 94.06 274 LEU B CA 1
ATOM 5948 C C . LEU B 1 274 ? -4.004 42.312 10.242 1 94.06 274 LEU B C 1
ATOM 5950 O O . LEU B 1 274 ? -3.676 42.875 9.195 1 94.06 274 LEU B O 1
ATOM 5954 N N . ALA B 1 275 ? -4.91 41.375 10.258 1 94.81 275 ALA B N 1
ATOM 5955 C CA . ALA B 1 275 ? -5.609 40.938 9.047 1 94.81 275 ALA B CA 1
ATOM 5956 C C . ALA B 1 275 ? -6.52 42.031 8.508 1 94.81 275 ALA B C 1
ATOM 5958 O O . ALA B 1 275 ? -6.57 42.281 7.301 1 94.81 275 ALA B O 1
ATOM 5959 N N . LYS B 1 276 ? -7.219 42.688 9.367 1 94.62 276 LYS B N 1
ATOM 5960 C CA . LYS B 1 276 ? -8.117 43.75 8.961 1 94.62 276 LYS B CA 1
ATOM 5961 C C . LYS B 1 276 ? -7.348 44.938 8.352 1 94.62 276 LYS B C 1
ATOM 5963 O O . LYS B 1 276 ? -7.84 45.594 7.441 1 94.62 276 LYS B O 1
ATOM 5968 N N . ARG B 1 277 ? -6.152 45.094 8.852 1 92.94 277 ARG B N 1
ATOM 5969 C CA . ARG B 1 277 ? -5.297 46.156 8.32 1 92.94 277 ARG B CA 1
ATOM 5970 C C . ARG B 1 277 ? -4.57 45.688 7.059 1 92.94 277 ARG B C 1
ATOM 5972 O O . ARG B 1 277 ? -3.771 46.438 6.484 1 92.94 277 ARG B O 1
ATOM 5979 N N . LYS B 1 278 ? -4.746 44.438 6.719 1 92.88 278 LYS B N 1
ATOM 5980 C CA . LYS B 1 278 ? -4.203 43.844 5.504 1 92.88 278 LYS B CA 1
ATOM 5981 C C . LYS B 1 278 ? -2.697 43.625 5.621 1 92.88 278 LYS B C 1
ATOM 5983 O O . LYS B 1 278 ? -1.997 43.531 4.609 1 92.88 278 LYS B O 1
ATOM 5988 N N . TYR B 1 279 ? -2.238 43.594 6.852 1 93.25 279 TYR B N 1
ATOM 5989 C CA . TYR B 1 279 ? -0.83 43.281 7.07 1 93.25 279 TYR B CA 1
ATOM 5990 C C . TYR B 1 279 ? -0.59 41.781 7.004 1 93.25 279 TYR B C 1
ATOM 5992 O O . TYR B 1 279 ? 0.527 41.344 6.727 1 93.25 279 TYR B O 1
ATOM 6000 N N . MET B 1 280 ? -1.622 41.062 7.32 1 94.88 280 MET B N 1
ATOM 6001 C CA . MET B 1 280 ? -1.593 39.625 7.188 1 94.88 280 MET B CA 1
ATOM 6002 C C . MET B 1 280 ? -2.838 39.125 6.469 1 94.88 280 MET B C 1
ATOM 6004 O O . MET B 1 280 ? -3.879 39.781 6.484 1 94.88 280 MET B O 1
ATOM 6008 N N . GLY B 1 281 ? -2.691 37.969 5.848 1 96.38 281 GLY B N 1
ATOM 6009 C CA . GLY B 1 281 ? -3.812 37.375 5.156 1 96.38 281 GLY B CA 1
ATOM 6010 C C . GLY B 1 281 ? -3.844 35.844 5.297 1 96.38 281 GLY B C 1
ATOM 6011 O O . GLY B 1 281 ? -2.824 35.219 5.594 1 96.38 281 GLY B O 1
ATOM 6012 N N . LEU B 1 282 ? -5.086 35.344 5.188 1 98 282 LEU B N 1
ATOM 6013 C CA . LEU B 1 282 ? -5.285 33.906 5.219 1 98 282 LEU B CA 1
ATOM 6014 C C . LEU B 1 282 ? -4.812 33.25 3.92 1 98 282 LEU B C 1
ATOM 6016 O O . LEU B 1 282 ? -5.246 33.656 2.834 1 98 282 LEU B O 1
ATOM 6020 N N . LYS B 1 283 ? -3.939 32.281 4.078 1 96.75 283 LYS B N 1
ATOM 6021 C CA . LYS B 1 283 ? -3.324 31.672 2.91 1 96.75 283 LYS B CA 1
ATOM 6022 C C . LYS B 1 283 ? -3.785 30.219 2.75 1 96.75 283 LYS B C 1
ATOM 6024 O O . LYS B 1 283 ? -3.635 29.406 3.666 1 96.75 283 LYS B O 1
ATOM 6029 N N . ASP B 1 284 ? -4.395 29.906 1.671 1 95.31 284 ASP B N 1
ATOM 6030 C CA . ASP B 1 284 ? -4.578 28.547 1.147 1 95.31 284 ASP B CA 1
ATOM 6031 C C . ASP B 1 284 ? -3.744 28.328 -0.112 1 95.31 284 ASP B C 1
ATOM 6033 O O . ASP B 1 284 ? -3.877 29.062 -1.088 1 95.31 284 ASP B O 1
ATOM 6037 N N . SER B 1 285 ? -2.898 27.344 -0.052 1 89.81 285 SER B N 1
ATOM 6038 C CA . SER B 1 285 ? -2.029 27.094 -1.195 1 89.81 285 SER B CA 1
ATOM 6039 C C . SER B 1 285 ? -2.838 26.906 -2.475 1 89.81 285 SER B C 1
ATOM 6041 O O . SER B 1 285 ? -3.791 26.125 -2.508 1 89.81 285 SER B O 1
ATOM 6043 N N . GLY B 1 286 ? -2.469 27.625 -3.516 1 87.69 286 GLY B N 1
ATOM 6044 C CA . GLY B 1 286 ? -3.15 27.516 -4.797 1 87.69 286 GLY B CA 1
ATOM 6045 C C . GLY B 1 286 ? -4.215 28.578 -4.992 1 87.69 286 GLY B C 1
ATOM 6046 O O . GLY B 1 286 ? -4.746 28.734 -6.094 1 87.69 286 GLY B O 1
ATOM 6047 N N . TRP B 1 287 ? -4.562 29.344 -4.004 1 94.69 287 TRP B N 1
ATOM 6048 C CA . TRP B 1 287 ? -5.562 30.406 -4.082 1 94.69 287 TRP B CA 1
ATOM 6049 C C . TRP B 1 287 ? -4.953 31.75 -3.738 1 94.69 287 TRP B C 1
ATOM 6051 O O . TRP B 1 287 ? -3.924 31.828 -3.062 1 94.69 287 TRP B O 1
ATOM 6061 N N . SER B 1 288 ? -5.668 32.75 -4.25 1 95.06 288 SER B N 1
ATOM 6062 C CA . SER B 1 288 ? -5.312 34.094 -3.801 1 95.06 288 SER B CA 1
ATOM 6063 C C . SER B 1 288 ? -5.59 34.281 -2.311 1 95.06 288 SER B C 1
ATOM 6065 O O . SER B 1 288 ? -6.438 33.594 -1.745 1 95.06 288 SER B O 1
ATOM 6067 N N . LEU B 1 289 ? -4.906 35.25 -1.719 1 95.56 289 LEU B N 1
ATOM 6068 C CA . LEU B 1 289 ? -5.039 35.5 -0.288 1 95.56 289 LEU B CA 1
ATOM 6069 C C . LEU B 1 289 ? -6.5 35.719 0.088 1 95.56 289 LEU B C 1
ATOM 6071 O O . LEU B 1 289 ? -7.207 36.469 -0.592 1 95.56 289 LEU B O 1
ATOM 6075 N N . ASN B 1 290 ? -6.926 35.094 1.076 1 96.88 290 ASN B N 1
ATOM 6076 C CA . ASN B 1 290 ? -8.234 35.25 1.693 1 96.88 290 ASN B CA 1
ATOM 6077 C C . ASN B 1 290 ? -9.352 34.719 0.798 1 96.88 290 ASN B C 1
ATOM 6079 O O . ASN B 1 290 ? -10.531 34.969 1.034 1 96.88 290 ASN B O 1
ATOM 6083 N N . LYS B 1 291 ? -9.031 33.938 -0.222 1 96.06 291 LYS B N 1
ATOM 6084 C CA . LYS B 1 291 ? -10.055 33.5 -1.169 1 96.06 291 LYS B CA 1
ATOM 6085 C C . LYS B 1 291 ? -10.109 31.984 -1.253 1 96.06 291 LYS B C 1
ATOM 6087 O O . LYS B 1 291 ? -10.734 31.422 -2.156 1 96.06 291 LYS B O 1
ATOM 6092 N N . GLY B 1 292 ? -9.5 31.312 -0.378 1 97.19 292 GLY B N 1
ATOM 6093 C CA . GLY B 1 292 ? -9.469 29.859 -0.424 1 97.19 292 GLY B CA 1
ATOM 6094 C C . GLY B 1 292 ? -10.594 29.219 0.36 1 97.19 292 GLY B C 1
ATOM 6095 O O . GLY B 1 292 ? -11.438 29.906 0.925 1 97.19 292 GLY B O 1
ATOM 6096 N N . PRO B 1 293 ? -10.633 27.875 0.366 1 97.75 293 PRO B N 1
ATOM 6097 C CA . PRO B 1 293 ? -11.719 27.109 0.989 1 97.75 293 PRO B CA 1
ATOM 6098 C C . PRO B 1 293 ? -11.805 27.328 2.498 1 97.75 293 PRO B C 1
ATOM 6100 O O . PRO B 1 293 ? -12.859 27.125 3.098 1 97.75 293 PRO B O 1
ATOM 6103 N N . THR B 1 294 ? -10.68 27.656 3.182 1 98.38 294 THR B N 1
ATOM 6104 C CA . THR B 1 294 ? -10.719 27.922 4.617 1 98.38 294 THR B CA 1
ATOM 6105 C C . THR B 1 294 ? -11.648 29.094 4.926 1 98.38 294 THR B C 1
ATOM 6107 O O . THR B 1 294 ? -12.211 29.172 6.02 1 98.38 294 THR B O 1
ATOM 6110 N N . SER B 1 295 ? -11.812 30.031 4.047 1 97.88 295 SER B N 1
ATOM 6111 C CA . SER B 1 295 ? -12.773 31.141 4.082 1 97.88 295 SER B CA 1
ATOM 6112 C C . SER B 1 295 ? -12.391 32.188 5.129 1 97.88 295 SER B C 1
ATOM 6114 O O . SER B 1 295 ? -12.648 31.984 6.32 1 97.88 295 SER B O 1
ATOM 6116 N N . TYR B 1 296 ? -11.883 33.25 4.645 1 97.69 296 TYR B N 1
ATOM 6117 C CA . TYR B 1 296 ? -11.523 34.375 5.5 1 97.69 296 TYR B CA 1
ATOM 6118 C C . TYR B 1 296 ? -12.758 34.938 6.184 1 97.69 296 TYR B C 1
ATOM 6120 O O . TYR B 1 296 ? -12.711 35.281 7.367 1 97.69 296 TYR B O 1
ATOM 6128 N N . GLU B 1 297 ? -13.844 35 5.5 1 96.88 297 GLU B N 1
ATOM 6129 C CA . GLU B 1 297 ? -15.094 35.562 6.035 1 96.88 297 GLU B CA 1
ATOM 6130 C C . GLU B 1 297 ? -15.578 34.75 7.234 1 96.88 297 GLU B C 1
ATOM 6132 O O . GLU B 1 297 ? -15.977 35.312 8.25 1 96.88 297 GLU B O 1
ATOM 6137 N N . ASN B 1 298 ? -15.57 33.469 7.098 1 97.69 298 ASN B N 1
ATOM 6138 C CA . ASN B 1 298 ? -15.992 32.625 8.211 1 97.69 298 ASN B CA 1
ATOM 6139 C C . ASN B 1 298 ? -15.016 32.688 9.375 1 97.69 298 ASN B C 1
ATOM 6141 O O . ASN B 1 298 ? -15.43 32.625 10.539 1 97.69 298 ASN B O 1
ATOM 6145 N N . TRP B 1 299 ? -13.75 32.75 9.031 1 97.88 299 TRP B N 1
ATOM 6146 C CA . TRP B 1 299 ? -12.734 32.844 10.078 1 9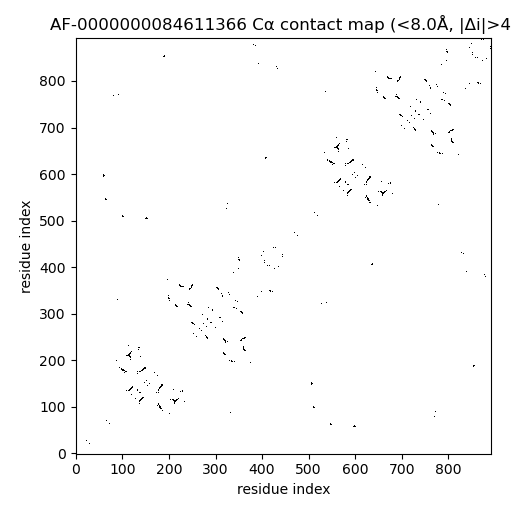7.88 299 TRP B CA 1
ATOM 6147 C C . TRP B 1 299 ? -12.945 34.094 10.922 1 97.88 299 TRP B C 1
ATOM 6149 O O . TRP B 1 299 ? -12.758 34.062 12.148 1 97.88 299 TRP B O 1
ATOM 6159 N N . LEU B 1 300 ? -13.352 35.219 10.344 1 96.5 300 LEU B N 1
ATOM 6160 C CA . LEU B 1 300 ? -13.555 36.469 11.023 1 96.5 300 LEU B CA 1
ATOM 6161 C C . LEU B 1 300 ? -14.609 36.344 12.117 1 96.5 300 LEU B C 1
ATOM 6163 O O . LEU B 1 300 ? -14.633 37.156 13.07 1 96.5 300 LEU B O 1
ATOM 6167 N N . LYS B 1 301 ? -15.445 35.344 11.969 1 95.5 301 LYS B N 1
ATOM 6168 C CA . LYS B 1 301 ? -16.5 35.125 12.961 1 95.5 301 LYS B CA 1
ATOM 6169 C C . LYS B 1 301 ? -15.93 34.531 14.242 1 95.5 301 LYS B C 1
ATOM 6171 O O . LYS B 1 301 ? -16.594 34.562 15.289 1 95.5 301 LYS B O 1
ATOM 6176 N N . LYS B 1 302 ? -14.75 34 14.258 1 93.88 302 LYS B N 1
ATOM 6177 C CA . LYS B 1 302 ? -13.977 33.531 15.398 1 93.88 302 LYS B CA 1
ATOM 6178 C C . LYS B 1 302 ? -14.688 32.375 16.094 1 93.88 302 LYS B C 1
ATOM 6180 O O . LYS B 1 302 ? -14.633 32.25 17.312 1 93.88 302 LYS B O 1
ATOM 6185 N N . LYS B 1 303 ? -15.484 31.625 15.336 1 95.94 303 LYS B N 1
ATOM 6186 C CA . LYS B 1 303 ? -16.125 30.391 15.805 1 95.94 303 LYS B CA 1
ATOM 6187 C C . LYS B 1 303 ? -15.727 29.203 14.938 1 95.94 303 LYS B C 1
ATOM 6189 O O . LYS B 1 303 ? -15.406 29.359 13.758 1 95.94 303 LYS B O 1
ATOM 6194 N N . VAL B 1 304 ? -15.742 28.078 15.664 1 97.75 304 VAL B N 1
ATOM 6195 C CA . VAL B 1 304 ? -15.461 26.844 14.93 1 97.75 304 VAL B CA 1
ATOM 6196 C C . VAL B 1 304 ? -16.5 26.656 13.82 1 97.75 304 VAL B C 1
ATOM 6198 O O . VAL B 1 304 ? -17.703 26.844 14.047 1 97.75 304 VAL B O 1
ATOM 6201 N N . TYR B 1 305 ? -15.992 26.359 12.586 1 98 305 TYR B N 1
ATOM 6202 C CA . TYR B 1 305 ? -16.906 26.188 11.461 1 98 305 TYR B CA 1
ATOM 6203 C C . TYR B 1 305 ? -16.422 25.078 10.531 1 98 305 TYR B C 1
ATOM 6205 O O . TYR B 1 305 ? -15.266 24.656 10.609 1 98 305 TYR B O 1
ATOM 6213 N N . ASN B 1 306 ? -17.328 24.562 9.703 1 96.94 306 ASN B N 1
ATOM 6214 C CA . ASN B 1 306 ? -17.016 23.547 8.711 1 96.94 306 ASN B CA 1
ATOM 6215 C C . ASN B 1 306 ? -16.594 24.172 7.383 1 96.94 306 ASN B C 1
ATOM 6217 O O . ASN B 1 306 ? -17.094 25.234 7.004 1 96.94 306 ASN B O 1
ATOM 6221 N N . VAL B 1 307 ? -15.68 23.453 6.742 1 97.38 307 VAL B N 1
ATOM 6222 C CA . VAL B 1 307 ? -15.344 23.859 5.383 1 97.38 307 VAL B CA 1
ATOM 6223 C C . VAL B 1 307 ? -16.5 23.531 4.441 1 97.38 307 VAL B C 1
ATOM 6225 O O . VAL B 1 307 ? -16.859 22.359 4.277 1 97.38 307 VAL B O 1
ATOM 6228 N N . SER B 1 308 ? -17.094 24.5 3.838 1 91 308 SER B N 1
ATOM 6229 C CA . SER B 1 308 ? -18.25 24.281 2.99 1 91 308 SER B CA 1
ATOM 6230 C C . SER B 1 308 ? -17.859 24.219 1.519 1 91 308 SER B C 1
ATOM 6232 O O . SER B 1 308 ? -18.484 23.484 0.744 1 91 308 SER B O 1
ATOM 6234 N N . ASP B 1 309 ? -16.906 24.953 1.114 1 93.06 309 ASP B N 1
ATOM 6235 C CA . ASP B 1 309 ? -16.5 25.031 -0.287 1 93.06 309 ASP B CA 1
ATOM 6236 C C . ASP B 1 309 ? -15.219 24.234 -0.534 1 93.06 309 ASP B C 1
ATOM 6238 O O . ASP B 1 309 ? -14.234 24.766 -1.029 1 93.06 309 ASP B O 1
ATOM 6242 N N . TYR B 1 310 ? -15.359 22.969 -0.361 1 95.81 310 TYR B N 1
ATOM 6243 C CA . TYR B 1 310 ? -14.203 22.109 -0.551 1 95.81 310 TYR B CA 1
ATOM 6244 C C . TYR B 1 310 ? -13.828 22 -2.025 1 95.81 310 TYR B C 1
ATOM 6246 O O . TYR B 1 310 ? -14.703 21.938 -2.891 1 95.81 310 TYR B O 1
ATOM 6254 N N . GLU B 1 311 ? -12.555 22.047 -2.293 1 93.19 311 GLU B N 1
ATOM 6255 C CA . GLU B 1 311 ? -12 21.828 -3.625 1 93.19 311 GLU B CA 1
ATOM 6256 C C . GLU B 1 311 ? -10.875 20.797 -3.588 1 93.19 311 GLU B C 1
ATOM 6258 O O . GLU B 1 311 ? -10.102 20.75 -2.631 1 93.19 311 GLU B O 1
ATOM 6263 N N . MET B 1 312 ? -10.742 20.047 -4.668 1 90.69 312 MET B N 1
ATOM 6264 C CA . MET B 1 312 ? -9.906 18.844 -4.672 1 90.69 312 MET B CA 1
ATOM 6265 C C . MET B 1 312 ? -8.438 19.203 -4.469 1 90.69 312 MET B C 1
ATOM 6267 O O . MET B 1 312 ? -7.633 18.344 -4.113 1 90.69 312 MET B O 1
ATOM 6271 N N . HIS B 1 313 ? -8.008 20.406 -4.688 1 91.88 313 HIS B N 1
ATOM 6272 C CA . HIS B 1 313 ? -6.609 20.797 -4.523 1 91.88 313 HIS B CA 1
ATOM 6273 C C . HIS B 1 313 ? -6.363 21.422 -3.152 1 91.88 313 HIS B C 1
ATOM 6275 O O . HIS B 1 313 ? -5.246 21.844 -2.852 1 91.88 313 HIS B O 1
ATOM 6281 N N . TYR B 1 314 ? -7.383 21.469 -2.332 1 95.38 314 TYR B N 1
ATOM 6282 C CA . TYR B 1 314 ? -7.301 22.047 -0.995 1 95.38 314 TYR B CA 1
ATOM 6283 C C . TYR B 1 314 ? -6.32 21.266 -0.125 1 95.38 314 TYR B C 1
ATOM 6285 O O . TYR B 1 314 ? -6.438 20.047 0.009 1 95.38 314 TYR B O 1
ATOM 6293 N N . GLN B 1 315 ? -5.301 21.938 0.451 1 95.19 315 GLN B N 1
ATOM 6294 C CA . GLN B 1 315 ? -4.281 21.25 1.235 1 95.19 315 GLN B CA 1
ATOM 6295 C C . GLN B 1 315 ? -3.857 22.078 2.441 1 95.19 315 GLN B C 1
ATOM 6297 O O . GLN B 1 315 ? -2.689 22.453 2.564 1 95.19 315 GLN B O 1
ATOM 6302 N N . PRO B 1 316 ? -4.719 22.328 3.367 1 96.81 316 PRO B N 1
ATOM 6303 C CA . PRO B 1 316 ? -4.383 23.016 4.613 1 96.81 316 PRO B CA 1
ATOM 6304 C C . PRO B 1 316 ? -3.559 22.156 5.562 1 96.81 316 PRO B C 1
ATOM 6306 O O . PRO B 1 316 ? -3.299 20.984 5.273 1 96.81 316 PRO B O 1
ATOM 6309 N N . ASN B 1 317 ? -3.039 22.781 6.621 1 97.19 317 ASN B N 1
ATOM 6310 C CA . ASN B 1 317 ? -2.551 22 7.758 1 97.19 317 ASN B CA 1
ATOM 6311 C C . ASN B 1 317 ? -3.699 21.469 8.602 1 97.19 317 ASN B C 1
ATOM 6313 O O . ASN B 1 317 ? -4.68 22.172 8.844 1 97.19 317 ASN B O 1
ATOM 6317 N N . PHE B 1 318 ? -3.641 20.219 8.977 1 98.44 318 PHE B N 1
ATOM 6318 C CA . PHE B 1 318 ? -4.809 19.641 9.633 1 98.44 318 PHE B CA 1
ATOM 6319 C C . PHE B 1 318 ? -4.395 18.578 10.633 1 98.44 318 PHE B C 1
ATOM 6321 O O . PHE B 1 318 ? -3.291 18.031 10.547 1 98.44 318 PHE B O 1
ATOM 6328 N N . VAL B 1 319 ? -5.246 18.344 11.641 1 98.75 319 VAL B N 1
ATOM 6329 C CA . VAL B 1 319 ? -5.074 17.328 12.672 1 98.75 319 VAL B CA 1
ATOM 6330 C C . VAL B 1 319 ? -6.055 16.172 12.438 1 98.75 319 VAL B C 1
ATOM 6332 O O . VAL B 1 319 ? -7.23 16.406 12.148 1 98.75 319 VAL B O 1
ATOM 6335 N N . VAL B 1 320 ? -5.562 14.969 12.5 1 98.5 320 VAL B N 1
ATOM 6336 C CA . VAL B 1 320 ? -6.406 13.797 12.328 1 98.5 320 VAL B CA 1
ATOM 6337 C C . VAL B 1 320 ? -6.055 12.75 13.391 1 98.5 320 VAL B C 1
ATOM 6339 O O . VAL B 1 320 ? -5.039 12.867 14.078 1 98.5 320 VAL B O 1
ATOM 6342 N N . ARG B 1 321 ? -6.938 11.844 13.516 1 97.75 321 ARG B N 1
ATOM 6343 C CA . ARG B 1 321 ? -6.594 10.648 14.273 1 97.75 321 ARG B CA 1
ATOM 6344 C C . ARG B 1 321 ? -5.543 9.82 13.547 1 97.75 321 ARG B C 1
ATOM 6346 O O . ARG B 1 321 ? -5.641 9.617 12.328 1 97.75 321 ARG B O 1
ATOM 6353 N N . ARG B 1 322 ? -4.59 9.32 14.227 1 96.25 322 ARG B N 1
ATOM 6354 C CA . ARG B 1 322 ? -3.424 8.625 13.688 1 96.25 322 ARG B CA 1
ATOM 6355 C C . ARG B 1 322 ? -3.797 7.238 13.18 1 96.25 322 ARG B C 1
ATOM 6357 O O . ARG B 1 322 ? -3.205 6.742 12.219 1 96.25 322 ARG B O 1
ATOM 6364 N N . GLY B 1 323 ? -4.711 6.676 13.758 1 89.81 323 GLY B N 1
ATOM 6365 C CA . GLY B 1 323 ? -4.98 5.254 13.633 1 89.81 323 GLY B CA 1
ATOM 6366 C C . GLY B 1 323 ? -5.414 4.848 12.234 1 89.81 323 GLY B C 1
ATOM 6367 O O . GLY B 1 323 ? -5.254 5.613 11.281 1 89.81 323 GLY B O 1
ATOM 6368 N N . ARG B 1 324 ? -5.922 3.686 12.18 1 88.94 324 ARG B N 1
ATOM 6369 C CA . ARG B 1 324 ? -6.266 3.023 10.93 1 88.94 324 ARG B CA 1
ATOM 6370 C C . ARG B 1 324 ? -7.656 3.436 10.453 1 88.94 324 ARG B C 1
ATOM 6372 O O . ARG B 1 324 ? -8.109 2.992 9.398 1 88.94 324 ARG B O 1
ATOM 6379 N N . GLU B 1 325 ? -8.312 4.223 11.18 1 90.94 325 GLU B N 1
ATOM 6380 C CA . GLU B 1 325 ? -9.68 4.582 10.844 1 90.94 325 GLU B CA 1
ATOM 6381 C C . GLU B 1 325 ? -9.727 5.531 9.648 1 90.94 325 GLU B C 1
ATOM 6383 O O . GLU B 1 325 ? -10.727 5.578 8.922 1 90.94 325 GLU B O 1
ATOM 6388 N N . LEU B 1 326 ? -8.719 6.25 9.516 1 95.44 326 LEU B N 1
ATOM 6389 C CA . LEU B 1 326 ? -8.617 7.133 8.359 1 95.44 326 LEU B CA 1
ATOM 6390 C C . LEU B 1 326 ? -7.641 6.57 7.332 1 95.44 326 LEU B C 1
ATOM 6392 O O . LEU B 1 326 ? -6.691 5.871 7.688 1 95.44 326 LEU B O 1
ATOM 6396 N N . PRO B 1 327 ? -7.945 6.855 6.121 1 95.25 327 PRO B N 1
ATOM 6397 C CA . PRO B 1 327 ? -7.074 6.324 5.07 1 95.25 327 PRO B CA 1
ATOM 6398 C C . PRO B 1 327 ? -5.633 6.809 5.195 1 95.25 327 PRO B C 1
ATOM 6400 O O . PRO B 1 327 ? -5.395 7.93 5.652 1 95.25 327 PRO B O 1
ATOM 6403 N N . TRP B 1 328 ? -4.699 5.91 4.812 1 95.12 328 TRP B N 1
ATOM 6404 C CA . TRP B 1 328 ? -3.309 6.324 4.637 1 95.12 328 TRP B CA 1
ATOM 6405 C C . TRP B 1 328 ? -3.15 7.184 3.389 1 95.12 328 TRP B C 1
ATOM 6407 O O . TRP B 1 328 ? -3.887 7.016 2.414 1 95.12 328 TRP B O 1
ATOM 6417 N N . CYS B 1 329 ? -2.188 8.102 3.445 1 94.5 329 CYS B N 1
ATOM 6418 C CA . CYS B 1 329 ? -1.952 8.984 2.309 1 94.5 329 CYS B CA 1
ATOM 6419 C C . CYS B 1 329 ? -1.323 8.227 1.147 1 94.5 329 CYS B C 1
ATOM 6421 O O . CYS B 1 329 ? -0.39 7.449 1.344 1 94.5 329 CYS B O 1
ATOM 6423 N N . THR B 1 330 ? -1.828 8.445 -0.03 1 90.81 330 THR B N 1
ATOM 6424 C CA . THR B 1 330 ? -1.288 7.766 -1.203 1 90.81 330 THR B CA 1
ATOM 6425 C C . THR B 1 330 ? 0.153 8.195 -1.462 1 90.81 330 THR B C 1
ATOM 6427 O O . THR B 1 330 ? 0.476 9.383 -1.381 1 90.81 330 THR B O 1
ATOM 6430 N N . GLU B 1 331 ? 1.004 7.297 -1.732 1 87.5 331 GLU B N 1
ATOM 6431 C CA . GLU B 1 331 ? 2.412 7.578 -1.998 1 87.5 331 GLU B CA 1
ATOM 6432 C C . GLU B 1 331 ? 2.705 7.559 -3.496 1 87.5 331 GLU B C 1
ATOM 6434 O O . GLU B 1 331 ? 3.865 7.48 -3.906 1 87.5 331 GLU B O 1
ATOM 6439 N N . ARG B 1 332 ? 1.718 7.699 -4.207 1 76.5 332 ARG B N 1
ATOM 6440 C CA . ARG B 1 332 ? 1.805 7.609 -5.66 1 76.5 332 ARG B CA 1
ATOM 6441 C C . ARG B 1 332 ? 2.516 8.828 -6.246 1 76.5 332 ARG B C 1
ATOM 6443 O O . ARG B 1 332 ? 3.094 8.75 -7.332 1 76.5 332 ARG B O 1
ATOM 6450 N N . PHE B 1 333 ? 2.496 9.914 -5.449 1 74.19 333 PHE B N 1
ATOM 6451 C CA . PHE B 1 333 ? 2.98 11.18 -6 1 74.19 333 PHE B CA 1
ATOM 6452 C C . PHE B 1 333 ? 4.328 11.547 -5.395 1 74.19 333 PHE B C 1
ATOM 6454 O O . PHE B 1 333 ? 4.445 11.727 -4.18 1 74.19 333 PHE B O 1
ATOM 6461 N N . ASP B 1 334 ? 5.52 11.188 -5.855 1 61.16 334 ASP B N 1
ATOM 6462 C CA . ASP B 1 334 ? 6.859 11.414 -5.316 1 61.16 334 ASP B CA 1
ATOM 6463 C C . ASP B 1 334 ? 7.219 12.898 -5.348 1 61.16 334 ASP B C 1
ATOM 6465 O O . ASP B 1 334 ? 8.109 13.344 -4.617 1 61.16 334 ASP B O 1
ATOM 6469 N N . ASN B 1 335 ? 6.613 13.633 -6.059 1 56.78 335 ASN B N 1
ATOM 6470 C CA . ASN B 1 335 ? 7.184 14.969 -6.18 1 56.78 335 ASN B CA 1
ATOM 6471 C C . ASN B 1 335 ? 6.105 16.016 -6.441 1 56.78 335 ASN B C 1
ATOM 6473 O O . ASN B 1 335 ? 6.332 16.969 -7.184 1 56.78 335 ASN B O 1
ATOM 6477 N N . PHE B 1 336 ? 5.098 15.719 -5.891 1 56.91 336 PHE B N 1
ATOM 6478 C CA . PHE B 1 336 ? 4.098 16.625 -6.445 1 56.91 336 PHE B CA 1
ATOM 6479 C C . PHE B 1 336 ? 3.434 17.438 -5.348 1 56.91 336 PHE B C 1
ATOM 6481 O O . PHE B 1 336 ? 3.264 16.953 -4.223 1 56.91 336 PHE B O 1
ATOM 6488 N N . GLU B 1 337 ? 3.414 18.766 -5.57 1 58.31 337 GLU B N 1
ATOM 6489 C CA . GLU B 1 337 ? 2.705 19.703 -4.711 1 58.31 337 GLU B CA 1
ATOM 6490 C C . GLU B 1 337 ? 1.354 19.156 -4.273 1 58.31 337 GLU B C 1
ATOM 6492 O O . GLU B 1 337 ? 0.867 19.469 -3.189 1 58.31 337 GLU B O 1
ATOM 6497 N N . ASN B 1 338 ? 0.987 18.141 -4.961 1 67.31 338 ASN B N 1
ATOM 6498 C CA . ASN B 1 338 ? -0.384 17.719 -4.715 1 67.31 338 ASN B CA 1
ATOM 6499 C C . ASN B 1 338 ? -0.431 16.484 -3.812 1 67.31 338 ASN B C 1
ATOM 6501 O O . ASN B 1 338 ? -1.476 15.844 -3.682 1 67.31 338 ASN B O 1
ATOM 6505 N N . SER B 1 339 ? 0.659 16.312 -3.08 1 82.69 339 SER B N 1
ATOM 6506 C CA . SER B 1 339 ? 0.668 15.094 -2.27 1 82.69 339 SER B CA 1
ATOM 6507 C C . SER B 1 339 ? -0.253 15.227 -1.062 1 82.69 339 SER B C 1
ATOM 6509 O O . SER B 1 339 ? -1.074 14.344 -0.799 1 82.69 339 SER B O 1
ATOM 6511 N N . LYS B 1 340 ? -0.167 16.375 -0.454 1 90.62 340 LYS B N 1
ATOM 6512 C CA . LYS B 1 340 ? -0.975 16.547 0.748 1 90.62 340 LYS B CA 1
ATOM 6513 C C . LYS B 1 340 ? -2.453 16.688 0.4 1 90.62 340 LYS B C 1
ATOM 6515 O O . LYS B 1 340 ? -3.32 16.234 1.148 1 90.62 340 LYS B O 1
ATOM 6520 N N . ALA B 1 341 ? -2.727 17.375 -0.75 1 93.62 341 ALA B N 1
ATOM 6521 C CA . ALA B 1 341 ? -4.105 17.5 -1.214 1 93.62 341 ALA B CA 1
ATOM 6522 C C . ALA B 1 341 ? -4.734 16.125 -1.445 1 93.62 341 ALA B C 1
ATOM 6524 O O . ALA B 1 341 ? -5.898 15.906 -1.106 1 93.62 341 ALA B O 1
ATOM 6525 N N . ALA B 1 342 ? -3.943 15.242 -2.039 1 93.69 342 ALA B N 1
ATOM 6526 C CA . ALA B 1 342 ? -4.434 13.891 -2.281 1 93.69 342 ALA B CA 1
ATOM 6527 C C . ALA B 1 342 ? -4.762 13.188 -0.969 1 93.69 342 ALA B C 1
ATOM 6529 O O . ALA B 1 342 ? -5.746 12.445 -0.882 1 93.69 342 ALA B O 1
ATOM 6530 N N . CYS B 1 343 ? -3.953 13.391 -0.005 1 95.56 343 CYS B N 1
ATOM 6531 C CA . CYS B 1 343 ? -4.164 12.805 1.316 1 95.56 343 CYS B CA 1
ATOM 6532 C C . CYS B 1 343 ? -5.473 13.289 1.924 1 95.56 343 CYS B C 1
ATOM 6534 O O . CYS B 1 343 ? -6.316 12.484 2.328 1 95.56 343 CYS B O 1
ATOM 6536 N N . LEU B 1 344 ? -5.637 14.586 1.943 1 96.88 344 LEU B N 1
ATOM 6537 C CA . LEU B 1 344 ? -6.848 15.164 2.521 1 96.88 344 LEU B CA 1
ATOM 6538 C C . LEU B 1 344 ? -8.086 14.742 1.734 1 96.88 344 LEU B C 1
ATOM 6540 O O . LEU B 1 344 ? -9.133 14.484 2.318 1 96.88 344 LEU B O 1
ATOM 6544 N N . LEU B 1 345 ? -7.98 14.734 0.44 1 96.38 345 LEU B N 1
ATOM 6545 C CA . LEU B 1 345 ? -9.086 14.312 -0.41 1 96.38 345 LEU B CA 1
ATOM 6546 C C . LEU B 1 345 ? -9.57 12.922 -0.025 1 96.38 345 LEU B C 1
ATOM 6548 O O . LEU B 1 345 ? -10.773 12.688 0.112 1 96.38 345 LEU B O 1
ATOM 6552 N N . GLN B 1 346 ? -8.664 11.984 0.153 1 96 346 GLN B N 1
ATOM 6553 C CA . GLN B 1 346 ? -9.031 10.617 0.528 1 96 346 GLN B CA 1
ATOM 6554 C C . GLN B 1 346 ? -9.812 10.602 1.838 1 96 346 GLN B C 1
ATOM 6556 O O . GLN B 1 346 ? -10.836 9.922 1.946 1 96 346 GLN B O 1
ATOM 6561 N N . MET B 1 347 ? -9.344 11.359 2.77 1 97.25 347 MET B N 1
ATOM 6562 C CA . MET B 1 347 ? -10 11.391 4.074 1 97.25 347 MET B CA 1
ATOM 6563 C C . MET B 1 347 ? -11.367 12.055 3.98 1 97.25 347 MET B C 1
ATOM 6565 O O . MET B 1 347 ? -12.336 11.586 4.586 1 97.25 347 MET B O 1
ATOM 6569 N N . TYR B 1 348 ? -11.406 13.07 3.189 1 97.62 348 TYR B N 1
ATOM 6570 C CA . TYR B 1 348 ? -12.641 13.828 3.023 1 97.62 348 TYR B CA 1
ATOM 6571 C C . TYR B 1 348 ? -13.719 12.969 2.361 1 97.62 348 TYR B C 1
ATOM 6573 O O . TYR B 1 348 ? -14.836 12.867 2.871 1 97.62 348 TYR B O 1
ATOM 6581 N N . ILE B 1 349 ? -13.398 12.305 1.29 1 96.31 349 ILE B N 1
ATOM 6582 C CA . ILE B 1 349 ? -14.414 11.562 0.546 1 96.31 349 ILE B CA 1
ATOM 6583 C C . ILE B 1 349 ? -14.68 10.227 1.229 1 96.31 349 ILE B C 1
ATOM 6585 O O . ILE B 1 349 ? -15.641 9.531 0.893 1 96.31 349 ILE B O 1
ATOM 6589 N N . SER B 1 350 ? -13.852 9.836 2.189 1 95 350 SER B N 1
ATOM 6590 C CA . SER B 1 350 ? -14.125 8.633 2.979 1 95 350 SER B CA 1
ATOM 6591 C C . SER B 1 350 ? -15.141 8.922 4.078 1 95 350 SER B C 1
ATOM 6593 O O . SER B 1 350 ? -15.617 7.996 4.75 1 95 350 SER B O 1
ATOM 6595 N N . GLY B 1 351 ? -15.406 10.219 4.324 1 96 351 GLY B N 1
ATOM 6596 C CA . GLY B 1 351 ? -16.531 10.516 5.199 1 96 351 GLY B CA 1
ATOM 6597 C C . GLY B 1 351 ? -16.203 11.516 6.289 1 96 351 GLY B C 1
ATOM 6598 O O . GLY B 1 351 ? -17.062 11.898 7.078 1 96 351 GLY B O 1
ATOM 6599 N N . SER B 1 352 ? -15 12.016 6.391 1 97.31 352 SER B N 1
ATOM 6600 C CA . SER B 1 352 ? -14.602 12.922 7.457 1 97.31 352 SER B CA 1
ATOM 6601 C C . SER B 1 352 ? -15.055 14.352 7.168 1 97.31 352 SER B C 1
ATOM 6603 O O . SER B 1 352 ? -14.977 14.812 6.027 1 97.31 352 SER B O 1
ATOM 6605 N N . GLU B 1 353 ? -15.492 15.016 8.203 1 97.62 353 GLU B N 1
ATOM 6606 C CA . GLU B 1 353 ? -15.781 16.438 8.109 1 97.62 353 GLU B CA 1
ATOM 6607 C C . GLU B 1 353 ? -14.539 17.266 8.422 1 97.62 353 GLU B C 1
ATOM 6609 O O . GLU B 1 353 ? -13.648 16.828 9.141 1 97.62 353 GLU B O 1
ATOM 6614 N N . LEU B 1 354 ? -14.531 18.469 7.812 1 98.56 354 LEU B N 1
ATOM 6615 C CA . LEU B 1 354 ? -13.43 19.391 8.055 1 98.56 354 LEU B CA 1
ATOM 6616 C C . LEU B 1 354 ? -13.883 20.547 8.938 1 98.56 354 LEU B C 1
ATOM 6618 O O . LEU B 1 354 ? -14.758 21.328 8.547 1 98.56 354 LEU B O 1
ATOM 6622 N N . TRP B 1 355 ? -13.281 20.656 10.102 1 98.69 355 TRP B N 1
ATOM 6623 C CA . TRP B 1 355 ? -13.609 21.719 11.055 1 98.69 355 TRP B CA 1
ATOM 6624 C C . TRP B 1 355 ? -12.453 22.688 11.211 1 98.69 355 TRP B C 1
ATOM 6626 O O . TRP B 1 355 ? -11.375 22.312 11.68 1 98.69 355 TRP B O 1
ATOM 6636 N N . VAL B 1 356 ? -12.711 23.922 10.914 1 98.69 356 VAL B N 1
ATOM 6637 C CA . VAL B 1 356 ? -11.672 24.938 11.062 1 98.69 356 VAL B CA 1
ATOM 6638 C C . VAL B 1 356 ? -11.672 25.469 12.5 1 98.69 356 VAL B C 1
ATOM 6640 O O . VAL B 1 356 ? -12.727 25.797 13.047 1 98.69 356 VAL B O 1
ATOM 6643 N N . ILE B 1 357 ? -10.516 25.453 13.094 1 98.19 357 ILE B N 1
ATOM 6644 C CA . ILE B 1 357 ? -10.336 26 14.43 1 98.19 357 ILE B CA 1
ATOM 6645 C C . ILE B 1 357 ? -9.664 27.359 14.352 1 98.19 357 ILE B C 1
ATOM 6647 O O . ILE B 1 357 ? -8.43 27.453 14.336 1 98.19 357 ILE B O 1
ATOM 6651 N N . PRO B 1 358 ? -10.422 28.406 14.438 1 96.81 358 PRO B N 1
ATOM 6652 C CA . PRO B 1 358 ? -9.875 29.734 14.18 1 96.81 358 PRO B CA 1
ATOM 6653 C C . PRO B 1 358 ? -8.805 30.141 15.188 1 96.81 358 PRO B C 1
ATOM 6655 O O . PRO B 1 358 ? -7.828 30.812 14.82 1 96.81 358 PRO B O 1
ATOM 6658 N N . GLU B 1 359 ? -8.961 29.75 16.438 1 95.38 359 GLU B N 1
ATOM 6659 C CA . GLU B 1 359 ? -8.07 30.203 17.5 1 95.38 359 GLU B CA 1
ATOM 6660 C C . GLU B 1 359 ? -6.699 29.547 17.391 1 95.38 359 GLU B C 1
ATOM 6662 O O . GLU B 1 359 ? -5.715 30.047 17.938 1 95.38 359 GLU B O 1
ATOM 6667 N N . ALA B 1 360 ? -6.664 28.375 16.844 1 96.56 360 ALA B N 1
ATOM 6668 C CA . ALA B 1 360 ? -5.398 27.672 16.625 1 96.56 360 ALA B CA 1
ATOM 6669 C C . ALA B 1 360 ? -4.871 27.938 15.211 1 96.56 360 ALA B C 1
ATOM 6671 O O . ALA B 1 360 ? -5.051 27.109 14.32 1 96.56 360 ALA B O 1
ATOM 6672 N N . PHE B 1 361 ? -4.203 29.062 15.023 1 96.69 361 PHE B N 1
ATOM 6673 C CA . PHE B 1 361 ? -3.75 29.438 13.688 1 96.69 361 PHE B CA 1
ATOM 6674 C C . PHE B 1 361 ? -2.24 29.297 13.562 1 96.69 361 PHE B C 1
ATOM 6676 O O . PHE B 1 361 ? -1.537 29.172 14.57 1 96.69 361 PHE B O 1
ATOM 6683 N N . LEU B 1 362 ? -1.786 29.172 12.336 1 96.94 362 LEU B N 1
ATOM 6684 C CA . LEU B 1 362 ? -0.378 29.047 11.977 1 96.94 362 LEU B CA 1
ATOM 6685 C C . LEU B 1 362 ? 0.106 30.266 11.203 1 96.94 362 LEU B C 1
ATOM 6687 O O . LEU B 1 362 ? -0.698 31 10.617 1 96.94 362 LEU B O 1
ATOM 6691 N N . ILE B 1 363 ? 1.396 30.453 11.258 1 94.81 363 ILE B N 1
ATOM 6692 C CA . ILE B 1 363 ? 2.029 31.516 10.492 1 94.81 363 ILE B CA 1
ATOM 6693 C C . ILE B 1 363 ? 3.082 30.938 9.555 1 94.81 363 ILE B C 1
ATOM 6695 O O . ILE B 1 363 ? 3.975 30.203 9.992 1 94.81 363 ILE B O 1
ATOM 6699 N N . GLU B 1 364 ? 2.928 31.109 8.281 1 92.88 364 GLU B N 1
ATOM 6700 C CA . GLU B 1 364 ? 3.98 30.75 7.34 1 92.88 364 GLU B CA 1
ATOM 6701 C C . GLU B 1 364 ? 5.086 31.797 7.305 1 92.88 364 GLU B C 1
ATOM 6703 O O . GLU B 1 364 ? 4.816 32.969 7.062 1 92.88 364 GLU B O 1
ATOM 6708 N N . TYR B 1 365 ? 6.234 31.391 7.605 1 89.19 365 TYR B N 1
ATOM 6709 C CA . TYR B 1 365 ? 7.387 32.281 7.664 1 89.19 365 TYR B CA 1
ATOM 6710 C C . TYR B 1 365 ? 8.672 31.531 7.34 1 89.19 365 TYR B C 1
ATOM 6712 O O . TYR B 1 365 ? 8.891 30.422 7.828 1 89.19 365 TYR B O 1
ATOM 6720 N N . HIS B 1 366 ? 9.461 32.125 6.492 1 85.81 366 HIS B N 1
ATOM 6721 C CA . HIS B 1 366 ? 10.719 31.516 6.098 1 85.81 366 HIS B CA 1
ATOM 6722 C C . HIS B 1 366 ? 11.891 32.094 6.887 1 85.81 366 HIS B C 1
ATOM 6724 O O . HIS B 1 366 ? 12.438 33.125 6.52 1 85.81 366 HIS B O 1
ATOM 6730 N N . TYR B 1 367 ? 12.266 31.438 7.836 1 77.06 367 TYR B N 1
ATOM 6731 C CA . TYR B 1 367 ? 13.414 31.875 8.617 1 77.06 367 TYR B CA 1
ATOM 6732 C C . TYR B 1 367 ? 14.703 31.781 7.797 1 77.06 367 TYR B C 1
ATOM 6734 O O . TYR B 1 367 ? 15.578 32.625 7.906 1 77.06 367 TYR B O 1
ATOM 6742 N N . ASN B 1 368 ? 14.773 30.594 7.109 1 67.69 368 ASN B N 1
ATOM 6743 C CA . ASN B 1 368 ? 15.906 30.375 6.223 1 67.69 368 ASN B CA 1
ATOM 6744 C C . ASN B 1 368 ? 15.578 30.734 4.781 1 67.69 368 ASN B C 1
ATOM 6746 O O . ASN B 1 368 ? 14.711 30.125 4.16 1 67.69 368 ASN B O 1
ATOM 6750 N N . ARG B 1 369 ? 16.188 31.859 4.41 1 61.25 369 ARG B N 1
ATOM 6751 C CA . ARG B 1 369 ? 15.898 32.344 3.061 1 61.25 369 ARG B CA 1
ATOM 6752 C C . ARG B 1 369 ? 16.172 31.25 2.029 1 61.25 369 ARG B C 1
ATOM 6754 O O . ARG B 1 369 ? 15.594 31.266 0.941 1 61.25 369 ARG B O 1
ATOM 6761 N N . HIS B 1 370 ? 17.078 30.406 2.344 1 56.84 370 HIS B N 1
ATOM 6762 C CA . HIS B 1 370 ? 17.453 29.391 1.363 1 56.84 370 HIS B CA 1
ATOM 6763 C C . HIS B 1 370 ? 16.516 28.203 1.427 1 56.84 370 HIS B C 1
ATOM 6765 O O . HIS B 1 370 ? 16.672 27.234 0.663 1 56.84 370 HIS B O 1
ATOM 6771 N N . SER B 1 371 ? 15.57 28.359 2.334 1 54.41 371 SER B N 1
ATOM 6772 C CA . SER B 1 371 ? 14.68 27.203 2.467 1 54.41 371 SER B CA 1
ATOM 6773 C C . SER B 1 371 ? 13.766 27.078 1.253 1 54.41 371 SER B C 1
ATOM 6775 O O . SER B 1 371 ? 13.359 25.969 0.893 1 54.41 371 SER B O 1
ATOM 6777 N N . TYR B 1 372 ? 13.367 28.25 0.698 1 49.12 372 TYR B N 1
ATOM 6778 C CA . TYR B 1 372 ? 12.469 28.281 -0.45 1 49.12 372 TYR B CA 1
ATOM 6779 C C . TYR B 1 372 ? 13.148 27.719 -1.692 1 49.12 372 TYR B C 1
ATOM 6781 O O . TYR B 1 372 ? 12.477 27.281 -2.629 1 49.12 372 TYR B O 1
ATOM 6789 N N . LEU B 1 373 ? 14.445 27.906 -1.717 1 44.59 373 LEU B N 1
ATOM 6790 C CA . LEU B 1 373 ? 15.195 27.5 -2.9 1 44.59 373 LEU B CA 1
ATOM 6791 C C . LEU B 1 373 ? 15.016 26 -3.162 1 44.59 373 LEU B C 1
ATOM 6793 O O . LEU B 1 373 ? 15.375 25.516 -4.234 1 44.59 373 LEU B O 1
ATOM 6797 N N . LEU B 1 374 ? 14.398 25.5 -2.199 1 49.66 374 LEU B N 1
ATOM 6798 C CA . LEU B 1 374 ? 14.312 24.047 -2.365 1 49.66 374 LEU B CA 1
ATOM 6799 C C . LEU B 1 374 ? 13.078 23.672 -3.182 1 49.66 374 LEU B C 1
ATOM 6801 O O . LEU B 1 374 ? 12.836 22.5 -3.441 1 49.66 374 LEU B O 1
ATOM 6805 N N . LYS B 1 375 ? 12.344 24.797 -3.611 1 52.81 375 LYS B N 1
ATOM 6806 C CA . LYS B 1 375 ? 11.195 24.344 -4.395 1 52.81 375 LYS B CA 1
ATOM 6807 C C . LYS B 1 375 ? 11.578 24.141 -5.855 1 52.81 375 LYS B C 1
ATOM 6809 O O . LYS B 1 375 ? 12.008 25.078 -6.535 1 52.81 375 LYS B O 1
ATOM 6814 N N . PRO B 1 376 ? 11.82 22.906 -6.238 1 52.66 376 PRO B N 1
ATOM 6815 C CA . PRO B 1 376 ? 12.227 22.672 -7.625 1 52.66 376 PRO B CA 1
ATOM 6816 C C . PRO B 1 376 ? 11.297 23.328 -8.641 1 52.66 376 PRO B C 1
ATOM 6818 O O . PRO B 1 376 ? 10.094 23.422 -8.406 1 52.66 376 PRO B O 1
ATOM 6821 N N . ILE B 1 377 ? 11.906 24.094 -9.477 1 54.38 377 ILE B N 1
ATOM 6822 C CA . ILE B 1 377 ? 11.164 24.609 -10.625 1 54.38 377 ILE B CA 1
ATOM 6823 C C . ILE B 1 377 ? 10.656 23.438 -11.477 1 54.38 377 ILE B C 1
ATOM 6825 O O . ILE B 1 377 ? 11.453 22.641 -11.984 1 54.38 377 ILE B O 1
ATOM 6829 N N . GLU B 1 378 ? 9.414 23.188 -11.336 1 61.56 378 GLU B N 1
ATOM 6830 C CA . GLU B 1 378 ? 8.789 22.188 -12.18 1 61.56 378 GLU B CA 1
ATOM 6831 C C . GLU B 1 378 ? 8.562 22.703 -13.594 1 61.56 378 GLU B C 1
ATOM 6833 O O . GLU B 1 378 ? 8.102 23.844 -13.781 1 61.56 378 GLU B O 1
ATOM 6838 N N . SER B 1 379 ? 9.062 21.922 -14.594 1 63.56 379 SER B N 1
ATOM 6839 C CA . SER B 1 379 ? 8.781 22.281 -15.984 1 63.56 379 SER B CA 1
ATOM 6840 C C . SER B 1 379 ? 7.281 22.234 -16.266 1 63.56 379 SER B C 1
ATOM 6842 O O . SER B 1 379 ? 6.516 21.625 -15.508 1 63.56 379 SER B O 1
ATOM 6844 N N . LYS B 1 380 ? 6.887 23.016 -17.281 1 65.62 380 LYS B N 1
ATOM 6845 C CA . LYS B 1 380 ? 5.488 23.031 -17.688 1 65.62 380 LYS B CA 1
ATOM 6846 C C . LYS B 1 380 ? 4.996 21.625 -18.016 1 65.62 380 LYS B C 1
ATOM 6848 O O . LYS B 1 380 ? 3.863 21.266 -17.688 1 65.62 380 LYS B O 1
ATOM 6853 N N . TRP B 1 381 ? 5.812 20.875 -18.562 1 63.19 381 TRP B N 1
ATOM 6854 C CA . TRP B 1 381 ? 5.449 19.516 -18.953 1 63.19 381 TRP B CA 1
ATOM 6855 C C . TRP B 1 381 ? 5.262 18.625 -17.719 1 63.19 381 TRP B C 1
ATOM 6857 O O . TRP B 1 381 ? 4.305 17.844 -17.656 1 63.19 381 TRP B O 1
ATOM 6867 N N . GLU B 1 382 ? 6.113 18.766 -16.781 1 66.25 382 GLU B N 1
ATOM 6868 C CA . GLU B 1 382 ? 5.992 18.016 -15.547 1 66.25 382 GLU B CA 1
ATOM 6869 C C . GLU B 1 382 ? 4.695 18.344 -14.812 1 66.25 382 GLU B C 1
ATOM 6871 O O . GLU B 1 382 ? 4.031 17.469 -14.273 1 66.25 382 GLU B O 1
ATOM 6876 N N . LYS B 1 383 ? 4.402 19.562 -14.969 1 71 383 LYS B N 1
ATOM 6877 C CA . LYS B 1 383 ? 3.176 20.016 -14.32 1 71 383 LYS B CA 1
ATOM 6878 C C . LYS B 1 383 ? 1.944 19.406 -14.992 1 71 383 LYS B C 1
ATOM 6880 O O . LYS B 1 383 ? 1.016 18.969 -14.312 1 71 383 LYS B O 1
ATOM 6885 N N . THR B 1 384 ? 1.969 19.375 -16.281 1 72.5 384 THR B N 1
ATOM 6886 C CA . THR B 1 384 ? 0.851 18.812 -17.031 1 72.5 384 THR B CA 1
ATOM 6887 C C . THR B 1 384 ? 0.678 17.328 -16.703 1 72.5 384 THR B C 1
ATOM 6889 O O . THR B 1 384 ? -0.444 16.859 -16.5 1 72.5 384 THR B O 1
ATOM 6892 N N . ILE B 1 385 ? 1.716 16.672 -16.641 1 69.5 385 ILE B N 1
ATOM 6893 C CA . ILE B 1 385 ? 1.672 15.242 -16.344 1 69.5 385 ILE B CA 1
ATOM 6894 C C . ILE B 1 385 ? 1.149 15.023 -14.922 1 69.5 385 ILE B C 1
ATOM 6896 O O . ILE B 1 385 ? 0.318 14.141 -14.688 1 69.5 385 ILE B O 1
ATOM 6900 N N . LYS B 1 386 ? 1.593 15.859 -14.102 1 73.06 386 LYS B N 1
ATOM 6901 C CA . LYS B 1 386 ? 1.17 15.766 -12.703 1 73.06 386 LYS B CA 1
ATOM 6902 C C . LYS B 1 386 ? -0.331 16 -12.57 1 73.06 386 LYS B C 1
ATOM 6904 O O . LYS B 1 386 ? -1.015 15.297 -11.828 1 73.06 386 LYS B O 1
ATOM 6909 N N . ASP B 1 387 ? -0.72 16.922 -13.273 1 77.25 387 ASP B N 1
ATOM 6910 C CA . ASP B 1 387 ? -2.141 17.266 -13.219 1 77.25 387 ASP B CA 1
ATOM 6911 C C . ASP B 1 387 ? -2.992 16.125 -13.773 1 77.25 387 ASP B C 1
ATOM 6913 O O . ASP B 1 387 ? -4.059 15.812 -13.234 1 77.25 387 ASP B O 1
ATOM 6917 N N . ARG B 1 388 ? -2.516 15.57 -14.781 1 76 388 ARG B N 1
ATOM 6918 C CA . ARG B 1 388 ? -3.232 14.445 -15.375 1 76 388 ARG B CA 1
ATOM 6919 C C . ARG B 1 388 ? -3.242 13.25 -14.43 1 76 388 ARG B C 1
ATOM 6921 O O . ARG B 1 388 ? -4.262 12.562 -14.297 1 76 388 ARG B O 1
ATOM 6928 N N . MET B 1 389 ? -2.146 13.008 -13.789 1 78.19 389 MET B N 1
ATOM 6929 C CA . MET B 1 389 ? -2.057 11.906 -12.836 1 78.19 389 MET B CA 1
ATOM 6930 C C . MET B 1 389 ? -2.975 12.133 -11.641 1 78.19 389 MET B C 1
ATOM 6932 O O . MET B 1 389 ? -3.609 11.203 -11.148 1 78.19 389 MET B O 1
ATOM 6936 N N . TYR B 1 390 ? -3.031 13.383 -11.273 1 85.62 390 TYR B N 1
ATOM 6937 C CA . TYR B 1 390 ? -3.895 13.703 -10.141 1 85.62 390 TYR B CA 1
ATOM 6938 C C . TYR B 1 390 ? -5.363 13.508 -10.508 1 85.62 390 TYR B C 1
ATOM 6940 O O . TYR B 1 390 ? -6.145 13 -9.703 1 85.62 390 TYR B O 1
ATOM 6948 N N . THR B 1 391 ? -5.691 13.891 -11.68 1 83.38 391 THR B N 1
ATOM 6949 C CA . THR B 1 391 ? -7.07 13.727 -12.133 1 83.38 391 THR B CA 1
ATOM 6950 C C . THR B 1 391 ? -7.445 12.242 -12.203 1 83.38 391 THR B C 1
ATOM 6952 O O . THR B 1 391 ? -8.555 11.867 -11.828 1 83.38 391 THR B O 1
ATOM 6955 N N . LYS B 1 392 ? -6.57 11.5 -12.664 1 79.69 392 LYS B N 1
ATOM 6956 C CA . LYS B 1 392 ? -6.809 10.062 -12.734 1 79.69 392 LYS B CA 1
ATOM 6957 C C . LYS B 1 392 ? -6.93 9.461 -11.336 1 79.69 392 LYS B C 1
ATOM 6959 O O . LYS B 1 392 ? -7.789 8.609 -11.094 1 79.69 392 LYS B O 1
ATOM 6964 N N . PHE B 1 393 ? -6.047 9.914 -10.531 1 85.94 393 PHE B N 1
ATOM 6965 C CA . PHE B 1 393 ? -6.129 9.477 -9.148 1 85.94 393 PHE B CA 1
ATOM 6966 C C . PHE B 1 393 ? -7.48 9.836 -8.547 1 85.94 393 PHE B C 1
ATOM 6968 O O . PHE B 1 393 ? -8.102 9.016 -7.867 1 85.94 393 PHE B O 1
ATOM 6975 N N . PHE B 1 394 ? -7.883 11.07 -8.805 1 88.62 394 PHE B N 1
ATOM 6976 C CA . PHE B 1 394 ? -9.156 11.555 -8.281 1 88.62 394 PHE B CA 1
ATOM 6977 C C . PHE B 1 394 ? -10.297 10.648 -8.719 1 88.62 394 PHE B C 1
ATOM 6979 O O . PHE B 1 394 ? -11.125 10.242 -7.898 1 88.62 394 PHE B O 1
ATOM 6986 N N . ARG B 1 395 ? -10.336 10.258 -9.906 1 83.31 395 ARG B N 1
ATOM 6987 C CA . ARG B 1 395 ? -11.383 9.398 -10.438 1 83.31 395 ARG B CA 1
ATOM 6988 C C . ARG B 1 395 ? -11.344 8.016 -9.789 1 83.31 395 ARG B C 1
ATOM 6990 O O . ARG B 1 395 ? -12.375 7.465 -9.414 1 83.31 395 ARG B O 1
ATOM 6997 N N . GLU B 1 396 ? -10.195 7.527 -9.609 1 81.81 396 GLU B N 1
ATOM 6998 C CA . GLU B 1 396 ? -10.031 6.211 -9 1 81.81 396 GLU B CA 1
ATOM 6999 C C . GLU B 1 396 ? -10.438 6.23 -7.527 1 81.81 396 GLU B C 1
ATOM 7001 O O . GLU B 1 396 ? -11.078 5.297 -7.043 1 81.81 396 GLU B O 1
ATOM 7006 N N . ALA B 1 397 ? -9.969 7.262 -6.871 1 88.5 397 ALA B N 1
ATOM 7007 C CA . ALA B 1 397 ? -10.312 7.391 -5.457 1 88.5 397 ALA B CA 1
ATOM 7008 C C . ALA B 1 397 ? -11.82 7.465 -5.266 1 88.5 397 ALA B C 1
ATOM 7010 O O . ALA B 1 397 ? -12.367 6.867 -4.336 1 88.5 397 ALA B O 1
ATOM 7011 N N . CYS B 1 398 ? -12.484 8.164 -6.176 1 88.44 398 CYS B N 1
ATOM 7012 C CA . CYS B 1 398 ? -13.938 8.289 -6.113 1 88.44 398 CYS B CA 1
ATOM 7013 C C . CYS B 1 398 ? -14.609 6.93 -6.203 1 88.44 398 CYS B C 1
ATOM 7015 O O . CYS B 1 398 ? -15.469 6.598 -5.383 1 88.44 398 CYS B O 1
ATOM 7017 N N . ILE B 1 399 ? -14.172 6.16 -7.105 1 80 399 ILE B N 1
ATOM 7018 C CA . ILE B 1 399 ? -14.773 4.844 -7.305 1 80 399 ILE B CA 1
ATOM 7019 C C . ILE B 1 399 ? -14.445 3.943 -6.117 1 80 399 ILE B C 1
ATOM 7021 O O . ILE B 1 399 ? -15.312 3.225 -5.617 1 80 399 ILE B O 1
ATOM 7025 N N . HIS B 1 400 ? -13.281 4.016 -5.691 1 81.75 400 HIS B N 1
ATOM 7026 C CA . HIS B 1 400 ? -12.812 3.176 -4.594 1 81.75 400 HIS B CA 1
ATOM 7027 C C . HIS B 1 400 ? -13.609 3.438 -3.318 1 81.75 400 HIS B C 1
ATOM 7029 O O . HIS B 1 400 ? -14.133 2.504 -2.707 1 81.75 400 HIS B O 1
ATOM 7035 N N . TYR B 1 401 ? -13.742 4.637 -2.934 1 88 401 TYR B N 1
ATOM 7036 C CA . TYR B 1 401 ? -14.375 4.953 -1.661 1 88 401 TYR B CA 1
ATOM 7037 C C . TYR B 1 401 ? -15.891 4.852 -1.771 1 88 401 TYR B C 1
ATOM 7039 O O . TYR B 1 401 ? -16.578 4.504 -0.802 1 88 401 TYR B O 1
ATOM 7047 N N . ALA B 1 402 ? -16.406 5.117 -2.965 1 84.56 402 ALA B N 1
ATOM 7048 C CA . ALA B 1 402 ? -17.828 4.855 -3.174 1 84.56 402 ALA B CA 1
ATOM 7049 C C . ALA B 1 402 ? -18.156 3.379 -2.965 1 84.56 402 ALA B C 1
ATOM 7051 O O . ALA B 1 402 ? -19.125 3.041 -2.279 1 84.56 402 ALA B O 1
ATOM 7052 N N . LYS B 1 403 ? -17.375 2.574 -3.475 1 78.06 403 LYS B N 1
ATOM 7053 C CA . LYS B 1 403 ? -17.578 1.134 -3.348 1 78.06 403 LYS B CA 1
ATOM 7054 C C . LYS B 1 403 ? -17.422 0.682 -1.898 1 78.06 403 LYS B C 1
ATOM 7056 O O . LYS B 1 403 ? -18.188 -0.155 -1.421 1 78.06 403 LYS B O 1
ATOM 7061 N N . ILE B 1 404 ? -16.422 1.166 -1.275 1 79.31 404 ILE B N 1
ATOM 7062 C CA . ILE B 1 404 ? -16.172 0.794 0.113 1 79.31 404 ILE B CA 1
ATOM 7063 C C . ILE B 1 404 ? -17.375 1.185 0.975 1 79.31 404 ILE B C 1
ATOM 7065 O O . ILE B 1 404 ? -17.859 0.38 1.773 1 79.31 404 ILE B O 1
ATOM 7069 N N . LEU B 1 405 ? -17.844 2.381 0.815 1 83.81 405 LEU B N 1
ATOM 7070 C CA . LEU B 1 405 ? -18.969 2.857 1.614 1 83.81 405 LEU B CA 1
ATOM 7071 C C . LEU B 1 405 ? -20.234 2.068 1.298 1 83.81 405 LEU B C 1
ATOM 7073 O O . LEU B 1 405 ? -21.031 1.769 2.195 1 83.81 405 LEU B O 1
ATOM 7077 N N . ASP B 1 406 ? -20.344 1.718 0.058 1 76.75 406 ASP B N 1
ATOM 7078 C CA . ASP B 1 406 ? -21.484 0.893 -0.334 1 76.75 406 ASP B CA 1
ATOM 7079 C C . ASP B 1 406 ? -21.391 -0.501 0.282 1 76.75 406 ASP B C 1
ATOM 7081 O O . ASP B 1 406 ? -22.359 -1.001 0.852 1 76.75 406 ASP B O 1
ATOM 7085 N N . SER B 1 407 ? -20.266 -1.029 0.21 1 71 407 SER B N 1
ATOM 7086 C CA . SER B 1 407 ? -20.062 -2.381 0.72 1 71 407 SER B CA 1
ATOM 7087 C C . SER B 1 407 ? -20.234 -2.434 2.234 1 71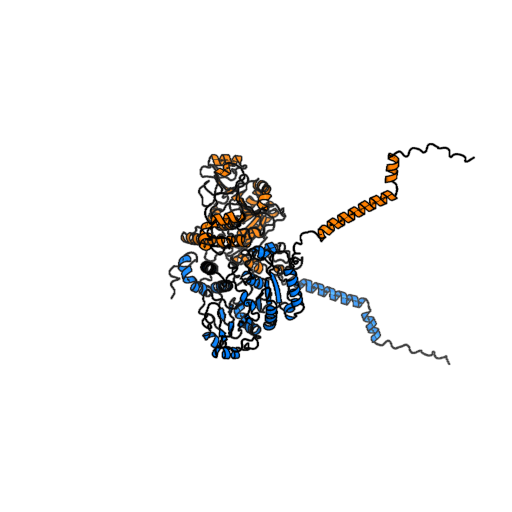 407 SER B C 1
ATOM 7089 O O . SER B 1 407 ? -20.641 -3.461 2.781 1 71 407 SER B O 1
ATOM 7091 N N . MET B 1 408 ? -20.016 -1.314 2.85 1 74.19 408 MET B N 1
ATOM 7092 C CA . MET B 1 408 ? -20.156 -1.236 4.301 1 74.19 408 MET B CA 1
ATOM 7093 C C . MET B 1 408 ? -21.594 -0.888 4.695 1 74.19 408 MET B C 1
ATOM 7095 O O . MET B 1 408 ? -21.906 -0.824 5.883 1 74.19 408 MET B O 1
ATOM 7099 N N . GLY B 1 409 ? -22.391 -0.66 3.768 1 74.81 409 GLY B N 1
ATOM 7100 C CA . GLY B 1 409 ? -23.766 -0.268 4.039 1 74.81 409 GLY B CA 1
ATOM 7101 C C . GLY B 1 409 ? -23.906 1.172 4.5 1 74.81 409 GLY B C 1
ATOM 7102 O O . GLY B 1 409 ? -24.875 1.529 5.172 1 74.81 409 GLY B O 1
ATOM 7103 N N . GLU B 1 410 ? -22.922 1.985 4.18 1 84.12 410 GLU B N 1
ATOM 7104 C CA . GLU B 1 410 ? -22.906 3.361 4.668 1 84.12 410 GLU B CA 1
ATOM 7105 C C . GLU B 1 410 ? -23.281 4.344 3.561 1 84.12 410 GLU B C 1
ATOM 7107 O O . GLU B 1 410 ? -23.172 5.559 3.744 1 84.12 410 GLU B O 1
ATOM 7112 N N . TRP B 1 411 ? -23.719 3.844 2.455 1 84.19 411 TRP B N 1
ATOM 7113 C CA . TRP B 1 411 ? -23.984 4.699 1.301 1 84.19 411 TRP B CA 1
ATOM 7114 C C . TRP B 1 411 ? -25.109 5.676 1.598 1 84.19 411 TRP B C 1
ATOM 7116 O O . TRP B 1 411 ? -25.094 6.812 1.12 1 84.19 411 TRP B O 1
ATOM 7126 N N . ASN B 1 412 ? -26.047 5.242 2.434 1 87.25 412 ASN B N 1
ATOM 7127 C CA . ASN B 1 412 ? -27.203 6.094 2.697 1 87.25 412 ASN B CA 1
ATOM 7128 C C . ASN B 1 412 ? -27.047 6.863 4.004 1 87.25 412 ASN B C 1
ATOM 7130 O O . ASN B 1 412 ? -28 7.473 4.488 1 87.25 412 ASN B O 1
ATOM 7134 N N . THR B 1 413 ? -25.891 6.848 4.508 1 90.94 413 THR B N 1
ATOM 7135 C CA . THR B 1 413 ? -25.594 7.621 5.707 1 90.94 413 THR B CA 1
ATOM 7136 C C . THR B 1 413 ? -24.844 8.906 5.355 1 90.94 413 THR B C 1
ATOM 7138 O O . THR B 1 413 ? -24.344 9.047 4.238 1 90.94 413 THR B O 1
ATOM 7141 N N . PRO B 1 414 ? -24.766 9.82 6.293 1 93.62 414 PRO B N 1
ATOM 7142 C CA . PRO B 1 414 ? -24.062 11.07 6.039 1 93.62 414 PRO B CA 1
ATOM 7143 C C . PRO B 1 414 ? -22.578 10.859 5.738 1 93.62 414 PRO B C 1
ATOM 7145 O O . PRO B 1 414 ? -21.922 11.742 5.172 1 93.62 414 PRO B O 1
ATOM 7148 N N . LYS B 1 415 ? -22.125 9.734 6.027 1 93.25 415 LYS B N 1
ATOM 7149 C CA . LYS B 1 415 ? -20.719 9.43 5.758 1 93.25 415 LYS B CA 1
ATOM 7150 C C . LYS B 1 415 ? -20.438 9.445 4.262 1 93.25 415 LYS B C 1
ATOM 7152 O O . LYS B 1 415 ? -19.297 9.68 3.844 1 93.25 415 LYS B O 1
ATOM 7157 N N . ALA B 1 416 ? -21.438 9.219 3.496 1 93.19 416 ALA B N 1
ATOM 7158 C CA . ALA B 1 416 ? -21.25 9.117 2.053 1 93.19 416 ALA B CA 1
ATOM 7159 C C . ALA B 1 416 ? -21.562 10.438 1.355 1 93.19 416 ALA B C 1
ATOM 7161 O O . ALA B 1 416 ? -21.5 10.523 0.127 1 93.19 416 ALA B O 1
ATOM 7162 N N . ASN B 1 417 ? -21.875 11.469 2.092 1 94.25 417 ASN B N 1
ATOM 7163 C CA . ASN B 1 417 ? -22.297 12.734 1.495 1 94.25 417 ASN B CA 1
ATOM 7164 C C . ASN B 1 417 ? -21.172 13.352 0.661 1 94.25 417 ASN B C 1
ATOM 7166 O O . ASN B 1 417 ? -21.406 13.805 -0.462 1 94.25 417 ASN B O 1
ATOM 7170 N N . HIS B 1 418 ? -20.016 13.352 1.176 1 95.81 418 HIS B N 1
ATOM 7171 C CA . HIS B 1 418 ? -18.906 14 0.487 1 95.81 418 HIS B CA 1
ATOM 7172 C C . HIS B 1 418 ? -18.562 13.281 -0.816 1 95.81 418 HIS B C 1
ATOM 7174 O O . HIS B 1 418 ? -18.312 13.93 -1.836 1 95.81 418 HIS B O 1
ATOM 7180 N N . VAL B 1 419 ? -18.531 11.969 -0.754 1 93.69 419 VAL B N 1
ATOM 7181 C CA . VAL B 1 419 ? -18.234 11.227 -1.972 1 93.69 419 VAL B CA 1
ATOM 7182 C C . VAL B 1 419 ? -19.359 11.414 -2.99 1 93.69 419 VAL B C 1
ATOM 7184 O O . VAL B 1 419 ? -19.094 11.516 -4.191 1 93.69 419 VAL B O 1
ATOM 7187 N N . LYS B 1 420 ? -20.578 11.5 -2.535 1 90.62 420 LYS B N 1
ATOM 7188 C CA . LYS B 1 420 ? -21.703 11.734 -3.428 1 90.62 420 LYS B CA 1
ATOM 7189 C C . LYS B 1 420 ? -21.625 13.109 -4.07 1 90.62 420 LYS B C 1
ATOM 7191 O O . LYS B 1 420 ? -21.922 13.266 -5.254 1 90.62 420 LYS B O 1
ATOM 7196 N N . GLN B 1 421 ? -21.172 14.016 -3.328 1 91.44 421 GLN B N 1
ATOM 7197 C CA . GLN B 1 421 ? -21.125 15.391 -3.812 1 91.44 421 GLN B CA 1
ATOM 7198 C C . GLN B 1 421 ? -19.906 15.617 -4.711 1 91.44 421 GLN B C 1
ATOM 7200 O O . GLN B 1 421 ? -20.047 16.078 -5.844 1 91.44 421 GLN B O 1
ATOM 7205 N N . GLN B 1 422 ? -18.719 15.234 -4.273 1 91.88 422 GLN B N 1
ATOM 7206 C CA . GLN B 1 422 ? -17.469 15.516 -4.969 1 91.88 422 GLN B CA 1
ATOM 7207 C C . GLN B 1 422 ? -17.297 14.617 -6.191 1 91.88 422 GLN B C 1
ATOM 7209 O O . GLN B 1 422 ? -16.656 15.008 -7.172 1 91.88 422 GLN B O 1
ATOM 7214 N N . CYS B 1 423 ? -17.906 13.438 -6.117 1 89.75 423 CYS B N 1
ATOM 7215 C CA . CYS B 1 423 ? -17.656 12.43 -7.145 1 89.75 423 CYS B CA 1
ATOM 7216 C C . CYS B 1 423 ? -18.906 12.195 -7.984 1 89.75 423 CYS B C 1
ATOM 7218 O O . CYS B 1 423 ? -19.031 11.156 -8.641 1 89.75 423 CYS B O 1
ATOM 7220 N N . ALA B 1 424 ? -19.844 13.078 -7.93 1 85.94 424 ALA B N 1
ATOM 7221 C CA . ALA B 1 424 ? -21.141 12.898 -8.578 1 85.94 424 ALA B CA 1
ATOM 7222 C C . ALA B 1 424 ? -20.969 12.594 -10.062 1 85.94 424 ALA B C 1
ATOM 7224 O O . ALA B 1 424 ? -21.531 11.633 -10.578 1 85.94 424 ALA B O 1
ATOM 7225 N N . ARG B 1 425 ? -20.188 13.367 -10.734 1 80.5 425 ARG B N 1
ATOM 7226 C CA . ARG B 1 425 ? -19.984 13.203 -12.172 1 80.5 425 ARG B CA 1
ATOM 7227 C C . ARG B 1 425 ? -19.297 11.883 -12.484 1 80.5 425 ARG B C 1
ATOM 7229 O O . ARG B 1 425 ? -19.625 11.211 -13.469 1 80.5 425 ARG B O 1
ATOM 7236 N N . ILE B 1 426 ? -18.453 11.516 -11.688 1 79.62 426 ILE B N 1
ATOM 7237 C CA . ILE B 1 426 ? -17.672 10.297 -11.891 1 79.62 426 ILE B CA 1
ATOM 7238 C C . ILE B 1 426 ? -18.547 9.078 -11.625 1 79.62 426 ILE B C 1
ATOM 7240 O O . ILE B 1 426 ? -18.516 8.109 -12.383 1 79.62 426 ILE B O 1
ATOM 7244 N N . ILE B 1 427 ? -19.266 9.148 -10.609 1 76.62 427 ILE B N 1
ATOM 7245 C CA . ILE B 1 427 ? -20.125 8.031 -10.219 1 76.62 427 ILE B CA 1
ATOM 7246 C C . ILE B 1 427 ? -21.234 7.844 -11.242 1 76.62 427 ILE B C 1
ATOM 7248 O O . ILE B 1 427 ? -21.578 6.711 -11.594 1 76.62 427 ILE B O 1
ATOM 7252 N N . THR B 1 428 ? -21.781 8.914 -11.664 1 70.56 428 THR B N 1
ATOM 7253 C CA . THR B 1 428 ? -22.844 8.836 -12.664 1 70.56 428 THR B CA 1
ATOM 7254 C C . THR B 1 428 ? -22.328 8.242 -13.961 1 70.56 428 THR B C 1
ATOM 7256 O O . THR B 1 428 ? -23.016 7.469 -14.625 1 70.56 428 THR B O 1
ATOM 7259 N N . ASN B 1 429 ? -21.172 8.625 -14.32 1 62.06 429 ASN B N 1
ATOM 7260 C CA . ASN B 1 429 ? -20.609 8.141 -15.57 1 62.06 429 ASN B CA 1
ATOM 7261 C C . ASN B 1 429 ? -20.062 6.715 -15.43 1 62.06 429 ASN B C 1
ATOM 7263 O O . ASN B 1 429 ? -20.141 5.922 -16.375 1 62.06 429 ASN B O 1
ATOM 7267 N N . TRP B 1 430 ? -19.562 6.488 -14.297 1 55.22 430 TRP B N 1
ATOM 7268 C CA . TRP B 1 430 ? -18.797 5.254 -14.117 1 55.22 430 TRP B CA 1
ATOM 7269 C C . TRP B 1 430 ? -19.5 4.316 -13.148 1 55.22 430 TRP B C 1
ATOM 7271 O O . TRP B 1 430 ? -19.328 3.096 -13.219 1 55.22 430 TRP B O 1
ATOM 7281 N N . GLY B 1 431 ? -20.219 4.922 -12.188 1 52 431 GLY B N 1
ATOM 7282 C CA . GLY B 1 431 ? -20.641 4.211 -10.992 1 52 431 GLY B CA 1
ATOM 7283 C C . GLY B 1 431 ? -21.984 3.527 -11.156 1 52 431 GLY B C 1
ATOM 7284 O O . GLY B 1 431 ? -22.422 2.785 -10.273 1 52 431 GLY B O 1
ATOM 7285 N N . LEU B 1 432 ? -22.562 3.799 -12.336 1 47.69 432 LEU B N 1
ATOM 7286 C CA . LEU B 1 432 ? -23.844 3.115 -12.547 1 47.69 432 LEU B CA 1
ATOM 7287 C C . LEU B 1 432 ? -23.625 1.613 -12.711 1 47.69 432 LEU B C 1
ATOM 7289 O O . LEU B 1 432 ? -22.844 1.182 -13.562 1 47.69 432 LEU B O 1
ATOM 7293 N N . GLY B 1 433 ? -23.984 0.779 -11.508 1 47 433 GLY B N 1
ATOM 7294 C CA . GLY B 1 433 ? -23.891 -0.671 -11.469 1 47 433 GLY B CA 1
ATOM 7295 C C . GLY B 1 433 ? -22.891 -1.174 -10.453 1 47 433 GLY B C 1
ATOM 7296 O O . GLY B 1 433 ? -22.875 -2.361 -10.125 1 47 433 GLY B O 1
ATOM 7297 N N . ILE B 1 434 ? -21.891 -0.332 -10.297 1 51.03 434 ILE B N 1
ATOM 7298 C CA . ILE B 1 434 ? -20.906 -0.809 -9.336 1 51.03 434 ILE B CA 1
ATOM 7299 C C . ILE B 1 434 ? -21.453 -0.66 -7.922 1 51.03 434 ILE B C 1
ATOM 7301 O O . ILE B 1 434 ? -21.109 -1.45 -7.035 1 51.03 434 ILE B O 1
ATOM 7305 N N . ILE B 1 435 ? -22.312 0.402 -7.789 1 50.59 435 ILE B N 1
ATOM 7306 C CA . ILE B 1 435 ? -22.906 0.647 -6.477 1 50.59 435 ILE B CA 1
ATOM 7307 C C . ILE B 1 435 ? -24.344 0.137 -6.457 1 50.59 435 ILE B C 1
ATOM 7309 O O . ILE B 1 435 ? -25.172 0.551 -7.277 1 50.59 435 ILE B O 1
ATOM 7313 N N . ASP B 1 436 ? -24.562 -1.041 -6.031 1 49.56 436 ASP B N 1
ATOM 7314 C CA . ASP B 1 436 ? -25.875 -1.677 -6.059 1 49.56 436 ASP B CA 1
ATOM 7315 C C . ASP B 1 436 ? -26.984 -0.638 -5.957 1 49.56 436 ASP B C 1
ATOM 7317 O O . ASP B 1 436 ? -28.016 -0.757 -6.629 1 49.56 436 ASP B O 1
ATOM 7321 N N . GLY B 1 437 ? -27.125 0.132 -4.977 1 44.44 437 GLY B N 1
ATOM 7322 C CA . GLY B 1 437 ? -28.281 0.977 -4.73 1 44.44 437 GLY B CA 1
ATOM 7323 C C . GLY B 1 437 ? -28.359 2.17 -5.664 1 44.44 437 GLY B C 1
ATOM 7324 O O . GLY B 1 437 ? -29.219 3.029 -5.504 1 44.44 437 GLY B O 1
ATOM 7325 N N . LEU B 1 438 ? -27.453 2.258 -6.445 1 44.59 438 LEU B N 1
ATOM 7326 C CA . LEU B 1 438 ? -27.547 3.463 -7.262 1 44.59 438 LEU B CA 1
ATOM 7327 C C . LEU B 1 438 ? -28.438 3.23 -8.477 1 44.59 438 LEU B C 1
ATOM 7329 O O . LEU B 1 438 ? -28.125 2.398 -9.328 1 44.59 438 LEU B O 1
ATOM 7333 N N . THR B 1 439 ? -29.75 3.25 -8.195 1 40.56 439 THR B N 1
ATOM 7334 C CA . THR B 1 439 ? -30.656 3.406 -9.328 1 40.56 439 THR B CA 1
ATOM 7335 C C . THR B 1 439 ? -30.453 4.766 -9.992 1 40.56 439 THR B C 1
ATOM 7337 O O . THR B 1 439 ? -30 5.719 -9.344 1 40.56 439 THR B O 1
ATOM 7340 N N . ALA B 1 440 ? -30.5 4.801 -11.297 1 38.28 440 ALA B N 1
ATOM 7341 C CA . ALA B 1 440 ? -30.5 6.035 -12.07 1 38.28 440 ALA B CA 1
ATOM 7342 C C . ALA B 1 440 ? -31.281 7.137 -11.359 1 38.28 440 ALA B C 1
ATOM 7344 O O . ALA B 1 440 ? -30.891 8.312 -11.414 1 38.28 440 ALA B O 1
ATOM 7345 N N . ASP B 1 441 ? -32.312 6.918 -10.844 1 34.81 441 ASP B N 1
ATOM 7346 C CA . ASP B 1 441 ? -33.25 7.855 -10.211 1 34.81 441 ASP B CA 1
ATOM 7347 C C . ASP B 1 441 ? -32.656 8.43 -8.93 1 34.81 441 ASP B C 1
ATOM 7349 O O . ASP B 1 441 ? -33.062 9.492 -8.461 1 34.81 441 ASP B O 1
ATOM 7353 N N . SER B 1 442 ? -31.922 7.727 -8.195 1 34.12 442 SER B N 1
ATOM 7354 C CA . SER B 1 442 ? -31.453 8.234 -6.914 1 34.12 442 SER B CA 1
ATOM 7355 C C . SER B 1 442 ? -30.344 9.266 -7.098 1 34.12 442 SER B C 1
ATOM 7357 O O . SER B 1 442 ? -29.875 9.867 -6.129 1 34.12 442 SER B O 1
ATOM 7359 N N . ILE B 1 443 ? -29.594 9.242 -7.941 1 34.56 443 ILE B N 1
ATOM 7360 C CA . ILE B 1 443 ? -28.641 10.297 -8.266 1 34.56 443 ILE B CA 1
ATOM 7361 C C . ILE B 1 443 ? -29.391 11.562 -8.68 1 34.56 443 ILE B C 1
ATOM 7363 O O . ILE B 1 443 ? -28.781 12.562 -9.055 1 34.56 443 ILE B O 1
ATOM 7367 N N . THR B 1 444 ? -30.75 11.594 -8.938 1 27.67 444 THR B N 1
ATOM 7368 C CA . THR B 1 444 ? -31.359 12.859 -9.32 1 27.67 444 THR B CA 1
ATOM 7369 C C . THR B 1 444 ? -31.062 13.938 -8.281 1 27.67 444 THR B C 1
ATOM 7371 O O . THR B 1 444 ? -31.188 13.703 -7.078 1 27.67 444 THR B O 1
ATOM 7374 N N . VAL B 1 445 ? -30.719 15.109 -8.633 1 26.59 445 VAL B N 1
ATOM 7375 C CA . VAL B 1 445 ? -30.656 16.484 -8.125 1 26.59 445 VAL B CA 1
ATOM 7376 C C . VAL B 1 445 ? -31.797 16.719 -7.152 1 26.59 445 VAL B C 1
ATOM 7378 O O . VAL B 1 445 ? -32.969 16.625 -7.527 1 26.59 445 VAL B O 1
ATOM 7381 N N . LEU B 1 446 ? -31.594 16.516 -5.801 1 23.05 446 LEU B N 1
ATOM 7382 C CA . LEU B 1 446 ? -32.094 17.688 -5.094 1 23.05 446 LEU B CA 1
ATOM 7383 C C . LEU B 1 446 ? -31.422 18.969 -5.602 1 23.05 446 LEU B C 1
ATOM 7385 O O . LEU B 1 446 ? -30.219 18.984 -5.82 1 23.05 446 LEU B O 1
#

Secondary structure (DSSP, 8-state):
--------------HHHHHHHHHT-HHHHHHHHHHHHHHHHHHHHHHHHTTSS-S---------TTTSSS--TTTTS-HHHHHHHHTTTS-HHHHHTEEEEEE--SSPPPTTSEEEEEEE-TT-HHHHHHHHHHH-S-EEEEEE---SSS-TT-HHHHHHHHHHHHHHHH-HHHHHHEEEEEE-----TT---------HHHHHHHHHT--SSEEEE--TTEEE-TTHHHHHHTTHHHHHTT-EEEEPEEEE-TT-S--SGGG---SHHHHHHHHHTTSEEE--TTS-TT-STT-HHHHHTTS-EE--S--TT---EEEEE-STTSPPPP---SS-TTHHHHHHHHHHHTT--EEE-TTS-EEE--SSGGGGGGS----HHHHHHHHHHHHHHHHHHHHHHHHHHHHTT-TTSGGGHHHHHHTHHHIIIIITTTSTT--GGGG---/--------------HHHHHHHHHHSHHHHHHHHHHHHHHHHHHHHHHHHHHHT-S---------TTTSSS--TTTTS-HHHHHHHHTTTS-HHHHHTEEEEEE--SSPPPTTSEEEEEEE-TT-HHHHHHHHHHH-S-EEEEEE--BSSS-TT-HHHHHHHHHHHHHHHH-HHHHHHEEEEEE-PBP-TTS--------HHHHHHHHHT--SSEEEE--TTEEE-TTHHHHHHTTHHHHHTT-EEEEPEEEE-TT-S--SGGG---SHHHHHHHHHTTSEEE--TTS-TT-STT-HHHHTTTS-EE--S--TT---EEEEE-STTSPPPP---SS-TTHHHHHHHHHHHTT--EEE-TTS-EEE--SSGGGGGGS----HHHHHHHHHHHHHHHHHHHHHHHHHHHHTT-TTSGGGHHHHHHTHHHIIIIIBTTBTT--TTTT---